Protein AF-0000000068494931 (afdb_homodimer)

InterPro domains:
  IPR000489 Pterin-binding domain [PF00809] (481-753)
  IPR000489 Pterin-binding domain [PS00792] (480-495)
  IPR000489 Pterin-binding domain [PS00793] (514-527)
  IPR000489 Pterin-binding domain [PS50972] (478-769)
  IPR000550 7,8-Dihydro-6-hydroxymethylpterin-pyrophosphokinase, HPPK [PF01288] (290-417)
  IPR000550 7,8-Dihydro-6-hydroxymethylpterin-pyrophosphokinase, HPPK [PS00794] (373-384)
  IPR000550 7,8-Dihydro-6-hydroxymethylpterin-pyrophosphokinase, HPPK [TIGR01498] (289-418)
  IPR000550 7,8-Dihydro-6-hydroxymethylpterin-pyrophosphokinase, HPPK [cd00483] (289-416)
  IPR006157 Dihydroneopterin aldolase/epimerase domain [PF02152] (29-123)
  IPR006157 Dihydroneopterin aldolase/epimerase domain [PF02152] (146-244)
  IPR006157 Dihydroneopterin aldolase/epimerase domain [SM00905] (12-128)
  IPR006157 Dihydroneopterin aldolase/epimerase domain [SM00905] (144-247)
  IPR006157 Dihydroneopterin aldolase/epimerase domain [TIGR00526] (10-129)
  IPR006157 Dihydroneopterin aldolase/epimerase domain [TIGR00526] (143-247)
  IPR006390 Dihydropteroate synthase domain [TIGR01496] (480-767)
  IPR006390 Dihydropteroate synthase domain [cd00739] (479-766)
  IPR011005 Dihydropteroate synthase-like superfamily [G3DSA:3.20.20.20] (481-773)
  IPR011005 Dihydropteroate synthase-like superfamily [SSF51717] (474-770)
  IPR035907 7,8-Dihydro-6-hydroxymethylpterin-pyrophosphokinase HPPK superfamily [G3DSA:3.30.70.560] (286-480)
  IPR035907 7,8-Dihydro-6-hydroxymethylpterin-pyrophosphokinase HPPK superfamily [SSF55083] (287-441)

Structure (mmCIF, N/CA/C/O backbone):
data_AF-0000000068494931-model_v1
#
loop_
_entity.id
_entity.type
_entity.pdbx_description
1 polymer BA75_02195T0
#
loop_
_atom_site.group_PDB
_atom_site.id
_atom_site.type_symbol
_atom_site.label_atom_id
_atom_site.label_alt_id
_atom_site.label_comp_id
_atom_site.label_asym_id
_atom_site.label_entity_id
_atom_site.label_seq_id
_atom_site.pdbx_PDB_ins_code
_atom_site.Cartn_x
_atom_site.Cartn_y
_atom_site.Cartn_z
_atom_site.occupancy
_atom_site.B_iso_or_equiv
_atom_site.auth_seq_id
_atom_site.auth_comp_id
_atom_site.auth_asym_id
_atom_site.auth_atom_id
_atom_site.pdbx_PDB_model_num
ATOM 1 N N . MET A 1 1 ? 71.875 15.961 -1.527 1 21.59 1 MET A N 1
ATOM 2 C CA . MET A 1 1 ? 71.5 16.109 -2.924 1 21.59 1 MET A CA 1
ATOM 3 C C . MET A 1 1 ? 70.062 16.5 -3.031 1 21.59 1 MET A C 1
ATOM 5 O O . MET A 1 1 ? 69.25 16.25 -2.115 1 21.59 1 MET A O 1
ATOM 9 N N . MET A 1 2 ? 69.625 17.438 -4.098 1 24.91 2 MET A N 1
ATOM 10 C CA . MET A 1 2 ? 68.562 18.391 -4.176 1 24.91 2 MET A CA 1
ATOM 11 C C . MET A 1 2 ? 67.188 17.672 -4.215 1 24.91 2 MET A C 1
ATOM 13 O O . MET A 1 2 ? 66.812 17.156 -5.258 1 24.91 2 MET A O 1
ATOM 17 N N . SER A 1 3 ? 66.938 16.797 -3.295 1 29.97 3 SER A N 1
ATOM 18 C CA . SER A 1 3 ? 65.75 16.016 -3.18 1 29.97 3 SER A CA 1
ATOM 19 C C . SER A 1 3 ? 64.5 16.891 -3.414 1 29.97 3 SER A C 1
ATOM 21 O O . SER A 1 3 ? 64.188 17.766 -2.596 1 29.97 3 SER A O 1
ATOM 23 N N . GLY A 1 4 ? 64.562 17.578 -4.609 1 33.81 4 GLY A N 1
ATOM 24 C CA . GLY A 1 4 ? 63.594 18.531 -5.145 1 33.81 4 GLY A CA 1
ATOM 25 C C . GLY A 1 4 ? 62.156 18.203 -4.797 1 33.81 4 GLY A C 1
ATOM 26 O O . GLY A 1 4 ? 61.656 17.125 -5.141 1 33.81 4 GLY A O 1
ATOM 27 N N . THR A 1 5 ? 61.781 18.516 -3.65 1 42.16 5 THR A N 1
ATOM 28 C CA . THR A 1 5 ? 60.469 18.438 -3.01 1 42.16 5 THR A CA 1
ATOM 29 C C . THR A 1 5 ? 59.375 18.828 -3.984 1 42.16 5 THR A C 1
ATOM 31 O O . THR A 1 5 ? 59.156 20.016 -4.254 1 42.16 5 THR A O 1
ATOM 34 N N . THR A 1 6 ? 59.312 18.281 -5.223 1 46.66 6 THR A N 1
ATOM 35 C CA . THR A 1 6 ? 58.375 18.562 -6.312 1 46.66 6 THR A CA 1
ATOM 36 C C . THR A 1 6 ? 56.969 18.734 -5.785 1 46.66 6 THR A C 1
ATOM 38 O O . THR A 1 6 ? 56.469 17.891 -5.047 1 46.66 6 THR A O 1
ATOM 41 N N . LYS A 1 7 ? 56.438 19.906 -5.691 1 55.19 7 LYS A N 1
ATOM 42 C CA . LYS A 1 7 ? 55.062 20.297 -5.336 1 55.19 7 LYS A CA 1
ATOM 43 C C . LYS A 1 7 ? 54.031 19.484 -6.129 1 55.19 7 LYS A C 1
ATOM 45 O O . LYS A 1 7 ? 54.156 19.328 -7.344 1 55.19 7 LYS A O 1
ATOM 50 N N . SER A 1 8 ? 53.469 18.609 -5.453 1 64.06 8 SER A N 1
ATOM 51 C CA . SER A 1 8 ? 52.312 17.984 -6.105 1 64.06 8 SER A CA 1
ATOM 52 C C . SER A 1 8 ? 51.438 19.016 -6.789 1 64.06 8 SER A C 1
ATOM 54 O O . SER A 1 8 ? 51.219 20.094 -6.246 1 64.06 8 SER A O 1
ATOM 56 N N . PRO A 1 9 ? 51.219 18.922 -8.094 1 70.31 9 PRO A N 1
ATOM 57 C CA . PRO A 1 9 ? 50.438 19.906 -8.844 1 70.31 9 PRO A CA 1
ATOM 58 C C . PRO A 1 9 ? 49.031 20.094 -8.273 1 70.31 9 PRO A C 1
ATOM 60 O O . PRO A 1 9 ? 48.5 19.188 -7.613 1 70.31 9 PRO A O 1
ATOM 63 N N . ASP A 1 10 ? 48.656 21.391 -8.359 1 80.06 10 ASP A N 1
ATOM 64 C CA . ASP A 1 10 ? 47.25 21.688 -8.086 1 80.06 10 ASP A CA 1
ATOM 65 C C . ASP A 1 10 ? 46.344 21.078 -9.156 1 80.06 10 ASP A C 1
ATOM 67 O O . ASP A 1 10 ? 46.75 20.969 -10.328 1 80.06 10 ASP A O 1
ATOM 71 N N . LEU A 1 11 ? 45.281 20.547 -8.648 1 83.81 11 LEU A N 1
ATOM 72 C CA . LEU A 1 11 ? 44.406 19.844 -9.57 1 83.81 11 LEU A CA 1
ATOM 73 C C . LEU A 1 11 ? 43.031 20.531 -9.648 1 83.81 11 LEU A C 1
ATOM 75 O O . LEU A 1 11 ? 42.531 21.016 -8.633 1 83.81 11 LEU A O 1
ATOM 79 N N . VAL A 1 12 ? 42.562 20.75 -10.852 1 82.56 12 VAL A N 1
ATOM 80 C CA . VAL A 1 12 ? 41.156 21.062 -11.094 1 82.56 12 VAL A CA 1
ATOM 81 C C . VAL A 1 12 ? 40.406 19.812 -11.516 1 82.56 12 VAL A C 1
ATOM 83 O O . VAL A 1 12 ? 40.844 19.078 -12.406 1 82.56 12 VAL A O 1
ATOM 86 N N . LYS A 1 13 ? 39.344 19.578 -10.836 1 86.38 13 LYS A N 1
ATOM 87 C CA . LYS A 1 13 ? 38.656 18.312 -11.055 1 86.38 13 LYS A CA 1
ATOM 88 C C . LYS A 1 13 ? 37.188 18.516 -11.453 1 86.38 13 LYS A C 1
ATOM 90 O O . LYS A 1 13 ? 36.5 19.359 -10.891 1 86.38 13 LYS A O 1
ATOM 95 N N . ILE A 1 14 ? 36.844 17.922 -12.508 1 85.12 14 ILE A N 1
ATOM 96 C CA . ILE A 1 14 ? 35.438 17.734 -12.914 1 85.12 14 ILE A CA 1
ATOM 97 C C . ILE A 1 14 ? 35.062 16.25 -12.758 1 85.12 14 ILE A C 1
ATOM 99 O O . ILE A 1 14 ? 35.688 15.383 -13.375 1 85.12 14 ILE A O 1
ATOM 103 N N . SER A 1 15 ? 34.156 16.078 -11.875 1 87.56 15 SER A N 1
ATOM 104 C CA . SER A 1 15 ? 33.781 14.695 -11.609 1 87.56 15 SER A CA 1
ATOM 105 C C . SER A 1 15 ? 32.5 14.305 -12.32 1 87.56 15 SER A C 1
ATOM 107 O O . SER A 1 15 ? 31.453 14.914 -12.094 1 87.56 15 SER A O 1
ATOM 109 N N . ARG A 1 16 ? 32.594 13.336 -13.156 1 86.19 16 ARG A N 1
ATOM 110 C CA . ARG A 1 16 ? 31.484 12.641 -13.805 1 86.19 16 ARG A CA 1
ATOM 111 C C . ARG A 1 16 ? 30.531 13.633 -14.461 1 86.19 16 ARG A C 1
ATOM 113 O O . ARG A 1 16 ? 29.344 13.672 -14.133 1 86.19 16 ARG A O 1
ATOM 120 N N . LEU A 1 17 ? 31 14.367 -15.391 1 86.94 17 LEU A N 1
ATOM 121 C CA . LEU A 1 17 ? 30.188 15.211 -16.25 1 86.94 17 LEU A CA 1
ATOM 122 C C . LEU A 1 17 ? 29.328 14.367 -17.188 1 86.94 17 LEU A C 1
ATOM 124 O O . LEU A 1 17 ? 29.859 13.602 -17.984 1 86.94 17 LEU A O 1
ATOM 128 N N . HIS A 1 18 ? 28.047 14.523 -17.062 1 86.38 18 HIS A N 1
ATOM 129 C CA . HIS A 1 18 ? 27.125 13.672 -17.797 1 86.38 18 HIS A CA 1
ATOM 130 C C . HIS A 1 18 ? 26.812 14.266 -19.172 1 86.38 18 HIS A C 1
ATOM 132 O O . HIS A 1 18 ? 26.578 15.469 -19.297 1 86.38 18 HIS A O 1
ATOM 138 N N . PHE A 1 19 ? 26.891 13.469 -20.203 1 84.12 19 PHE A N 1
ATOM 139 C CA . PHE A 1 19 ? 26.484 13.859 -21.547 1 84.12 19 PHE A CA 1
ATOM 140 C C . PHE A 1 19 ? 26.078 12.641 -22.359 1 84.12 19 PHE A C 1
ATOM 142 O O . PHE A 1 19 ? 26.359 11.508 -21.984 1 84.12 19 PHE A O 1
ATOM 149 N N . ASP A 1 20 ? 25.359 12.898 -23.406 1 83.12 20 ASP A N 1
ATOM 150 C CA . ASP A 1 20 ? 24.953 11.836 -24.312 1 83.12 20 ASP A CA 1
ATOM 151 C C . ASP A 1 20 ? 25.719 11.906 -25.625 1 83.12 20 ASP A C 1
ATOM 153 O O . ASP A 1 20 ? 26 13 -26.125 1 83.12 20 ASP A O 1
ATOM 157 N N . ALA A 1 21 ? 26.078 10.805 -26.094 1 84.56 21 ALA A N 1
ATOM 158 C CA . ALA A 1 21 ? 26.734 10.734 -27.391 1 84.56 21 ALA A CA 1
ATOM 159 C C . ALA A 1 21 ? 26.297 9.492 -28.172 1 84.56 21 ALA A C 1
ATOM 161 O O . ALA A 1 21 ? 26.016 8.453 -27.578 1 84.56 21 ALA A O 1
ATOM 162 N N . GLN A 1 22 ? 26.219 9.656 -29.406 1 79.62 22 GLN A N 1
ATOM 163 C CA . GLN A 1 22 ? 25.922 8.516 -30.266 1 79.62 22 GLN A CA 1
ATOM 164 C C . GLN A 1 22 ? 27.156 7.656 -30.5 1 79.62 22 GLN A C 1
ATOM 166 O O . GLN A 1 22 ? 28.203 8.156 -30.938 1 79.62 22 GLN A O 1
ATOM 171 N N . LEU A 1 23 ? 27.094 6.434 -30.156 1 80.69 23 LEU A N 1
ATOM 172 C CA . LEU A 1 23 ? 28.203 5.512 -30.266 1 80.69 23 LEU A CA 1
ATOM 173 C C . LEU A 1 23 ? 27.859 4.332 -31.172 1 80.69 23 LEU A C 1
ATOM 175 O O . LEU A 1 23 ? 26.781 3.744 -31.047 1 80.69 23 LEU A O 1
ATOM 179 N N . THR A 1 24 ? 28.812 4.156 -32.125 1 76.12 24 THR A N 1
ATOM 180 C CA . THR A 1 24 ? 28.656 2.955 -32.938 1 76.12 24 THR A CA 1
ATOM 181 C C . THR A 1 24 ? 28.938 1.702 -32.125 1 76.12 24 THR A C 1
ATOM 183 O O . THR A 1 24 ? 29.906 1.656 -31.375 1 76.12 24 THR A O 1
ATOM 186 N N . ASN A 1 25 ? 28.125 0.759 -32.156 1 63.38 25 ASN A N 1
ATOM 187 C CA . ASN A 1 25 ? 28.25 -0.452 -31.359 1 63.38 25 ASN A CA 1
ATOM 188 C C . ASN A 1 25 ? 28.234 -0.137 -29.859 1 63.38 25 ASN A C 1
ATOM 190 O O . ASN A 1 25 ? 29 -0.715 -29.094 1 63.38 25 ASN A O 1
ATOM 194 N N . GLY A 1 26 ? 27.547 0.915 -29.641 1 65.31 26 GLY A N 1
ATOM 195 C CA . GLY A 1 26 ? 27.641 1.49 -28.297 1 65.31 26 GLY A CA 1
ATOM 196 C C . GLY A 1 26 ? 26.891 0.679 -27.25 1 65.31 26 GLY A C 1
ATOM 197 O O . GLY A 1 26 ? 27.094 0.877 -26.047 1 65.31 26 GLY A O 1
ATOM 198 N N . ASN A 1 27 ? 26.172 -0.06 -27.703 1 62.72 27 ASN A N 1
ATOM 199 C CA . ASN A 1 27 ? 25.438 -0.879 -26.734 1 62.72 27 ASN A CA 1
ATOM 200 C C . ASN A 1 27 ? 25.75 -2.363 -26.922 1 62.72 27 ASN A C 1
ATOM 202 O O . ASN A 1 27 ? 26.531 -2.738 -27.797 1 62.72 27 ASN A O 1
ATOM 206 N N . PHE A 1 28 ? 25.359 -3.152 -26.047 1 60.22 28 PHE A N 1
ATOM 207 C CA . PHE A 1 28 ? 25.672 -4.574 -26 1 60.22 28 PHE A CA 1
ATOM 208 C C . PHE A 1 28 ? 25.25 -5.27 -27.281 1 60.22 28 PHE A C 1
ATOM 210 O O . PHE A 1 28 ? 25.859 -6.27 -27.688 1 60.22 28 PHE A O 1
ATOM 217 N N . TRP A 1 29 ? 24.375 -4.59 -28.156 1 57.59 29 TRP A N 1
ATOM 218 C CA . TRP A 1 29 ? 23.859 -5.172 -29.391 1 57.59 29 TRP A CA 1
ATOM 219 C C . TRP A 1 29 ? 24.609 -4.629 -30.594 1 57.59 29 TRP A C 1
ATOM 221 O O . TRP A 1 29 ? 24.203 -4.867 -31.734 1 57.59 29 TRP A O 1
ATOM 231 N N . HIS A 1 30 ? 25.547 -3.943 -30.297 1 63.62 30 HIS A N 1
ATOM 232 C CA . HIS A 1 30 ? 26.438 -3.408 -31.312 1 63.62 30 HIS A CA 1
ATOM 233 C C . HIS A 1 30 ? 25.703 -2.459 -32.25 1 63.62 30 HIS A C 1
ATOM 235 O O . HIS A 1 30 ? 25.984 -2.438 -33.469 1 63.62 30 HIS A O 1
ATOM 241 N N . GLN A 1 31 ? 24.641 -1.784 -31.797 1 67.12 31 GLN A N 1
ATOM 242 C CA . GLN A 1 31 ? 23.938 -0.756 -32.562 1 67.12 31 GLN A CA 1
ATOM 243 C C . GLN A 1 31 ? 24.484 0.633 -32.25 1 67.12 31 GLN A C 1
ATOM 245 O O . GLN A 1 31 ? 25.047 0.853 -31.156 1 67.12 31 GLN A O 1
ATOM 250 N N . THR A 1 32 ? 24.328 1.354 -33.281 1 74.56 32 THR A N 1
ATOM 251 C CA . THR A 1 32 ? 24.594 2.764 -33.031 1 74.56 32 THR A CA 1
ATOM 252 C C . THR A 1 32 ? 23.5 3.367 -32.156 1 74.56 32 THR A C 1
ATOM 254 O O . THR A 1 32 ? 22.312 3.242 -32.469 1 74.56 32 THR A O 1
ATOM 257 N N . SER A 1 33 ? 23.766 3.82 -31.047 1 74.44 33 SER A N 1
ATOM 258 C CA . SER A 1 33 ? 22.781 4.34 -30.125 1 74.44 33 SER A CA 1
ATOM 259 C C . SER A 1 33 ? 23.328 5.512 -29.312 1 74.44 33 SER A C 1
ATOM 261 O O . SER A 1 33 ? 24.547 5.656 -29.172 1 74.44 33 SER A O 1
ATOM 263 N N . LEU A 1 34 ? 22.344 6.238 -29 1 78.31 34 LEU A N 1
ATOM 264 C CA . LEU A 1 34 ? 22.672 7.301 -28.062 1 78.31 34 LEU A CA 1
ATOM 265 C C . LEU A 1 34 ? 22.969 6.734 -26.688 1 78.31 34 LEU A C 1
ATOM 267 O O . LEU A 1 34 ? 22.156 5.992 -26.125 1 78.31 34 LEU A O 1
ATOM 271 N N . GLN A 1 35 ? 24.188 6.961 -26.188 1 80.06 35 GLN A N 1
ATOM 272 C CA . GLN A 1 35 ? 24.609 6.406 -24.906 1 80.06 35 GLN A CA 1
ATOM 273 C C . GLN A 1 35 ? 24.812 7.504 -23.859 1 80.06 35 GLN A C 1
ATOM 275 O O . GLN A 1 35 ? 25.391 8.555 -24.156 1 80.06 35 GLN A O 1
ATOM 280 N N . PRO A 1 36 ? 24.312 7.293 -22.719 1 84.88 36 PRO A N 1
ATOM 281 C CA . PRO A 1 36 ? 24.672 8.195 -21.625 1 84.88 36 PRO A CA 1
ATOM 282 C C . PRO A 1 36 ? 26.094 7.98 -21.125 1 84.88 36 PRO A C 1
ATOM 284 O O . PRO A 1 36 ? 26.453 6.875 -20.703 1 84.88 36 PRO A O 1
ATOM 287 N N . LEU A 1 37 ? 26.891 8.93 -21.188 1 88.31 37 LEU A N 1
ATOM 288 C CA . LEU A 1 37 ? 28.281 8.844 -20.766 1 88.31 37 LEU A CA 1
ATOM 289 C C . LEU A 1 37 ? 28.594 9.875 -19.688 1 88.31 37 LEU A C 1
ATOM 291 O O . LEU A 1 37 ? 27.844 10.836 -19.5 1 88.31 37 LEU A O 1
ATOM 295 N N . THR A 1 38 ? 29.609 9.531 -18.953 1 91.12 38 THR A N 1
ATOM 296 C CA . THR A 1 38 ? 30.172 10.5 -18.016 1 91.12 38 THR A CA 1
ATOM 297 C C . THR A 1 38 ? 31.656 10.727 -18.281 1 91.12 38 THR A C 1
ATOM 299 O O . THR A 1 38 ? 32.344 9.828 -18.766 1 91.12 38 THR A O 1
ATOM 302 N N . CYS A 1 39 ? 32.094 11.867 -18.031 1 92 39 CYS A N 1
ATOM 303 C CA . CYS A 1 39 ? 33.531 12.156 -18.141 1 92 39 CYS A CA 1
ATOM 304 C C . CYS A 1 39 ? 34.031 12.883 -16.906 1 92 39 CYS A C 1
ATOM 306 O O . CYS A 1 39 ? 33.375 13.797 -16.391 1 92 39 CYS A O 1
ATOM 308 N N . SER A 1 40 ? 35.094 12.352 -16.406 1 92.19 40 SER A N 1
ATOM 309 C CA . SER A 1 40 ? 35.812 13.016 -15.336 1 92.19 40 SER A CA 1
ATOM 310 C C . SER A 1 40 ? 37.125 13.586 -15.836 1 92.19 40 SER A C 1
ATOM 312 O O . SER A 1 40 ? 37.844 12.93 -16.609 1 92.19 40 SER A O 1
ATOM 314 N N . VAL A 1 41 ? 37.406 14.789 -15.422 1 89.81 41 VAL A N 1
ATOM 315 C CA . VAL A 1 41 ? 38.625 15.453 -15.875 1 89.81 41 VAL A CA 1
ATOM 316 C C . VAL A 1 41 ? 39.406 15.945 -14.672 1 89.81 41 VAL A C 1
ATOM 318 O O . VAL A 1 41 ? 38.844 16.562 -13.758 1 89.81 41 VAL A O 1
ATOM 321 N N . THR A 1 42 ? 40.594 15.57 -14.625 1 88 42 THR A N 1
ATOM 322 C CA . THR A 1 42 ? 41.562 16.125 -13.672 1 88 42 THR A CA 1
ATOM 323 C C . THR A 1 42 ? 42.656 16.922 -14.383 1 88 42 THR A C 1
ATOM 325 O O . THR A 1 42 ? 43.5 16.344 -15.07 1 88 42 THR A O 1
ATOM 328 N N . LEU A 1 43 ? 42.562 18.125 -14.258 1 86 43 LEU A N 1
ATOM 329 C CA . LEU A 1 43 ? 43.5 19.016 -14.93 1 86 43 LEU A CA 1
ATOM 330 C C . LEU A 1 43 ? 44.594 19.469 -13.961 1 86 43 LEU A C 1
ATOM 332 O O . LEU A 1 43 ? 44.281 20 -12.891 1 86 43 LEU A O 1
ATOM 336 N N . LYS A 1 44 ? 45.719 19.094 -14.289 1 82.69 44 LYS A N 1
ATOM 337 C CA . LYS A 1 44 ? 46.875 19.594 -13.508 1 82.69 44 LYS A CA 1
ATOM 338 C C . LYS A 1 44 ? 47.188 21.047 -13.859 1 82.69 44 LYS A C 1
ATOM 340 O O . LYS A 1 44 ? 47.344 21.375 -15.031 1 82.69 44 LYS A O 1
ATOM 345 N N . THR A 1 45 ? 47 21.828 -12.867 1 78.5 45 THR A N 1
ATOM 346 C CA . THR A 1 45 ? 47.25 23.25 -13.039 1 78.5 45 THR A CA 1
ATOM 347 C C . THR A 1 45 ? 48 23.828 -11.836 1 78.5 45 THR A C 1
ATOM 349 O O . THR A 1 45 ? 48.5 23.078 -10.992 1 78.5 45 THR A O 1
ATOM 352 N N . ASP A 1 46 ? 48.312 25.031 -11.906 1 74.81 46 ASP A N 1
ATOM 353 C CA . ASP A 1 46 ? 48.875 25.781 -10.781 1 74.81 46 ASP A CA 1
ATOM 354 C C . ASP A 1 46 ? 47.938 26.938 -10.398 1 74.81 46 ASP A C 1
ATOM 356 O O . ASP A 1 46 ? 47.781 27.891 -11.148 1 74.81 46 ASP A O 1
ATOM 360 N N . PHE A 1 47 ? 47.188 26.656 -9.297 1 71.06 47 PHE A N 1
ATOM 361 C CA . PHE A 1 47 ? 46.281 27.75 -8.922 1 71.06 47 PHE A CA 1
ATOM 362 C C . PHE A 1 47 ? 46.781 28.438 -7.66 1 71.06 47 PHE A C 1
ATOM 364 O O . PHE A 1 47 ? 46 28.938 -6.863 1 71.06 47 PHE A O 1
ATOM 371 N N . PHE A 1 48 ? 48.031 28.422 -7.461 1 73.44 48 PHE A N 1
ATOM 372 C CA . PHE A 1 48 ? 48.625 29.031 -6.293 1 73.44 48 PHE A CA 1
ATOM 373 C C . PHE A 1 48 ? 48.219 30.5 -6.164 1 73.44 48 PHE A C 1
ATOM 375 O O . PHE A 1 48 ? 47.875 30.953 -5.07 1 73.44 48 PHE A O 1
ATOM 382 N N . LYS A 1 49 ? 48.219 31.234 -7.207 1 70.19 49 LYS A N 1
ATOM 383 C CA . LYS A 1 49 ? 47.875 32.656 -7.168 1 70.19 49 LYS A CA 1
ATOM 384 C C . LYS A 1 49 ? 46.438 32.875 -6.742 1 70.19 49 LYS A C 1
ATOM 386 O O . LYS A 1 49 ? 46.156 33.781 -5.965 1 70.19 49 LYS A O 1
ATOM 391 N N . ALA A 1 50 ? 45.562 32.031 -7.234 1 72.69 50 ALA A N 1
ATOM 392 C CA . ALA A 1 50 ? 44.156 32.125 -6.848 1 72.69 50 ALA A CA 1
ATOM 393 C C . ALA A 1 50 ? 43.969 31.828 -5.367 1 72.69 50 ALA A C 1
ATOM 395 O O . ALA A 1 50 ? 43.188 32.469 -4.684 1 72.69 50 ALA A O 1
ATOM 396 N N . SER A 1 51 ? 44.656 30.875 -4.871 1 74.12 51 SER A N 1
ATOM 397 C CA . SER A 1 51 ? 44.594 30.453 -3.477 1 74.12 51 SER A CA 1
ATOM 398 C C . SER A 1 51 ? 45.062 31.562 -2.543 1 74.12 51 SER A C 1
ATOM 400 O O . SER A 1 51 ? 44.5 31.781 -1.479 1 74.12 51 SER A O 1
ATOM 402 N N . GLU A 1 52 ? 46.031 32.312 -3.035 1 70.69 52 GLU A N 1
ATOM 403 C CA . GLU A 1 52 ? 46.625 33.344 -2.191 1 70.69 52 GLU A CA 1
ATOM 404 C C . GLU A 1 52 ? 45.844 34.625 -2.24 1 70.69 52 GLU A C 1
ATOM 406 O O . GLU A 1 52 ? 45.688 35.312 -1.22 1 70.69 52 GLU A O 1
ATOM 411 N N . THR A 1 53 ? 45.312 34.938 -3.436 1 67.75 53 THR A N 1
ATOM 412 C CA . THR A 1 53 ? 44.719 36.25 -3.604 1 67.75 53 THR A CA 1
ATOM 413 C C . THR A 1 53 ? 43.188 36.188 -3.576 1 67.75 53 THR A C 1
ATOM 415 O O . THR A 1 53 ? 42.531 37.219 -3.459 1 67.75 53 THR A O 1
ATOM 418 N N . ASP A 1 54 ? 42.656 34.906 -3.582 1 69.19 54 ASP A N 1
ATOM 419 C CA . ASP A 1 54 ? 41.219 34.688 -3.689 1 69.19 54 ASP A CA 1
ATOM 420 C C . ASP A 1 54 ? 40.625 35.562 -4.812 1 69.19 54 ASP A C 1
ATOM 422 O O . ASP A 1 54 ? 39.625 36.219 -4.617 1 69.19 54 ASP A O 1
ATOM 426 N N . ASP A 1 55 ? 41.375 35.719 -5.902 1 66.5 55 ASP A N 1
ATOM 427 C CA . ASP A 1 55 ? 41.031 36.5 -7.082 1 66.5 55 ASP A CA 1
ATOM 428 C C . ASP A 1 55 ? 40.594 35.594 -8.227 1 66.5 55 ASP A C 1
ATOM 430 O O . ASP A 1 55 ? 41.344 34.719 -8.656 1 66.5 55 ASP A O 1
ATOM 434 N N . LEU A 1 56 ? 39.469 35.844 -8.75 1 62.56 56 LEU A N 1
ATOM 435 C CA . LEU A 1 56 ? 38.812 35.031 -9.766 1 62.56 56 LEU A CA 1
ATOM 436 C C . LEU A 1 56 ? 39.625 35.031 -11.055 1 62.56 56 LEU A C 1
ATOM 438 O O . LEU A 1 56 ? 39.562 34.062 -11.836 1 62.56 56 LEU A O 1
ATOM 442 N N . ARG A 1 57 ? 40.406 36.125 -11.289 1 62.16 57 ARG A N 1
ATOM 443 C CA . ARG A 1 57 ? 41.156 36.281 -12.531 1 62.16 57 ARG A CA 1
ATOM 444 C C . ARG A 1 57 ? 42.156 35.156 -12.695 1 62.16 57 ARG A C 1
ATOM 446 O O . ARG A 1 57 ? 42.531 34.812 -13.812 1 62.16 57 ARG A O 1
ATOM 453 N N . TYR A 1 58 ? 42.469 34.562 -11.562 1 56.19 58 TYR A N 1
ATOM 454 C CA . TYR A 1 58 ? 43.469 33.531 -11.578 1 56.19 58 TYR A CA 1
ATOM 455 C C . TYR A 1 58 ? 42.844 32.156 -11.383 1 56.19 58 TYR A C 1
ATOM 457 O O . TYR A 1 58 ? 43.531 31.141 -11.273 1 56.19 58 TYR A O 1
ATOM 465 N N . SER A 1 59 ? 41.531 32.188 -11.227 1 59.78 59 SER A N 1
ATOM 466 C CA . SER A 1 59 ? 40.844 30.906 -10.984 1 59.78 59 SER A CA 1
ATOM 467 C C . SER A 1 59 ? 40.562 30.172 -12.289 1 59.78 59 SER A C 1
ATOM 469 O O . SER A 1 59 ? 40.438 30.797 -13.352 1 59.78 59 SER A O 1
ATOM 471 N N . LEU A 1 60 ? 40.75 28.922 -12.297 1 59.66 60 LEU A N 1
ATOM 472 C CA . LEU A 1 60 ? 40.438 28.141 -13.492 1 59.66 60 LEU A CA 1
ATOM 473 C C . LEU A 1 60 ? 38.969 27.844 -13.578 1 59.66 60 LEU A C 1
ATOM 475 O O . LEU A 1 60 ? 38.312 27.625 -12.562 1 59.66 60 LEU A O 1
ATOM 479 N N . ASN A 1 61 ? 38.5 28.156 -14.648 1 66.5 61 ASN A N 1
ATOM 480 C CA . ASN A 1 61 ? 37.062 28.188 -14.961 1 66.5 61 ASN A CA 1
ATOM 481 C C . ASN A 1 61 ? 36.531 26.797 -15.281 1 66.5 61 ASN A C 1
ATOM 483 O O . ASN A 1 61 ? 36.406 26.422 -16.453 1 66.5 61 ASN A O 1
ATOM 487 N N . TYR A 1 62 ? 36.438 25.875 -14.188 1 72.62 62 TYR A N 1
ATOM 488 C CA . TYR A 1 62 ? 35.812 24.578 -14.398 1 72.62 62 TYR A CA 1
ATOM 489 C C . TYR A 1 62 ? 34.469 24.703 -15.102 1 72.62 62 TYR A C 1
ATOM 491 O O . TYR A 1 62 ? 34.031 23.797 -15.789 1 72.62 62 TYR A O 1
ATOM 499 N N . ALA A 1 63 ? 33.875 25.797 -14.969 1 73.31 63 ALA A N 1
ATOM 500 C CA . ALA A 1 63 ? 32.594 25.984 -15.656 1 73.31 63 ALA A CA 1
ATOM 501 C C . ALA A 1 63 ? 32.781 26.078 -17.172 1 73.31 63 ALA A C 1
ATOM 503 O O . ALA A 1 63 ? 32.031 25.484 -17.938 1 73.31 63 ALA A O 1
ATOM 504 N N . THR A 1 64 ? 33.812 26.797 -17.469 1 75.88 64 THR A N 1
ATOM 505 C CA . THR A 1 64 ? 34.094 26.938 -18.891 1 75.88 64 THR A CA 1
ATOM 506 C C . THR A 1 64 ? 34.5 25.609 -19.5 1 75.88 64 THR A C 1
ATOM 508 O O . THR A 1 64 ? 34.031 25.25 -20.594 1 75.88 64 THR A O 1
ATOM 511 N N . ILE A 1 65 ? 35.312 24.922 -18.797 1 79.75 65 ILE A N 1
ATOM 512 C CA . ILE A 1 65 ? 35.781 23.625 -19.297 1 79.75 65 ILE A CA 1
ATOM 513 C C . ILE A 1 65 ? 34.562 22.703 -19.453 1 79.75 65 ILE A C 1
ATOM 515 O O . ILE A 1 65 ? 34.438 22.031 -20.484 1 79.75 65 ILE A O 1
ATOM 519 N N . SER A 1 66 ? 33.781 22.656 -18.453 1 82.69 66 SER A N 1
ATOM 520 C CA . SER A 1 66 ? 32.594 21.812 -18.5 1 82.69 66 SER A CA 1
ATOM 521 C C . SER A 1 66 ? 31.672 22.188 -19.656 1 82.69 66 SER A C 1
ATOM 523 O O . SER A 1 66 ? 31.156 21.312 -20.359 1 82.69 66 SER A O 1
ATOM 525 N N . ASN A 1 67 ? 31.5 23.469 -19.812 1 80.06 67 ASN A N 1
ATOM 526 C CA . ASN A 1 67 ? 30.641 23.938 -20.891 1 80.06 67 ASN A CA 1
ATOM 527 C C . ASN A 1 67 ? 31.234 23.609 -22.266 1 80.06 67 ASN A C 1
ATOM 529 O O . ASN A 1 67 ? 30.5 23.266 -23.188 1 80.06 67 ASN A O 1
ATOM 533 N N . ASN A 1 68 ? 32.469 23.797 -22.375 1 81.19 68 ASN A N 1
ATOM 534 C CA . ASN A 1 68 ? 33.156 23.453 -23.625 1 81.19 68 ASN A CA 1
ATOM 535 C C . ASN A 1 68 ? 32.938 21.984 -23.984 1 81.19 68 ASN A C 1
ATOM 537 O O . ASN A 1 68 ? 32.656 21.656 -25.141 1 81.19 68 ASN A O 1
ATOM 541 N N . ILE A 1 69 ? 33.062 21.141 -23.016 1 84.75 69 ILE A N 1
ATOM 542 C CA . ILE A 1 69 ? 32.875 19.719 -23.25 1 84.75 69 ILE A CA 1
ATOM 543 C C . ILE A 1 69 ? 31.422 19.453 -23.641 1 84.75 69 ILE A C 1
ATOM 545 O O . ILE A 1 69 ? 31.156 18.75 -24.625 1 84.75 69 ILE A O 1
ATOM 549 N N . LEU A 1 70 ? 30.531 20.031 -22.922 1 83.94 70 LEU A N 1
ATOM 550 C CA . LEU A 1 70 ? 29.109 19.781 -23.172 1 83.94 70 LEU A CA 1
ATOM 551 C C . LEU A 1 70 ? 28.703 20.312 -24.547 1 83.94 70 LEU A C 1
ATOM 553 O O . LEU A 1 70 ? 27.875 19.703 -25.219 1 83.94 70 LEU A O 1
ATOM 557 N N . SER A 1 71 ? 29.219 21.422 -24.891 1 80.56 71 SER A N 1
ATOM 558 C CA . SER A 1 71 ? 28.859 22.047 -26.172 1 80.56 71 SER A CA 1
ATOM 559 C C . SER A 1 71 ? 29.234 21.156 -27.344 1 80.56 71 SER A C 1
ATOM 561 O O . SER A 1 71 ? 28.578 21.203 -28.391 1 80.56 71 SER A O 1
ATOM 563 N N . VAL A 1 72 ? 30.219 20.375 -27.156 1 81.94 72 VAL A N 1
ATOM 564 C CA . VAL A 1 72 ? 30.656 19.484 -28.234 1 81.94 72 VAL A CA 1
ATOM 565 C C . VAL A 1 72 ? 29.609 18.406 -28.453 1 81.94 72 VAL A C 1
ATOM 567 O O . VAL A 1 72 ? 29.359 17.984 -29.594 1 81.94 72 VAL A O 1
ATOM 570 N N . PHE A 1 73 ? 28.969 17.984 -27.422 1 81.81 73 PHE A N 1
ATOM 571 C CA . PHE A 1 73 ? 28.094 16.812 -27.547 1 81.81 73 PHE A CA 1
ATOM 572 C C . PHE A 1 73 ? 26.625 17.234 -27.562 1 81.81 73 PHE A C 1
ATOM 574 O O . PHE A 1 73 ? 25.766 16.5 -28.047 1 81.81 73 PHE A O 1
ATOM 581 N N . ARG A 1 74 ? 26.375 18.453 -27.062 1 72.75 74 ARG A N 1
ATOM 582 C CA . ARG A 1 74 ? 25 18.922 -27.047 1 72.75 74 ARG A CA 1
ATOM 583 C C . ARG A 1 74 ? 24.5 19.203 -28.469 1 72.75 74 ARG A C 1
ATOM 585 O O . ARG A 1 74 ? 25.172 19.891 -29.234 1 72.75 74 ARG A O 1
ATOM 592 N N . ASN A 1 75 ? 23.344 18.75 -28.906 1 60.41 75 ASN A N 1
ATOM 593 C CA . ASN A 1 75 ? 22.672 18.938 -30.188 1 60.41 75 ASN A CA 1
ATOM 594 C C . ASN A 1 75 ? 23.562 18.516 -31.359 1 60.41 75 ASN A C 1
ATOM 596 O O . ASN A 1 75 ? 23.5 19.125 -32.438 1 60.41 75 ASN A O 1
ATOM 600 N N . SER A 1 76 ? 24.625 17.625 -31.047 1 66.5 76 SER A N 1
ATOM 601 C CA . SER A 1 76 ? 25.5 17.156 -32.125 1 66.5 76 SER A CA 1
ATOM 602 C C . SER A 1 76 ? 24.969 15.867 -32.75 1 66.5 76 SER A C 1
ATOM 604 O O . SER A 1 76 ? 24.5 14.977 -32.031 1 66.5 76 SER A O 1
ATOM 606 N N . ASP A 1 77 ? 24.859 15.859 -34.062 1 69.44 77 ASP A N 1
ATOM 607 C CA . ASP A 1 77 ? 24.469 14.672 -34.812 1 69.44 77 ASP A CA 1
ATOM 608 C C . ASP A 1 77 ? 25.688 13.805 -35.125 1 69.44 77 ASP A C 1
ATOM 610 O O . ASP A 1 77 ? 25.594 12.867 -35.906 1 69.44 77 ASP A O 1
ATOM 614 N N . GLU A 1 78 ? 26.766 14.023 -34.469 1 77.69 78 GLU A N 1
ATOM 615 C CA . GLU A 1 78 ? 27.984 13.258 -34.75 1 77.69 78 GLU A CA 1
ATOM 616 C C . GLU A 1 78 ? 27.922 11.867 -34.125 1 77.69 78 GLU A C 1
ATOM 618 O O . GLU A 1 78 ? 27.5 11.727 -32.969 1 77.69 78 GLU A O 1
ATOM 623 N N . VAL A 1 79 ? 28.203 10.914 -34.906 1 80.5 79 VAL A N 1
ATOM 624 C CA . VAL A 1 79 ? 28.281 9.539 -34.406 1 80.5 79 VAL A CA 1
ATOM 625 C C . VAL A 1 79 ? 29.734 9.148 -34.188 1 80.5 79 VAL A C 1
ATOM 627 O O . VAL A 1 79 ? 30.578 9.312 -35.094 1 80.5 79 VAL A O 1
ATOM 630 N N . TYR A 1 80 ? 30.016 8.727 -33.031 1 85.5 80 TYR A N 1
ATOM 631 C CA . TYR A 1 80 ? 31.391 8.328 -32.719 1 85.5 80 TYR A CA 1
ATOM 632 C C . TYR A 1 80 ? 31.562 6.824 -32.844 1 85.5 80 TYR A C 1
ATOM 634 O O . TYR A 1 80 ? 30.688 6.051 -32.438 1 85.5 80 TYR A O 1
ATOM 642 N N . GLY A 1 81 ? 32.625 6.379 -33.375 1 80.31 81 GLY A N 1
ATOM 643 C CA . GLY A 1 81 ? 32.906 4.973 -33.625 1 80.31 81 GLY A CA 1
ATOM 644 C C . GLY A 1 81 ? 33.375 4.215 -32.406 1 80.31 81 GLY A C 1
ATOM 645 O O . GLY A 1 81 ? 33.312 2.982 -32.375 1 80.31 81 GLY A O 1
ATOM 646 N N . SER A 1 82 ? 33.938 4.961 -31.469 1 85.62 82 SER A N 1
ATOM 647 C CA . SER A 1 82 ? 34.5 4.309 -30.281 1 85.62 82 SER A CA 1
ATOM 648 C C . SER A 1 82 ? 34.5 5.254 -29.078 1 85.62 82 SER A C 1
ATOM 650 O O . SER A 1 82 ? 34.406 6.469 -29.25 1 85.62 82 SER A O 1
ATOM 652 N N . ILE A 1 83 ? 34.688 4.668 -27.906 1 88.44 83 ILE A N 1
ATOM 653 C CA . ILE A 1 83 ? 34.844 5.453 -26.688 1 88.44 83 ILE A CA 1
ATOM 654 C C . ILE A 1 83 ? 36.156 6.242 -26.75 1 88.44 83 ILE A C 1
ATOM 656 O O . ILE A 1 83 ? 36.219 7.367 -26.234 1 88.44 83 ILE A O 1
ATOM 660 N N . GLU A 1 84 ? 37.062 5.668 -27.391 1 89.56 84 GLU A N 1
ATOM 661 C CA . GLU A 1 84 ? 38.344 6.352 -27.547 1 89.56 84 GLU A CA 1
ATOM 662 C C . GLU A 1 84 ? 38.188 7.648 -28.344 1 89.56 84 GLU A C 1
ATOM 664 O O . GLU A 1 84 ? 38.781 8.672 -27.984 1 89.56 84 GLU A O 1
ATOM 669 N N . SER A 1 85 ? 37.375 7.57 -29.344 1 88 85 SER A N 1
ATOM 670 C CA . SER A 1 85 ? 37.125 8.773 -30.141 1 88 85 SER A CA 1
ATOM 671 C C . SER A 1 85 ? 36.438 9.852 -29.297 1 88 85 SER A C 1
ATOM 673 O O . SER A 1 85 ? 36.75 11.039 -29.453 1 88 85 SER A O 1
ATOM 675 N N . ILE A 1 86 ? 35.625 9.43 -28.531 1 89 86 ILE A N 1
ATOM 676 C CA . ILE A 1 86 ? 34.938 10.359 -27.641 1 89 86 ILE A CA 1
ATOM 677 C C . ILE A 1 86 ? 35.938 10.969 -26.656 1 89 86 ILE A C 1
ATOM 679 O O . ILE A 1 86 ? 35.938 12.188 -26.453 1 89 86 ILE A O 1
ATOM 683 N N . ALA A 1 87 ? 36.719 10.117 -26.047 1 90.5 87 ALA A N 1
ATOM 684 C CA . ALA A 1 87 ? 37.719 10.586 -25.094 1 90.5 87 ALA A CA 1
ATOM 685 C C . ALA A 1 87 ? 38.688 11.578 -25.75 1 90.5 87 ALA A C 1
ATOM 687 O O . ALA A 1 87 ? 39.062 12.578 -25.141 1 90.5 87 ALA A O 1
ATOM 688 N N . HIS A 1 88 ? 39.031 11.32 -26.938 1 86.94 88 HIS A N 1
ATOM 689 C CA . HIS A 1 88 ? 39.906 12.227 -27.656 1 86.94 88 HIS A CA 1
ATOM 690 C C . HIS A 1 88 ? 39.25 13.57 -27.906 1 86.94 88 HIS A C 1
ATOM 692 O O . HIS A 1 88 ? 39.875 14.625 -27.797 1 86.94 88 HIS A O 1
ATOM 698 N N . ARG A 1 89 ? 37.969 13.516 -28.266 1 86.62 89 ARG A N 1
ATOM 699 C CA . ARG A 1 89 ? 37.219 14.75 -28.469 1 86.62 89 ARG A CA 1
ATOM 700 C C . ARG A 1 89 ? 37.125 15.562 -27.188 1 86.62 89 ARG A C 1
ATOM 702 O O . ARG A 1 89 ? 37.219 16.797 -27.219 1 86.62 89 ARG A O 1
ATOM 709 N N . VAL A 1 90 ? 36.906 14.898 -26.156 1 88.56 90 VAL A N 1
ATOM 710 C CA . VAL A 1 90 ? 36.875 15.562 -24.844 1 88.56 90 VAL A CA 1
ATOM 711 C C . VAL A 1 90 ? 38.219 16.219 -24.562 1 88.56 90 VAL A C 1
ATOM 713 O O . VAL A 1 90 ? 38.281 17.359 -24.141 1 88.56 90 VAL A O 1
ATOM 716 N N . ALA A 1 91 ? 39.219 15.438 -24.781 1 86.88 91 ALA A N 1
ATOM 717 C CA . ALA A 1 91 ? 40.562 15.953 -24.531 1 86.88 91 ALA A CA 1
ATOM 718 C C . ALA A 1 91 ? 40.812 17.234 -25.344 1 86.88 91 ALA A C 1
ATOM 720 O O . ALA A 1 91 ? 41.406 18.188 -24.828 1 86.88 91 ALA A O 1
ATOM 721 N N . GLU A 1 92 ? 40.344 17.234 -26.5 1 83.38 92 GLU A N 1
ATOM 722 C CA . GLU A 1 92 ? 40.5 18.422 -27.344 1 83.38 92 GLU A CA 1
ATOM 723 C C . GLU A 1 92 ? 39.75 19.625 -26.766 1 83.38 92 GLU A C 1
ATOM 725 O O . GLU A 1 92 ? 40.219 20.75 -26.828 1 83.38 92 GLU A O 1
ATOM 730 N N . SER A 1 93 ? 38.625 19.328 -26.234 1 83.94 93 SER A N 1
ATOM 731 C CA . SER A 1 93 ? 37.812 20.391 -25.688 1 83.94 93 SER A CA 1
ATOM 732 C C . SER A 1 93 ? 38.406 20.938 -24.391 1 83.94 93 SER A C 1
ATOM 734 O O . SER A 1 93 ? 38.188 22.109 -24.062 1 83.94 93 SER A O 1
ATOM 736 N N . VAL A 1 94 ? 39 20.094 -23.625 1 83.06 94 VAL A N 1
ATOM 737 C CA . VAL A 1 94 ? 39.594 20.484 -22.344 1 83.06 94 VAL A CA 1
ATOM 738 C C . VAL A 1 94 ? 40.75 21.438 -22.594 1 83.06 94 VAL A C 1
ATOM 740 O O . VAL A 1 94 ? 40.938 22.406 -21.844 1 83.06 94 VAL A O 1
ATOM 743 N N . PHE A 1 95 ? 41.531 21.188 -23.594 1 77 95 PHE A N 1
ATOM 744 C CA . PHE A 1 95 ? 42.719 22 -23.844 1 77 95 PHE A CA 1
ATOM 745 C C . PHE A 1 95 ? 42.406 23.125 -24.812 1 77 95 PHE A C 1
ATOM 747 O O . PHE A 1 95 ? 43.312 23.719 -25.406 1 77 95 PHE A O 1
ATOM 754 N N . SER A 1 96 ? 41.125 23.422 -24.969 1 67.81 96 SER A N 1
ATOM 755 C CA . SER A 1 96 ? 40.812 24.562 -25.812 1 67.81 96 SER A CA 1
ATOM 756 C C . SER A 1 96 ? 41.344 25.859 -25.219 1 67.81 96 SER A C 1
ATOM 758 O O . SER A 1 96 ? 41.781 25.875 -24.062 1 67.81 96 SER A O 1
ATOM 760 N N . ASP A 1 97 ? 41.562 27.031 -25.859 1 56.88 97 ASP A N 1
ATOM 761 C CA . ASP A 1 97 ? 42.312 28.281 -25.688 1 56.88 97 ASP A CA 1
ATOM 762 C C . ASP A 1 97 ? 42.094 28.844 -24.297 1 56.88 97 ASP A C 1
ATOM 764 O O . ASP A 1 97 ? 43 29.484 -23.75 1 56.88 97 ASP A O 1
ATOM 768 N N . GLU A 1 98 ? 41 28.594 -23.625 1 55.88 98 GLU A N 1
ATOM 769 C CA . GLU A 1 98 ? 40.75 29.359 -22.406 1 55.88 98 GLU A CA 1
ATOM 770 C C . GLU A 1 98 ? 41.219 28.594 -21.172 1 55.88 98 GLU A C 1
ATOM 772 O O . GLU A 1 98 ? 41.188 29.125 -20.062 1 55.88 98 GLU A O 1
ATOM 777 N N . SER A 1 99 ? 41.875 27.375 -21.375 1 59.5 99 SER A N 1
ATOM 778 C CA . SER A 1 99 ? 42.219 26.609 -20.172 1 59.5 99 SER A CA 1
ATOM 779 C C . SER A 1 99 ? 43.719 26.562 -19.969 1 59.5 99 SER A C 1
ATOM 781 O O . SER A 1 99 ? 44.469 26.375 -20.922 1 59.5 99 SER A O 1
ATOM 783 N N . ASN A 1 100 ? 44.312 27 -18.969 1 63.72 100 ASN A N 1
ATOM 784 C CA . ASN A 1 100 ? 45.75 27.047 -18.656 1 63.72 100 ASN A CA 1
ATOM 785 C C . ASN A 1 100 ? 46.219 25.719 -18.062 1 63.72 100 ASN A C 1
ATOM 787 O O . ASN A 1 100 ? 47.25 25.688 -17.359 1 63.72 100 ASN A O 1
ATOM 791 N N . GLY A 1 101 ? 45.656 24.656 -18.391 1 73.62 101 GLY A N 1
ATOM 792 C CA . GLY A 1 101 ? 46.094 23.391 -17.812 1 73.62 101 GLY A CA 1
ATOM 793 C C . GLY A 1 101 ? 47.25 22.766 -18.562 1 73.62 101 GLY A C 1
ATOM 794 O O . GLY A 1 101 ? 47.375 22.922 -19.781 1 73.62 101 GLY A O 1
ATOM 795 N N . GLN A 1 102 ? 48.219 22.141 -17.797 1 76.56 102 GLN A N 1
ATOM 796 C CA . GLN A 1 102 ? 49.375 21.516 -18.391 1 76.56 102 GLN A CA 1
ATOM 797 C C . GLN A 1 102 ? 49.094 20.094 -18.859 1 76.56 102 GLN A C 1
ATOM 799 O O . GLN A 1 102 ? 49.5 19.688 -19.938 1 76.56 102 GLN A O 1
ATOM 804 N N . SER A 1 103 ? 48.531 19.406 -18.062 1 82.81 103 SER A N 1
ATOM 805 C CA . SER A 1 103 ? 48.156 18.031 -18.359 1 82.81 103 SER A CA 1
ATOM 806 C C . SER A 1 103 ? 46.781 17.688 -17.797 1 82.81 103 SER A C 1
ATOM 808 O O . SER A 1 103 ? 46.312 18.344 -16.859 1 82.81 103 SER A O 1
ATOM 810 N N . ALA A 1 104 ? 46.188 16.797 -18.516 1 87.06 104 ALA A N 1
ATOM 811 C CA . ALA A 1 104 ? 44.844 16.406 -18.078 1 87.06 104 ALA A CA 1
ATOM 812 C C . ALA A 1 104 ? 44.688 14.891 -18.094 1 87.06 104 ALA A C 1
ATOM 814 O O . ALA A 1 104 ? 45.188 14.219 -19 1 87.06 104 ALA A O 1
ATOM 815 N N . GLU A 1 105 ? 44.188 14.422 -17.016 1 89.38 105 GLU A N 1
ATOM 816 C CA . GLU A 1 105 ? 43.688 13.047 -17 1 89.38 105 GLU A CA 1
ATOM 817 C C . GLU A 1 105 ? 42.188 13.008 -17.25 1 89.38 105 GLU A C 1
ATOM 819 O O . GLU A 1 105 ? 41.438 13.664 -16.562 1 89.38 105 GLU A O 1
ATOM 824 N N . ILE A 1 106 ? 41.844 12.352 -18.266 1 91.56 106 ILE A N 1
ATOM 825 C CA . ILE A 1 106 ? 40.438 12.273 -18.672 1 91.56 106 ILE A CA 1
ATOM 826 C C . ILE A 1 106 ? 39.969 10.828 -18.547 1 91.56 106 ILE A C 1
ATOM 828 O O . ILE A 1 106 ? 40.625 9.898 -19.016 1 91.56 106 ILE A O 1
ATOM 832 N N . ASN A 1 107 ? 38.906 10.656 -17.828 1 92.94 107 ASN A N 1
ATOM 833 C CA . ASN A 1 107 ? 38.25 9.352 -17.688 1 92.94 107 ASN A CA 1
ATOM 834 C C . ASN A 1 107 ? 36.844 9.367 -18.25 1 92.94 107 ASN A C 1
ATOM 836 O O . ASN A 1 107 ? 35.969 10.117 -17.781 1 92.94 107 ASN A O 1
ATOM 840 N N . VAL A 1 108 ? 36.594 8.68 -19.312 1 92.81 108 VAL A N 1
ATOM 841 C CA . VAL A 1 108 ? 35.25 8.531 -19.891 1 92.81 108 VAL A CA 1
ATOM 842 C C . VAL A 1 108 ? 34.656 7.184 -19.484 1 92.81 108 VAL A C 1
ATOM 844 O O . VAL A 1 108 ? 35.312 6.145 -19.656 1 92.81 108 VAL A O 1
ATOM 847 N N . SER A 1 109 ? 33.531 7.293 -18.938 1 91.69 109 SER A N 1
ATOM 848 C CA . SER A 1 109 ? 32.906 6.09 -18.406 1 91.69 109 SER A CA 1
ATOM 849 C C . SER A 1 109 ? 31.547 5.848 -19.047 1 91.69 109 SER A C 1
ATOM 851 O O . SER A 1 109 ? 30.797 6.793 -19.281 1 91.69 109 SER A O 1
ATOM 853 N N . SER A 1 110 ? 31.297 4.676 -19.406 1 87.81 110 SER A N 1
ATOM 854 C CA . SER A 1 110 ? 29.984 4.23 -19.875 1 87.81 110 SER A CA 1
ATOM 855 C C . SER A 1 110 ? 29.406 3.143 -18.969 1 87.81 110 SER A C 1
ATOM 857 O O . SER A 1 110 ? 30.047 2.105 -18.766 1 87.81 110 SER A O 1
ATOM 859 N N . GLU A 1 111 ? 28.328 3.396 -18.547 1 81.44 111 GLU A N 1
ATOM 860 C CA . GLU A 1 111 ? 27.719 2.428 -17.641 1 81.44 111 GLU A CA 1
ATOM 861 C C . GLU A 1 111 ? 26.734 1.523 -18.391 1 81.44 111 GLU A C 1
ATOM 863 O O . GLU A 1 111 ? 26.359 0.467 -17.891 1 81.44 111 GLU A O 1
ATOM 868 N N . LYS A 1 112 ? 26.516 1.874 -19.656 1 74.81 112 LYS A N 1
ATOM 869 C CA . LYS A 1 112 ? 25.438 1.151 -20.312 1 74.81 112 LYS A CA 1
ATOM 870 C C . LYS A 1 112 ? 25.938 0.411 -21.547 1 74.81 112 LYS A C 1
ATOM 872 O O . LYS A 1 112 ? 25.188 -0.319 -22.203 1 74.81 112 LYS A O 1
ATOM 877 N N . SER A 1 113 ? 27.141 0.522 -21.781 1 76.62 113 SER A N 1
ATOM 878 C CA . SER A 1 113 ? 27.672 -0.043 -23.016 1 76.62 113 SER A CA 1
ATOM 879 C C . SER A 1 113 ? 27.891 -1.548 -22.891 1 76.62 113 SER A C 1
ATOM 881 O O . SER A 1 113 ? 27.828 -2.273 -23.891 1 76.62 113 SER A O 1
ATOM 883 N N . GLU A 1 114 ? 28.266 -1.951 -21.719 1 77.38 114 GLU A N 1
ATOM 884 C CA . GLU A 1 114 ? 28.516 -3.367 -21.469 1 77.38 114 GLU A CA 1
ATOM 885 C C . GLU A 1 114 ? 27.656 -3.883 -20.312 1 77.38 114 GLU A C 1
ATOM 887 O O . GLU A 1 114 ? 27.844 -3.459 -19.172 1 77.38 114 GLU A O 1
ATOM 892 N N . ILE A 1 115 ? 26.922 -4.773 -20.594 1 65.69 115 ILE A N 1
ATOM 893 C CA . ILE A 1 115 ? 25.891 -5.199 -19.641 1 65.69 115 ILE A CA 1
ATOM 894 C C . ILE A 1 115 ? 26.531 -5.992 -18.516 1 65.69 115 ILE A C 1
ATOM 896 O O . ILE A 1 115 ? 26.031 -6.012 -17.391 1 65.69 115 ILE A O 1
ATOM 900 N N . ARG A 1 116 ? 27.672 -6.699 -18.75 1 75.31 116 ARG A N 1
ATOM 901 C CA . ARG A 1 116 ? 28.312 -7.539 -17.734 1 75.31 116 ARG A CA 1
ATOM 902 C C . ARG A 1 116 ? 29.156 -6.703 -16.781 1 75.31 116 ARG A C 1
ATOM 904 O O . ARG A 1 116 ? 29.672 -7.219 -15.789 1 75.31 116 ARG A O 1
ATOM 911 N N . CYS A 1 117 ? 29.359 -5.555 -17.141 1 84.88 117 CYS A N 1
ATOM 912 C CA . CYS A 1 117 ? 30.188 -4.676 -16.328 1 84.88 117 CYS A CA 1
ATOM 913 C C . CYS A 1 117 ? 29.344 -3.611 -15.641 1 84.88 117 CYS A C 1
ATOM 915 O O . CYS A 1 117 ? 28.281 -3.236 -16.141 1 84.88 117 CYS A O 1
ATOM 917 N N . ASP A 1 118 ? 29.812 -3.301 -14.484 1 83.62 118 ASP A N 1
ATOM 918 C CA . ASP A 1 118 ? 29.234 -2.107 -13.875 1 83.62 118 ASP A CA 1
ATOM 919 C C . ASP A 1 118 ? 29.5 -0.872 -14.734 1 83.62 118 ASP A C 1
ATOM 921 O O . ASP A 1 118 ? 28.609 -0.034 -14.922 1 83.62 118 ASP A O 1
ATOM 925 N N . SER A 1 119 ? 30.656 -0.784 -15.211 1 89.62 119 SER A N 1
ATOM 926 C CA . SER A 1 119 ? 31.047 0.309 -16.094 1 89.62 119 SER A CA 1
ATOM 927 C C . SER A 1 119 ? 32.281 -0.046 -16.906 1 89.62 119 SER A C 1
ATOM 929 O O . SER A 1 119 ? 33.062 -0.934 -16.516 1 89.62 119 SER A O 1
ATOM 931 N N . ILE A 1 120 ? 32.406 0.516 -18 1 90.75 120 ILE A N 1
ATOM 932 C CA . ILE A 1 120 ? 33.656 0.507 -18.75 1 90.75 120 ILE A CA 1
ATOM 933 C C . ILE A 1 120 ? 34.25 1.921 -18.812 1 90.75 120 ILE A C 1
ATOM 935 O O . ILE A 1 120 ? 33.531 2.881 -19.078 1 90.75 120 ILE A O 1
ATOM 939 N N . ASP A 1 121 ? 35.5 1.953 -18.453 1 93.06 121 ASP A N 1
ATOM 940 C CA . ASP A 1 121 ? 36.125 3.266 -18.312 1 93.06 121 ASP A CA 1
ATOM 941 C C . ASP A 1 121 ? 37.375 3.367 -19.156 1 93.06 121 ASP A C 1
ATOM 943 O O . ASP A 1 121 ? 38.188 2.438 -19.188 1 93.06 121 ASP A O 1
ATOM 947 N N . LEU A 1 122 ? 37.531 4.406 -19.828 1 92.62 122 LEU A N 1
ATOM 948 C CA . LEU A 1 122 ? 38.781 4.723 -20.5 1 92.62 122 LEU A CA 1
ATOM 949 C C . LEU A 1 122 ? 39.469 5.926 -19.875 1 92.62 122 LEU A C 1
ATOM 951 O O . LEU A 1 122 ? 38.875 7.004 -19.781 1 92.62 122 LEU A O 1
ATOM 955 N N . SER A 1 123 ? 40.594 5.672 -19.375 1 93.06 123 SER A N 1
ATOM 956 C CA . SER A 1 123 ? 41.406 6.746 -18.828 1 93.06 123 SER A CA 1
ATOM 957 C C . SER A 1 123 ? 42.562 7.113 -19.75 1 93.06 123 SER A C 1
ATOM 959 O O . SER A 1 123 ? 43.375 6.258 -20.125 1 93.06 123 SER A O 1
ATOM 961 N N . ILE A 1 124 ? 42.656 8.336 -20.125 1 90.81 124 ILE A N 1
ATOM 962 C CA . ILE A 1 124 ? 43.719 8.797 -20.984 1 90.81 124 ILE A CA 1
ATOM 963 C C . ILE A 1 124 ? 44.438 9.969 -20.328 1 90.81 124 ILE A C 1
ATOM 965 O O . ILE A 1 124 ? 43.844 10.742 -19.578 1 90.81 124 ILE A O 1
ATOM 969 N N . SER A 1 125 ? 45.688 9.984 -20.453 1 88.19 125 SER A N 1
ATOM 970 C CA . SER A 1 125 ? 46.5 11.125 -20.016 1 88.19 125 SER A CA 1
ATOM 971 C C . SER A 1 125 ? 47.062 11.883 -21.203 1 88.19 125 SER A C 1
ATOM 973 O O . SER A 1 125 ? 47.688 11.297 -22.078 1 88.19 125 SER A O 1
ATOM 975 N N . ARG A 1 126 ? 46.781 13.141 -21.25 1 87.19 126 ARG A N 1
ATOM 976 C CA . ARG A 1 126 ? 47.219 13.969 -22.359 1 87.19 126 ARG A CA 1
ATOM 977 C C . ARG A 1 126 ? 47.969 15.203 -21.859 1 87.19 126 ARG A C 1
ATOM 979 O O . ARG A 1 126 ? 47.656 15.719 -20.781 1 87.19 126 ARG A O 1
ATOM 986 N N . TYR A 1 127 ? 48.906 15.633 -22.578 1 82.12 127 TYR A N 1
ATOM 987 C CA . TYR A 1 127 ? 49.719 16.797 -22.25 1 82.12 127 TYR A CA 1
ATOM 988 C C . TYR A 1 127 ? 49.656 17.844 -23.344 1 82.12 127 TYR A C 1
ATOM 990 O O . TYR A 1 127 ? 49.531 17.516 -24.516 1 82.12 127 TYR A O 1
ATOM 998 N N . ARG A 1 128 ? 49.469 19.172 -22.891 1 72.38 128 ARG A N 1
ATOM 999 C CA . ARG A 1 128 ? 49.562 20.281 -23.828 1 72.38 128 ARG A CA 1
ATOM 1000 C C . ARG A 1 128 ? 50.938 20.406 -24.406 1 72.38 128 ARG A C 1
ATOM 1002 O O . ARG A 1 128 ? 51.938 20.344 -23.672 1 72.38 128 ARG A O 1
ATOM 1009 N N . LYS A 1 129 ? 51.094 20.016 -25.641 1 59.56 129 LYS A N 1
ATOM 1010 C CA . LYS A 1 129 ? 52.438 20.281 -26.188 1 59.56 129 LYS A CA 1
ATOM 1011 C C . LYS A 1 129 ? 52.75 21.766 -26.172 1 59.56 129 LYS A C 1
ATOM 1013 O O . LYS A 1 129 ? 51.844 22.594 -26.297 1 59.56 129 LYS A O 1
ATOM 1018 N N . ASP A 1 130 ? 53.688 22.188 -25.984 1 49.81 130 ASP A N 1
ATOM 1019 C CA . ASP A 1 130 ? 54.188 23.547 -26.203 1 49.81 130 ASP A CA 1
ATOM 1020 C C . ASP A 1 130 ? 53.656 24.125 -27.531 1 49.81 130 ASP A C 1
ATOM 1022 O O . ASP A 1 130 ? 53.219 23.375 -28.391 1 49.81 130 ASP A O 1
ATOM 1026 N N . ASP A 1 131 ? 53.875 25.359 -28.125 1 44.59 131 ASP A N 1
ATOM 1027 C CA . ASP A 1 131 ? 53.531 26.297 -29.172 1 44.59 131 ASP A CA 1
ATOM 1028 C C . ASP A 1 131 ? 53.375 25.594 -30.516 1 44.59 131 ASP A C 1
ATOM 1030 O O . ASP A 1 131 ? 52.594 26.016 -31.375 1 44.59 131 ASP A O 1
ATOM 1034 N N . SER A 1 132 ? 54.438 25.062 -31.359 1 39.91 132 SER A N 1
ATOM 1035 C CA . SER A 1 132 ? 54.312 25.109 -32.812 1 39.91 132 SER A CA 1
ATOM 1036 C C . SER A 1 132 ? 53.281 24.125 -33.344 1 39.91 132 SER A C 1
ATOM 1038 O O . SER A 1 132 ? 52.781 24.281 -34.438 1 39.91 132 SER A O 1
ATOM 1040 N N . THR A 1 133 ? 53.219 22.797 -33.094 1 43.38 133 THR A N 1
ATOM 1041 C CA . THR A 1 133 ? 52.5 21.891 -34 1 43.38 133 THR A CA 1
ATOM 1042 C C . THR A 1 133 ? 51.188 21.453 -33.344 1 43.38 133 THR A C 1
ATOM 1044 O O . THR A 1 133 ? 50.375 20.797 -34 1 43.38 133 THR A O 1
ATOM 1047 N N . ASN A 1 134 ? 50.344 22.203 -32.5 1 44.5 134 ASN A N 1
ATOM 1048 C CA . ASN A 1 134 ? 49 22.047 -31.953 1 44.5 134 ASN A CA 1
ATOM 1049 C C . ASN A 1 134 ? 48.688 20.594 -31.641 1 44.5 134 ASN A C 1
ATOM 1051 O O . ASN A 1 134 ? 47.531 20.188 -31.672 1 44.5 134 ASN A O 1
ATOM 1055 N N . GLU A 1 135 ? 49.625 19.609 -31.641 1 49.62 135 GLU A N 1
ATOM 1056 C CA . GLU A 1 135 ? 49.219 18.203 -31.531 1 49.62 135 GLU A CA 1
ATOM 1057 C C . GLU A 1 135 ? 49.219 17.75 -30.078 1 49.62 135 GLU A C 1
ATOM 1059 O O . GLU A 1 135 ? 50.125 18.125 -29.312 1 49.62 135 GLU A O 1
ATOM 1064 N N . LEU A 1 136 ? 48.219 17.234 -29.359 1 56.69 136 LEU A N 1
ATOM 1065 C CA . LEU A 1 136 ? 48.062 16.594 -28.047 1 56.69 136 LEU A CA 1
ATOM 1066 C C . LEU A 1 136 ? 48.969 15.359 -27.953 1 56.69 136 LEU A C 1
ATOM 1068 O O . LEU A 1 136 ? 48.969 14.516 -28.844 1 56.69 136 LEU A O 1
ATOM 1072 N N . ILE A 1 137 ? 50.219 15.375 -27.188 1 57.25 137 ILE A N 1
ATOM 1073 C CA . ILE A 1 137 ? 51.125 14.242 -27.062 1 57.25 137 ILE A CA 1
ATOM 1074 C C . ILE A 1 137 ? 50.625 13.305 -25.953 1 57.25 137 ILE A C 1
ATOM 1076 O O . ILE A 1 137 ? 50.25 13.758 -24.875 1 57.25 137 ILE A O 1
ATOM 1080 N N . ALA A 1 138 ? 50.5 11.992 -26.219 1 61.22 138 ALA A N 1
ATOM 1081 C CA . ALA A 1 138 ? 50.094 10.938 -25.297 1 61.22 138 ALA A CA 1
ATOM 1082 C C . ALA A 1 138 ? 51.281 10.477 -24.453 1 61.22 138 ALA A C 1
ATOM 1084 O O . ALA A 1 138 ? 52.219 9.875 -24.969 1 61.22 138 ALA A O 1
ATOM 1085 N N . PRO A 1 139 ? 51.625 10.93 -23.219 1 59 139 PRO A N 1
ATOM 1086 C CA . PRO A 1 139 ? 52.812 10.469 -22.469 1 59 139 PRO A CA 1
ATOM 1087 C C . PRO A 1 139 ? 52.688 9.016 -22.031 1 59 139 PRO A C 1
ATOM 1089 O O . PRO A 1 139 ? 53.719 8.359 -21.781 1 59 139 PRO A O 1
ATOM 1092 N N . SER A 1 140 ? 51.625 8.484 -21.703 1 72.94 140 SER A N 1
ATOM 1093 C CA . SER A 1 140 ? 51.469 7.176 -21.078 1 72.94 140 SER A CA 1
ATOM 1094 C C . SER A 1 140 ? 50.406 6.344 -21.797 1 72.94 140 SER A C 1
ATOM 1096 O O . SER A 1 140 ? 49.688 6.852 -22.672 1 72.94 140 SER A O 1
ATOM 1098 N N . LEU A 1 141 ? 50.594 5.012 -21.672 1 82.5 141 LEU A N 1
ATOM 1099 C CA . LEU A 1 141 ? 49.594 4.09 -22.188 1 82.5 141 LEU A CA 1
ATOM 1100 C C . LEU A 1 141 ? 48.219 4.426 -21.625 1 82.5 141 LEU A C 1
ATOM 1102 O O . LEU A 1 141 ? 48.094 4.906 -20.5 1 82.5 141 LEU A O 1
ATOM 1106 N N . ASP A 1 142 ? 47.312 4.473 -22.578 1 89.75 142 ASP A N 1
ATOM 1107 C CA . ASP A 1 142 ? 45.938 4.633 -22.125 1 89.75 142 ASP A CA 1
ATOM 1108 C C . ASP A 1 142 ? 45.438 3.377 -21.422 1 89.75 142 ASP A C 1
ATOM 1110 O O . ASP A 1 142 ? 45.938 2.281 -21.641 1 89.75 142 ASP A O 1
ATOM 1114 N N . LYS A 1 143 ? 44.594 3.611 -20.516 1 93.19 143 LYS A N 1
ATOM 1115 C CA . LYS A 1 143 ? 44.094 2.504 -19.703 1 93.19 143 LYS A CA 1
ATOM 1116 C C . LYS A 1 143 ? 42.594 2.305 -19.906 1 93.19 143 LYS A C 1
ATOM 1118 O O . LYS A 1 143 ? 41.812 3.213 -19.656 1 93.19 143 LYS A O 1
ATOM 1123 N N . PHE A 1 144 ? 42.188 1.208 -20.453 1 93.06 144 PHE A N 1
ATOM 1124 C CA . PHE A 1 144 ? 40.781 0.813 -20.547 1 93.06 144 PHE A CA 1
ATOM 1125 C C . PHE A 1 144 ? 40.406 -0.162 -19.438 1 93.06 144 PHE A C 1
ATOM 1127 O O . PHE A 1 144 ? 41.031 -1.233 -19.328 1 93.06 144 PHE A O 1
ATOM 1134 N N . THR A 1 145 ? 39.5 0.217 -18.594 1 94.19 145 THR A N 1
ATOM 1135 C CA . THR A 1 145 ? 39.125 -0.587 -17.422 1 94.19 145 THR A CA 1
ATOM 1136 C C . THR A 1 145 ? 37.719 -1.146 -17.562 1 94.19 145 THR A C 1
ATOM 1138 O O . THR A 1 145 ? 36.812 -0.427 -17.953 1 94.19 145 THR A O 1
ATOM 1141 N N . PHE A 1 146 ? 37.625 -2.367 -17.328 1 92.69 146 PHE A N 1
ATOM 1142 C CA . PHE A 1 146 ? 36.344 -3.059 -17.188 1 92.69 146 PHE A CA 1
ATOM 1143 C C . PHE A 1 146 ? 36.031 -3.32 -15.711 1 92.69 146 PHE A C 1
ATOM 1145 O O . PHE A 1 146 ? 36.625 -4.207 -15.094 1 92.69 146 PHE A O 1
ATOM 1152 N N . LYS A 1 147 ? 35.156 -2.553 -15.219 1 91.88 147 LYS A N 1
ATOM 1153 C CA . LYS A 1 147 ? 34.875 -2.639 -13.789 1 91.88 147 LYS A CA 1
ATOM 1154 C C . LYS A 1 147 ? 33.719 -3.562 -13.516 1 91.88 147 LYS A C 1
ATOM 1156 O O . LYS A 1 147 ? 32.656 -3.424 -14.141 1 91.88 147 LYS A O 1
ATOM 1161 N N . GLY A 1 148 ? 34 -4.441 -12.57 1 87.5 148 GLY A N 1
ATOM 1162 C CA . GLY A 1 148 ? 32.906 -5.273 -12.062 1 87.5 148 GLY A CA 1
ATOM 1163 C C . GLY A 1 148 ? 32.406 -6.277 -13.078 1 87.5 148 GLY A C 1
ATOM 1164 O O . GLY A 1 148 ? 31.188 -6.457 -13.242 1 87.5 148 GLY A O 1
ATOM 1165 N N . LEU A 1 149 ? 33.312 -6.828 -13.852 1 87.12 149 LEU A N 1
ATOM 1166 C CA . LEU A 1 149 ? 32.938 -7.902 -14.758 1 87.12 149 LEU A CA 1
ATOM 1167 C C . LEU A 1 149 ? 32.5 -9.141 -13.984 1 87.12 149 LEU A C 1
ATOM 1169 O O . LEU A 1 149 ? 33.312 -9.828 -13.383 1 87.12 149 LEU A O 1
ATOM 1173 N N . ASN A 1 150 ? 31.312 -9.258 -13.945 1 80.31 150 ASN A N 1
ATOM 1174 C CA . ASN A 1 150 ? 30.75 -10.344 -13.156 1 80.31 150 ASN A CA 1
ATOM 1175 C C . ASN A 1 150 ? 30.656 -11.633 -13.977 1 80.31 150 ASN A C 1
ATOM 1177 O O . ASN A 1 150 ? 29.969 -11.68 -14.992 1 80.31 150 ASN A O 1
ATOM 1181 N N . LEU A 1 151 ? 31.422 -12.664 -13.508 1 79.06 151 LEU A N 1
ATOM 1182 C CA . LEU A 1 151 ? 31.516 -13.93 -14.219 1 79.06 151 LEU A CA 1
ATOM 1183 C C . LEU A 1 151 ? 31.234 -15.102 -13.281 1 79.06 151 LEU A C 1
ATOM 1185 O O . LEU A 1 151 ? 31.297 -14.953 -12.062 1 79.06 151 LEU A O 1
ATOM 1189 N N . PHE A 1 152 ? 30.906 -16.172 -13.828 1 70.06 152 PHE A N 1
ATOM 1190 C CA . PHE A 1 152 ? 30.641 -17.391 -13.047 1 70.06 152 PHE A CA 1
ATOM 1191 C C . PHE A 1 152 ? 31.609 -18.5 -13.438 1 70.06 152 PHE A C 1
ATOM 1193 O O . PHE A 1 152 ? 31.75 -18.812 -14.625 1 70.06 152 PHE A O 1
ATOM 1200 N N . THR A 1 153 ? 32.375 -18.953 -12.445 1 73.81 153 THR A N 1
ATOM 1201 C CA . THR A 1 153 ? 33.312 -20.031 -12.719 1 73.81 153 THR A CA 1
ATOM 1202 C C . THR A 1 153 ? 33.406 -20.953 -11.516 1 73.81 153 THR A C 1
ATOM 1204 O O . THR A 1 153 ? 32.844 -20.672 -10.453 1 73.81 153 THR A O 1
ATOM 1207 N N . ILE A 1 154 ? 33.906 -22.172 -11.773 1 67.88 154 ILE A N 1
ATOM 1208 C CA . ILE A 1 154 ? 34.219 -23.078 -10.688 1 67.88 154 ILE A CA 1
ATOM 1209 C C . ILE A 1 154 ? 35.625 -22.766 -10.148 1 67.88 154 ILE A C 1
ATOM 1211 O O . ILE A 1 154 ? 36.594 -22.812 -10.891 1 67.88 154 ILE A O 1
ATOM 1215 N N . ILE A 1 155 ? 35.531 -22.297 -8.883 1 73.38 155 ILE A N 1
ATOM 1216 C CA . ILE A 1 155 ? 36.812 -21.969 -8.266 1 73.38 155 ILE A CA 1
ATOM 1217 C C . ILE A 1 155 ? 36.781 -22.375 -6.797 1 73.38 155 ILE A C 1
ATOM 1219 O O . ILE A 1 155 ? 35.812 -22.141 -6.09 1 73.38 155 ILE A O 1
ATOM 1223 N N . GLY A 1 156 ? 37.812 -23.172 -6.418 1 66.06 156 GLY A N 1
ATOM 1224 C CA . GLY A 1 156 ? 37.906 -23.531 -5.016 1 66.06 156 GLY A CA 1
ATOM 1225 C C . GLY A 1 156 ? 38.719 -24.797 -4.793 1 66.06 156 GLY A C 1
ATOM 1226 O O . GLY A 1 156 ? 38.875 -25.625 -5.703 1 66.06 156 GLY A O 1
ATOM 1227 N N . VAL A 1 157 ? 39.281 -24.891 -3.549 1 57.94 157 VAL A N 1
ATOM 1228 C CA . VAL A 1 157 ? 40.125 -26.031 -3.189 1 57.94 157 VAL A CA 1
ATOM 1229 C C . VAL A 1 157 ? 39.281 -27.156 -2.605 1 57.94 157 VAL A C 1
ATOM 1231 O O . VAL A 1 157 ? 39.594 -28.328 -2.76 1 57.94 157 VAL A O 1
ATOM 1234 N N . TYR A 1 158 ? 38.25 -26.703 -1.963 1 54.34 158 TYR A N 1
ATOM 1235 C CA . TYR A 1 158 ? 37.438 -27.719 -1.302 1 54.34 158 TYR A CA 1
ATOM 1236 C C . TYR A 1 158 ? 36.469 -28.375 -2.289 1 54.34 158 TYR A C 1
ATOM 1238 O O . TYR A 1 158 ? 36.031 -27.75 -3.238 1 54.34 158 TYR A O 1
ATOM 1246 N N . THR A 1 159 ? 36.281 -29.578 -2.125 1 50 159 THR A N 1
ATOM 1247 C CA . THR A 1 159 ? 35.438 -30.375 -3.029 1 50 159 THR A CA 1
ATOM 1248 C C . THR A 1 159 ? 34.062 -29.766 -3.201 1 50 159 THR A C 1
ATOM 1250 O O . THR A 1 159 ? 33.5 -29.766 -4.301 1 50 159 THR A O 1
ATOM 1253 N N . PHE A 1 160 ? 33.625 -29.141 -2.131 1 49.06 160 PHE A N 1
ATOM 1254 C CA . PHE A 1 160 ? 32.25 -28.594 -2.209 1 49.06 160 PHE A CA 1
ATOM 1255 C C . PHE A 1 160 ? 32.219 -27.344 -3.088 1 49.06 160 PHE A C 1
ATOM 1257 O O . PHE A 1 160 ? 31.203 -27.031 -3.701 1 49.06 160 PHE A O 1
ATOM 1264 N N . GLU A 1 161 ? 33.312 -26.672 -3.201 1 53.47 161 GLU A N 1
ATOM 1265 C CA . GLU A 1 161 ? 33.438 -25.469 -4.012 1 53.47 161 GLU A CA 1
ATOM 1266 C C . GLU A 1 161 ? 33.469 -25.797 -5.5 1 53.47 161 GLU A C 1
ATOM 1268 O O . GLU A 1 161 ? 33.188 -24.953 -6.344 1 53.47 161 GLU A O 1
ATOM 1273 N N . ARG A 1 162 ? 33.844 -27 -5.766 1 52.91 162 ARG A N 1
ATOM 1274 C CA . ARG A 1 162 ? 34.125 -27.375 -7.148 1 52.91 162 ARG A CA 1
ATOM 1275 C C . ARG A 1 162 ? 32.875 -27.906 -7.832 1 52.91 162 ARG A C 1
ATOM 1277 O O . ARG A 1 162 ? 32.875 -28.188 -9.031 1 52.91 162 ARG A O 1
ATOM 1284 N N . TYR A 1 163 ? 31.875 -28.062 -7.039 1 51.34 163 TYR A N 1
ATOM 1285 C CA . TYR A 1 163 ? 30.625 -28.578 -7.605 1 51.34 163 TYR A CA 1
ATOM 1286 C C . TYR A 1 163 ? 29.766 -27.422 -8.117 1 51.34 163 TYR A C 1
ATOM 1288 O O . TYR A 1 163 ? 28.953 -27.609 -9.031 1 51.34 163 TYR A O 1
ATOM 1296 N N . ASN A 1 164 ? 30.016 -26.188 -7.578 1 53.16 164 ASN A N 1
ATOM 1297 C CA . ASN A 1 164 ? 29.172 -25.047 -7.941 1 53.16 164 ASN A CA 1
ATOM 1298 C C . ASN A 1 164 ? 30 -23.891 -8.508 1 53.16 164 ASN A C 1
ATOM 1300 O O . ASN A 1 164 ? 31.094 -23.609 -8.016 1 53.16 164 ASN A O 1
ATOM 1304 N N . ARG A 1 165 ? 29.469 -23.453 -9.609 1 63.47 165 ARG A N 1
ATOM 1305 C CA . ARG A 1 165 ? 30.094 -22.219 -10.086 1 63.47 165 ARG A CA 1
ATOM 1306 C C . ARG A 1 165 ? 29.859 -21.078 -9.109 1 63.47 165 ARG A C 1
ATOM 1308 O O . ARG A 1 165 ? 28.781 -20.984 -8.5 1 63.47 165 ARG A O 1
ATOM 1315 N N . GLN A 1 166 ? 30.797 -20.391 -8.898 1 64.75 166 GLN A N 1
ATOM 1316 C CA . GLN A 1 166 ? 30.75 -19.203 -8.031 1 64.75 166 GLN A CA 1
ATOM 1317 C C . GLN A 1 166 ? 30.938 -17.922 -8.828 1 64.75 166 GLN A C 1
ATOM 1319 O O . GLN A 1 166 ? 31.578 -17.938 -9.883 1 64.75 166 GLN A O 1
ATOM 1324 N N . SER A 1 167 ? 30.188 -16.953 -8.352 1 73.69 167 SER A N 1
ATOM 1325 C CA . SER A 1 167 ? 30.406 -15.641 -8.945 1 73.69 167 SER A CA 1
ATOM 1326 C C . SER A 1 167 ? 31.766 -15.078 -8.578 1 73.69 167 SER A C 1
ATOM 1328 O O . SER A 1 167 ? 32.188 -15.172 -7.43 1 73.69 167 SER A O 1
ATOM 1330 N N . VAL A 1 168 ? 32.406 -14.695 -9.57 1 81.56 168 VAL A N 1
ATOM 1331 C CA . VAL A 1 168 ? 33.656 -13.953 -9.383 1 81.56 168 VAL A CA 1
ATOM 1332 C C . VAL A 1 168 ? 33.562 -12.617 -10.125 1 81.56 168 VAL A C 1
ATOM 1334 O O . VAL A 1 168 ? 33 -12.539 -11.219 1 81.56 168 VAL A O 1
ATOM 1337 N N . VAL A 1 169 ? 33.969 -11.656 -9.414 1 87.94 169 VAL A N 1
ATOM 1338 C CA . VAL A 1 169 ? 34 -10.336 -10.031 1 87.94 169 VAL A CA 1
ATOM 1339 C C . VAL A 1 169 ? 35.438 -10.039 -10.484 1 87.94 169 VAL A C 1
ATOM 1341 O O . VAL A 1 169 ? 36.375 -10.188 -9.711 1 87.94 169 VAL A O 1
ATOM 1344 N N . LEU A 1 170 ? 35.5 -9.719 -11.711 1 90.56 170 LEU A N 1
ATOM 1345 C CA . LEU A 1 170 ? 36.812 -9.352 -12.25 1 90.56 170 LEU A CA 1
ATOM 1346 C C . LEU A 1 170 ? 36.906 -7.859 -12.539 1 90.56 170 LEU A C 1
ATOM 1348 O O . LEU A 1 170 ? 35.969 -7.289 -13.109 1 90.56 170 LEU A O 1
ATOM 1352 N N . ASN A 1 171 ? 37.875 -7.27 -12.07 1 92.44 171 ASN A N 1
ATOM 1353 C CA . ASN A 1 171 ? 38.281 -5.953 -12.547 1 92.44 171 ASN A CA 1
ATOM 1354 C C . ASN A 1 171 ? 39.5 -6.047 -13.453 1 92.44 171 ASN A C 1
ATOM 1356 O O . ASN A 1 171 ? 40.594 -6.465 -13.023 1 92.44 171 ASN A O 1
ATOM 1360 N N . LEU A 1 172 ? 39.219 -5.703 -14.68 1 93.06 172 LEU A N 1
ATOM 1361 C CA . LEU A 1 172 ? 40.25 -5.867 -15.703 1 93.06 172 LEU A CA 1
ATOM 1362 C C . LEU A 1 172 ? 40.656 -4.52 -16.281 1 93.06 172 LEU A C 1
ATOM 1364 O O . LEU A 1 172 ? 39.812 -3.701 -16.625 1 93.06 172 LEU A O 1
ATOM 1368 N N . SER A 1 173 ? 41.906 -4.273 -16.25 1 94.12 173 SER A N 1
ATOM 1369 C CA . SER A 1 173 ? 42.438 -3.084 -16.922 1 94.12 173 SER A CA 1
ATOM 1370 C C . SER A 1 173 ? 43.469 -3.449 -17.969 1 94.12 173 SER A C 1
ATOM 1372 O O . SER A 1 173 ? 44.312 -4.34 -17.75 1 94.12 173 SER A O 1
ATOM 1374 N N . VAL A 1 174 ? 43.406 -2.832 -19.109 1 93.44 174 VAL A N 1
ATOM 1375 C CA . VAL A 1 174 ? 44.375 -3.061 -20.188 1 93.44 174 VAL A CA 1
ATOM 1376 C C . VAL A 1 174 ? 45.031 -1.742 -20.562 1 93.44 174 VAL A C 1
ATOM 1378 O O . VAL A 1 174 ? 44.406 -0.696 -20.594 1 93.44 174 VAL A O 1
ATOM 1381 N N . HIS A 1 175 ? 46.344 -1.781 -20.766 1 92.12 175 HIS A N 1
ATOM 1382 C CA . HIS A 1 175 ? 47.125 -0.608 -21.141 1 92.12 175 HIS A CA 1
ATOM 1383 C C . HIS A 1 175 ? 47.594 -0.7 -22.594 1 92.12 175 HIS A C 1
ATOM 1385 O O . HIS A 1 175 ? 48.219 -1.688 -22.984 1 92.12 175 HIS A O 1
ATOM 1391 N N . TYR A 1 176 ? 47.219 0.222 -23.391 1 90.44 176 TYR A N 1
ATOM 1392 C CA . TYR A 1 176 ? 47.594 0.246 -24.812 1 90.44 176 TYR A CA 1
ATOM 1393 C C . TYR A 1 176 ? 47.594 1.672 -25.344 1 90.44 176 TYR A C 1
ATOM 1395 O O . TYR A 1 176 ? 47.25 2.615 -24.625 1 90.44 176 TYR A O 1
ATOM 1403 N N . ASP A 1 177 ? 48.031 1.848 -26.531 1 86 177 ASP A N 1
ATOM 1404 C CA . ASP A 1 177 ? 48.031 3.148 -27.203 1 86 177 ASP A CA 1
ATOM 1405 C C . ASP A 1 177 ? 46.781 3.342 -28.031 1 86 177 ASP A C 1
ATOM 1407 O O . ASP A 1 177 ? 46.688 2.838 -29.156 1 86 177 ASP A O 1
ATOM 1411 N N . SER A 1 178 ? 45.844 4.098 -27.469 1 86.75 178 SER A N 1
ATOM 1412 C CA . SER A 1 178 ? 44.531 4.258 -28.094 1 86.75 178 SER A CA 1
ATOM 1413 C C . SER A 1 178 ? 44.625 5.121 -29.344 1 86.75 178 SER A C 1
ATOM 1415 O O . SER A 1 178 ? 43.656 5.203 -30.109 1 86.75 178 SER A O 1
ATOM 1417 N N . ASN A 1 179 ? 45.688 5.816 -29.625 1 81 179 ASN A N 1
ATOM 1418 C CA . ASN A 1 179 ? 45.875 6.586 -30.844 1 81 179 ASN A CA 1
ATOM 1419 C C . ASN A 1 179 ? 46.125 5.68 -32.031 1 81 179 ASN A C 1
ATOM 1421 O O . ASN A 1 179 ? 45.812 6.043 -33.188 1 81 179 ASN A O 1
ATOM 1425 N N . LYS A 1 180 ? 46.688 4.484 -31.781 1 80.25 180 LYS A N 1
ATOM 1426 C CA . LYS A 1 180 ? 47.062 3.574 -32.844 1 80.25 180 LYS A CA 1
ATOM 1427 C C . LYS A 1 180 ? 45.969 2.531 -33.125 1 80.25 180 LYS A C 1
ATOM 1429 O O . LYS A 1 180 ? 45.719 2.166 -34.25 1 80.25 180 LYS A O 1
ATOM 1434 N N . VAL A 1 181 ? 45.5 2.023 -32.031 1 83 181 VAL A N 1
ATOM 1435 C CA . VAL A 1 181 ? 44.5 0.951 -32.156 1 83 181 VAL A CA 1
ATOM 1436 C C . VAL A 1 181 ? 43.312 1.261 -31.25 1 83 181 VAL A C 1
ATOM 1438 O O . VAL A 1 181 ? 43.469 1.842 -30.172 1 83 181 VAL A O 1
ATOM 1441 N N . LYS A 1 182 ? 42.156 0.989 -31.766 1 86.62 182 LYS A N 1
ATOM 1442 C CA . LYS A 1 182 ? 40.938 1.089 -30.969 1 86.62 182 LYS A CA 1
ATOM 1443 C C . LYS A 1 182 ? 40.5 -0.279 -30.438 1 86.62 182 LYS A C 1
ATOM 1445 O O . LYS A 1 182 ? 40.469 -1.259 -31.188 1 86.62 182 LYS A O 1
ATOM 1450 N N . LEU A 1 183 ? 40.281 -0.329 -29.172 1 86.56 183 LEU A N 1
ATOM 1451 C CA . LEU A 1 183 ? 39.906 -1.584 -28.531 1 86.56 183 LEU A CA 1
ATOM 1452 C C . LEU A 1 183 ? 38.438 -1.884 -28.766 1 86.56 183 LEU A C 1
ATOM 1454 O O . LEU A 1 183 ? 37.562 -1.031 -28.531 1 86.56 183 LEU A O 1
ATOM 1458 N N . LYS A 1 184 ? 38.125 -2.945 -29.344 1 83.69 184 LYS A N 1
ATOM 1459 C CA . LYS A 1 184 ? 36.75 -3.441 -29.375 1 83.69 184 LYS A CA 1
ATOM 1460 C C . LYS A 1 184 ? 36.375 -4.098 -28.047 1 83.69 184 LYS A C 1
ATOM 1462 O O . LYS A 1 184 ? 36.594 -5.297 -27.859 1 83.69 184 LYS A O 1
ATOM 1467 N N . PHE A 1 185 ? 35.844 -3.318 -27.172 1 87.25 185 PHE A N 1
ATOM 1468 C CA . PHE A 1 185 ? 35.656 -3.758 -25.797 1 87.25 185 PHE A CA 1
ATOM 1469 C C . PHE A 1 185 ? 34.719 -4.965 -25.75 1 87.25 185 PHE A C 1
ATOM 1471 O O . PHE A 1 185 ? 34.844 -5.82 -24.859 1 87.25 185 PHE A O 1
ATOM 1478 N N . SER A 1 186 ? 33.75 -5.051 -26.625 1 81.31 186 SER A N 1
ATOM 1479 C CA . SER A 1 186 ? 32.844 -6.195 -26.625 1 81.31 186 SER A CA 1
ATOM 1480 C C . SER A 1 186 ? 33.594 -7.492 -26.922 1 81.31 186 SER A C 1
ATOM 1482 O O . SER A 1 186 ? 33.312 -8.531 -26.328 1 81.31 186 SER A O 1
ATOM 1484 N N . GLN A 1 187 ? 34.562 -7.395 -27.797 1 81.88 187 GLN A N 1
ATOM 1485 C CA . GLN A 1 187 ? 35.375 -8.562 -28.141 1 81.88 187 GLN A CA 1
ATOM 1486 C C . GLN A 1 187 ? 36.188 -9.031 -26.938 1 81.88 187 GLN A C 1
ATOM 1488 O O . GLN A 1 187 ? 36.312 -10.234 -26.703 1 81.88 187 GLN A O 1
ATOM 1493 N N . LEU A 1 188 ? 36.781 -8.125 -26.281 1 87.62 188 LEU A N 1
ATOM 1494 C CA . LEU A 1 188 ? 37.594 -8.469 -25.109 1 87.62 188 LEU A CA 1
ATOM 1495 C C . LEU A 1 188 ? 36.75 -9.109 -24.016 1 87.62 188 LEU A C 1
ATOM 1497 O O . LEU A 1 188 ? 37.125 -10.148 -23.469 1 87.62 188 LEU A O 1
ATOM 1501 N N . THR A 1 189 ? 35.656 -8.445 -23.672 1 86.5 189 THR A N 1
ATOM 1502 C CA . THR A 1 189 ? 34.781 -8.977 -22.609 1 86.5 189 THR A CA 1
ATOM 1503 C C . THR A 1 189 ? 34.25 -10.359 -22.984 1 86.5 189 THR A C 1
ATOM 1505 O O . THR A 1 189 ? 34.156 -11.234 -22.125 1 86.5 189 THR A O 1
ATOM 1508 N N . GLU A 1 190 ? 34 -10.5 -24.266 1 79.5 190 GLU A N 1
ATOM 1509 C CA . GLU A 1 190 ? 33.531 -11.797 -24.719 1 79.5 190 GLU A CA 1
ATOM 1510 C C . GLU A 1 190 ? 34.625 -12.859 -24.609 1 79.5 190 GLU A C 1
ATOM 1512 O O . GLU A 1 190 ? 34.344 -13.992 -24.188 1 79.5 190 GLU A O 1
ATOM 1517 N N . THR A 1 191 ? 35.812 -12.508 -24.984 1 82.94 191 THR A N 1
ATOM 1518 C CA . THR A 1 191 ? 36.938 -13.43 -24.906 1 82.94 191 THR A CA 1
ATOM 1519 C C . THR A 1 191 ? 37.188 -13.852 -23.469 1 82.94 191 THR A C 1
ATOM 1521 O O . THR A 1 191 ? 37.344 -15.039 -23.188 1 82.94 191 THR A O 1
ATOM 1524 N N . VAL A 1 192 ? 37.219 -12.938 -22.578 1 88.12 192 VAL A N 1
ATOM 1525 C CA . VAL A 1 192 ? 37.5 -13.203 -21.172 1 88.12 192 VAL A CA 1
ATOM 1526 C C . VAL A 1 192 ? 36.375 -13.992 -20.547 1 88.12 192 VAL A C 1
ATOM 1528 O O . VAL A 1 192 ? 36.594 -14.969 -19.828 1 88.12 192 VAL A O 1
ATOM 1531 N N . SER A 1 193 ? 35.188 -13.547 -20.797 1 82.62 193 SER A N 1
ATOM 1532 C CA . SER A 1 193 ? 34.031 -14.227 -20.234 1 82.62 193 SER A CA 1
ATOM 1533 C C . SER A 1 193 ? 33.969 -15.68 -20.703 1 82.62 193 SER A C 1
ATOM 1535 O O . SER A 1 193 ? 33.719 -16.578 -19.891 1 82.62 193 SER A O 1
ATOM 1537 N N . SER A 1 194 ? 34.219 -15.852 -22.047 1 77.25 194 SER A N 1
ATOM 1538 C CA . SER A 1 194 ? 34.188 -17.203 -22.609 1 77.25 194 SER A CA 1
ATOM 1539 C C . SER A 1 194 ? 35.25 -18.094 -21.953 1 77.25 194 SER A C 1
ATOM 1541 O O . SER A 1 194 ? 34.969 -19.25 -21.625 1 77.25 194 SER A O 1
ATOM 1543 N N . TYR A 1 195 ? 36.375 -17.609 -21.672 1 81.19 195 TYR A N 1
ATOM 1544 C CA . TYR A 1 195 ? 37.469 -18.359 -21.078 1 81.19 195 TYR A CA 1
ATOM 1545 C C . TYR A 1 195 ? 37.156 -18.703 -19.625 1 81.19 195 TYR A C 1
ATOM 1547 O O . TYR A 1 195 ? 37.25 -19.859 -19.219 1 81.19 195 TYR A O 1
ATOM 1555 N N . VAL A 1 196 ? 36.781 -17.75 -18.859 1 82.81 196 VAL A N 1
ATOM 1556 C CA . VAL A 1 196 ? 36.594 -17.922 -17.422 1 82.81 196 VAL A CA 1
ATOM 1557 C C . VAL A 1 196 ? 35.438 -18.859 -17.156 1 82.81 196 VAL A C 1
ATOM 1559 O O . VAL A 1 196 ? 35.5 -19.703 -16.266 1 82.81 196 VAL A O 1
ATOM 1562 N N . GLU A 1 197 ? 34.469 -18.688 -17.953 1 74.06 197 GLU A N 1
ATOM 1563 C CA . GLU A 1 197 ? 33.281 -19.453 -17.688 1 74.06 197 GLU A CA 1
ATOM 1564 C C . GLU A 1 197 ? 33.406 -20.875 -18.219 1 74.06 197 GLU A C 1
ATOM 1566 O O . GLU A 1 197 ? 32.625 -21.766 -17.812 1 74.06 197 GLU A O 1
ATOM 1571 N N . SER A 1 198 ? 34.406 -21.094 -19.141 1 70.81 198 SER A N 1
ATOM 1572 C CA . SER A 1 198 ? 34.656 -22.422 -19.703 1 70.81 198 SER A CA 1
ATOM 1573 C C . SER A 1 198 ? 35.781 -23.141 -18.969 1 70.81 198 SER A C 1
ATOM 1575 O O . SER A 1 198 ? 36.062 -24.312 -19.25 1 70.81 198 SER A O 1
ATOM 1577 N N . THR A 1 199 ? 36.344 -22.516 -17.984 1 70.75 199 THR A N 1
ATOM 1578 C CA . THR A 1 199 ? 37.5 -23.094 -17.297 1 70.75 199 THR A CA 1
ATOM 1579 C C . THR A 1 199 ? 37.25 -23.172 -15.797 1 70.75 199 THR A C 1
ATOM 1581 O O . THR A 1 199 ? 36.281 -22.609 -15.297 1 70.75 199 THR A O 1
ATOM 1584 N N . GLN A 1 200 ? 37.938 -24.109 -15.148 1 73.56 200 GLN A N 1
ATOM 1585 C CA . GLN A 1 200 ? 37.906 -24.266 -13.703 1 73.56 200 GLN A CA 1
ATOM 1586 C C . GLN A 1 200 ? 39.281 -24.062 -13.086 1 73.56 200 GLN A C 1
ATOM 1588 O O . GLN A 1 200 ? 40.281 -24.406 -13.703 1 73.56 200 GLN A O 1
ATOM 1593 N N . PHE A 1 201 ? 39.219 -23.484 -11.945 1 77.12 201 PHE A N 1
ATOM 1594 C CA . PHE A 1 201 ? 40.469 -23.234 -11.242 1 77.12 201 PHE A CA 1
ATOM 1595 C C . PHE A 1 201 ? 40.344 -23.656 -9.781 1 77.12 201 PHE A C 1
ATOM 1597 O O . PHE A 1 201 ? 39.281 -23.656 -9.211 1 77.12 201 PHE A O 1
ATOM 1604 N N . LYS A 1 202 ? 41.344 -24.109 -9.25 1 74 202 LYS A N 1
ATOM 1605 C CA . LYS A 1 202 ? 41.406 -24.391 -7.816 1 74 202 LYS A CA 1
ATOM 1606 C C . LYS A 1 202 ? 41.656 -23.109 -7.02 1 74 202 LYS A C 1
ATOM 1608 O O . LYS A 1 202 ? 41.094 -22.938 -5.93 1 74 202 LYS A O 1
ATOM 1613 N N . THR A 1 203 ? 42.469 -22.266 -7.594 1 75.62 203 THR A N 1
ATOM 1614 C CA . THR A 1 203 ? 42.844 -21.047 -6.875 1 75.62 203 THR A CA 1
ATOM 1615 C C . THR A 1 203 ? 42.469 -19.812 -7.664 1 75.62 203 THR A C 1
ATOM 1617 O O . THR A 1 203 ? 42.406 -19.828 -8.898 1 75.62 203 THR A O 1
ATOM 1620 N N . VAL A 1 204 ? 42.156 -18.75 -6.852 1 82.5 204 VAL A N 1
ATOM 1621 C CA . VAL A 1 204 ? 41.812 -17.469 -7.457 1 82.5 204 VAL A CA 1
ATOM 1622 C C . VAL A 1 204 ? 43.062 -16.891 -8.133 1 82.5 204 VAL A C 1
ATOM 1624 O O . VAL A 1 204 ? 42.938 -16.172 -9.133 1 82.5 204 VAL A O 1
ATOM 1627 N N . GLU A 1 205 ? 44.219 -17.266 -7.68 1 81.38 205 GLU A N 1
ATOM 1628 C CA . GLU A 1 205 ? 45.469 -16.797 -8.234 1 81.38 205 GLU A CA 1
ATOM 1629 C C . GLU A 1 205 ? 45.688 -17.344 -9.648 1 81.38 205 GLU A C 1
ATOM 1631 O O . GLU A 1 205 ? 46.125 -16.609 -10.539 1 81.38 205 GLU A O 1
ATOM 1636 N N . ALA A 1 206 ? 45.344 -18.578 -9.758 1 80.12 206 ALA A N 1
ATOM 1637 C CA . ALA A 1 206 ? 45.5 -19.188 -11.086 1 80.12 206 ALA A CA 1
ATOM 1638 C C . ALA A 1 206 ? 44.531 -18.547 -12.078 1 80.12 206 ALA A C 1
ATOM 1640 O O . ALA A 1 206 ? 44.906 -18.297 -13.234 1 80.12 206 ALA A O 1
ATOM 1641 N N . LEU A 1 207 ? 43.406 -18.312 -11.594 1 83.75 207 LEU A N 1
ATOM 1642 C CA . LEU A 1 207 ? 42.406 -17.656 -12.453 1 83.75 207 LEU A CA 1
ATOM 1643 C C . LEU A 1 207 ? 42.906 -16.297 -12.906 1 83.75 207 LEU A C 1
ATOM 1645 O O . LEU A 1 207 ? 42.906 -15.984 -14.102 1 83.75 207 LEU A O 1
ATOM 1649 N N . ALA A 1 208 ? 43.344 -15.5 -11.984 1 86.94 208 ALA A N 1
ATOM 1650 C CA . ALA A 1 208 ? 43.812 -14.156 -12.297 1 86.94 208 ALA A CA 1
ATOM 1651 C C . ALA A 1 208 ? 45 -14.211 -13.266 1 86.94 208 ALA A C 1
ATOM 1653 O O . ALA A 1 208 ? 45.031 -13.469 -14.25 1 86.94 208 ALA A O 1
ATOM 1654 N N . GLY A 1 209 ? 45.906 -15.016 -13.016 1 84.38 209 GLY A N 1
ATOM 1655 C CA . GLY A 1 209 ? 47.094 -15.133 -13.859 1 84.38 209 GLY A CA 1
ATOM 1656 C C . GLY A 1 209 ? 46.781 -15.594 -15.266 1 84.38 209 GLY A C 1
ATOM 1657 O O . GLY A 1 209 ? 47.312 -15.07 -16.234 1 84.38 209 GLY A O 1
ATOM 1658 N N . ASN A 1 210 ? 45.875 -16.594 -15.367 1 83.88 210 ASN A N 1
ATOM 1659 C CA . ASN A 1 210 ? 45.531 -17.125 -16.672 1 83.88 210 ASN A CA 1
ATOM 1660 C C . ASN A 1 210 ? 44.719 -16.109 -17.5 1 83.88 210 ASN A C 1
ATOM 1662 O O . ASN A 1 210 ? 44.906 -16.031 -18.719 1 83.88 210 ASN A O 1
ATOM 1666 N N . VAL A 1 211 ? 43.906 -15.43 -16.828 1 88.5 211 VAL A N 1
ATOM 1667 C CA . VAL A 1 211 ? 43.156 -14.398 -17.531 1 88.5 211 VAL A CA 1
ATOM 1668 C C . VAL A 1 211 ? 44.094 -13.336 -18.078 1 88.5 211 VAL A C 1
ATOM 1670 O O . VAL A 1 211 ? 43.969 -12.891 -19.219 1 88.5 211 VAL A O 1
ATOM 1673 N N . ALA A 1 212 ? 45.031 -12.914 -17.234 1 88.75 212 ALA A N 1
ATOM 1674 C CA . ALA A 1 212 ? 46.031 -11.93 -17.672 1 88.75 212 ALA A CA 1
ATOM 1675 C C . ALA A 1 212 ? 46.781 -12.438 -18.891 1 88.75 212 ALA A C 1
ATOM 1677 O O . ALA A 1 212 ? 47 -11.695 -19.859 1 88.75 212 ALA A O 1
ATOM 1678 N N . SER A 1 213 ? 47.156 -13.648 -18.859 1 84.5 213 SER A N 1
ATOM 1679 C CA . SER A 1 213 ? 47.875 -14.234 -19.984 1 84.5 213 SER A CA 1
ATOM 1680 C C . SER A 1 213 ? 47.031 -14.32 -21.234 1 84.5 213 SER A C 1
ATOM 1682 O O . SER A 1 213 ? 47.5 -14.055 -22.344 1 84.5 213 SER A O 1
ATOM 1684 N N . LEU A 1 214 ? 45.781 -14.672 -21.031 1 86.06 214 LEU A N 1
ATOM 1685 C CA . LEU A 1 214 ? 44.844 -14.781 -22.141 1 86.06 214 LEU A CA 1
ATOM 1686 C C . LEU A 1 214 ? 44.719 -13.445 -22.859 1 86.06 214 LEU A C 1
ATOM 1688 O O . LEU A 1 214 ? 44.781 -13.398 -24.094 1 86.06 214 LEU A O 1
ATOM 1692 N N . VAL A 1 215 ? 44.531 -12.414 -22.141 1 89.88 215 VAL A N 1
ATOM 1693 C CA . VAL A 1 215 ? 44.312 -11.094 -22.719 1 89.88 215 VAL A CA 1
ATOM 1694 C C . VAL A 1 215 ? 45.531 -10.672 -23.531 1 89.88 215 VAL A C 1
ATOM 1696 O O . VAL A 1 215 ? 45.406 -10.188 -24.656 1 89.88 215 VAL A O 1
ATOM 1699 N N . LEU A 1 216 ? 46.688 -10.891 -23 1 88 216 LEU A N 1
ATOM 1700 C CA . LEU A 1 216 ? 47.906 -10.492 -23.688 1 88 216 LEU A CA 1
ATOM 1701 C C . LEU A 1 216 ? 48.156 -11.359 -24.906 1 88 216 LEU A C 1
ATOM 1703 O O . LEU A 1 216 ? 48.75 -10.898 -25.906 1 88 216 LEU A O 1
ATOM 1707 N N . GLN A 1 217 ? 47.719 -12.594 -24.859 1 83.06 217 GLN A N 1
ATOM 1708 C CA . GLN A 1 217 ? 47.906 -13.5 -25.984 1 83.06 217 GLN A CA 1
ATOM 1709 C C . GLN A 1 217 ? 46.938 -13.188 -27.125 1 83.06 217 GLN A C 1
ATOM 1711 O O . GLN A 1 217 ? 47.344 -13.18 -28.281 1 83.06 217 GLN A O 1
ATOM 1716 N N . GLU A 1 218 ? 45.719 -12.945 -26.797 1 85.25 218 GLU A N 1
ATOM 1717 C CA . GLU A 1 218 ? 44.656 -12.766 -27.797 1 85.25 218 GLU A CA 1
ATOM 1718 C C . GLU A 1 218 ? 44.719 -11.367 -28.406 1 85.25 218 GLU A C 1
ATOM 1720 O O . GLU A 1 218 ? 44.312 -11.172 -29.562 1 85.25 218 GLU A O 1
ATOM 1725 N N . PHE A 1 219 ? 45.219 -10.414 -27.672 1 89.19 219 PHE A N 1
ATOM 1726 C CA . PHE A 1 219 ? 45.25 -9.039 -28.141 1 89.19 219 PHE A CA 1
ATOM 1727 C C . PHE A 1 219 ? 46.688 -8.531 -28.203 1 89.19 219 PHE A C 1
ATOM 1729 O O . PHE A 1 219 ? 47.25 -8.102 -27.188 1 89.19 219 PHE A O 1
ATOM 1736 N N . ASP A 1 220 ? 47.188 -8.438 -29.328 1 86.12 220 ASP A N 1
ATOM 1737 C CA . ASP A 1 220 ? 48.625 -8.203 -29.531 1 86.12 220 ASP A CA 1
ATOM 1738 C C . ASP A 1 220 ? 49 -6.754 -29.234 1 86.12 220 ASP A C 1
ATOM 1740 O O . ASP A 1 220 ? 50.156 -6.453 -28.938 1 86.12 220 ASP A O 1
ATOM 1744 N N . PHE A 1 221 ? 48.062 -5.891 -29.25 1 87.06 221 PHE A N 1
ATOM 1745 C CA . PHE A 1 221 ? 48.375 -4.477 -29.109 1 87.06 221 PHE A CA 1
ATOM 1746 C C . PHE A 1 221 ? 48.406 -4.074 -27.641 1 87.06 221 PHE A C 1
ATOM 1748 O O . PHE A 1 221 ? 48.812 -2.961 -27.297 1 87.06 221 PHE A O 1
ATOM 1755 N N . ILE A 1 222 ? 48 -4.93 -26.734 1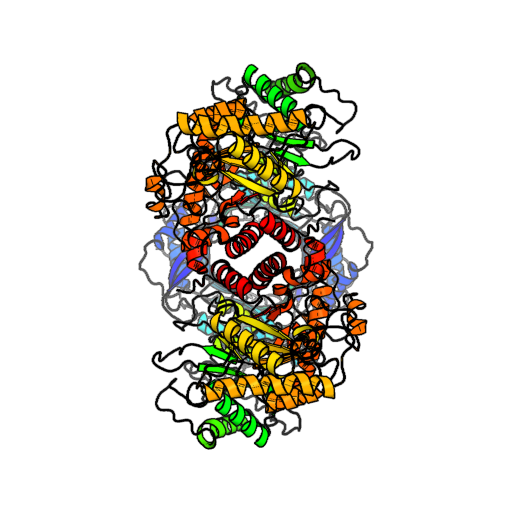 91.19 222 ILE A N 1
ATOM 1756 C CA . ILE A 1 222 ? 47.969 -4.625 -25.297 1 91.19 222 ILE A CA 1
ATOM 1757 C C . ILE A 1 222 ? 49.375 -4.836 -24.703 1 91.19 222 ILE A C 1
ATOM 1759 O O . ILE A 1 222 ? 49.969 -5.898 -24.859 1 91.19 222 ILE A O 1
ATOM 1763 N N . GLU A 1 223 ? 49.844 -3.859 -23.984 1 89.56 223 GLU A N 1
ATOM 1764 C CA . GLU A 1 223 ? 51.188 -3.891 -23.438 1 89.56 223 GLU A CA 1
ATOM 1765 C C . GLU A 1 223 ? 51.188 -4.422 -22.016 1 89.56 223 GLU A C 1
ATOM 1767 O O . GLU A 1 223 ? 52.219 -4.977 -21.562 1 89.56 223 GLU A O 1
ATOM 1772 N N . ALA A 1 224 ? 50.25 -4.16 -21.328 1 90.06 224 ALA A N 1
ATOM 1773 C CA . ALA A 1 224 ? 50.125 -4.613 -19.953 1 90.06 224 ALA A CA 1
ATOM 1774 C C . ALA A 1 224 ? 48.656 -4.828 -19.578 1 90.06 224 ALA A C 1
ATOM 1776 O O . ALA A 1 224 ? 47.75 -4.223 -20.172 1 90.06 224 ALA A O 1
ATOM 1777 N N . THR A 1 225 ? 48.406 -5.684 -18.672 1 92.19 225 THR A N 1
ATOM 1778 C CA . THR A 1 225 ? 47.062 -5.93 -18.172 1 92.19 225 THR A CA 1
ATOM 1779 C C . THR A 1 225 ? 47.062 -6.121 -16.656 1 92.19 225 THR A C 1
ATOM 1781 O O . THR A 1 225 ? 48 -6.719 -16.109 1 92.19 225 THR A O 1
ATOM 1784 N N . ASP A 1 226 ? 46.125 -5.5 -16.047 1 92.5 226 ASP A N 1
ATOM 1785 C CA . ASP A 1 226 ? 45.844 -5.707 -14.633 1 92.5 226 ASP A CA 1
ATOM 1786 C C . ASP A 1 226 ? 44.562 -6.508 -14.438 1 92.5 226 ASP A C 1
ATOM 1788 O O . ASP A 1 226 ? 43.531 -6.188 -15.023 1 92.5 226 ASP A O 1
ATOM 1792 N N . VAL A 1 227 ? 44.656 -7.562 -13.672 1 92.25 227 VAL A N 1
ATOM 1793 C CA . VAL A 1 227 ? 43.5 -8.391 -13.414 1 92.25 227 VAL A CA 1
ATOM 1794 C C . VAL A 1 227 ? 43.281 -8.547 -11.906 1 92.25 227 VAL A C 1
ATOM 1796 O O . VAL A 1 227 ? 44.219 -8.93 -11.188 1 92.25 227 VAL A O 1
ATOM 1799 N N . GLU A 1 228 ? 42.219 -8.164 -11.477 1 92.19 228 GLU A N 1
ATOM 1800 C CA . GLU A 1 228 ? 41.781 -8.398 -10.102 1 92.19 228 GLU A CA 1
ATOM 1801 C C . GLU A 1 228 ? 40.562 -9.328 -10.055 1 92.19 228 GLU A C 1
ATOM 1803 O O . GLU A 1 228 ? 39.594 -9.109 -10.766 1 92.19 228 GLU A O 1
ATOM 1808 N N . VAL A 1 229 ? 40.688 -10.312 -9.32 1 88.56 229 VAL A N 1
ATOM 1809 C CA . VAL A 1 229 ? 39.594 -11.234 -9.109 1 88.56 229 VAL A CA 1
ATOM 1810 C C . VAL A 1 229 ? 39.094 -11.141 -7.668 1 88.56 229 VAL A C 1
ATOM 1812 O O . VAL A 1 229 ? 39.875 -11.242 -6.73 1 88.56 229 VAL A O 1
ATOM 1815 N N . VAL A 1 230 ? 37.875 -10.945 -7.551 1 87.12 230 VAL A N 1
ATOM 1816 C CA . VAL A 1 230 ? 37.281 -10.781 -6.227 1 87.12 230 VAL A CA 1
ATOM 1817 C C . VAL A 1 230 ? 36.188 -11.805 -6.023 1 87.12 230 VAL A C 1
ATOM 1819 O O . VAL A 1 230 ? 35.312 -11.984 -6.891 1 87.12 230 VAL A O 1
ATOM 1822 N N . LYS A 1 231 ? 36.281 -12.461 -4.977 1 80 231 LYS A N 1
ATOM 1823 C CA . LYS A 1 231 ? 35.156 -13.289 -4.512 1 80 231 LYS A CA 1
ATOM 1824 C C . LYS A 1 231 ? 34.312 -12.539 -3.484 1 80 231 LYS A C 1
ATOM 1826 O O . LYS A 1 231 ? 34.812 -12.18 -2.414 1 80 231 LYS A O 1
ATOM 1831 N N . LEU A 1 232 ? 33.156 -12.359 -3.713 1 70.69 232 LEU A N 1
ATOM 1832 C CA . LEU A 1 232 ? 32.312 -11.523 -2.871 1 70.69 232 LEU A CA 1
ATOM 1833 C C . LEU A 1 232 ? 31.781 -12.305 -1.673 1 70.69 232 LEU A C 1
ATOM 1835 O O . LEU A 1 232 ? 31.578 -11.734 -0.596 1 70.69 232 LEU A O 1
ATOM 1839 N N . ASN A 1 233 ? 31.641 -13.609 -1.758 1 59.22 233 ASN A N 1
ATOM 1840 C CA . ASN A 1 233 ? 30.969 -14.359 -0.707 1 59.22 233 ASN A CA 1
ATOM 1841 C C . ASN A 1 233 ? 31.891 -15.359 -0.034 1 59.22 233 ASN A C 1
ATOM 1843 O O . ASN A 1 233 ? 31.438 -16.297 0.626 1 59.22 233 ASN A O 1
ATOM 1847 N N . ALA A 1 234 ? 33.156 -15.141 -0.161 1 63.72 234 ALA A N 1
ATOM 1848 C CA . ALA A 1 234 ? 34.094 -16.094 0.397 1 63.72 234 ALA A CA 1
ATOM 1849 C C . ALA A 1 234 ? 34.25 -15.914 1.905 1 63.72 234 ALA A C 1
ATOM 1851 O O . ALA A 1 234 ? 34.406 -16.891 2.643 1 63.72 234 ALA A O 1
ATOM 1852 N N . ILE A 1 235 ? 34.219 -14.727 2.293 1 65.31 235 ILE A N 1
ATOM 1853 C CA . ILE A 1 235 ? 34.312 -14.406 3.713 1 65.31 235 ILE A CA 1
ATOM 1854 C C . ILE A 1 235 ? 33.094 -13.609 4.145 1 65.31 235 ILE A C 1
ATOM 1856 O O . ILE A 1 235 ? 32.812 -12.539 3.604 1 65.31 235 ILE A O 1
ATOM 1860 N N . THR A 1 236 ? 32.375 -14.195 5.055 1 58.91 236 THR A N 1
ATOM 1861 C CA . THR A 1 236 ? 31.062 -13.703 5.449 1 58.91 236 THR A CA 1
ATOM 1862 C C . THR A 1 236 ? 31.141 -12.234 5.863 1 58.91 236 THR A C 1
ATOM 1864 O O . THR A 1 236 ? 30.25 -11.445 5.543 1 58.91 236 THR A O 1
ATOM 1867 N N . PHE A 1 237 ? 32.125 -11.898 6.543 1 67.75 237 PHE A N 1
ATOM 1868 C CA . PHE A 1 237 ? 32.156 -10.562 7.129 1 67.75 237 PHE A CA 1
ATOM 1869 C C . PHE A 1 237 ? 32.969 -9.609 6.258 1 67.75 237 PHE A C 1
ATOM 1871 O O . PHE A 1 237 ? 33.312 -8.5 6.68 1 67.75 237 PHE A O 1
ATOM 1878 N N . ALA A 1 238 ? 33.25 -10.062 5.109 1 75 238 ALA A N 1
ATOM 1879 C CA . ALA A 1 238 ? 33.938 -9.188 4.188 1 75 238 ALA A CA 1
ATOM 1880 C C . ALA A 1 238 ? 33.125 -8.891 2.947 1 75 238 ALA A C 1
ATOM 1882 O O . ALA A 1 238 ? 32.312 -9.727 2.518 1 75 238 ALA A O 1
ATOM 1883 N N . ASP A 1 239 ? 33.25 -7.641 2.441 1 73.38 239 ASP A N 1
ATOM 1884 C CA . ASP A 1 239 ? 32.562 -7.34 1.187 1 73.38 239 ASP A CA 1
ATOM 1885 C C . ASP A 1 239 ? 33.125 -8.188 0.043 1 73.38 239 ASP A C 1
ATOM 1887 O O . ASP A 1 239 ? 32.406 -8.484 -0.919 1 73.38 239 ASP A O 1
ATOM 1891 N N . GLY A 1 240 ? 34.406 -8.508 0.097 1 77.5 240 GLY A N 1
ATOM 1892 C CA . GLY A 1 240 ? 35.031 -9.32 -0.928 1 77.5 240 GLY A CA 1
ATOM 1893 C C . GLY A 1 240 ? 36.5 -9.617 -0.633 1 77.5 240 GLY A C 1
ATOM 1894 O O . GLY A 1 240 ? 37.156 -8.859 0.083 1 77.5 240 GLY A O 1
ATOM 1895 N N . VAL A 1 241 ? 36.906 -10.75 -1.125 1 79.69 241 VAL A N 1
ATOM 1896 C CA . VAL A 1 241 ? 38.312 -11.125 -1.034 1 79.69 241 VAL A CA 1
ATOM 1897 C C . VAL A 1 241 ? 38.812 -11.562 -2.404 1 79.69 241 VAL A C 1
ATOM 1899 O O . VAL A 1 241 ? 38.062 -12.109 -3.209 1 79.69 241 VAL A O 1
ATOM 1902 N N . GLY A 1 242 ? 40 -11.117 -2.598 1 83.56 242 GLY A N 1
ATOM 1903 C CA . GLY A 1 242 ? 40.5 -11.508 -3.906 1 83.56 242 GLY A CA 1
ATOM 1904 C C . GLY A 1 242 ? 42 -11.234 -4.094 1 83.56 242 GLY A C 1
ATOM 1905 O O . GLY A 1 242 ? 42.719 -11.07 -3.115 1 83.56 242 GLY A O 1
ATOM 1906 N N . VAL A 1 243 ? 42.438 -11.414 -5.332 1 85.81 243 VAL A N 1
ATOM 1907 C CA . VAL A 1 243 ? 43.844 -11.219 -5.695 1 85.81 243 VAL A CA 1
ATOM 1908 C C . VAL A 1 243 ? 43.938 -10.305 -6.914 1 85.81 243 VAL A C 1
ATOM 1910 O O . VAL A 1 243 ? 42.969 -10.156 -7.664 1 85.81 243 VAL A O 1
ATOM 1913 N N . ALA A 1 244 ? 44.938 -9.641 -6.941 1 89.62 244 ALA A N 1
ATOM 1914 C CA . ALA A 1 244 ? 45.219 -8.797 -8.102 1 89.62 244 ALA A CA 1
ATOM 1915 C C . ALA A 1 244 ? 46.625 -9.039 -8.641 1 89.62 244 ALA A C 1
ATOM 1917 O O . ALA A 1 244 ? 47.562 -9.219 -7.863 1 89.62 244 ALA A O 1
ATOM 1918 N N . THR A 1 245 ? 46.719 -9.094 -9.93 1 87 245 THR A N 1
ATOM 1919 C CA . THR A 1 245 ? 48.031 -9.266 -10.562 1 87 245 THR A CA 1
ATOM 1920 C C . THR A 1 245 ? 48.188 -8.344 -11.766 1 87 245 THR A C 1
ATOM 1922 O O . THR A 1 245 ? 47.188 -7.926 -12.359 1 87 245 THR A O 1
ATOM 1925 N N . SER A 1 246 ? 49.375 -7.949 -11.969 1 88.12 246 SER A N 1
ATOM 1926 C CA . SER A 1 246 ? 49.719 -7.18 -13.164 1 88.12 246 SER A CA 1
ATOM 1927 C C . SER A 1 246 ? 50.75 -7.922 -14.016 1 88.12 246 SER A C 1
ATOM 1929 O O . SER A 1 246 ? 51.719 -8.453 -13.492 1 88.12 246 SER A O 1
ATOM 1931 N N . LYS A 1 247 ? 50.438 -8.086 -15.289 1 87.06 247 LYS A N 1
ATOM 1932 C CA . LYS A 1 247 ? 51.344 -8.781 -16.203 1 87.06 247 LYS A CA 1
ATOM 1933 C C . LYS A 1 247 ? 51.75 -7.891 -17.375 1 87.06 247 LYS A C 1
ATOM 1935 O O . LYS A 1 247 ? 50.875 -7.191 -17.938 1 87.06 247 LYS A O 1
ATOM 1940 N N . LEU A 1 248 ? 52.969 -7.859 -17.609 1 84.69 248 LEU A N 1
ATOM 1941 C CA . LEU A 1 248 ? 53.5 -7.156 -18.781 1 84.69 248 LEU A CA 1
ATOM 1942 C C . LEU A 1 248 ? 53.656 -8.109 -19.953 1 84.69 248 LEU A C 1
ATOM 1944 O O . LEU A 1 248 ? 53.938 -9.305 -19.766 1 84.69 248 LEU A O 1
ATOM 1948 N N . ARG A 1 249 ? 53.469 -7.598 -21.156 1 82.12 249 ARG A N 1
ATOM 1949 C CA . ARG A 1 249 ? 53.562 -8.414 -22.359 1 82.12 249 ARG A CA 1
ATOM 1950 C C . ARG A 1 249 ? 54.938 -9.117 -22.422 1 82.12 249 ARG A C 1
ATOM 1952 O O . ARG A 1 249 ? 55 -10.273 -22.859 1 82.12 249 ARG A O 1
ATOM 1959 N N . ASN A 1 250 ? 55.969 -8.477 -21.891 1 76.19 250 ASN A N 1
ATOM 1960 C CA . ASN A 1 250 ? 57.312 -9.062 -21.969 1 76.19 250 ASN A CA 1
ATOM 1961 C C . ASN A 1 250 ? 57.438 -10.242 -21 1 76.19 250 ASN A C 1
ATOM 1963 O O . ASN A 1 250 ? 58.406 -11.008 -21.109 1 76.19 250 ASN A O 1
ATOM 1967 N N . GLN A 1 251 ? 56.469 -10.43 -20.031 1 68.62 251 GLN A N 1
ATOM 1968 C CA . GLN A 1 251 ? 56.5 -11.516 -19.062 1 68.62 251 GLN A CA 1
ATOM 1969 C C . GLN A 1 251 ? 55.75 -12.734 -19.578 1 68.62 251 GLN A C 1
ATOM 1971 O O . GLN A 1 251 ? 55.719 -13.773 -18.906 1 68.62 251 GLN A O 1
ATOM 1976 N N . LEU A 1 252 ? 55 -12.672 -20.609 1 62.16 252 LEU A N 1
ATOM 1977 C CA . LEU A 1 252 ? 54.25 -13.797 -21.172 1 62.16 252 LEU A CA 1
ATOM 1978 C C . LEU A 1 252 ? 55.188 -14.93 -21.547 1 62.16 252 LEU A C 1
ATOM 1980 O O . LEU A 1 252 ? 56.094 -14.75 -22.375 1 62.16 252 LEU A O 1
ATOM 1984 N N . GLN A 1 253 ? 55.625 -15.773 -20.688 1 52.5 253 GLN A N 1
ATOM 1985 C CA . GLN A 1 253 ? 56.375 -16.953 -21.125 1 52.5 253 GLN A CA 1
ATOM 1986 C C . GLN A 1 253 ? 55.562 -17.766 -22.141 1 52.5 253 GLN A C 1
ATOM 1988 O O . GLN A 1 253 ? 54.344 -17.734 -22.141 1 52.5 253 GLN A O 1
ATOM 1993 N N . ARG A 1 254 ? 56.188 -18.422 -23.234 1 42.69 254 ARG A N 1
ATOM 1994 C CA . ARG A 1 254 ? 55.688 -19.219 -24.359 1 42.69 254 ARG A CA 1
ATOM 1995 C C . ARG A 1 254 ? 54.688 -20.266 -23.906 1 42.69 254 ARG A C 1
ATOM 1997 O O . ARG A 1 254 ? 54.375 -21.203 -24.641 1 42.69 254 ARG A O 1
ATOM 2004 N N . SER A 1 255 ? 54.469 -20.594 -22.703 1 41.84 255 SER A N 1
ATOM 2005 C CA . SER A 1 255 ? 53.562 -21.719 -22.547 1 41.84 255 SER A CA 1
ATOM 2006 C C . SER A 1 255 ? 52.156 -21.359 -23.016 1 41.84 255 SER A C 1
ATOM 2008 O O . SER A 1 255 ? 51.562 -20.375 -22.562 1 41.84 255 SER A O 1
ATOM 2010 N N . LYS A 1 256 ? 51.875 -21.641 -24.25 1 40.72 256 LYS A N 1
ATOM 2011 C CA . LYS A 1 256 ? 50.625 -21.531 -24.984 1 40.72 256 LYS A CA 1
ATOM 2012 C C . LYS A 1 256 ? 49.438 -21.906 -24.109 1 40.72 256 LYS A C 1
ATOM 2014 O O . LYS A 1 256 ? 49.375 -23.031 -23.594 1 40.72 256 LYS A O 1
ATOM 2019 N N . ILE A 1 257 ? 49 -21.062 -23.312 1 43.41 257 ILE A N 1
ATOM 2020 C CA . ILE A 1 257 ? 47.656 -21.422 -22.891 1 43.41 257 ILE A CA 1
ATOM 2021 C C . ILE A 1 257 ? 46.812 -21.828 -24.109 1 43.41 257 ILE A C 1
ATOM 2023 O O . ILE A 1 257 ? 46.656 -21.062 -25.047 1 43.41 257 ILE A O 1
ATOM 2027 N N . VAL A 1 258 ? 46.938 -22.969 -24.719 1 33.41 258 VAL A N 1
ATOM 2028 C CA . VAL A 1 258 ? 46.125 -23.5 -25.797 1 33.41 258 VAL A CA 1
ATOM 2029 C C . VAL A 1 258 ? 44.656 -23.172 -25.531 1 33.41 258 VAL A C 1
ATOM 2031 O O . VAL A 1 258 ? 44.062 -23.703 -24.594 1 33.41 258 VAL A O 1
ATOM 2034 N N . VAL A 1 259 ? 44.406 -21.938 -25.656 1 36.03 259 VAL A N 1
ATOM 2035 C CA . VAL A 1 259 ? 42.969 -21.672 -25.703 1 36.03 259 VAL A CA 1
ATOM 2036 C C . VAL A 1 259 ? 42.375 -22.25 -26.984 1 36.03 259 VAL A C 1
ATOM 2038 O O . VAL A 1 259 ? 42.719 -21.828 -28.078 1 36.03 259 VAL A O 1
ATOM 2041 N N . ASN A 1 260 ? 42.312 -23.406 -27.328 1 29.53 260 ASN A N 1
ATOM 2042 C CA . ASN A 1 260 ? 41.5 -23.797 -28.469 1 29.53 260 ASN A CA 1
ATOM 2043 C C . ASN A 1 260 ? 40.188 -22.984 -28.531 1 29.53 260 ASN A C 1
ATOM 2045 O O . ASN A 1 260 ? 39.219 -23.328 -27.859 1 29.53 260 ASN A O 1
ATOM 2049 N N . LEU A 1 261 ? 40.469 -21.719 -28.797 1 31.14 261 LEU A N 1
ATOM 2050 C CA . LEU A 1 261 ? 39.281 -20.953 -29.094 1 31.14 261 LEU A CA 1
ATOM 2051 C C . LEU A 1 261 ? 38.594 -21.469 -30.359 1 31.14 261 LEU A C 1
ATOM 2053 O O . LEU A 1 261 ? 39.062 -21.203 -31.469 1 31.14 261 LEU A O 1
ATOM 2057 N N . LYS A 1 262 ? 38.281 -22.641 -30.734 1 29.89 262 LYS A N 1
ATOM 2058 C CA . LYS A 1 262 ? 37.469 -22.797 -31.938 1 29.89 262 LYS A CA 1
ATOM 2059 C C . LYS A 1 262 ? 36.562 -21.594 -32.125 1 29.89 262 LYS A C 1
ATOM 2061 O O . LYS A 1 262 ? 35.875 -21.156 -31.172 1 29.89 262 LYS A O 1
ATOM 2066 N N . LYS A 1 263 ? 36.844 -20.609 -33.094 1 29.34 263 LYS A N 1
ATOM 2067 C CA . LYS A 1 263 ? 35.906 -19.656 -33.656 1 29.34 263 LYS A CA 1
ATOM 2068 C C . LYS A 1 263 ? 34.469 -20.141 -33.531 1 29.34 263 LYS A C 1
ATOM 2070 O O . LYS A 1 263 ? 34 -20.906 -34.375 1 29.34 263 LYS A O 1
ATOM 2075 N N . SER A 1 264 ? 34.031 -20.609 -32.656 1 26.55 264 SER A N 1
ATOM 2076 C CA . SER A 1 264 ? 32.656 -21.016 -32.906 1 26.55 264 SER A CA 1
ATOM 2077 C C . SER A 1 264 ? 31.828 -19.891 -33.5 1 26.55 264 SER A C 1
ATOM 2079 O O . SER A 1 264 ? 32.031 -18.719 -33.188 1 26.55 264 SER A O 1
ATOM 2081 N N . GLU A 1 265 ? 31.516 -19.828 -34.875 1 25.55 265 GLU A N 1
ATOM 2082 C CA . GLU A 1 265 ? 30.594 -19 -35.656 1 25.55 265 GLU A CA 1
ATOM 2083 C C . GLU A 1 265 ? 29.641 -18.234 -34.719 1 25.55 265 GLU A C 1
ATOM 2085 O O . GLU A 1 265 ? 29.016 -18.812 -33.844 1 25.55 265 GLU A O 1
ATOM 2090 N N . PHE A 1 266 ? 29.812 -16.969 -34.438 1 26.23 266 PHE A N 1
ATOM 2091 C CA . PHE A 1 266 ? 29.203 -15.891 -33.688 1 26.23 266 PHE A CA 1
ATOM 2092 C C . PHE A 1 266 ? 27.688 -16.031 -33.656 1 26.23 266 PHE A C 1
ATOM 2094 O O . PHE A 1 266 ? 26.984 -15.266 -33 1 26.23 266 PHE A O 1
ATOM 2101 N N . SER A 1 267 ? 27.062 -16.203 -34.875 1 25.3 267 SER A N 1
ATOM 2102 C CA . SER A 1 267 ? 25.625 -16.141 -35.156 1 25.3 267 SER A CA 1
ATOM 2103 C C . SER A 1 267 ? 24.828 -16.844 -34.062 1 25.3 267 SER A C 1
ATOM 2105 O O . SER A 1 267 ? 23.656 -16.547 -33.844 1 25.3 267 SER A O 1
ATOM 2107 N N . THR A 1 268 ? 25.141 -18.156 -33.844 1 24.09 268 THR A N 1
ATOM 2108 C CA . THR A 1 268 ? 24.312 -19 -32.969 1 24.09 268 THR A CA 1
ATOM 2109 C C . THR A 1 268 ? 24.578 -18.656 -31.484 1 24.09 268 THR A C 1
ATOM 2111 O O . THR A 1 268 ? 25.719 -18.422 -31.094 1 24.09 268 THR A O 1
ATOM 2114 N N . LEU A 1 269 ? 23.688 -17.984 -30.797 1 24.7 269 LEU A N 1
ATOM 2115 C CA . LEU A 1 269 ? 23.672 -17.594 -29.391 1 24.7 269 LEU A CA 1
ATOM 2116 C C . LEU A 1 269 ? 24.578 -18.484 -28.562 1 24.7 269 LEU A C 1
ATOM 2118 O O . LEU A 1 269 ? 24.578 -19.719 -28.734 1 24.7 269 LEU A O 1
ATOM 2122 N N . PRO A 1 270 ? 25.734 -18.094 -28.172 1 25.64 270 PRO A N 1
ATOM 2123 C CA . PRO A 1 270 ? 26.734 -18.953 -27.562 1 25.64 270 PRO A CA 1
ATOM 2124 C C . PRO A 1 270 ? 26.125 -20.031 -26.672 1 25.64 270 PRO A C 1
ATOM 2126 O O . PRO A 1 270 ? 25.266 -19.75 -25.844 1 25.64 270 PRO A O 1
ATOM 2129 N N . ASN A 1 271 ? 25.906 -21.219 -27.188 1 24.59 271 ASN A N 1
ATOM 2130 C CA . ASN A 1 271 ? 25.531 -22.484 -26.562 1 24.59 271 ASN A CA 1
ATOM 2131 C C . ASN A 1 271 ? 26.406 -22.812 -25.359 1 24.59 271 ASN A C 1
ATOM 2133 O O . ASN A 1 271 ? 27.547 -23.25 -25.516 1 24.59 271 ASN A O 1
ATOM 2137 N N . LEU A 1 272 ? 26.703 -21.875 -24.578 1 25.86 272 LEU A N 1
ATOM 2138 C CA . LEU A 1 272 ? 27.484 -22.219 -23.391 1 25.86 272 LEU A CA 1
ATOM 2139 C C . LEU A 1 272 ? 27.219 -23.656 -22.969 1 25.86 272 LEU A C 1
ATOM 2141 O O . LEU A 1 272 ? 27.609 -24.062 -21.875 1 25.86 272 LEU A O 1
ATOM 2145 N N . ASN A 1 273 ? 26.312 -24.266 -23.688 1 24.55 273 ASN A N 1
ATOM 2146 C CA . ASN A 1 273 ? 26.031 -25.672 -23.453 1 24.55 273 ASN A CA 1
ATOM 2147 C C . ASN A 1 273 ? 27.234 -26.547 -23.797 1 24.55 273 ASN A C 1
ATOM 2149 O O . ASN A 1 273 ? 27.484 -26.844 -24.969 1 24.55 273 ASN A O 1
ATOM 2153 N N . LYS A 1 274 ? 28.484 -26.078 -23.562 1 26.78 274 LYS A N 1
ATOM 2154 C CA . LYS A 1 274 ? 29.297 -27.266 -23.859 1 26.78 274 LYS A CA 1
ATOM 2155 C C . LYS A 1 274 ? 28.562 -28.547 -23.469 1 26.78 274 LYS A C 1
ATOM 2157 O O . LYS A 1 274 ? 27.797 -28.547 -22.5 1 26.78 274 LYS A O 1
ATOM 2162 N N . GLU A 1 275 ? 28.594 -29.406 -24.328 1 25.61 275 GLU A N 1
ATOM 2163 C CA . GLU A 1 275 ? 28.188 -30.812 -24.297 1 25.61 275 GLU A CA 1
ATOM 2164 C C . GLU A 1 275 ? 28.734 -31.516 -23.062 1 25.61 275 GLU A C 1
ATOM 2166 O O . GLU A 1 275 ? 29.922 -31.859 -23 1 25.61 275 GLU A O 1
ATOM 2171 N N . THR A 1 276 ? 29.078 -30.922 -21.984 1 25.75 276 THR A N 1
ATOM 2172 C CA . THR A 1 276 ? 29.438 -31.953 -21.031 1 25.75 276 THR A CA 1
ATOM 2173 C C . THR A 1 276 ? 28.578 -33.188 -21.234 1 25.75 276 THR A C 1
ATOM 2175 O O . THR A 1 276 ? 27.344 -33.125 -21.25 1 25.75 276 THR A O 1
ATOM 2178 N N . SER A 1 277 ? 28.984 -34 -22.188 1 27.89 277 SER A N 1
ATOM 2179 C CA . SER A 1 277 ? 28.469 -35.375 -22.234 1 27.89 277 SER A CA 1
ATOM 2180 C C . SER A 1 277 ? 28.078 -35.875 -20.844 1 27.89 277 SER A C 1
ATOM 2182 O O . SER A 1 277 ? 28.953 -36.156 -20.031 1 27.89 277 SER A O 1
ATOM 2184 N N . PHE A 1 278 ? 27.391 -35.125 -20.156 1 28.56 278 PHE A N 1
ATOM 2185 C CA . PHE A 1 278 ? 26.797 -35.812 -19.016 1 28.56 278 PHE A CA 1
ATOM 2186 C C . PHE A 1 278 ? 26.484 -37.25 -19.375 1 28.56 278 PHE A C 1
ATOM 2188 O O . PHE A 1 278 ? 25.719 -37.531 -20.312 1 28.56 278 PHE A O 1
ATOM 2195 N N . GLU A 1 279 ? 27.562 -38 -19.562 1 30.05 279 GLU A N 1
ATOM 2196 C CA . GLU A 1 279 ? 27.188 -39.406 -19.438 1 30.05 279 GLU A CA 1
ATOM 2197 C C . GLU A 1 279 ? 25.969 -39.562 -18.531 1 30.05 279 GLU A C 1
ATOM 2199 O O . GLU A 1 279 ? 25.984 -39.156 -17.375 1 30.05 279 GLU A O 1
ATOM 2204 N N . VAL A 1 280 ? 24.859 -39.281 -19.078 1 33.22 280 VAL A N 1
ATOM 2205 C CA . VAL A 1 280 ? 23.703 -39.875 -18.391 1 33.22 280 VAL A CA 1
ATOM 2206 C C . VAL A 1 280 ? 24.141 -41.156 -17.688 1 33.22 280 VAL A C 1
ATOM 2208 O O . VAL A 1 280 ? 24.547 -42.125 -18.359 1 33.22 280 VAL A O 1
ATOM 2211 N N . HIS A 1 281 ? 25.047 -41.062 -16.812 1 29.84 281 HIS A N 1
ATOM 2212 C CA . HIS A 1 281 ? 25.062 -42.375 -16.141 1 29.84 281 HIS A CA 1
ATOM 2213 C C . HIS A 1 281 ? 23.703 -43.031 -16.188 1 29.84 281 HIS A C 1
ATOM 2215 O O . HIS A 1 281 ? 22.688 -42.406 -15.883 1 29.84 281 HIS A O 1
ATOM 2221 N N . PRO A 1 282 ? 23.531 -43.875 -17.062 1 35.25 282 PRO A N 1
ATOM 2222 C CA . PRO A 1 282 ? 22.312 -44.688 -16.969 1 35.25 282 PRO A CA 1
ATOM 2223 C C . PRO A 1 282 ? 21.797 -44.812 -15.539 1 35.25 282 PRO A C 1
ATOM 2225 O O . PRO A 1 282 ? 21.031 -45.719 -15.227 1 35.25 282 PRO A O 1
ATOM 2228 N N . ASN A 1 283 ? 22.516 -44.188 -14.594 1 35.72 283 ASN A N 1
ATOM 2229 C CA . ASN A 1 283 ? 21.953 -44.562 -13.289 1 35.72 283 ASN A CA 1
ATOM 2230 C C . ASN A 1 283 ? 20.484 -44.156 -13.18 1 35.72 283 ASN A C 1
ATOM 2232 O O . ASN A 1 283 ? 20.031 -43.25 -13.883 1 35.72 283 ASN A O 1
ATOM 2236 N N . ILE A 1 284 ? 19.625 -44.906 -12.414 1 49.97 284 ILE A N 1
ATOM 2237 C CA . ILE A 1 284 ? 18.344 -45.375 -11.891 1 49.97 284 ILE A CA 1
ATOM 2238 C C . ILE A 1 284 ? 17.578 -44.219 -11.273 1 49.97 284 ILE A C 1
ATOM 2240 O O . ILE A 1 284 ? 16.453 -44.375 -10.781 1 49.97 284 ILE A O 1
ATOM 2244 N N . GLU A 1 285 ? 18.094 -42.844 -11.203 1 64.94 285 GLU A N 1
ATOM 2245 C CA . GLU A 1 285 ? 17.281 -42 -10.336 1 64.94 285 GLU A CA 1
ATOM 2246 C C . GLU A 1 285 ? 16.344 -41.094 -11.164 1 64.94 285 GLU A C 1
ATOM 2248 O O . GLU A 1 285 ? 16.641 -40.781 -12.305 1 64.94 285 GLU A O 1
ATOM 2253 N N . ASN A 1 286 ? 15.117 -40.812 -10.805 1 86.81 286 ASN A N 1
ATOM 2254 C CA . ASN A 1 286 ? 14.07 -39.969 -11.367 1 86.81 286 ASN A CA 1
ATOM 2255 C C . ASN A 1 286 ? 14.492 -38.5 -11.438 1 86.81 286 ASN A C 1
ATOM 2257 O O . ASN A 1 286 ? 15.125 -38 -10.516 1 86.81 286 ASN A O 1
ATOM 2261 N N . HIS A 1 287 ? 14.398 -37.844 -12.688 1 90.81 287 HIS A N 1
ATOM 2262 C CA . HIS A 1 287 ? 14.633 -36.438 -12.898 1 90.81 287 HIS A CA 1
ATOM 2263 C C . HIS A 1 287 ? 13.352 -35.625 -12.711 1 90.81 287 HIS A C 1
ATOM 2265 O O . HIS A 1 287 ? 12.258 -36.125 -13.023 1 90.81 287 HIS A O 1
ATOM 2271 N N . ARG A 1 288 ? 13.617 -34.438 -12.203 1 93.12 288 ARG A N 1
ATOM 2272 C CA . ARG A 1 288 ? 12.508 -33.5 -12.094 1 93.12 288 ARG A CA 1
ATOM 2273 C C . ARG A 1 288 ? 12.484 -32.531 -13.281 1 93.12 288 ARG A C 1
ATOM 2275 O O . ARG A 1 288 ? 13.445 -31.797 -13.516 1 93.12 288 ARG A O 1
ATOM 2282 N N . VAL A 1 289 ? 11.445 -32.562 -14.031 1 96.75 289 VAL A N 1
ATOM 2283 C CA . VAL A 1 289 ? 11.328 -31.766 -15.258 1 96.75 289 VAL A CA 1
ATOM 2284 C C . VAL A 1 289 ? 10.055 -30.922 -15.219 1 96.75 289 VAL A C 1
ATOM 2286 O O . VAL A 1 289 ? 9.055 -31.344 -14.633 1 96.75 289 VAL A O 1
ATOM 2289 N N . PHE A 1 290 ? 10.188 -29.719 -15.742 1 97.81 290 PHE A N 1
ATOM 2290 C CA . PHE A 1 290 ? 9.023 -28.859 -15.891 1 97.81 290 PHE A CA 1
ATOM 2291 C C . PHE A 1 290 ? 8.633 -28.719 -17.359 1 97.81 290 PHE A C 1
ATOM 2293 O O . PHE A 1 290 ? 9.461 -28.328 -18.188 1 97.81 290 PHE A O 1
ATOM 2300 N N . ILE A 1 291 ? 7.418 -29.016 -17.672 1 98.44 291 ILE A N 1
ATOM 2301 C CA . ILE A 1 291 ? 6.93 -29 -19.047 1 98.44 291 ILE A CA 1
ATOM 2302 C C . ILE A 1 291 ? 5.758 -28.031 -19.172 1 98.44 291 ILE A C 1
ATOM 2304 O O . ILE A 1 291 ? 4.742 -28.188 -18.484 1 98.44 291 ILE A O 1
ATOM 2308 N N . ALA A 1 292 ? 5.918 -27.031 -20.047 1 98.19 292 ALA A N 1
ATOM 2309 C CA . ALA A 1 292 ? 4.82 -26.109 -20.328 1 98.19 292 ALA A CA 1
ATOM 2310 C C . ALA A 1 292 ? 3.869 -26.688 -21.375 1 98.19 292 ALA A C 1
ATOM 2312 O O . ALA A 1 292 ? 4.293 -27.406 -22.281 1 98.19 292 ALA A O 1
ATOM 2313 N N . PHE A 1 293 ? 2.629 -26.391 -21.203 1 97.81 293 PHE A N 1
ATOM 2314 C CA . PHE A 1 293 ? 1.669 -26.781 -22.219 1 97.81 293 PHE A CA 1
ATOM 2315 C C . PHE A 1 293 ? 0.753 -25.625 -22.594 1 97.81 293 PHE A C 1
ATOM 2317 O O . PHE A 1 293 ? 0.513 -24.734 -21.766 1 97.81 293 PHE A O 1
ATOM 2324 N N . GLY A 1 294 ? 0.291 -25.547 -23.781 1 96.69 294 GLY A N 1
ATOM 2325 C CA . GLY A 1 294 ? -0.692 -24.625 -24.312 1 96.69 294 GLY A CA 1
ATOM 2326 C C . GLY A 1 294 ? -1.648 -25.266 -25.297 1 96.69 294 GLY A C 1
ATOM 2327 O O . GLY A 1 294 ? -1.242 -26.094 -26.125 1 96.69 294 GLY A O 1
ATOM 2328 N N . THR A 1 295 ? -2.918 -24.984 -25.172 1 96.19 295 THR A N 1
ATOM 2329 C CA . THR A 1 295 ? -3.934 -25.578 -26.047 1 96.19 295 THR A CA 1
ATOM 2330 C C . THR A 1 295 ? -5.031 -24.562 -26.359 1 96.19 295 THR A C 1
ATOM 2332 O O . THR A 1 295 ? -5.363 -23.719 -25.516 1 96.19 295 THR A O 1
ATOM 2335 N N . ASN A 1 296 ? -5.574 -24.484 -27.578 1 95.12 296 ASN A N 1
ATOM 2336 C CA . ASN A 1 296 ? -6.68 -23.594 -27.906 1 95.12 296 ASN A CA 1
ATOM 2337 C C . ASN A 1 296 ? -7.59 -24.188 -28.969 1 95.12 296 ASN A C 1
ATOM 2339 O O . ASN A 1 296 ? -8.398 -23.469 -29.562 1 95.12 296 ASN A O 1
ATOM 2343 N N . GLU A 1 297 ? -7.32 -25.5 -29.297 1 94.38 297 GLU A N 1
ATOM 2344 C CA . GLU A 1 297 ? -8.18 -26.219 -30.234 1 94.38 297 GLU A CA 1
ATOM 2345 C C . GLU A 1 297 ? -8.844 -27.422 -29.562 1 94.38 297 GLU A C 1
ATOM 2347 O O . GLU A 1 297 ? -8.195 -28.156 -28.797 1 94.38 297 GLU A O 1
ATOM 2352 N N . GLY A 1 298 ? -10.102 -27.562 -29.859 1 91.56 298 GLY A N 1
ATOM 2353 C CA . GLY A 1 298 ? -10.82 -28.656 -29.234 1 91.56 298 GLY A CA 1
ATOM 2354 C C . GLY A 1 298 ? -11.109 -28.422 -27.766 1 91.56 298 GLY A C 1
ATOM 2355 O O . GLY A 1 298 ? -11.148 -27.281 -27.297 1 91.56 298 GLY A O 1
ATOM 2356 N N . ASP A 1 299 ? -11.492 -29.5 -27.078 1 94.44 299 ASP A N 1
ATOM 2357 C CA . ASP A 1 299 ? -11.695 -29.422 -25.641 1 94.44 299 ASP A CA 1
ATOM 2358 C C . ASP A 1 299 ? -10.367 -29.406 -24.891 1 94.44 299 ASP A C 1
ATOM 2360 O O . ASP A 1 299 ? -9.672 -30.422 -24.828 1 94.44 299 ASP A O 1
ATOM 2364 N N . TYR A 1 300 ? -10.109 -28.234 -24.359 1 94.88 300 TYR A N 1
ATOM 2365 C CA . TYR A 1 300 ? -8.781 -28.062 -23.781 1 94.88 300 TYR A CA 1
ATOM 2366 C C . TYR A 1 300 ? -8.562 -29.016 -22.625 1 94.88 300 TYR A C 1
ATOM 2368 O O . TYR A 1 300 ? -7.445 -29.5 -22.406 1 94.88 300 TYR A O 1
ATOM 2376 N N . LEU A 1 301 ? -9.555 -29.312 -21.828 1 95.31 301 LEU A N 1
ATOM 2377 C CA . LEU A 1 301 ? -9.398 -30.188 -20.672 1 95.31 301 LEU A CA 1
ATOM 2378 C C . LEU A 1 301 ? -9.133 -31.625 -21.109 1 95.31 301 LEU A C 1
ATOM 2380 O O . LEU A 1 301 ? -8.289 -32.312 -20.531 1 95.31 301 LEU A O 1
ATOM 2384 N N . GLU A 1 302 ? -9.828 -32.094 -22.094 1 95.06 302 GLU A N 1
ATOM 2385 C CA . GLU A 1 302 ? -9.578 -33.406 -22.656 1 95.06 302 GLU A CA 1
ATOM 2386 C C . GLU A 1 302 ? -8.156 -33.531 -23.188 1 95.06 302 GLU A C 1
ATOM 2388 O O . GLU A 1 302 ? -7.496 -34.562 -23 1 95.06 302 GLU A O 1
ATOM 2393 N N . ASN A 1 303 ? -7.773 -32.469 -23.875 1 96.94 303 ASN A N 1
ATOM 2394 C CA . ASN A 1 303 ? -6.41 -32.469 -24.391 1 96.94 303 ASN A CA 1
ATOM 2395 C C . ASN A 1 303 ? -5.387 -32.625 -23.281 1 96.94 303 ASN A C 1
ATOM 2397 O O . ASN A 1 303 ? -4.449 -33.406 -23.391 1 96.94 303 ASN A O 1
ATOM 2401 N N . ILE A 1 304 ? -5.574 -31.906 -22.234 1 97.38 304 ILE A N 1
ATOM 2402 C CA . ILE A 1 304 ? -4.633 -31.891 -21.125 1 97.38 304 ILE A CA 1
ATOM 2403 C C . ILE A 1 304 ? -4.641 -33.25 -20.422 1 97.38 304 ILE A C 1
ATOM 2405 O O . ILE A 1 304 ? -3.58 -33.812 -20.125 1 97.38 304 ILE A O 1
ATOM 2409 N N . GLU A 1 305 ? -5.816 -33.781 -20.172 1 95.69 305 GLU A N 1
ATOM 2410 C CA . GLU A 1 305 ? -5.938 -35.094 -19.484 1 95.69 305 GLU A CA 1
ATOM 2411 C C . GLU A 1 305 ? -5.324 -36.219 -20.312 1 95.69 305 GLU A C 1
ATOM 2413 O O . GLU A 1 305 ? -4.656 -37.094 -19.766 1 95.69 305 GLU A O 1
ATOM 2418 N N . LYS A 1 306 ? -5.625 -36.156 -21.594 1 97.19 306 LYS A N 1
ATOM 2419 C CA . LYS A 1 306 ? -5.008 -37.156 -22.469 1 97.19 306 LYS A CA 1
ATOM 2420 C C . LYS A 1 306 ? -3.486 -37.031 -22.453 1 97.19 306 LYS A C 1
ATOM 2422 O O . LYS A 1 306 ? -2.779 -38.031 -22.453 1 97.19 306 LYS A O 1
ATOM 2427 N N . THR A 1 307 ? -3.016 -35.844 -22.484 1 98.12 307 THR A N 1
ATOM 2428 C CA . THR A 1 307 ? -1.577 -35.594 -22.406 1 98.12 307 THR A CA 1
ATOM 2429 C C . THR A 1 307 ? -0.999 -36.219 -21.125 1 98.12 307 THR A C 1
ATOM 2431 O O . THR A 1 307 ? 0.025 -36.906 -21.188 1 98.12 307 THR A O 1
ATOM 2434 N N . ILE A 1 308 ? -1.616 -36 -20 1 97.56 308 ILE A N 1
ATOM 2435 C CA . ILE A 1 308 ? -1.146 -36.5 -18.719 1 97.56 308 ILE A CA 1
ATOM 2436 C C . ILE A 1 308 ? -1.123 -38.031 -18.766 1 97.56 308 ILE A C 1
ATOM 2438 O O . ILE A 1 308 ? -0.147 -38.656 -18.328 1 97.56 308 ILE A O 1
ATOM 2442 N N . SER A 1 309 ? -2.193 -38.656 -19.297 1 97.25 309 SER A N 1
ATOM 2443 C CA . SER A 1 309 ? -2.283 -40.094 -19.406 1 97.25 309 SER A CA 1
ATOM 2444 C C . SER A 1 309 ? -1.176 -40.656 -20.297 1 97.25 309 SER A C 1
ATOM 2446 O O . SER A 1 309 ? -0.551 -41.688 -19.953 1 97.25 309 SER A O 1
ATOM 2448 N N . GLU A 1 310 ? -0.953 -40.031 -21.406 1 97.75 310 GLU A N 1
ATOM 2449 C CA . GLU A 1 310 ? 0.074 -40.469 -22.344 1 97.75 310 GLU A CA 1
ATOM 2450 C C . GLU A 1 310 ? 1.47 -40.344 -21.734 1 97.75 310 GLU A C 1
ATOM 2452 O O . GLU A 1 310 ? 2.348 -41.156 -21.984 1 97.75 310 GLU A O 1
ATOM 2457 N N . LEU A 1 311 ? 1.729 -39.25 -21.031 1 97.5 311 LEU A N 1
ATOM 2458 C CA . LEU A 1 311 ? 2.998 -39.094 -20.328 1 97.5 311 LEU A CA 1
ATOM 2459 C C . LEU A 1 311 ? 3.238 -40.219 -19.344 1 97.5 311 LEU A C 1
ATOM 2461 O O . LEU A 1 311 ? 4.328 -40.812 -19.312 1 97.5 311 LEU A O 1
ATOM 2465 N N . ASP A 1 312 ? 2.236 -40.531 -18.578 1 95.81 312 ASP A N 1
ATOM 2466 C CA . ASP A 1 312 ? 2.342 -41.594 -17.562 1 95.81 312 ASP A CA 1
ATOM 2467 C C . ASP A 1 312 ? 2.68 -42.938 -18.203 1 95.81 312 ASP A C 1
ATOM 2469 O O . ASP A 1 312 ? 3.521 -43.688 -17.688 1 95.81 312 ASP A O 1
ATOM 2473 N N . LYS A 1 313 ? 2.086 -43.25 -19.328 1 96.56 313 LYS A N 1
ATOM 2474 C CA . LYS A 1 313 ? 2.32 -44.5 -20.047 1 96.56 313 LYS A CA 1
ATOM 2475 C C . LYS A 1 313 ? 3.771 -44.594 -20.516 1 96.56 313 LYS A C 1
ATOM 2477 O O . LYS A 1 313 ? 4.293 -45.719 -20.688 1 96.56 313 LYS A O 1
ATOM 2482 N N . ARG A 1 314 ? 4.398 -43.531 -20.625 1 96.62 314 ARG A N 1
ATOM 2483 C CA . ARG A 1 314 ? 5.738 -43.5 -21.219 1 96.62 314 ARG A CA 1
ATOM 2484 C C . ARG A 1 314 ? 6.789 -43.219 -20.141 1 96.62 314 ARG A C 1
ATOM 2486 O O . ARG A 1 314 ? 7.895 -42.781 -20.453 1 96.62 314 ARG A O 1
ATOM 2493 N N . GLY A 1 315 ? 6.379 -43.344 -18.906 1 94 315 GLY A N 1
ATOM 2494 C CA . GLY A 1 315 ? 7.316 -43.25 -17.797 1 94 315 GLY A CA 1
ATOM 2495 C C . GLY A 1 315 ? 7.543 -41.812 -17.328 1 94 315 GLY A C 1
ATOM 2496 O O . GLY A 1 315 ? 8.531 -41.531 -16.656 1 94 315 GLY A O 1
ATOM 2497 N N . CYS A 1 316 ? 6.758 -40.938 -17.719 1 96.94 316 CYS A N 1
ATOM 2498 C CA . CYS A 1 316 ? 6.773 -39.531 -17.266 1 96.94 316 CYS A CA 1
ATOM 2499 C C . CYS A 1 316 ? 5.621 -39.281 -16.297 1 96.94 316 CYS A C 1
ATOM 2501 O O . CYS A 1 316 ? 4.512 -38.969 -16.734 1 96.94 316 CYS A O 1
ATOM 2503 N N . LYS A 1 317 ? 5.906 -39.25 -15.047 1 96.38 317 LYS A N 1
ATOM 2504 C CA . LYS A 1 317 ? 4.859 -39.094 -14.047 1 96.38 317 LYS A CA 1
ATOM 2505 C C . LYS A 1 317 ? 4.641 -37.625 -13.711 1 96.38 317 LYS A C 1
ATOM 2507 O O . LYS A 1 317 ? 5.559 -36.938 -13.25 1 96.38 317 LYS A O 1
ATOM 2512 N N . VAL A 1 318 ? 3.471 -37.188 -13.906 1 97.19 318 VAL A N 1
ATOM 2513 C CA . VAL A 1 318 ? 3.119 -35.812 -13.5 1 97.19 318 VAL A CA 1
ATOM 2514 C C . VAL A 1 318 ? 2.877 -35.781 -11.992 1 97.19 318 VAL A C 1
ATOM 2516 O O . VAL A 1 318 ? 1.868 -36.281 -11.508 1 97.19 318 VAL A O 1
ATOM 2519 N N . GLU A 1 319 ? 3.734 -35.094 -11.305 1 95.38 319 GLU A N 1
ATOM 2520 C CA . GLU A 1 319 ? 3.66 -35.031 -9.844 1 95.38 319 GLU A CA 1
ATOM 2521 C C . GLU A 1 319 ? 2.789 -33.844 -9.391 1 95.38 319 GLU A C 1
ATOM 2523 O O . GLU A 1 319 ? 2.039 -33.969 -8.422 1 95.38 319 GLU A O 1
ATOM 2528 N N . LYS A 1 320 ? 2.98 -32.719 -10.008 1 96.44 320 LYS A N 1
ATOM 2529 C CA . LYS A 1 320 ? 2.258 -31.5 -9.695 1 96.44 320 LYS A CA 1
ATOM 2530 C C . LYS A 1 320 ? 1.88 -30.734 -10.961 1 96.44 320 LYS A C 1
ATOM 2532 O O . LYS A 1 320 ? 2.479 -30.938 -12.016 1 96.44 320 LYS A O 1
ATOM 2537 N N . THR A 1 321 ? 0.891 -30 -10.812 1 97.69 321 THR A N 1
ATOM 2538 C CA . THR A 1 321 ? 0.489 -29.094 -11.883 1 97.69 321 THR A CA 1
ATOM 2539 C C . THR A 1 321 ? 0.41 -27.656 -11.367 1 97.69 321 THR A C 1
ATOM 2541 O O . THR A 1 321 ? 0.213 -27.438 -10.172 1 97.69 321 THR A O 1
ATOM 2544 N N . SER A 1 322 ? 0.581 -26.719 -12.242 1 98 322 SER A N 1
ATOM 2545 C CA . SER A 1 322 ? 0.267 -25.328 -11.938 1 98 322 SER A CA 1
ATOM 2546 C C . SER A 1 322 ? -1.234 -25.078 -12 1 98 322 SER A C 1
ATOM 2548 O O . SER A 1 322 ? -2.01 -25.969 -12.328 1 98 322 SER A O 1
ATOM 2550 N N . SER A 1 323 ? -1.567 -23.828 -11.617 1 97.69 323 SER A N 1
ATOM 2551 C CA . SER A 1 323 ? -2.895 -23.359 -12.008 1 97.69 323 SER A CA 1
ATOM 2552 C C . SER A 1 323 ? -3.023 -23.281 -13.523 1 97.69 323 SER A C 1
ATOM 2554 O O . SER A 1 323 ? -2.027 -23.375 -14.242 1 97.69 323 SER A O 1
ATOM 2556 N N . LEU A 1 324 ? -4.203 -23.219 -13.961 1 97.5 324 LE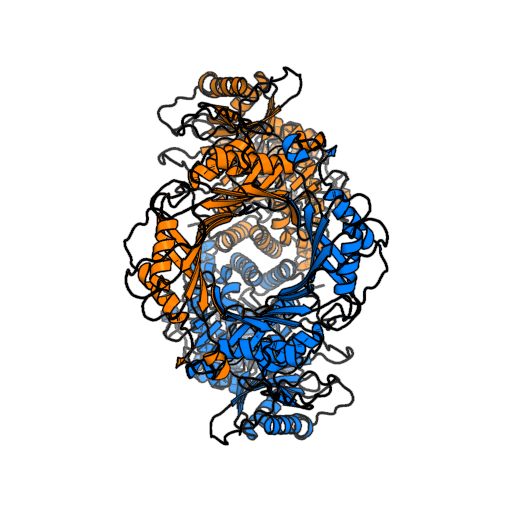U A N 1
ATOM 2557 C CA . LEU A 1 324 ? -4.492 -23.094 -15.391 1 97.5 324 LEU A CA 1
ATOM 2558 C C . LEU A 1 324 ? -4.809 -21.641 -15.75 1 97.5 324 LEU A C 1
ATOM 2560 O O . LEU A 1 324 ? -5.617 -20.984 -15.086 1 97.5 324 LEU A O 1
ATOM 2564 N N . TYR A 1 325 ? -4.129 -21.094 -16.797 1 96.88 325 TYR A N 1
ATOM 2565 C CA . TYR A 1 325 ? -4.27 -19.688 -17.156 1 96.88 325 TYR A CA 1
ATOM 2566 C C . TYR A 1 325 ? -4.766 -19.547 -18.578 1 96.88 325 TYR A C 1
ATOM 2568 O O . TYR A 1 325 ? -4.332 -20.266 -19.469 1 96.88 325 TYR A O 1
ATOM 2576 N N . GLU A 1 326 ? -5.648 -18.672 -18.75 1 95.5 326 GLU A N 1
ATOM 2577 C CA . GLU A 1 326 ? -6.113 -18.281 -20.094 1 95.5 326 GLU A CA 1
ATOM 2578 C C . GLU A 1 326 ? -5.438 -17 -20.562 1 95.5 326 GLU A C 1
ATOM 2580 O O . GLU A 1 326 ? -5.312 -16.031 -19.797 1 95.5 326 GLU A O 1
ATOM 2585 N N . SER A 1 327 ? -4.941 -17 -21.75 1 93.06 327 SER A N 1
ATOM 2586 C CA . SER A 1 327 ? -4.258 -15.836 -22.312 1 93.06 327 SER A CA 1
ATOM 2587 C C . SER A 1 327 ? -4.723 -15.562 -23.734 1 93.06 327 SER A C 1
ATOM 2589 O O . SER A 1 327 ? -5.164 -16.469 -24.438 1 93.06 327 SER A O 1
ATOM 2591 N N . ALA A 1 328 ? -4.613 -14.297 -24.125 1 90.12 328 ALA A N 1
ATOM 2592 C CA . ALA A 1 328 ? -4.801 -13.938 -25.531 1 90.12 328 ALA A CA 1
ATOM 2593 C C . ALA A 1 328 ? -3.627 -14.414 -26.391 1 90.12 328 ALA A C 1
ATOM 2595 O O . ALA A 1 328 ? -2.516 -14.586 -25.875 1 90.12 328 ALA A O 1
ATOM 2596 N N . PRO A 1 329 ? -3.92 -14.672 -27.641 1 88.12 329 PRO A N 1
ATOM 2597 C CA . PRO A 1 329 ? -2.809 -15.039 -28.531 1 88.12 329 PRO A CA 1
ATOM 2598 C C . PRO A 1 329 ? -1.775 -13.922 -28.672 1 88.12 329 PRO A C 1
ATOM 2600 O O . PRO A 1 329 ? -2.137 -12.742 -28.703 1 88.12 329 PRO A O 1
ATOM 2603 N N . MET A 1 330 ? -0.585 -14.242 -28.734 1 78.12 330 MET A N 1
ATOM 2604 C CA . MET A 1 330 ? 0.504 -13.273 -28.75 1 78.12 330 MET A CA 1
ATOM 2605 C C . MET A 1 330 ? 0.824 -12.82 -30.172 1 78.12 330 MET A C 1
ATOM 2607 O O . MET A 1 330 ? 1.089 -11.641 -30.406 1 78.12 330 MET A O 1
ATOM 2611 N N . TYR A 1 331 ? 0.869 -13.711 -31.141 1 75.06 331 TYR A N 1
ATOM 2612 C CA . TYR A 1 331 ? 1.381 -13.414 -32.469 1 75.06 331 TYR A CA 1
ATOM 2613 C C . TYR A 1 331 ? 0.241 -13.25 -33.469 1 75.06 331 TYR A C 1
ATOM 2615 O O . TYR A 1 331 ? 0.047 -12.172 -34.031 1 75.06 331 TYR A O 1
ATOM 2623 N N . HIS A 1 332 ? -0.504 -14.32 -33.625 1 76.44 332 HIS A N 1
ATOM 2624 C CA . HIS A 1 332 ? -1.694 -14.242 -34.469 1 76.44 332 HIS A CA 1
ATOM 2625 C C . HIS A 1 332 ? -2.951 -14.039 -33.625 1 76.44 332 HIS A C 1
ATOM 2627 O O . HIS A 1 332 ? -3.438 -14.977 -33 1 76.44 332 HIS A O 1
ATOM 2633 N N . LEU A 1 333 ? -3.568 -12.953 -33.75 1 80.31 333 LEU A N 1
ATOM 2634 C CA . LEU A 1 333 ? -4.602 -12.531 -32.812 1 80.31 333 LEU A CA 1
ATOM 2635 C C . LEU A 1 333 ? -5.949 -13.148 -33.156 1 80.31 333 LEU A C 1
ATOM 2637 O O . LEU A 1 333 ? -6.82 -13.281 -32.281 1 80.31 333 LEU A O 1
ATOM 2641 N N . ASP A 1 334 ? -6.059 -13.516 -34.375 1 83.75 334 ASP A N 1
ATOM 2642 C CA . ASP A 1 334 ? -7.344 -14.055 -34.812 1 83.75 334 ASP A CA 1
ATOM 2643 C C . ASP A 1 334 ? -7.434 -15.555 -34.531 1 83.75 334 ASP A C 1
ATOM 2645 O O . ASP A 1 334 ? -7.512 -16.344 -35.469 1 83.75 334 ASP A O 1
ATOM 2649 N N . GLN A 1 335 ? -7.352 -15.984 -33.406 1 88.81 335 GLN A N 1
ATOM 2650 C CA . GLN A 1 335 ? -7.523 -17.359 -32.969 1 88.81 335 GLN A CA 1
ATOM 2651 C C . GLN A 1 335 ? -8.062 -17.406 -31.547 1 88.81 335 GLN A C 1
ATOM 2653 O O . GLN A 1 335 ? -8.109 -16.391 -30.859 1 88.81 335 GLN A O 1
ATOM 2658 N N . ALA A 1 336 ? -8.5 -18.562 -31.172 1 92.06 336 ALA A N 1
ATOM 2659 C CA . ALA A 1 336 ? -9.07 -18.734 -29.828 1 92.06 336 ALA A CA 1
ATOM 2660 C C . ALA A 1 336 ? -8.031 -18.484 -28.75 1 92.06 336 ALA A C 1
ATOM 2662 O O . ALA A 1 336 ? -6.828 -18.594 -29 1 92.06 336 ALA A O 1
ATOM 2663 N N . ARG A 1 337 ? -8.508 -18.156 -27.625 1 92.94 337 ARG A N 1
ATOM 2664 C CA . ARG A 1 337 ? -7.625 -17.938 -26.484 1 92.94 337 ARG A CA 1
ATOM 2665 C C . ARG A 1 337 ? -6.949 -19.25 -26.078 1 92.94 337 ARG A C 1
ATOM 2667 O O . ARG A 1 337 ? -7.516 -20.328 -26.25 1 92.94 337 ARG A O 1
ATOM 2674 N N . PHE A 1 338 ? -5.773 -19.125 -25.484 1 95.25 338 PHE A N 1
ATOM 2675 C CA . PHE A 1 338 ? -4.984 -20.281 -25.109 1 95.25 338 PHE A CA 1
ATOM 2676 C C . PHE A 1 338 ? -5.195 -20.609 -23.625 1 95.25 338 PHE A C 1
ATOM 2678 O O . PHE A 1 338 ? -5.285 -19.719 -22.797 1 95.25 338 PHE A O 1
ATOM 2685 N N . GLN A 1 339 ? -5.301 -21.859 -23.328 1 97.12 339 GLN A N 1
ATOM 2686 C CA . GLN A 1 339 ? -5.168 -22.359 -21.969 1 97.12 339 GLN A CA 1
ATOM 2687 C C . GLN A 1 339 ? -3.77 -22.922 -21.719 1 97.12 339 GLN A C 1
ATOM 2689 O O . GLN A 1 339 ? -3.332 -23.844 -22.406 1 97.12 339 GLN A O 1
ATOM 2694 N N . ASN A 1 340 ? -3.109 -22.281 -20.734 1 97.38 340 ASN A N 1
ATOM 2695 C CA . ASN A 1 340 ? -1.703 -22.578 -20.5 1 97.38 340 ASN A CA 1
ATOM 2696 C C . ASN A 1 340 ? -1.473 -23.062 -19.078 1 97.38 340 ASN A C 1
ATOM 2698 O O . ASN A 1 340 ? -2.215 -22.703 -18.156 1 97.38 340 ASN A O 1
ATOM 2702 N N . GLY A 1 341 ? -0.477 -23.953 -18.891 1 98 341 GLY A N 1
ATOM 2703 C CA . GLY A 1 341 ? -0.013 -24.406 -17.594 1 98 341 GLY A CA 1
ATOM 2704 C C . GLY A 1 341 ? 1.341 -25.094 -17.656 1 98 341 GLY A C 1
ATOM 2705 O O . GLY A 1 341 ? 1.971 -25.141 -18.719 1 98 341 GLY A O 1
ATOM 2706 N N . VAL A 1 342 ? 1.811 -25.531 -16.5 1 98.44 342 VAL A N 1
ATOM 2707 C CA . VAL A 1 342 ? 3.09 -26.219 -16.391 1 98.44 342 VAL A CA 1
ATOM 2708 C C . VAL A 1 342 ? 2.922 -27.484 -15.555 1 98.44 342 VAL A C 1
ATOM 2710 O O . VAL A 1 342 ? 2.242 -27.469 -14.523 1 98.44 342 VAL A O 1
ATOM 2713 N N . PHE A 1 343 ? 3.572 -28.594 -16.031 1 98.31 343 PHE A N 1
ATOM 2714 C CA . PHE A 1 343 ? 3.664 -29.828 -15.281 1 98.31 343 PHE A CA 1
ATOM 2715 C C . PHE A 1 343 ? 5.027 -29.953 -14.609 1 98.31 343 PHE A C 1
ATOM 2717 O O . PHE A 1 343 ? 6.051 -29.625 -15.203 1 98.31 343 PHE A O 1
ATOM 2724 N N . GLN A 1 344 ? 4.969 -30.312 -13.398 1 97.44 344 GLN A N 1
ATOM 2725 C CA . GLN A 1 344 ? 6.168 -30.891 -12.789 1 97.44 344 GLN A CA 1
ATOM 2726 C C . GLN A 1 344 ? 6.207 -32.406 -12.961 1 97.44 344 GLN A C 1
ATOM 2728 O O . GLN A 1 344 ? 5.336 -33.094 -12.453 1 97.44 344 GLN A O 1
ATOM 2733 N N . VAL A 1 345 ? 7.23 -32.875 -13.656 1 97.5 345 VAL A N 1
ATOM 2734 C CA . VAL A 1 345 ? 7.25 -34.281 -14.086 1 97.5 345 VAL A CA 1
ATOM 2735 C C . VAL A 1 345 ? 8.508 -34.969 -13.555 1 97.5 345 VAL A C 1
ATOM 2737 O O . VAL A 1 345 ? 9.594 -34.375 -13.562 1 97.5 345 VAL A O 1
ATOM 2740 N N . SER A 1 346 ? 8.32 -36.188 -13.086 1 95.44 346 SER A N 1
ATOM 2741 C CA . SER A 1 346 ? 9.438 -37.062 -12.766 1 95.44 346 SER A CA 1
ATOM 2742 C C . SER A 1 346 ? 9.648 -38.094 -13.859 1 95.44 346 SER A C 1
ATOM 2744 O O . SER A 1 346 ? 8.703 -38.75 -14.289 1 95.44 346 SER A O 1
ATOM 2746 N N . THR A 1 347 ? 10.859 -38.219 -14.398 1 96.75 347 THR A N 1
ATOM 2747 C CA . THR A 1 347 ? 11.109 -39.156 -15.508 1 96.75 347 THR A CA 1
ATOM 2748 C C . THR A 1 347 ? 12.555 -39.656 -15.484 1 96.75 347 THR A C 1
ATOM 2750 O O . THR A 1 347 ? 13.414 -39.031 -14.836 1 96.75 347 THR A O 1
ATOM 2753 N N . LYS A 1 348 ? 12.75 -40.719 -16.109 1 93.69 348 LYS A N 1
ATOM 2754 C CA . LYS A 1 348 ? 14.094 -41.281 -16.281 1 93.69 348 LYS A CA 1
ATOM 2755 C C . LYS A 1 348 ? 14.617 -41.031 -17.688 1 93.69 348 LYS A C 1
ATOM 2757 O O . LYS A 1 348 ? 15.758 -41.375 -18 1 93.69 348 LYS A O 1
ATOM 2762 N N . LEU A 1 349 ? 13.836 -40.438 -18.5 1 94.62 349 LEU A N 1
ATOM 2763 C CA . LEU A 1 349 ? 14.211 -40.188 -19.875 1 94.62 349 LEU A CA 1
ATOM 2764 C C . LEU A 1 349 ? 15.25 -39.062 -19.953 1 94.62 349 LEU A C 1
ATOM 2766 O O . LEU A 1 349 ? 15.211 -38.125 -19.172 1 94.62 349 LEU A O 1
ATOM 2770 N N . SER A 1 350 ? 16.109 -39.156 -20.922 1 91.5 350 SER A N 1
ATOM 2771 C CA . SER A 1 350 ? 17.031 -38.062 -21.234 1 91.5 350 SER A CA 1
ATOM 2772 C C . SER A 1 350 ? 16.297 -36.906 -21.875 1 91.5 350 SER A C 1
ATOM 2774 O O . SER A 1 350 ? 15.164 -37.062 -22.344 1 91.5 350 SER A O 1
ATOM 2776 N N . PRO A 1 351 ? 16.891 -35.75 -21.875 1 92.06 351 PRO A N 1
ATOM 2777 C CA . PRO A 1 351 ? 16.234 -34.594 -22.5 1 92.06 351 PRO A CA 1
ATOM 2778 C C . PRO A 1 351 ? 15.797 -34.875 -23.938 1 92.06 351 PRO A C 1
ATOM 2780 O O . PRO A 1 351 ? 14.68 -34.531 -24.328 1 92.06 351 PRO A O 1
ATOM 2783 N N . ARG A 1 352 ? 16.641 -35.531 -24.75 1 92.56 352 ARG A N 1
ATOM 2784 C CA . ARG A 1 352 ? 16.328 -35.844 -26.141 1 92.56 352 ARG A CA 1
ATOM 2785 C C . ARG A 1 352 ? 15.18 -36.844 -26.234 1 92.56 352 ARG A C 1
ATOM 2787 O O . ARG A 1 352 ? 14.289 -36.688 -27.078 1 92.56 352 ARG A O 1
ATOM 2794 N N . ASP A 1 353 ? 15.344 -37.875 -25.422 1 94.75 353 ASP A N 1
ATOM 2795 C CA . ASP A 1 353 ? 14.297 -38.875 -25.422 1 94.75 353 ASP A CA 1
ATOM 2796 C C . ASP A 1 353 ? 12.969 -38.281 -24.953 1 94.75 353 ASP A C 1
ATOM 2798 O O . ASP A 1 353 ? 11.906 -38.688 -25.438 1 94.75 353 ASP A O 1
ATOM 2802 N N . LEU A 1 354 ? 13.086 -37.406 -24 1 96.56 354 LEU A N 1
ATOM 2803 C CA . LEU A 1 354 ? 11.883 -36.75 -23.531 1 96.56 354 LEU A CA 1
ATOM 2804 C C . LEU A 1 354 ? 11.266 -35.875 -24.625 1 96.56 354 LEU A C 1
ATOM 2806 O O . LEU A 1 354 ? 10.047 -35.906 -24.828 1 96.56 354 LEU A O 1
ATOM 2810 N N . LEU A 1 355 ? 12.086 -35.094 -25.328 1 96.75 355 LEU A N 1
ATOM 2811 C CA . LEU A 1 355 ? 11.586 -34.281 -26.438 1 96.75 355 LEU A CA 1
ATOM 2812 C C . LEU A 1 355 ? 10.867 -35.156 -27.469 1 96.75 355 LEU A C 1
ATOM 2814 O O . LEU A 1 355 ? 9.797 -34.781 -27.953 1 96.75 355 LEU A O 1
ATOM 2818 N N . LYS A 1 356 ? 11.531 -36.25 -27.812 1 96.25 356 LYS A N 1
ATOM 2819 C CA . LYS A 1 356 ? 10.922 -37.188 -28.766 1 96.25 356 LYS A CA 1
ATOM 2820 C C . LYS A 1 356 ? 9.562 -37.688 -28.266 1 96.25 356 LYS A C 1
ATOM 2822 O O . LYS A 1 356 ? 8.602 -37.75 -29.031 1 96.25 356 LYS A O 1
ATOM 2827 N N . THR A 1 357 ? 9.547 -38.031 -27.031 1 96.94 357 THR A N 1
ATOM 2828 C CA . THR A 1 357 ? 8.305 -38.5 -26.406 1 96.94 357 THR A CA 1
ATOM 2829 C C . THR A 1 357 ? 7.227 -37.406 -26.5 1 96.94 357 THR A C 1
ATOM 2831 O O . THR A 1 357 ? 6.078 -37.719 -26.828 1 96.94 357 THR A O 1
ATOM 2834 N N . LEU A 1 358 ? 7.555 -36.156 -26.172 1 97.75 358 LEU A N 1
ATOM 2835 C CA . LEU A 1 358 ? 6.602 -35.062 -26.219 1 97.75 358 LEU A CA 1
ATOM 2836 C C . LEU A 1 358 ? 6.074 -34.844 -27.625 1 97.75 358 LEU A C 1
ATOM 2838 O O . LEU A 1 358 ? 4.879 -34.625 -27.828 1 97.75 358 LEU A O 1
ATOM 2842 N N . LYS A 1 359 ? 6.953 -34.938 -28.609 1 95.88 359 LYS A N 1
ATOM 2843 C CA . LYS A 1 359 ? 6.539 -34.75 -30 1 95.88 359 LYS A CA 1
ATOM 2844 C C . LYS A 1 359 ? 5.617 -35.906 -30.453 1 95.88 359 LYS A C 1
ATOM 2846 O O . LYS A 1 359 ? 4.684 -35.688 -31.219 1 95.88 359 LYS A O 1
ATOM 2851 N N . GLU A 1 360 ? 5.871 -37.031 -29.984 1 96.81 360 GLU A N 1
ATOM 2852 C CA . GLU A 1 360 ? 4.996 -38.156 -30.281 1 96.81 360 GLU A CA 1
ATOM 2853 C C . GLU A 1 360 ? 3.598 -37.938 -29.703 1 96.81 360 GLU A C 1
ATOM 2855 O O . GLU A 1 360 ? 2.6 -38.281 -30.328 1 96.81 360 GLU A O 1
ATOM 2860 N N . ILE A 1 361 ? 3.596 -37.406 -28.547 1 97.38 361 ILE A N 1
ATOM 2861 C CA . ILE A 1 361 ? 2.311 -37.125 -27.906 1 97.38 361 ILE A CA 1
ATOM 2862 C C . ILE A 1 361 ? 1.583 -36.031 -28.688 1 97.38 361 ILE A C 1
ATOM 2864 O O . ILE A 1 361 ? 0.396 -36.156 -28.984 1 97.38 361 ILE A O 1
ATOM 2868 N N . GLU A 1 362 ? 2.25 -34.906 -29.094 1 96.44 362 GLU A N 1
ATOM 2869 C CA . GLU A 1 362 ? 1.664 -33.781 -29.797 1 96.44 362 GLU A CA 1
ATOM 2870 C C . GLU A 1 362 ? 1.106 -34.219 -31.156 1 96.44 362 GLU A C 1
ATOM 2872 O O . GLU A 1 362 ? -0.058 -33.969 -31.469 1 96.44 362 GLU A O 1
ATOM 2877 N N . TYR A 1 363 ? 1.948 -34.906 -31.906 1 94.44 363 TYR A N 1
ATOM 2878 C CA . TYR A 1 363 ? 1.631 -35.156 -33.312 1 94.44 363 TYR A CA 1
ATOM 2879 C C . TYR A 1 363 ? 1.033 -36.531 -33.5 1 94.44 363 TYR A C 1
ATOM 2881 O O . TYR A 1 363 ? 0.223 -36.75 -34.406 1 94.44 363 TYR A O 1
ATOM 2889 N N . GLY A 1 364 ? 1.388 -37.406 -32.75 1 94.75 364 GLY A N 1
ATOM 2890 C CA . GLY A 1 364 ? 0.899 -38.781 -32.875 1 94.75 364 GLY A CA 1
ATOM 2891 C C . GLY A 1 364 ? -0.408 -39.031 -32.156 1 94.75 364 GLY A C 1
ATOM 2892 O O . GLY A 1 364 ? -1.396 -39.438 -32.75 1 94.75 364 GLY A O 1
ATOM 2893 N N . GLU A 1 365 ? -0.416 -38.75 -30.859 1 94.06 365 GLU A N 1
ATOM 2894 C CA . GLU A 1 365 ? -1.565 -39.094 -30.031 1 94.06 365 GLU A CA 1
ATOM 2895 C C . GLU A 1 365 ? -2.641 -38 -30.109 1 94.06 365 GLU A C 1
ATOM 2897 O O . GLU A 1 365 ? -3.826 -38.312 -30.25 1 94.06 365 GLU A O 1
ATOM 2902 N N . LEU A 1 366 ? -2.25 -36.719 -30.016 1 95.75 366 LEU A N 1
ATOM 2903 C CA . LEU A 1 366 ? -3.219 -35.625 -30 1 95.75 366 LEU A CA 1
ATOM 2904 C C . LEU A 1 366 ? -3.408 -35.031 -31.391 1 95.75 366 LEU A C 1
ATOM 2906 O O . LEU A 1 366 ? -4.223 -34.125 -31.594 1 95.75 366 LEU A O 1
ATOM 2910 N N . LYS A 1 367 ? -2.625 -35.531 -32.406 1 92.88 367 LYS A N 1
ATOM 2911 C CA . LYS A 1 367 ? -2.795 -35.25 -33.844 1 92.88 367 LYS A CA 1
ATOM 2912 C C . LYS A 1 367 ? -2.736 -33.75 -34.094 1 92.88 367 LYS A C 1
ATOM 2914 O O . LYS A 1 367 ? -3.604 -33.188 -34.781 1 92.88 367 LYS A O 1
ATOM 2919 N N . ARG A 1 368 ? -1.842 -33.094 -33.438 1 92.25 368 ARG A N 1
ATOM 2920 C CA . ARG A 1 368 ? -1.613 -31.688 -33.719 1 92.25 368 ARG A CA 1
ATOM 2921 C C . ARG A 1 368 ? -1.258 -31.453 -35.188 1 92.25 368 ARG A C 1
ATOM 2923 O O . ARG A 1 368 ? -0.483 -32.219 -35.75 1 92.25 368 ARG A O 1
ATOM 2930 N N . ILE A 1 369 ? -1.861 -30.469 -35.844 1 87 369 ILE A N 1
ATOM 2931 C CA . ILE A 1 369 ? -1.545 -30.062 -37.219 1 87 369 ILE A CA 1
ATOM 2932 C C . ILE A 1 369 ? -0.964 -28.641 -37.219 1 87 369 ILE A C 1
ATOM 2934 O O . ILE A 1 369 ? -1.625 -27.703 -36.781 1 87 369 ILE A O 1
ATOM 2938 N N . LYS A 1 370 ? 0.217 -28.609 -37.594 1 86.56 370 LYS A N 1
ATOM 2939 C CA . LYS A 1 370 ? 0.855 -27.297 -37.656 1 86.56 370 LYS A CA 1
ATOM 2940 C C . LYS A 1 370 ? 0.721 -26.672 -39.031 1 86.56 370 LYS A C 1
ATOM 2942 O O . LYS A 1 370 ? 1.384 -27.109 -39.969 1 86.56 370 LYS A O 1
ATOM 2947 N N . HIS A 1 371 ? -0.065 -25.719 -39.156 1 81.94 371 HIS A N 1
ATOM 2948 C CA . HIS A 1 371 ? -0.241 -25.031 -40.438 1 81.94 371 HIS A CA 1
ATOM 2949 C C . HIS A 1 371 ? 0.777 -23.906 -40.594 1 81.94 371 HIS A C 1
ATOM 2951 O O . HIS A 1 371 ? 1.312 -23.688 -41.688 1 81.94 371 HIS A O 1
ATOM 2957 N N . PHE A 1 372 ? 1.002 -23.156 -39.5 1 81.31 372 PHE A N 1
ATOM 2958 C CA . PHE A 1 372 ? 1.987 -22.078 -39.469 1 81.31 372 PHE A CA 1
ATOM 2959 C C . PHE A 1 372 ? 2.496 -21.875 -38.031 1 81.31 372 PHE A C 1
ATOM 2961 O O . PHE A 1 372 ? 1.912 -22.391 -37.094 1 81.31 372 PHE A O 1
ATOM 2968 N N . ASP A 1 373 ? 3.477 -21.156 -37.969 1 80.62 373 ASP A N 1
ATOM 2969 C CA . ASP A 1 373 ? 4.094 -20.906 -36.656 1 80.62 373 ASP A CA 1
ATOM 2970 C C . ASP A 1 373 ? 3.154 -20.125 -35.75 1 80.62 373 ASP A C 1
ATOM 2972 O O . ASP A 1 373 ? 2.508 -19.172 -36.156 1 80.62 373 ASP A O 1
ATOM 2976 N N . ASN A 1 374 ? 3.02 -20.641 -34.531 1 81.19 374 ASN A N 1
ATOM 2977 C CA . ASN A 1 374 ? 2.24 -20 -33.5 1 81.19 374 ASN A CA 1
ATOM 2978 C C . ASN A 1 374 ? 0.748 -20.016 -33.812 1 81.19 374 ASN A C 1
ATOM 2980 O O . ASN A 1 374 ? 0.017 -19.094 -33.438 1 81.19 374 ASN A O 1
ATOM 2984 N N . GLY A 1 375 ? 0.366 -20.953 -34.594 1 86.88 375 GLY A N 1
ATOM 2985 C CA . GLY A 1 375 ? -1.038 -21.109 -34.938 1 86.88 375 GLY A CA 1
ATOM 2986 C C . GLY A 1 375 ? -1.806 -21.938 -33.938 1 86.88 375 GLY A C 1
ATOM 2987 O O . GLY A 1 375 ? -1.269 -22.297 -32.875 1 86.88 375 GLY A O 1
ATOM 2988 N N . PRO A 1 376 ? -3.131 -22.203 -34.25 1 91.69 376 PRO A N 1
ATOM 2989 C CA . PRO A 1 376 ? -3.949 -23.031 -33.375 1 91.69 376 PRO A CA 1
ATOM 2990 C C . PRO A 1 376 ? -3.379 -24.438 -33.188 1 91.69 376 PRO A C 1
ATOM 2992 O O . PRO A 1 376 ? -2.758 -24.984 -34.094 1 91.69 376 PRO A O 1
ATOM 2995 N N . ARG A 1 377 ? -3.557 -24.953 -32.062 1 93.56 377 ARG A N 1
ATOM 2996 C CA . ARG A 1 377 ? -2.957 -26.25 -31.781 1 93.56 377 ARG A CA 1
ATOM 2997 C C . ARG A 1 377 ? -3.742 -27 -30.703 1 93.56 377 ARG A C 1
ATOM 2999 O O . ARG A 1 377 ? -4.266 -26.375 -29.766 1 93.56 377 ARG A O 1
ATOM 3006 N N . THR A 1 378 ? -3.805 -28.266 -30.844 1 95.5 378 THR A N 1
ATOM 3007 C CA . THR A 1 378 ? -4.43 -29.125 -29.828 1 95.5 378 THR A CA 1
ATOM 3008 C C . THR A 1 378 ? -3.623 -29.109 -28.547 1 95.5 378 THR A C 1
ATOM 3010 O O . THR A 1 378 ? -4.188 -29.016 -27.453 1 95.5 378 THR A O 1
ATOM 3013 N N . ILE A 1 379 ? -2.375 -29.25 -28.656 1 96.56 379 ILE A N 1
ATOM 3014 C CA . ILE A 1 379 ? -1.501 -29.141 -27.484 1 96.56 379 ILE A CA 1
ATOM 3015 C C . ILE A 1 379 ? -0.084 -28.797 -27.938 1 96.56 379 ILE A C 1
ATOM 3017 O O . ILE A 1 379 ? 0.339 -29.172 -29.031 1 96.56 379 ILE A O 1
ATOM 3021 N N . ASP A 1 380 ? 0.572 -27.984 -27.312 1 95.38 380 ASP A N 1
ATOM 3022 C CA . ASP A 1 380 ? 1.991 -27.656 -27.438 1 95.38 380 ASP A CA 1
ATOM 3023 C C . ASP A 1 380 ? 2.734 -27.938 -26.125 1 95.38 380 ASP A C 1
ATOM 3025 O O . ASP A 1 380 ? 2.297 -27.5 -25.062 1 95.38 380 ASP A O 1
ATOM 3029 N N . LEU A 1 381 ? 3.711 -28.766 -26.234 1 97.69 381 LEU A N 1
ATOM 3030 C CA . LEU A 1 381 ? 4.488 -29.141 -25.047 1 97.69 381 LEU A CA 1
ATOM 3031 C C . LEU A 1 381 ? 5.934 -28.688 -25.188 1 97.69 381 LEU A C 1
ATOM 3033 O O . LEU A 1 381 ? 6.598 -29 -26.188 1 97.69 381 LEU A O 1
ATOM 3037 N N . ASP A 1 382 ? 6.414 -27.922 -24.219 1 96.38 382 ASP A N 1
ATOM 3038 C CA . ASP A 1 382 ? 7.793 -27.438 -24.234 1 96.38 382 ASP A CA 1
ATOM 3039 C C . ASP A 1 382 ? 8.508 -27.781 -22.938 1 96.38 382 ASP A C 1
ATOM 3041 O O . ASP A 1 382 ? 7.949 -27.609 -21.844 1 96.38 382 ASP A O 1
ATOM 3045 N N . ILE A 1 383 ? 9.672 -28.328 -23.047 1 97.25 383 ILE A N 1
ATOM 3046 C CA . ILE A 1 383 ? 10.5 -28.547 -21.859 1 97.25 383 ILE A CA 1
ATOM 3047 C C . ILE A 1 383 ? 11.055 -27.219 -21.359 1 97.25 383 ILE A C 1
ATOM 3049 O O . ILE A 1 383 ? 11.812 -26.547 -22.078 1 97.25 383 ILE A O 1
ATOM 3053 N N . LEU A 1 384 ? 10.68 -26.828 -20.203 1 97.12 384 LEU A N 1
ATOM 3054 C CA . LEU A 1 384 ? 11.141 -25.562 -19.656 1 97.12 384 LEU A CA 1
ATOM 3055 C C . LEU A 1 384 ? 12.445 -25.734 -18.891 1 97.12 384 LEU A C 1
ATOM 3057 O O . LEU A 1 384 ? 13.406 -24.984 -19.109 1 97.12 384 LEU A O 1
ATOM 3061 N N . LEU A 1 385 ? 12.375 -26.641 -17.984 1 94.62 385 LEU A N 1
ATOM 3062 C CA . LEU A 1 385 ? 13.5 -26.938 -17.094 1 94.62 385 LEU A CA 1
ATOM 3063 C C . LEU A 1 385 ? 13.703 -28.453 -16.969 1 94.62 385 LEU A C 1
ATOM 3065 O O . LEU A 1 385 ? 12.75 -29.219 -17.078 1 94.62 385 LEU A O 1
ATOM 3069 N N . TYR A 1 386 ? 14.867 -28.875 -16.797 1 93.69 386 TYR A N 1
ATOM 3070 C CA . TYR A 1 386 ? 15.305 -30.234 -16.531 1 93.69 386 TYR A CA 1
ATOM 3071 C C . TYR A 1 386 ? 16.359 -30.266 -15.438 1 93.69 386 TYR A C 1
ATOM 3073 O O . TYR A 1 386 ? 17.547 -30.078 -15.711 1 93.69 386 TYR A O 1
ATOM 3081 N N . ASP A 1 387 ? 15.773 -30.547 -14.219 1 87.44 387 ASP A N 1
ATOM 3082 C CA . ASP A 1 387 ? 16.625 -30.359 -13.055 1 87.44 387 ASP A CA 1
ATOM 3083 C C . ASP A 1 387 ? 17.328 -29 -13.094 1 87.44 387 ASP A C 1
ATOM 3085 O O . ASP A 1 387 ? 16.672 -27.969 -13.234 1 87.44 387 ASP A O 1
ATOM 3089 N N . ASP A 1 388 ? 18.531 -28.953 -12.898 1 75.5 388 ASP A N 1
ATOM 3090 C CA . ASP A 1 388 ? 19.297 -27.719 -13.016 1 75.5 388 ASP A CA 1
ATOM 3091 C C . ASP A 1 388 ? 20.156 -27.719 -14.273 1 75.5 388 ASP A C 1
ATOM 3093 O O . ASP A 1 388 ? 21.188 -27.031 -14.336 1 75.5 388 ASP A O 1
ATOM 3097 N N . LEU A 1 389 ? 19.688 -28.422 -15.258 1 81.25 389 LEU A N 1
ATOM 3098 C CA . LEU A 1 389 ? 20.438 -28.672 -16.484 1 81.25 389 LEU A CA 1
ATOM 3099 C C . LEU A 1 389 ? 20.359 -27.469 -17.422 1 81.25 389 LEU A C 1
ATOM 3101 O O . LEU A 1 389 ? 19.297 -26.859 -17.562 1 81.25 389 LEU A O 1
ATOM 3105 N N . ILE A 1 390 ? 21.453 -27.094 -17.984 1 79.88 390 ILE A N 1
ATOM 3106 C CA . ILE A 1 390 ? 21.516 -26.172 -19.109 1 79.88 390 ILE A CA 1
ATOM 3107 C C . ILE A 1 390 ? 21.828 -26.922 -20.391 1 79.88 390 ILE A C 1
ATOM 3109 O O . ILE A 1 390 ? 22.891 -27.547 -20.516 1 79.88 390 ILE A O 1
ATOM 3113 N N . TYR A 1 391 ? 20.938 -27.109 -21.234 1 80.25 391 TYR A N 1
ATOM 3114 C CA . TYR A 1 391 ? 21 -27.875 -22.469 1 80.25 391 TYR A CA 1
ATOM 3115 C C . TYR A 1 391 ? 20.812 -26.953 -23.688 1 80.25 391 TYR A C 1
ATOM 3117 O O . TYR A 1 391 ? 19.891 -26.156 -23.734 1 80.25 391 TYR A O 1
ATOM 3125 N N . ASP A 1 392 ? 21.734 -26.859 -24.625 1 78.69 392 ASP A N 1
ATOM 3126 C CA . ASP A 1 392 ? 21.688 -25.938 -25.766 1 78.69 392 ASP A CA 1
ATOM 3127 C C . ASP A 1 392 ? 21.953 -26.656 -27.078 1 78.69 392 ASP A C 1
ATOM 3129 O O . ASP A 1 392 ? 23.094 -26.703 -27.547 1 78.69 392 ASP A O 1
ATOM 3133 N N . GLU A 1 393 ? 20.984 -27.25 -27.641 1 77.94 393 GLU A N 1
ATOM 3134 C CA . GLU A 1 393 ? 20.984 -27.828 -28.984 1 77.94 393 GLU A CA 1
ATOM 3135 C C . GLU A 1 393 ? 20.062 -27.062 -29.922 1 77.94 393 GLU A C 1
ATOM 3137 O O . GLU A 1 393 ? 19.172 -26.328 -29.469 1 77.94 393 GLU A O 1
ATOM 3142 N N . PRO A 1 394 ? 20.359 -27.109 -31.203 1 75.62 394 PRO A N 1
ATOM 3143 C CA . PRO A 1 394 ? 19.578 -26.312 -32.156 1 75.62 394 PRO A CA 1
ATOM 3144 C C . PRO A 1 394 ? 18.078 -26.547 -32 1 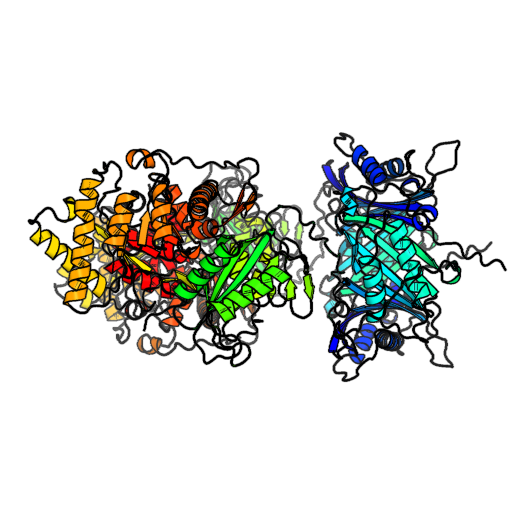75.62 394 PRO A C 1
ATOM 3146 O O . PRO A 1 394 ? 17.281 -25.609 -32.125 1 75.62 394 PRO A O 1
ATOM 3149 N N . ASP A 1 395 ? 17.734 -27.766 -31.703 1 82.31 395 ASP A N 1
ATOM 3150 C CA . ASP A 1 395 ? 16.312 -28.078 -31.688 1 82.31 395 ASP A CA 1
ATOM 3151 C C . ASP A 1 395 ? 15.797 -28.188 -30.25 1 82.31 395 ASP A C 1
ATOM 3153 O O . ASP A 1 395 ? 14.602 -28.391 -30.031 1 82.31 395 ASP A O 1
ATOM 3157 N N . LEU A 1 396 ? 16.703 -28.094 -29.297 1 89.88 396 LEU A N 1
ATOM 3158 C CA . LEU A 1 396 ? 16.281 -28.219 -27.906 1 89.88 396 LEU A CA 1
ATOM 3159 C C . LEU A 1 396 ? 17.156 -27.359 -27 1 89.88 396 LEU A C 1
ATOM 3161 O O . LEU A 1 396 ? 18.359 -27.594 -26.875 1 89.88 396 LEU A O 1
ATOM 3165 N N . LYS A 1 397 ? 16.531 -26.359 -26.406 1 87.12 397 LYS A N 1
ATOM 3166 C CA . LYS A 1 397 ? 17.203 -25.484 -25.438 1 87.12 397 LYS A CA 1
ATOM 3167 C C . LYS A 1 397 ? 16.531 -25.562 -24.078 1 87.12 397 LYS A C 1
ATOM 3169 O O . LYS A 1 397 ? 15.305 -25.469 -23.969 1 87.12 397 LYS A O 1
ATOM 3174 N N . ILE A 1 398 ? 17.297 -25.812 -23.031 1 90.12 398 ILE A N 1
ATOM 3175 C CA . ILE A 1 398 ? 16.844 -25.844 -21.656 1 90.12 398 ILE A CA 1
ATOM 3176 C C . ILE A 1 398 ? 17.719 -24.938 -20.797 1 90.12 398 ILE A C 1
ATOM 3178 O O . ILE A 1 398 ? 18.938 -25.078 -20.781 1 90.12 398 ILE A O 1
ATOM 3182 N N . PRO A 1 399 ? 17.281 -24.078 -20.094 1 90.56 399 PRO A N 1
ATOM 3183 C CA . PRO A 1 399 ? 15.891 -23.641 -20.016 1 90.56 399 PRO A CA 1
ATOM 3184 C C . PRO A 1 399 ? 15.367 -23.109 -21.344 1 90.56 399 PRO A C 1
ATOM 3186 O O . PRO A 1 399 ? 16.156 -22.625 -22.172 1 90.56 399 PRO A O 1
ATOM 3189 N N . HIS A 1 400 ? 14.07 -23.266 -21.484 1 91.69 400 HIS A N 1
ATOM 3190 C CA . HIS A 1 400 ? 13.453 -22.766 -22.703 1 91.69 400 HIS A CA 1
ATOM 3191 C C . HIS A 1 400 ? 13.781 -21.297 -22.906 1 91.69 400 HIS A C 1
ATOM 3193 O O . HIS A 1 400 ? 13.734 -20.5 -21.969 1 91.69 400 HIS A O 1
ATOM 3199 N N . VAL A 1 401 ? 14.039 -20.875 -24.094 1 80.38 401 VAL A N 1
ATOM 3200 C CA . VAL A 1 401 ? 14.602 -19.562 -24.438 1 80.38 401 VAL A CA 1
ATOM 3201 C C . VAL A 1 401 ? 13.594 -18.469 -24.125 1 80.38 401 VAL A C 1
ATOM 3203 O O . VAL A 1 401 ? 13.977 -17.375 -23.719 1 80.38 401 VAL A O 1
ATOM 3206 N N . SER A 1 402 ? 12.398 -18.672 -24.312 1 82.94 402 SER A N 1
ATOM 3207 C CA . SER A 1 402 ? 11.398 -17.625 -24.172 1 82.94 402 SER A CA 1
ATOM 3208 C C . SER A 1 402 ? 10.664 -17.75 -22.844 1 82.94 402 SER A C 1
ATOM 3210 O O . SER A 1 402 ? 9.602 -17.141 -22.656 1 82.94 402 SER A O 1
ATOM 3212 N N . LEU A 1 403 ? 11.25 -18.5 -21.984 1 87.81 403 LEU A N 1
ATOM 3213 C CA . LEU A 1 403 ? 10.625 -18.812 -20.703 1 87.81 403 LEU A CA 1
ATOM 3214 C C . LEU A 1 403 ? 10.398 -17.547 -19.891 1 87.81 403 LEU A C 1
ATOM 3216 O O . LEU A 1 403 ? 9.32 -17.359 -19.312 1 87.81 403 LEU A O 1
ATOM 3220 N N . ILE A 1 404 ? 11.297 -16.609 -19.812 1 81.88 404 ILE A N 1
ATOM 3221 C CA . ILE A 1 404 ? 11.242 -15.477 -18.906 1 81.88 404 ILE A CA 1
ATOM 3222 C C . ILE A 1 404 ? 10.609 -14.281 -19.594 1 81.88 404 ILE A C 1
ATOM 3224 O O . ILE A 1 404 ? 10.477 -13.203 -19.016 1 81.88 404 ILE A O 1
ATOM 3228 N N . GLU A 1 405 ? 10.164 -14.477 -20.844 1 81.75 405 GLU A N 1
ATOM 3229 C CA . GLU A 1 405 ? 9.594 -13.367 -21.609 1 81.75 405 GLU A CA 1
ATOM 3230 C C . GLU A 1 405 ? 8.078 -13.492 -21.734 1 81.75 405 GLU A C 1
ATOM 3232 O O . GLU A 1 405 ? 7.414 -12.594 -22.234 1 81.75 405 GLU A O 1
ATOM 3237 N N . ARG A 1 406 ? 7.637 -14.602 -21.281 1 87.94 406 ARG A N 1
ATOM 3238 C CA . ARG A 1 406 ? 6.223 -14.891 -21.5 1 87.94 406 ARG A CA 1
ATOM 3239 C C . ARG A 1 406 ? 5.492 -15.078 -20.188 1 87.94 406 ARG A C 1
ATOM 3241 O O . ARG A 1 406 ? 5.762 -16.016 -19.438 1 87.94 406 ARG A O 1
ATOM 3248 N N . ASN A 1 407 ? 4.48 -14.234 -20 1 90.81 407 ASN A N 1
ATOM 3249 C CA . ASN A 1 407 ? 3.693 -14.305 -18.781 1 90.81 407 ASN A CA 1
ATOM 3250 C C . ASN A 1 407 ? 2.98 -15.648 -18.641 1 90.81 407 ASN A C 1
ATOM 3252 O O . ASN A 1 407 ? 2.926 -16.219 -17.547 1 90.81 407 ASN A O 1
ATOM 3256 N N . PHE A 1 408 ? 2.451 -16.188 -19.797 1 93.31 408 PHE A N 1
ATOM 3257 C CA . PHE A 1 408 ? 1.631 -17.406 -19.766 1 93.31 408 PHE A CA 1
ATOM 3258 C C . PHE A 1 408 ? 2.49 -18.625 -19.516 1 93.31 408 PHE A C 1
ATOM 3260 O O . PHE A 1 408 ? 1.969 -19.734 -19.375 1 93.31 408 PHE A O 1
ATOM 3267 N N . VAL A 1 409 ? 3.848 -18.438 -19.406 1 94.94 409 VAL A N 1
ATOM 3268 C CA . VAL A 1 409 ? 4.773 -19.516 -19.047 1 94.94 409 VAL A CA 1
ATOM 3269 C C . VAL A 1 409 ? 5.328 -19.266 -17.641 1 94.94 409 VAL A C 1
ATOM 3271 O O . VAL A 1 409 ? 5.355 -20.188 -16.812 1 94.94 409 VAL A O 1
ATOM 3274 N N . LEU A 1 410 ? 5.672 -18.094 -17.422 1 93.62 410 LEU A N 1
ATOM 3275 C CA . LEU A 1 410 ? 6.383 -17.766 -16.188 1 93.62 410 LEU A CA 1
ATOM 3276 C C . LEU A 1 410 ? 5.441 -17.797 -14.984 1 93.62 410 LEU A C 1
ATOM 3278 O O . LEU A 1 410 ? 5.824 -18.266 -13.906 1 93.62 410 LEU A O 1
ATOM 3282 N N . TYR A 1 411 ? 4.207 -17.312 -15.086 1 95.19 411 TYR A N 1
ATOM 3283 C CA . TYR A 1 411 ? 3.254 -17.359 -13.984 1 95.19 411 TYR A CA 1
ATOM 3284 C C . TYR A 1 411 ? 3.012 -18.781 -13.531 1 95.19 411 TYR A C 1
ATOM 3286 O O . TYR A 1 411 ? 3.215 -19.125 -12.359 1 95.19 411 TYR A O 1
ATOM 3294 N N . PRO A 1 412 ? 2.658 -19.656 -14.469 1 97.5 412 PRO A N 1
ATOM 3295 C CA . PRO A 1 412 ? 2.434 -21.031 -14.031 1 97.5 412 PRO A CA 1
ATOM 3296 C C . PRO A 1 412 ? 3.695 -21.688 -13.484 1 97.5 412 PRO A C 1
ATOM 3298 O O . PRO A 1 412 ? 3.623 -22.484 -12.539 1 97.5 412 PRO A O 1
ATOM 3301 N N . LEU A 1 413 ? 4.824 -21.391 -14.047 1 97.06 413 LEU A N 1
ATOM 3302 C CA . LEU A 1 413 ? 6.062 -21.969 -13.531 1 97.06 413 LEU A CA 1
ATOM 3303 C C . LEU A 1 413 ? 6.309 -21.531 -12.094 1 97.06 413 LEU A C 1
ATOM 3305 O O . LEU A 1 413 ? 6.691 -22.344 -11.25 1 97.06 413 LEU A O 1
ATOM 3309 N N . CYS A 1 414 ? 6.023 -20.312 -11.828 1 94.94 414 CYS A N 1
ATOM 3310 C CA . CYS A 1 414 ? 6.262 -19.75 -10.508 1 94.94 414 CYS A CA 1
ATOM 3311 C C . CYS A 1 414 ? 5.254 -20.281 -9.5 1 94.94 414 CYS A C 1
ATOM 3313 O O . CYS A 1 414 ? 5.457 -20.156 -8.289 1 94.94 414 CYS A O 1
ATOM 3315 N N . ASP A 1 415 ? 4.191 -20.859 -9.945 1 96.06 415 ASP A N 1
ATOM 3316 C CA . ASP A 1 415 ? 3.295 -21.562 -9.039 1 96.06 415 ASP A CA 1
ATOM 3317 C C . ASP A 1 415 ? 3.996 -22.766 -8.391 1 96.06 415 ASP A C 1
ATOM 3319 O O . ASP A 1 415 ? 3.621 -23.188 -7.297 1 96.06 415 ASP A O 1
ATOM 3323 N N . LEU A 1 416 ? 5.012 -23.25 -9.078 1 96.25 416 LEU A N 1
ATOM 3324 C CA . LEU A 1 416 ? 5.59 -24.531 -8.695 1 96.25 416 LEU A CA 1
ATOM 3325 C C . LEU A 1 416 ? 6.984 -24.344 -8.102 1 96.25 416 LEU A C 1
ATOM 3327 O O . LEU A 1 416 ? 7.543 -25.281 -7.52 1 96.25 416 LEU A O 1
ATOM 3331 N N . LEU A 1 417 ? 7.473 -23.141 -8.227 1 93.75 417 LEU A N 1
ATOM 3332 C CA . LEU A 1 417 ? 8.844 -22.891 -7.781 1 93.75 417 LEU A CA 1
ATOM 3333 C C . LEU A 1 417 ? 8.859 -21.953 -6.586 1 93.75 417 LEU A C 1
ATOM 3335 O O . LEU A 1 417 ? 8.102 -20.984 -6.543 1 93.75 417 LEU A O 1
ATOM 3339 N N . PRO A 1 418 ? 9.727 -22.266 -5.621 1 89.62 418 PRO A N 1
ATOM 3340 C CA . PRO A 1 418 ? 9.883 -21.312 -4.512 1 89.62 418 PRO A CA 1
ATOM 3341 C C . PRO A 1 418 ? 10.562 -20.016 -4.938 1 89.62 418 PRO A C 1
ATOM 3343 O O . PRO A 1 418 ? 11.195 -19.953 -5.996 1 89.62 418 PRO A O 1
ATOM 3346 N N . PRO A 1 419 ? 10.352 -19.031 -4.184 1 86.19 419 PRO A N 1
ATOM 3347 C CA . PRO A 1 419 ? 10.953 -17.734 -4.527 1 86.19 419 PRO A CA 1
ATOM 3348 C C . PRO A 1 419 ? 12.477 -17.781 -4.602 1 86.19 419 PRO A C 1
ATOM 3350 O O . PRO A 1 419 ? 13.094 -16.922 -5.215 1 86.19 419 PRO A O 1
ATOM 3353 N N . THR A 1 420 ? 13.07 -18.812 -4.086 1 80 420 THR A N 1
ATOM 3354 C CA . THR A 1 420 ? 14.523 -18.938 -4.047 1 80 420 THR A CA 1
ATOM 3355 C C . THR A 1 420 ? 15.039 -19.656 -5.289 1 80 420 THR A C 1
ATOM 3357 O O . THR A 1 420 ? 16.25 -19.719 -5.52 1 80 420 THR A O 1
ATOM 3360 N N . ALA A 1 421 ? 14.109 -20.234 -6.074 1 85.06 421 ALA A N 1
ATOM 3361 C CA . ALA A 1 421 ? 14.516 -20.922 -7.289 1 85.06 421 ALA A CA 1
ATOM 3362 C C . ALA A 1 421 ? 15.148 -19.969 -8.289 1 85.06 421 ALA A C 1
ATOM 3364 O O . ALA A 1 421 ? 14.578 -18.906 -8.594 1 85.06 421 ALA A O 1
ATOM 3365 N N . ILE A 1 422 ? 16.234 -20.344 -8.836 1 80.19 422 ILE A N 1
ATOM 3366 C CA . ILE A 1 422 ? 17.031 -19.438 -9.664 1 80.19 422 ILE A CA 1
ATOM 3367 C C . ILE A 1 422 ? 17.047 -19.953 -11.102 1 80.19 422 ILE A C 1
ATOM 3369 O O . ILE A 1 422 ? 17.188 -21.156 -11.336 1 80.19 422 ILE A O 1
ATOM 3373 N N . HIS A 1 423 ? 16.891 -19.125 -11.984 1 83.38 423 HIS A N 1
ATOM 3374 C CA . HIS A 1 423 ? 17.078 -19.438 -13.391 1 83.38 423 HIS A CA 1
ATOM 3375 C C . HIS A 1 423 ? 18.531 -19.781 -13.695 1 83.38 423 HIS A C 1
ATOM 3377 O O . HIS A 1 423 ? 19.422 -18.969 -13.422 1 83.38 423 HIS A O 1
ATOM 3383 N N . PRO A 1 424 ? 18.734 -20.938 -14.219 1 72.81 424 PRO A N 1
ATOM 3384 C CA . PRO A 1 424 ? 20.125 -21.422 -14.328 1 72.81 424 PRO A CA 1
ATOM 3385 C C . PRO A 1 424 ? 20.984 -20.547 -15.234 1 72.81 424 PRO A C 1
ATOM 3387 O O . PRO A 1 424 ? 22.203 -20.469 -15.039 1 72.81 424 PRO A O 1
ATOM 3390 N N . VAL A 1 425 ? 20.406 -19.859 -16.172 1 69.19 425 VAL A N 1
ATOM 3391 C CA . VAL A 1 425 ? 21.156 -19.047 -17.141 1 69.19 425 VAL A CA 1
ATOM 3392 C C . VAL A 1 425 ? 21.344 -17.641 -16.594 1 69.19 425 VAL A C 1
ATOM 3394 O O . VAL A 1 425 ? 22.453 -17.125 -16.531 1 69.19 425 VAL A O 1
ATOM 3397 N N . THR A 1 426 ? 20.219 -16.969 -16.094 1 69.38 426 THR A N 1
ATOM 3398 C CA . THR A 1 426 ? 20.281 -15.578 -15.656 1 69.38 426 THR A CA 1
ATOM 3399 C C . THR A 1 426 ? 20.75 -15.484 -14.211 1 69.38 426 THR A C 1
ATOM 3401 O O . THR A 1 426 ? 21.141 -14.406 -13.742 1 69.38 426 THR A O 1
ATOM 3404 N N . ALA A 1 427 ? 20.656 -16.531 -13.492 1 64.31 427 ALA A N 1
ATOM 3405 C CA . ALA A 1 427 ? 21.047 -16.625 -12.086 1 64.31 427 ALA A CA 1
ATOM 3406 C C . ALA A 1 427 ? 20.172 -15.703 -11.227 1 64.31 427 ALA A C 1
ATOM 3408 O O . ALA A 1 427 ? 20.625 -15.203 -10.195 1 64.31 427 ALA A O 1
ATOM 3409 N N . GLU A 1 428 ? 19.109 -15.344 -11.703 1 75.19 428 GLU A N 1
ATOM 3410 C CA . GLU A 1 428 ? 18.125 -14.578 -10.961 1 75.19 428 GLU A CA 1
ATOM 3411 C C . GLU A 1 428 ? 16.906 -15.438 -10.617 1 75.19 428 GLU A C 1
ATOM 3413 O O . GLU A 1 428 ? 16.547 -16.344 -11.375 1 75.19 428 GLU A O 1
ATOM 3418 N N . PRO A 1 429 ? 16.359 -15.07 -9.461 1 82.56 429 PRO A N 1
ATOM 3419 C CA . PRO A 1 429 ? 15.156 -15.836 -9.117 1 82.56 429 PRO A CA 1
ATOM 3420 C C . PRO A 1 429 ? 14.047 -15.695 -10.156 1 82.56 429 PRO A C 1
ATOM 3422 O O . PRO A 1 429 ? 13.836 -14.609 -10.703 1 82.56 429 PRO A O 1
ATOM 3425 N N . PHE A 1 430 ? 13.422 -16.828 -10.461 1 89.19 430 PHE A N 1
ATOM 3426 C CA . PHE A 1 430 ? 12.312 -16.812 -11.398 1 89.19 430 PHE A CA 1
ATOM 3427 C C . PHE A 1 430 ? 11.258 -15.797 -10.977 1 89.19 430 PHE A C 1
ATOM 3429 O O . PHE A 1 430 ? 10.688 -15.102 -11.82 1 89.19 430 PHE A O 1
ATOM 3436 N N . HIS A 1 431 ? 11.031 -15.633 -9.68 1 90.12 431 HIS A N 1
ATOM 3437 C CA . HIS A 1 431 ? 10.016 -14.727 -9.164 1 90.12 431 HIS A CA 1
ATOM 3438 C C . HIS A 1 431 ? 10.398 -13.266 -9.406 1 90.12 431 HIS A C 1
ATOM 3440 O O . HIS A 1 431 ? 9.531 -12.414 -9.57 1 90.12 431 HIS A O 1
ATOM 3446 N N . GLN A 1 432 ? 11.586 -12.992 -9.445 1 80.31 432 GLN A N 1
ATOM 3447 C CA . GLN A 1 432 ? 12.031 -11.641 -9.773 1 80.31 432 GLN A CA 1
ATOM 3448 C C . GLN A 1 432 ? 11.789 -11.328 -11.25 1 80.31 432 GLN A C 1
ATOM 3450 O O . GLN A 1 432 ? 11.391 -10.211 -11.594 1 80.31 432 GLN A O 1
ATOM 3455 N N . HIS A 1 433 ? 12.07 -12.352 -12.062 1 81.94 433 HIS A N 1
ATOM 3456 C CA . HIS A 1 433 ? 11.75 -12.188 -13.477 1 81.94 433 HIS A CA 1
ATOM 3457 C C . HIS A 1 433 ? 10.266 -11.906 -13.672 1 81.94 433 HIS A C 1
ATOM 3459 O O . HIS A 1 433 ? 9.891 -11.078 -14.5 1 81.94 433 HIS A O 1
ATOM 3465 N N . LEU A 1 434 ? 9.516 -12.586 -12.938 1 89.19 434 LEU A N 1
ATOM 3466 C CA . LEU A 1 434 ? 8.07 -12.406 -13.039 1 89.19 434 LEU A CA 1
ATOM 3467 C C . LEU A 1 434 ? 7.668 -10.992 -12.641 1 89.19 434 LEU A C 1
ATOM 3469 O O . LEU A 1 434 ? 6.855 -10.359 -13.312 1 89.19 434 LEU A O 1
ATOM 3473 N N . LYS A 1 435 ? 8.227 -10.516 -11.508 1 81.88 435 LYS A N 1
ATOM 3474 C CA . LYS A 1 435 ? 7.93 -9.164 -11.031 1 81.88 435 LYS A CA 1
ATOM 3475 C C . LYS A 1 435 ? 8.289 -8.117 -12.086 1 81.88 435 LYS A C 1
ATOM 3477 O O . LYS A 1 435 ? 7.523 -7.18 -12.32 1 81.88 435 LYS A O 1
ATOM 3482 N N . ARG A 1 436 ? 9.305 -8.289 -12.742 1 72.81 436 ARG A N 1
ATOM 3483 C CA . ARG A 1 436 ? 9.773 -7.359 -13.766 1 72.81 436 ARG A CA 1
ATOM 3484 C C . ARG A 1 436 ? 8.859 -7.391 -14.992 1 72.81 436 ARG A C 1
ATOM 3486 O O . ARG A 1 436 ? 8.547 -6.348 -15.562 1 72.81 436 ARG A O 1
ATOM 3493 N N . LEU A 1 437 ? 8.578 -8.617 -15.32 1 78.56 437 LEU A N 1
ATOM 3494 C CA . LEU A 1 437 ? 7.723 -8.789 -16.484 1 78.56 437 LEU A CA 1
ATOM 3495 C C . LEU A 1 437 ? 6.355 -8.156 -16.25 1 78.56 437 LEU A C 1
ATOM 3497 O O . LEU A 1 437 ? 5.762 -7.598 -17.188 1 78.56 437 LEU A O 1
ATOM 3501 N N . SER A 1 438 ? 5.859 -8.172 -15.039 1 75.5 438 SER A N 1
ATOM 3502 C CA . SER A 1 438 ? 4.535 -7.652 -14.703 1 75.5 438 SER A CA 1
ATOM 3503 C C . SER A 1 438 ? 4.547 -6.133 -14.609 1 75.5 438 SER A C 1
ATOM 3505 O O . SER A 1 438 ? 3.527 -5.48 -14.844 1 75.5 438 SER A O 1
ATOM 3507 N N . ALA A 1 439 ? 5.602 -5.527 -14.117 1 62.16 439 ALA A N 1
ATOM 3508 C CA . ALA A 1 439 ? 5.715 -4.082 -13.938 1 62.16 439 ALA A CA 1
ATOM 3509 C C . ALA A 1 439 ? 5.855 -3.369 -15.273 1 62.16 439 ALA A C 1
ATOM 3511 O O . ALA A 1 439 ? 5.383 -2.242 -15.438 1 62.16 439 ALA A O 1
ATOM 3512 N N . HIS A 1 440 ? 6.566 -3.979 -16.203 1 54 440 HIS A N 1
ATOM 3513 C CA . HIS A 1 440 ? 6.945 -3.246 -17.391 1 54 440 HIS A CA 1
ATOM 3514 C C . HIS A 1 440 ? 6.004 -3.564 -18.562 1 54 440 HIS A C 1
ATOM 3516 O O . HIS A 1 440 ? 5.523 -4.695 -18.672 1 54 440 HIS A O 1
ATOM 3522 N N . ASP A 1 441 ? 5.273 -2.615 -19.016 1 51.81 441 ASP A N 1
ATOM 3523 C CA . ASP A 1 441 ? 4.5 -2.697 -20.234 1 51.81 441 ASP A CA 1
ATOM 3524 C C . ASP A 1 441 ? 5.344 -3.254 -21.391 1 51.81 441 ASP A C 1
ATOM 3526 O O . ASP A 1 441 ? 5.223 -2.805 -22.531 1 51.81 441 ASP A O 1
ATOM 3530 N N . THR A 1 442 ? 6.344 -3.973 -21.141 1 46.81 442 THR A N 1
ATOM 3531 C CA . THR A 1 442 ? 7.246 -4.398 -22.203 1 46.81 442 THR A CA 1
ATOM 3532 C C . THR A 1 442 ? 6.746 -5.688 -22.844 1 46.81 442 THR A C 1
ATOM 3534 O O . THR A 1 442 ? 7.477 -6.332 -23.609 1 46.81 442 THR A O 1
ATOM 3537 N N . SER A 1 443 ? 5.535 -6.004 -22.453 1 54.22 443 SER A N 1
ATOM 3538 C CA . SER A 1 443 ? 5.109 -7.273 -23.031 1 54.22 443 SER A CA 1
ATOM 3539 C C . SER A 1 443 ? 4.953 -7.164 -24.547 1 54.22 443 SER A C 1
ATOM 3541 O O . SER A 1 443 ? 4.488 -6.145 -25.062 1 54.22 443 SER A O 1
ATOM 3543 N N . LEU A 1 444 ? 5.668 -8 -25.219 1 57.12 444 LEU A N 1
ATOM 3544 C CA . LEU A 1 444 ? 5.512 -8.164 -26.656 1 57.12 444 LEU A CA 1
ATOM 3545 C C . LEU A 1 444 ? 4.066 -8.492 -27.016 1 57.12 444 LEU A C 1
ATOM 3547 O O . LEU A 1 444 ? 3.678 -8.414 -28.172 1 57.12 444 LEU A O 1
ATOM 3551 N N . GLN A 1 445 ? 3.371 -8.766 -25.953 1 65.94 445 GLN A N 1
ATOM 3552 C CA . GLN A 1 445 ? 1.977 -9.133 -26.188 1 65.94 445 GLN A CA 1
ATOM 3553 C C . GLN A 1 445 ? 1.057 -7.922 -26.031 1 65.94 445 GLN A C 1
ATOM 3555 O O . GLN A 1 445 ? 1.25 -7.094 -25.141 1 65.94 445 GLN A O 1
ATOM 3560 N N . ALA A 1 446 ? 0.188 -7.73 -27.047 1 67.88 446 ALA A N 1
ATOM 3561 C CA . ALA A 1 446 ? -0.791 -6.648 -26.984 1 67.88 446 ALA A CA 1
ATOM 3562 C C . ALA A 1 446 ? -1.582 -6.695 -25.688 1 67.88 446 ALA A C 1
ATOM 3564 O O . ALA A 1 446 ? -1.77 -5.668 -25.031 1 67.88 446 ALA A O 1
ATOM 3565 N N . ASP A 1 447 ? -1.986 -7.969 -25.328 1 79.06 447 ASP A N 1
ATOM 3566 C CA . ASP A 1 447 ? -2.654 -8.234 -24.062 1 79.06 447 ASP A CA 1
ATOM 3567 C C . ASP A 1 447 ? -1.96 -9.367 -23.312 1 79.06 447 ASP A C 1
ATOM 3569 O O . ASP A 1 447 ? -2.084 -10.539 -23.672 1 79.06 447 ASP A O 1
ATOM 3573 N N . ASP A 1 448 ? -1.176 -8.977 -22.406 1 81.69 448 ASP A N 1
ATOM 3574 C CA . ASP A 1 448 ? -0.404 -9.984 -21.703 1 81.69 448 ASP A CA 1
ATOM 3575 C C . ASP A 1 448 ? -1.073 -10.352 -20.375 1 81.69 448 ASP A C 1
ATOM 3577 O O . ASP A 1 448 ? -0.484 -11.055 -19.547 1 81.69 448 ASP A O 1
ATOM 3581 N N . ARG A 1 449 ? -2.307 -10.008 -20.312 1 88.75 449 ARG A N 1
ATOM 3582 C CA . ARG A 1 449 ? -3.051 -10.289 -19.094 1 88.75 449 ARG A CA 1
ATOM 3583 C C . ARG A 1 449 ? -3.576 -11.727 -19.094 1 88.75 449 ARG A C 1
ATOM 3585 O O . ARG A 1 449 ? -4.035 -12.219 -20.125 1 88.75 449 ARG A O 1
ATOM 3592 N N . LEU A 1 450 ? -3.502 -12.312 -17.844 1 92.69 450 LEU A N 1
ATOM 3593 C CA . LEU A 1 450 ? -3.918 -13.703 -17.688 1 92.69 450 LEU A CA 1
ATOM 3594 C C . LEU A 1 450 ? -5.098 -13.812 -16.734 1 92.69 450 LEU A C 1
ATOM 3596 O O . LEU A 1 450 ? -5.273 -12.961 -15.852 1 92.69 450 LEU A O 1
ATOM 3600 N N . VAL A 1 451 ? -5.93 -14.891 -16.922 1 94.94 451 VAL A N 1
ATOM 3601 C CA . VAL A 1 451 ? -7.027 -15.227 -16.031 1 94.94 451 VAL A CA 1
ATOM 3602 C C . VAL A 1 451 ? -6.949 -16.703 -15.648 1 94.94 451 VAL A C 1
ATOM 3604 O O . VAL A 1 451 ? -6.633 -17.547 -16.484 1 94.94 451 VAL A O 1
ATOM 3607 N N . ASN A 1 452 ? -7.137 -16.984 -14.383 1 95.88 452 ASN A N 1
ATOM 3608 C CA . ASN A 1 452 ? -7.199 -18.375 -13.938 1 95.88 452 ASN A CA 1
ATOM 3609 C C . ASN A 1 452 ? -8.484 -19.062 -14.406 1 95.88 452 ASN A C 1
ATOM 3611 O O . ASN A 1 452 ? -9.555 -18.453 -14.398 1 95.88 452 ASN A O 1
ATOM 3615 N N . ILE A 1 453 ? -8.328 -20.344 -14.75 1 96.44 453 ILE A N 1
ATOM 3616 C CA . ILE A 1 453 ? -9.5 -21.125 -15.125 1 96.44 453 ILE A CA 1
ATOM 3617 C C . ILE A 1 453 ? -9.609 -22.344 -14.203 1 96.44 453 ILE A C 1
ATOM 3619 O O . ILE A 1 453 ? -8.625 -23.047 -13.961 1 96.44 453 ILE A O 1
ATOM 3623 N N . ILE A 1 454 ? -10.734 -22.547 -13.68 1 97.62 454 ILE A N 1
ATOM 3624 C CA . ILE A 1 454 ? -11.094 -23.766 -12.969 1 97.62 454 ILE A CA 1
ATOM 3625 C C . ILE A 1 454 ? -12.125 -24.547 -13.781 1 97.62 454 ILE A C 1
ATOM 3627 O O . ILE A 1 454 ? -13.297 -24.172 -13.852 1 97.62 454 ILE A O 1
ATOM 3631 N N . PRO A 1 455 ? -11.695 -25.641 -14.359 1 96.69 455 PRO A N 1
ATOM 3632 C CA . PRO A 1 455 ? -12.617 -26.391 -15.219 1 96.69 455 PRO A CA 1
ATOM 3633 C C . PRO A 1 455 ? -13.703 -27.109 -14.422 1 96.69 455 PRO A C 1
ATOM 3635 O O . PRO A 1 455 ? -13.453 -27.594 -13.312 1 96.69 455 PRO A O 1
ATOM 3638 N N . ILE A 1 456 ? -14.82 -27.125 -15 1 96.19 456 ILE A N 1
ATOM 3639 C CA . ILE A 1 456 ? -15.93 -27.938 -14.516 1 96.19 456 ILE A CA 1
ATOM 3640 C C . ILE A 1 456 ? -16.203 -29.078 -15.5 1 96.19 456 ILE A C 1
ATOM 3642 O O . ILE A 1 456 ? -17.031 -28.953 -16.406 1 96.19 456 ILE A O 1
ATOM 3646 N N . PRO A 1 457 ? -15.641 -30.203 -15.25 1 93 457 PRO A N 1
ATOM 3647 C CA . PRO A 1 457 ? -15.672 -31.281 -16.234 1 93 457 PRO A CA 1
ATOM 3648 C C . PRO A 1 457 ? -17.078 -31.812 -16.484 1 93 457 PRO A C 1
ATOM 3650 O O . PRO A 1 457 ? -17.391 -32.281 -17.594 1 93 457 PRO A O 1
ATOM 3653 N N . SER A 1 458 ? -17.953 -31.688 -15.57 1 86.69 458 SER A N 1
ATOM 3654 C CA . SER A 1 458 ? -19.266 -32.344 -15.617 1 86.69 458 SER A CA 1
ATOM 3655 C C . SER A 1 458 ? -20.234 -31.562 -16.484 1 86.69 458 SER A C 1
ATOM 3657 O O . SER A 1 458 ? -21.312 -32.062 -16.812 1 86.69 458 SER A O 1
ATOM 3659 N N . ILE A 1 459 ? -19.953 -30.344 -16.75 1 86.75 459 ILE A N 1
ATOM 3660 C CA . ILE A 1 459 ? -20.797 -29.547 -17.641 1 86.75 459 ILE A CA 1
ATOM 3661 C C . ILE A 1 459 ? -20.125 -29.375 -19 1 86.75 459 ILE A C 1
ATOM 3663 O O . ILE A 1 459 ? -19.016 -28.844 -19.078 1 86.75 459 ILE A O 1
ATOM 3667 N N . PRO A 1 460 ? -20.812 -29.812 -20 1 76.94 460 PRO A N 1
ATOM 3668 C CA . PRO A 1 460 ? -20.188 -29.797 -21.328 1 76.94 460 PRO A CA 1
ATOM 3669 C C . PRO A 1 460 ? -20.016 -28.375 -21.875 1 76.94 460 PRO A C 1
ATOM 3671 O O . PRO A 1 460 ? -20.562 -27.422 -21.328 1 76.94 460 PRO A O 1
ATOM 3674 N N . ASN A 1 461 ? -19.203 -28.078 -22.922 1 79.94 461 ASN A N 1
ATOM 3675 C CA . ASN A 1 461 ? -19 -26.891 -23.734 1 79.94 461 ASN A CA 1
ATOM 3676 C C . ASN A 1 461 ? -18.156 -25.844 -23 1 79.94 461 ASN A C 1
ATOM 3678 O O . ASN A 1 461 ? -17.938 -24.75 -23.516 1 79.94 461 ASN A O 1
ATOM 3682 N N . ARG A 1 462 ? -17.766 -26.031 -21.797 1 82 462 ARG A N 1
ATOM 3683 C CA . ARG A 1 462 ? -16.75 -25.266 -21.062 1 82 462 ARG A CA 1
ATOM 3684 C C . ARG A 1 462 ? -17.281 -23.891 -20.703 1 82 462 ARG A C 1
ATOM 3686 O O . ARG A 1 462 ? -16.516 -23.016 -20.281 1 82 462 ARG A O 1
ATOM 3693 N N . LYS A 1 463 ? -18.578 -23.641 -20.828 1 84.19 463 LYS A N 1
ATOM 3694 C CA . LYS A 1 463 ? -19.141 -22.328 -20.531 1 84.19 463 LYS A CA 1
ATOM 3695 C C . LYS A 1 463 ? -19.266 -22.109 -19.031 1 84.19 463 LYS A C 1
ATOM 3697 O O . LYS A 1 463 ? -19.25 -20.969 -18.562 1 84.19 463 LYS A O 1
ATOM 3702 N N . ALA A 1 464 ? -19.312 -23.219 -18.344 1 89.56 464 ALA A N 1
ATOM 3703 C CA . ALA A 1 464 ? -19.516 -23.141 -16.891 1 89.56 464 ALA A CA 1
ATOM 3704 C C . ALA A 1 464 ? -18.172 -23.047 -16.156 1 89.56 464 ALA A C 1
ATOM 3706 O O . ALA A 1 464 ? -18.141 -22.875 -14.938 1 89.56 464 ALA A O 1
ATOM 3707 N N . ASP A 1 465 ? -17.078 -23.156 -16.938 1 94.56 465 ASP A N 1
ATOM 3708 C CA . ASP A 1 465 ? -15.781 -23.062 -16.281 1 94.56 465 ASP A CA 1
ATOM 3709 C C . ASP A 1 465 ? -15.617 -21.734 -15.562 1 94.56 465 ASP A C 1
ATOM 3711 O O . ASP A 1 465 ? -16.047 -20.688 -16.062 1 94.56 465 ASP A O 1
ATOM 3715 N N . ILE A 1 466 ? -15.086 -21.812 -14.414 1 95.94 466 ILE A N 1
ATOM 3716 C CA . ILE A 1 466 ? -14.961 -20.625 -13.578 1 95.94 466 ILE A CA 1
ATOM 3717 C C . ILE A 1 466 ? -13.703 -19.844 -13.961 1 95.94 466 ILE A C 1
ATOM 3719 O O . ILE A 1 466 ? -12.625 -20.422 -14.078 1 95.94 466 ILE A O 1
ATOM 3723 N N . ARG A 1 467 ? -13.812 -18.641 -14.25 1 95.25 467 ARG A N 1
ATOM 3724 C CA . ARG A 1 467 ? -12.703 -17.75 -14.555 1 95.25 467 ARG A CA 1
ATOM 3725 C C . ARG A 1 467 ? -12.508 -16.703 -13.453 1 95.25 467 ARG A C 1
ATOM 3727 O O . ARG A 1 467 ? -13.461 -16.031 -13.062 1 95.25 467 ARG A O 1
ATOM 3734 N N . ILE A 1 468 ? -11.289 -16.625 -12.922 1 96.19 468 ILE A N 1
ATOM 3735 C CA . ILE A 1 468 ? -10.992 -15.734 -11.805 1 96.19 468 ILE A CA 1
ATOM 3736 C C . ILE A 1 468 ? -9.648 -15.047 -12.031 1 96.19 468 ILE A C 1
ATOM 3738 O O . ILE A 1 468 ? -8.664 -15.703 -12.398 1 96.19 468 ILE A O 1
ATOM 3742 N N . ASP A 1 469 ? -9.617 -13.773 -11.852 1 94.31 469 ASP A N 1
ATOM 3743 C CA . ASP A 1 469 ? -8.359 -13.047 -11.914 1 94.31 469 ASP A CA 1
ATOM 3744 C C . ASP A 1 469 ? -7.668 -13.023 -10.547 1 94.31 469 ASP A C 1
ATOM 3746 O O . ASP A 1 469 ? -8.008 -12.203 -9.688 1 94.31 469 ASP A O 1
ATOM 3750 N N . THR A 1 470 ? -6.691 -13.844 -10.367 1 93.25 470 THR A N 1
ATOM 3751 C CA . THR A 1 470 ? -5.957 -13.891 -9.109 1 93.25 470 THR A CA 1
ATOM 3752 C C . THR A 1 470 ? -4.699 -13.039 -9.18 1 93.25 470 THR A C 1
ATOM 3754 O O . THR A 1 470 ? -3.986 -12.883 -8.188 1 93.25 470 THR A O 1
ATOM 3757 N N . ILE A 1 471 ? -4.371 -12.539 -10.305 1 89.5 471 ILE A N 1
ATOM 3758 C CA . ILE A 1 471 ? -3.121 -11.82 -10.523 1 89.5 471 ILE A CA 1
ATOM 3759 C C . ILE A 1 471 ? -3.316 -10.344 -10.195 1 89.5 471 ILE A C 1
ATOM 3761 O O . ILE A 1 471 ? -2.383 -9.672 -9.75 1 89.5 471 ILE A O 1
ATOM 3765 N N . GLY A 1 472 ? -4.527 -9.82 -10.375 1 83.94 472 GLY A N 1
ATOM 3766 C CA . GLY A 1 472 ? -4.789 -8.414 -10.078 1 83.94 472 GLY A CA 1
ATOM 3767 C C . GLY A 1 472 ? -5.043 -7.582 -11.32 1 83.94 472 GLY A C 1
ATOM 3768 O O . GLY A 1 472 ? -4.914 -6.355 -11.289 1 83.94 472 GLY A O 1
ATOM 3769 N N . ASN A 1 473 ? -5.41 -8.211 -12.414 1 76.88 473 ASN A N 1
ATOM 3770 C CA . ASN A 1 473 ? -5.695 -7.508 -13.656 1 76.88 473 ASN A CA 1
ATOM 3771 C C . ASN A 1 473 ? -7.105 -6.922 -13.656 1 76.88 473 ASN A C 1
ATOM 3773 O O . ASN A 1 473 ? -7.461 -6.152 -14.555 1 76.88 473 ASN A O 1
ATOM 3777 N N . LYS A 1 474 ? -7.859 -7.223 -12.641 1 79 474 LYS A N 1
ATOM 3778 C CA . LYS A 1 474 ? -9.203 -6.691 -12.453 1 79 474 LYS A CA 1
ATOM 3779 C C . LYS A 1 474 ? -10.094 -6.992 -13.664 1 79 474 LYS A C 1
ATOM 3781 O O . LYS A 1 474 ? -10.789 -6.109 -14.164 1 79 474 LYS A O 1
ATOM 3786 N N . LEU A 1 475 ? -10.102 -8.289 -14.094 1 84.81 475 LEU A N 1
ATOM 3787 C CA . LEU A 1 475 ? -10.758 -8.695 -15.336 1 84.81 475 LEU A CA 1
ATOM 3788 C C . LEU A 1 475 ? -12.062 -9.422 -15.055 1 84.81 475 LEU A C 1
ATOM 3790 O O . LEU A 1 475 ? -12.906 -9.555 -15.938 1 84.81 475 LEU A O 1
ATOM 3794 N N . THR A 1 476 ? -12.164 -9.883 -13.812 1 92.19 476 THR A N 1
ATOM 3795 C CA . THR A 1 476 ? -13.32 -10.727 -13.539 1 92.19 476 THR A CA 1
ATOM 3796 C C . THR A 1 476 ? -14.086 -10.219 -12.32 1 92.19 476 THR A C 1
ATOM 3798 O O . THR A 1 476 ? -13.5 -9.656 -11.398 1 92.19 476 THR A O 1
ATOM 3801 N N . LYS A 1 477 ? -15.344 -10.484 -12.367 1 94.69 477 LYS A N 1
ATOM 3802 C CA . LYS A 1 477 ? -16.203 -10.094 -11.258 1 94.69 477 LYS A CA 1
ATOM 3803 C C . LYS A 1 477 ? -16.062 -11.055 -10.078 1 94.69 477 LYS A C 1
ATOM 3805 O O . LYS A 1 477 ? -15.555 -12.164 -10.234 1 94.69 477 LYS A O 1
ATOM 3810 N N . SER A 1 478 ? -16.5 -10.555 -8.922 1 96.38 478 SER A N 1
ATOM 3811 C CA . SER A 1 478 ? -16.625 -11.43 -7.762 1 96.38 478 SER A CA 1
ATOM 3812 C C . SER A 1 478 ? -17.766 -12.414 -7.93 1 96.38 478 SER A C 1
ATOM 3814 O O . SER A 1 478 ? -18.828 -12.055 -8.438 1 96.38 478 SER A O 1
ATOM 3816 N N . LEU A 1 479 ? -17.547 -13.625 -7.516 1 97.56 479 LEU A N 1
ATOM 3817 C CA . LEU A 1 479 ? -18.562 -14.664 -7.695 1 97.56 479 LEU A CA 1
ATOM 3818 C C . LEU A 1 479 ? -19.344 -14.891 -6.41 1 97.56 479 LEU A C 1
ATOM 3820 O O . LEU A 1 479 ? -18.781 -14.883 -5.316 1 97.56 479 LEU A O 1
ATOM 3824 N N . VAL A 1 480 ? -20.625 -15.078 -6.539 1 98.12 480 VAL A N 1
ATOM 3825 C CA . VAL A 1 480 ? -21.5 -15.297 -5.387 1 98.12 480 VAL A CA 1
ATOM 3826 C C . VAL A 1 480 ? -21.906 -16.766 -5.32 1 98.12 480 VAL A C 1
ATOM 3828 O O . VAL A 1 480 ? -22.438 -17.328 -6.285 1 98.12 480 VAL A O 1
ATOM 3831 N N . MET A 1 481 ? -21.531 -17.391 -4.27 1 98.5 481 MET A N 1
ATOM 3832 C CA . MET A 1 481 ? -21.953 -18.75 -3.922 1 98.5 481 MET A CA 1
ATOM 3833 C C . MET A 1 481 ? -23.078 -18.719 -2.895 1 98.5 481 MET A C 1
ATOM 3835 O O . MET A 1 481 ? -22.859 -18.359 -1.737 1 98.5 481 MET A O 1
ATOM 3839 N N . ALA A 1 482 ? -24.266 -19.109 -3.344 1 98.06 482 ALA A N 1
ATOM 3840 C CA . ALA A 1 482 ? -25.438 -19.016 -2.488 1 98.06 482 ALA A CA 1
ATOM 3841 C C . ALA A 1 482 ? -25.719 -20.344 -1.794 1 98.06 482 ALA A C 1
ATOM 3843 O O . ALA A 1 482 ? -25.703 -21.406 -2.43 1 98.06 482 ALA A O 1
ATOM 3844 N N . VAL A 1 483 ? -26.031 -20.25 -0.54 1 96.19 483 VAL A N 1
ATOM 3845 C CA . VAL A 1 483 ? -26.234 -21.438 0.281 1 96.19 483 VAL A CA 1
ATOM 3846 C C . VAL A 1 483 ? -27.688 -21.906 0.154 1 96.19 483 VAL A C 1
ATOM 3848 O O . VAL A 1 483 ? -28.609 -21.109 0.292 1 96.19 483 VAL A O 1
ATOM 3851 N N . LEU A 1 484 ? -27.906 -23.125 -0.185 1 94.62 484 LEU A N 1
ATOM 3852 C CA . LEU A 1 484 ? -29.188 -23.812 -0.139 1 94.62 484 LEU A CA 1
ATOM 3853 C C . LEU A 1 484 ? -29.156 -24.938 0.888 1 94.62 484 LEU A C 1
ATOM 3855 O O . LEU A 1 484 ? -28.688 -26.031 0.599 1 94.62 484 LEU A O 1
ATOM 3859 N N . ASN A 1 485 ? -29.641 -24.609 2.076 1 89.44 485 ASN A N 1
ATOM 3860 C CA . ASN A 1 485 ? -29.688 -25.609 3.135 1 89.44 485 ASN A CA 1
ATOM 3861 C C . ASN A 1 485 ? -30.891 -26.531 2.982 1 89.44 485 ASN A C 1
ATOM 3863 O O . ASN A 1 485 ? -32.031 -26.078 2.863 1 89.44 485 ASN A O 1
ATOM 3867 N N . VAL A 1 486 ? -30.594 -27.781 2.982 1 89.44 486 VAL A N 1
ATOM 3868 C CA . VAL A 1 486 ? -31.672 -28.766 2.877 1 89.44 486 VAL A CA 1
ATOM 3869 C C . VAL A 1 486 ? -31.797 -29.547 4.18 1 89.44 486 VAL A C 1
ATOM 3871 O O . VAL A 1 486 ? -31.672 -30.781 4.184 1 89.44 486 VAL A O 1
ATOM 3874 N N . THR A 1 487 ? -31.922 -28.812 5.277 1 79.5 487 THR A N 1
ATOM 3875 C CA . THR A 1 487 ? -32.125 -29.375 6.609 1 79.5 487 THR A CA 1
ATOM 3876 C C . THR A 1 487 ? -33.594 -29.188 7.047 1 79.5 487 THR A C 1
ATOM 3878 O O . THR A 1 487 ? -34.312 -28.375 6.477 1 79.5 487 THR A O 1
ATOM 3881 N N . PRO A 1 488 ? -34 -30.094 7.934 1 69.75 488 PRO A N 1
ATOM 3882 C CA . PRO A 1 488 ? -35.406 -29.984 8.383 1 69.75 488 PRO A CA 1
ATOM 3883 C C . PRO A 1 488 ? -35.719 -28.609 8.93 1 69.75 488 PRO A C 1
ATOM 3885 O O . PRO A 1 488 ? -36.875 -28.141 8.789 1 69.75 488 PRO A O 1
ATOM 3888 N N . ASP A 1 489 ? -34.812 -28 9.562 1 60 489 ASP A N 1
ATOM 3889 C CA . ASP A 1 489 ? -35.062 -26.688 10.148 1 60 489 ASP A CA 1
ATOM 3890 C C . ASP A 1 489 ? -35.312 -25.641 9.062 1 60 489 ASP A C 1
ATOM 3892 O O . ASP A 1 489 ? -36 -24.641 9.305 1 60 489 ASP A O 1
ATOM 3896 N N . SER A 1 490 ? -34.906 -25.938 7.871 1 58.28 490 SER A N 1
ATOM 3897 C CA . SER A 1 490 ? -35 -24.953 6.797 1 58.28 490 SER A CA 1
ATOM 3898 C C . SER A 1 490 ? -36.344 -25.031 6.094 1 58.28 490 SER A C 1
ATOM 3900 O O . SER A 1 490 ? -36.812 -24.047 5.531 1 58.28 490 SER A O 1
ATOM 3902 N N . PHE A 1 491 ? -36.906 -26.312 6.117 1 57.91 491 PHE A N 1
ATOM 3903 C CA . PHE A 1 491 ? -38.125 -26.516 5.316 1 57.91 491 PHE A CA 1
ATOM 3904 C C . PHE A 1 491 ? -39.219 -27.141 6.148 1 57.91 491 PHE A C 1
ATOM 3906 O O . PHE A 1 491 ? -40.188 -27.719 5.602 1 57.91 491 PHE A O 1
ATOM 3913 N N . SER A 1 492 ? -39.156 -27.203 7.445 1 42.56 492 SER A N 1
ATOM 3914 C CA . SER A 1 492 ? -40 -27.984 8.336 1 42.56 492 SER A CA 1
ATOM 3915 C C . SER A 1 492 ? -41.469 -27.844 7.98 1 42.56 492 SER A C 1
ATOM 3917 O O . SER A 1 492 ? -42.281 -28.672 8.383 1 42.56 492 SER A O 1
ATOM 3919 N N . ASP A 1 493 ? -41.812 -26.75 7.645 1 44.53 493 ASP A N 1
ATOM 3920 C CA . ASP A 1 493 ? -43.25 -26.734 7.871 1 44.53 493 ASP A CA 1
ATOM 3921 C C . ASP A 1 493 ? -44 -27.578 6.828 1 44.53 493 ASP A C 1
ATOM 3923 O O . ASP A 1 493 ? -45.188 -27.812 6.949 1 44.53 493 ASP A O 1
ATOM 3927 N N . GLY A 1 494 ? -43.656 -27.906 5.691 1 44.09 494 GLY A N 1
ATOM 3928 C CA . GLY A 1 494 ? -44.594 -28.469 4.75 1 44.09 494 GLY A CA 1
ATOM 3929 C C . GLY A 1 494 ? -44.062 -29.656 3.98 1 44.09 494 GLY A C 1
ATOM 3930 O O . GLY A 1 494 ? -42.844 -29.781 3.824 1 44.09 494 GLY A O 1
ATOM 3931 N N . GLY A 1 495 ? -44.562 -31.062 4.273 1 50.88 495 GLY A N 1
ATOM 3932 C CA . GLY A 1 495 ? -44.406 -32.344 3.58 1 50.88 495 GLY A CA 1
ATOM 3933 C C . GLY A 1 495 ? -43.375 -32.281 2.475 1 50.88 495 GLY A C 1
ATOM 3934 O O . GLY A 1 495 ? -42.781 -31.25 2.203 1 50.88 495 GLY A O 1
ATOM 3935 N N . LEU A 1 496 ? -42.781 -33.438 1.931 1 52.91 496 LEU A N 1
ATOM 3936 C CA . LEU A 1 496 ? -41.781 -33.562 0.883 1 52.91 496 LEU A CA 1
ATOM 3937 C C . LEU A 1 496 ? -42.062 -32.625 -0.279 1 52.91 496 LEU A C 1
ATOM 3939 O O . LEU A 1 496 ? -41.156 -32 -0.816 1 52.91 496 LEU A O 1
ATOM 3943 N N . HIS A 1 497 ? -43.281 -32.594 -0.703 1 51.91 497 HIS A N 1
ATOM 3944 C CA . HIS A 1 497 ? -43.688 -31.734 -1.815 1 51.91 497 HIS A CA 1
ATOM 3945 C C . HIS A 1 497 ? -43.406 -30.266 -1.502 1 51.91 497 HIS A C 1
ATOM 3947 O O . HIS A 1 497 ? -42.969 -29.5 -2.369 1 51.91 497 HIS A O 1
ATOM 3953 N N . SER A 1 498 ? -43.688 -29.984 -0.309 1 64.5 498 SER A N 1
ATOM 3954 C CA . SER A 1 498 ? -43.5 -28.609 0.104 1 64.5 498 SER A CA 1
ATOM 3955 C C . SER A 1 498 ? -42 -28.234 0.137 1 64.5 498 SER A C 1
ATOM 3957 O O . SER A 1 498 ? -41.625 -27.141 -0.25 1 64.5 498 SER A O 1
ATOM 3959 N N . THR A 1 499 ? -41.312 -29.297 0.397 1 76.75 499 THR A N 1
ATOM 3960 C CA . THR A 1 499 ? -39.875 -29.078 0.431 1 76.75 499 THR A CA 1
ATOM 3961 C C . THR A 1 499 ? -39.312 -28.922 -0.981 1 76.75 499 THR A C 1
ATOM 3963 O O . THR A 1 499 ? -38.5 -28.016 -1.241 1 76.75 499 THR A O 1
ATOM 3966 N N . ASN A 1 500 ? -39.906 -29.734 -1.886 1 87.19 500 ASN A N 1
ATOM 3967 C CA . ASN A 1 500 ? -39.438 -29.672 -3.268 1 87.19 500 ASN A CA 1
ATOM 3968 C C . ASN A 1 500 ? -39.781 -28.344 -3.926 1 87.19 500 ASN A C 1
ATOM 3970 O O . ASN A 1 500 ? -38.969 -27.75 -4.617 1 87.19 500 ASN A O 1
ATOM 3974 N N . GLU A 1 501 ? -41 -27.922 -3.631 1 88.38 501 GLU A N 1
ATOM 3975 C CA . GLU A 1 501 ? -41.438 -26.656 -4.195 1 88.38 501 GLU A CA 1
ATOM 3976 C C . GLU A 1 501 ? -40.594 -25.484 -3.648 1 88.38 501 GLU A C 1
ATOM 3978 O O . GLU A 1 501 ? -40.281 -24.547 -4.375 1 88.38 501 GLU A O 1
ATOM 3983 N N . SER A 1 502 ? -40.312 -25.656 -2.438 1 89.81 502 SER A N 1
ATOM 3984 C CA . SER A 1 502 ? -39.531 -24.609 -1.806 1 89.81 502 SER A CA 1
ATOM 3985 C C . SER A 1 502 ? -38.125 -24.562 -2.391 1 89.81 502 SER A C 1
ATOM 3987 O O . SER A 1 502 ? -37.562 -23.484 -2.637 1 89.81 502 SER A O 1
ATOM 3989 N N . ILE A 1 503 ? -37.562 -25.703 -2.6 1 92.88 503 ILE A N 1
ATOM 3990 C CA . ILE A 1 503 ? -36.219 -25.781 -3.16 1 92.88 503 ILE A CA 1
ATOM 3991 C C . ILE A 1 503 ? -36.188 -25.156 -4.555 1 92.88 503 ILE A C 1
ATOM 3993 O O . ILE A 1 503 ? -35.312 -24.344 -4.871 1 92.88 503 ILE A O 1
ATOM 3997 N N . ILE A 1 504 ? -37.188 -25.469 -5.359 1 94.06 504 ILE A N 1
ATOM 3998 C CA . ILE A 1 504 ? -37.219 -24.969 -6.73 1 94.06 504 ILE A CA 1
ATOM 3999 C C . ILE A 1 504 ? -37.469 -23.469 -6.719 1 94.06 504 ILE A C 1
ATOM 4001 O O . ILE A 1 504 ? -36.938 -22.734 -7.543 1 94.06 504 ILE A O 1
ATOM 4005 N N . SER A 1 505 ? -38.375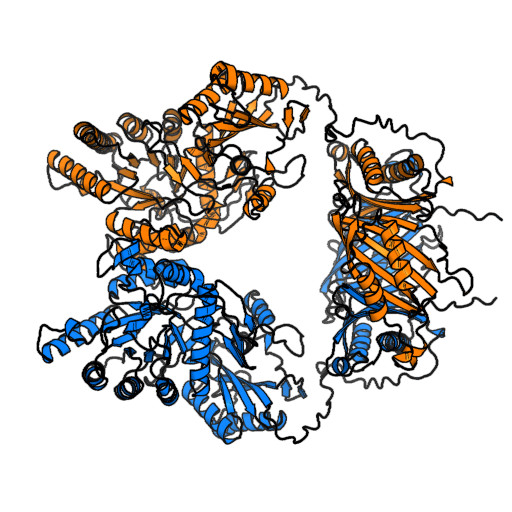 -23.062 -5.762 1 94.25 505 SER A N 1
ATOM 4006 C CA . SER A 1 505 ? -38.625 -21.625 -5.645 1 94.25 505 SER A CA 1
ATOM 4007 C C . SER A 1 505 ? -37.344 -20.859 -5.328 1 94.25 505 SER A C 1
ATOM 4009 O O . SER A 1 505 ? -37.062 -19.828 -5.953 1 94.25 505 SER A O 1
ATOM 4011 N N . VAL A 1 506 ? -36.594 -21.328 -4.414 1 93.81 506 VAL A N 1
ATOM 4012 C CA . VAL A 1 506 ? -35.344 -20.672 -4.039 1 93.81 506 VAL A CA 1
ATOM 4013 C C . VAL A 1 506 ? -34.375 -20.75 -5.199 1 93.81 506 VAL A C 1
ATOM 4015 O O . VAL A 1 506 ? -33.688 -19.766 -5.492 1 93.81 506 VAL A O 1
ATOM 4018 N N . TYR A 1 507 ? -34.375 -21.938 -5.879 1 94.81 507 TYR A N 1
ATOM 4019 C CA . TYR A 1 507 ? -33.531 -22.109 -7.062 1 94.81 507 TYR A CA 1
ATOM 4020 C C . TYR A 1 507 ? -33.844 -21.062 -8.117 1 94.81 507 TYR A C 1
ATOM 4022 O O . TYR A 1 507 ? -32.938 -20.422 -8.656 1 94.81 507 TYR A O 1
ATOM 4030 N N . LYS A 1 508 ? -35.031 -20.828 -8.344 1 95.75 508 LYS A N 1
ATOM 4031 C CA . LYS A 1 508 ? -35.438 -19.844 -9.336 1 95.75 508 LYS A CA 1
ATOM 4032 C C . LYS A 1 508 ? -35 -18.438 -8.945 1 95.75 508 LYS A C 1
ATOM 4034 O O . LYS A 1 508 ? -34.531 -17.656 -9.797 1 95.75 508 LYS A O 1
ATOM 4039 N N . GLU A 1 509 ? -35.156 -18.141 -7.68 1 95.25 509 GLU A N 1
ATOM 4040 C CA . GLU A 1 509 ? -34.719 -16.844 -7.184 1 95.25 509 GLU A CA 1
ATOM 4041 C C . GLU A 1 509 ? -33.219 -16.656 -7.355 1 95.25 509 GLU A C 1
ATOM 4043 O O . GLU A 1 509 ? -32.75 -15.578 -7.711 1 95.25 509 GLU A O 1
ATOM 4048 N N . MET A 1 510 ? -32.469 -17.703 -7.062 1 96.25 510 MET A N 1
ATOM 4049 C CA . MET A 1 510 ? -31.031 -17.656 -7.203 1 96.25 510 MET A CA 1
ATOM 4050 C C . MET A 1 510 ? -30.625 -17.391 -8.656 1 96.25 510 MET A C 1
ATOM 4052 O O . MET A 1 510 ? -29.781 -16.547 -8.922 1 96.25 510 MET A O 1
ATOM 4056 N N . VAL A 1 511 ? -31.25 -18.094 -9.539 1 94.88 511 VAL A N 1
ATOM 4057 C CA . VAL A 1 511 ? -30.953 -17.953 -10.961 1 94.88 511 VAL A CA 1
ATOM 4058 C C . VAL A 1 511 ? -31.312 -16.547 -11.422 1 94.88 511 VAL A C 1
ATOM 4060 O O . VAL A 1 511 ? -30.531 -15.891 -12.125 1 94.88 511 VAL A O 1
ATOM 4063 N N . HIS A 1 512 ? -32.469 -16.062 -10.961 1 94.06 512 HIS A N 1
ATOM 4064 C CA . HIS A 1 512 ? -32.938 -14.727 -11.336 1 94.06 512 HIS A CA 1
ATOM 4065 C C . HIS A 1 512 ? -32 -13.648 -10.812 1 94.06 512 HIS A C 1
ATOM 4067 O O . HIS A 1 512 ? -31.766 -12.633 -11.477 1 94.06 512 HIS A O 1
ATOM 4073 N N . SER A 1 513 ? -31.484 -13.883 -9.656 1 93.38 513 SER A N 1
ATOM 4074 C CA . SER A 1 513 ? -30.609 -12.906 -9.016 1 93.38 513 SER A CA 1
ATOM 4075 C C . SER A 1 513 ? -29.203 -12.977 -9.57 1 93.38 513 SER A C 1
ATOM 4077 O O . SER A 1 513 ? -28.344 -12.156 -9.227 1 93.38 513 SER A O 1
ATOM 4079 N N . GLY A 1 514 ? -28.922 -13.93 -10.406 1 93.44 514 GLY A N 1
ATOM 4080 C CA . GLY A 1 514 ? -27.625 -14.031 -11.039 1 93.44 514 GLY A CA 1
ATOM 4081 C C . GLY A 1 514 ? -26.578 -14.703 -10.172 1 93.44 514 GLY A C 1
ATOM 4082 O O . GLY A 1 514 ? -25.391 -14.367 -10.234 1 93.44 514 GLY A O 1
ATOM 4083 N N . VAL A 1 515 ? -26.953 -15.594 -9.289 1 96.12 515 VAL A N 1
ATOM 4084 C CA . VAL A 1 515 ? -26.047 -16.375 -8.469 1 96.12 515 VAL A CA 1
ATOM 4085 C C . VAL A 1 515 ? -25.141 -17.234 -9.367 1 96.12 515 VAL A C 1
ATOM 4087 O O . VAL A 1 515 ? -25.609 -17.781 -10.367 1 96.12 515 VAL A O 1
ATOM 4090 N N . ASP A 1 516 ? -23.875 -17.359 -8.945 1 96.62 516 ASP A N 1
ATOM 4091 C CA . ASP A 1 516 ? -22.922 -18.047 -9.805 1 96.62 516 ASP A CA 1
ATOM 4092 C C . ASP A 1 516 ? -22.812 -19.531 -9.453 1 96.62 516 ASP A C 1
ATOM 4094 O O . ASP A 1 516 ? -22.641 -20.375 -10.336 1 96.62 516 ASP A O 1
ATOM 4098 N N . ILE A 1 517 ? -22.875 -19.828 -8.172 1 98.19 517 ILE A N 1
ATOM 4099 C CA . ILE A 1 517 ? -22.75 -21.203 -7.684 1 98.19 517 ILE A CA 1
ATOM 4100 C C . ILE A 1 517 ? -23.812 -21.469 -6.621 1 98.19 517 ILE A C 1
ATOM 4102 O O . ILE A 1 517 ? -24.031 -20.641 -5.727 1 98.19 517 ILE A O 1
ATOM 4106 N N . ILE A 1 518 ? -24.469 -22.547 -6.742 1 98.06 518 ILE A N 1
ATOM 4107 C CA . ILE A 1 518 ? -25.438 -22.969 -5.73 1 98.06 518 ILE A CA 1
ATOM 4108 C C . ILE A 1 518 ? -24.781 -24.016 -4.82 1 98.06 518 ILE A C 1
ATOM 4110 O O . ILE A 1 518 ? -24.375 -25.094 -5.281 1 98.06 518 ILE A O 1
ATOM 4114 N N . ASP A 1 519 ? -24.688 -23.734 -3.547 1 97.88 519 ASP A N 1
ATOM 4115 C CA . ASP A 1 519 ? -24.047 -24.609 -2.574 1 97.88 519 ASP A CA 1
ATOM 4116 C C . ASP A 1 519 ? -25.078 -25.359 -1.735 1 97.88 519 ASP A C 1
ATOM 4118 O O . ASP A 1 519 ? -25.719 -24.781 -0.856 1 97.88 519 ASP A O 1
ATOM 4122 N N . ILE A 1 520 ? -25.172 -26.625 -1.916 1 97 520 ILE A N 1
ATOM 4123 C CA . ILE A 1 520 ? -26.188 -27.422 -1.245 1 97 520 ILE A CA 1
ATOM 4124 C C . ILE A 1 520 ? -25.562 -28.156 -0.055 1 97 520 ILE A C 1
ATOM 4126 O O . ILE A 1 520 ? -24.531 -28.812 -0.195 1 97 520 ILE A O 1
ATOM 4130 N N . GLY A 1 521 ? -26.125 -27.953 1.094 1 94.31 521 GLY A N 1
ATOM 4131 C CA . GLY A 1 521 ? -25.625 -28.594 2.303 1 94.31 521 GLY A CA 1
ATOM 4132 C C . GLY A 1 521 ? -26.703 -29.328 3.072 1 94.31 521 GLY A C 1
ATOM 4133 O O . GLY A 1 521 ? -27.828 -28.859 3.17 1 94.31 521 GLY A O 1
ATOM 4134 N N . GLY A 1 522 ? -26.328 -30.469 3.609 1 91.88 522 GLY A N 1
ATOM 4135 C CA . GLY A 1 522 ? -27.266 -31.266 4.391 1 91.88 522 GLY A CA 1
ATOM 4136 C C . GLY A 1 522 ? -26.922 -31.328 5.863 1 91.88 522 GLY A C 1
ATOM 4137 O O . GLY A 1 522 ? -27.594 -32 6.641 1 91.88 522 GLY A O 1
ATOM 4138 N N . VAL A 1 523 ? -25.828 -30.656 6.25 1 88.75 523 VAL A N 1
ATOM 4139 C CA . VAL A 1 523 ? -25.344 -30.656 7.629 1 88.75 523 VAL A CA 1
ATOM 4140 C C . VAL A 1 523 ? -25.219 -29.219 8.125 1 88.75 523 VAL A C 1
ATOM 4142 O O . VAL A 1 523 ? -24.656 -28.359 7.43 1 88.75 523 VAL A O 1
ATOM 4145 N N . SER A 1 524 ? -25.828 -28.984 9.312 1 80.56 524 SER A N 1
ATOM 4146 C CA . SER A 1 524 ? -25.609 -27.672 9.938 1 80.56 524 SER A CA 1
ATOM 4147 C C . SER A 1 524 ? -24.281 -27.625 10.672 1 80.56 524 SER A C 1
ATOM 4149 O O . SER A 1 524 ? -23.984 -28.5 11.484 1 80.56 524 SER A O 1
ATOM 4151 N N . THR A 1 525 ? -23.484 -26.625 10.367 1 73.62 525 THR A N 1
ATOM 4152 C CA . THR A 1 525 ? -22.172 -26.516 10.984 1 73.62 525 THR A CA 1
ATOM 4153 C C . THR A 1 525 ? -22.156 -25.406 12.039 1 73.62 525 THR A C 1
ATOM 4155 O O . THR A 1 525 ? -21.094 -24.938 12.438 1 73.62 525 THR A O 1
ATOM 4158 N N . ARG A 1 526 ? -23.328 -25.016 12.5 1 70.94 526 ARG A N 1
ATOM 4159 C CA . ARG A 1 526 ? -23.422 -24.047 13.586 1 70.94 526 ARG A CA 1
ATOM 4160 C C . ARG A 1 526 ? -22.781 -24.578 14.859 1 70.94 526 ARG A C 1
ATOM 4162 O O . ARG A 1 526 ? -22.797 -25.797 15.102 1 70.94 526 ARG A O 1
ATOM 4169 N N . PRO A 1 527 ? -22.219 -23.656 15.617 1 66.06 527 PRO A N 1
ATOM 4170 C CA . PRO A 1 527 ? -21.625 -24.125 16.875 1 66.06 527 PRO A CA 1
ATOM 4171 C C . PRO A 1 527 ? -22.609 -24.891 17.734 1 66.06 527 PRO A C 1
ATOM 4173 O O . PRO A 1 527 ? -23.75 -24.469 17.922 1 66.06 527 PRO A O 1
ATOM 4176 N N . GLY A 1 528 ? -22.25 -25.969 18.172 1 66.75 528 GLY A N 1
ATOM 4177 C CA . GLY A 1 528 ? -23.062 -26.781 19.047 1 66.75 528 GLY A CA 1
ATOM 4178 C C . GLY A 1 528 ? -23.891 -27.812 18.312 1 66.75 528 GLY A C 1
ATOM 4179 O O . GLY A 1 528 ? -24.484 -28.703 18.938 1 66.75 528 GLY A O 1
ATOM 4180 N N . ALA A 1 529 ? -23.953 -27.641 16.984 1 70.75 529 ALA A N 1
ATOM 4181 C CA . ALA A 1 529 ? -24.75 -28.578 16.203 1 70.75 529 ALA A CA 1
ATOM 4182 C C . ALA A 1 529 ? -24.062 -29.938 16.094 1 70.75 529 ALA A C 1
ATOM 4184 O O . ALA A 1 529 ? -22.828 -30.016 16.047 1 70.75 529 ALA A O 1
ATOM 4185 N N . THR A 1 530 ? -24.891 -31.016 16.219 1 77.62 530 THR A N 1
ATOM 4186 C CA . THR A 1 530 ? -24.391 -32.375 16 1 77.62 530 THR A CA 1
ATOM 4187 C C . THR A 1 530 ? -24.672 -32.844 14.578 1 77.62 530 THR A C 1
ATOM 4189 O O . THR A 1 530 ? -25.797 -32.688 14.078 1 77.62 530 THR A O 1
ATOM 4192 N N . ALA A 1 531 ? -23.625 -33.375 13.969 1 81.19 531 ALA A N 1
ATOM 4193 C CA . ALA A 1 531 ? -23.75 -33.844 12.586 1 81.19 531 ALA A CA 1
ATOM 4194 C C . ALA A 1 531 ? -24.625 -35.094 12.492 1 81.19 531 ALA A C 1
ATOM 4196 O O . ALA A 1 531 ? -24.484 -36 13.312 1 81.19 531 ALA A O 1
ATOM 4197 N N . PRO A 1 532 ? -25.547 -35.062 11.562 1 87.5 532 PRO A N 1
ATOM 4198 C CA . PRO A 1 532 ? -26.312 -36.281 11.344 1 87.5 532 PRO A CA 1
ATOM 4199 C C . PRO A 1 532 ? -25.469 -37.406 10.75 1 87.5 532 PRO A C 1
ATOM 4201 O O . PRO A 1 532 ? -24.297 -37.219 10.43 1 87.5 532 PRO A O 1
ATOM 4204 N N . SER A 1 533 ? -26.078 -38.562 10.648 1 91.25 533 SER A N 1
ATOM 4205 C CA . SER A 1 533 ? -25.375 -39.688 10.031 1 91.25 533 SER A CA 1
ATOM 4206 C C . SER A 1 533 ? -25.172 -39.469 8.539 1 91.25 533 SER A C 1
ATOM 4208 O O . SER A 1 533 ? -25.828 -38.625 7.941 1 91.25 533 SER A O 1
ATOM 4210 N N . GLU A 1 534 ? -24.25 -40.188 8 1 94.69 534 GLU A N 1
ATOM 4211 C CA . GLU A 1 534 ? -23.953 -40.125 6.574 1 94.69 534 GLU A CA 1
ATOM 4212 C C . GLU A 1 534 ? -25.188 -40.406 5.734 1 94.69 534 GLU A C 1
ATOM 4214 O O . GLU A 1 534 ? -25.438 -39.75 4.73 1 94.69 534 GLU A O 1
ATOM 4219 N N . GLU A 1 535 ? -25.938 -41.375 6.188 1 95.44 535 GLU A N 1
ATOM 4220 C CA . GLU A 1 535 ? -27.141 -41.781 5.473 1 95.44 535 GLU A CA 1
ATOM 4221 C C . GLU A 1 535 ? -28.188 -40.656 5.453 1 95.44 535 GLU A C 1
ATOM 4223 O O . GLU A 1 535 ? -28.828 -40.406 4.434 1 95.44 535 GLU A O 1
ATOM 4228 N N . VAL A 1 536 ? -28.281 -40 6.555 1 93.81 536 VAL A N 1
ATOM 4229 C CA . VAL A 1 536 ? -29.234 -38.875 6.66 1 93.81 536 VAL A CA 1
ATOM 4230 C C . VAL A 1 536 ? -28.797 -37.75 5.75 1 93.81 536 VAL A C 1
ATOM 4232 O O . VAL A 1 536 ? -29.609 -37.156 5.043 1 93.81 536 VAL A O 1
ATOM 4235 N N . GLU A 1 537 ? -27.531 -37.469 5.758 1 94.31 537 GLU A N 1
ATOM 4236 C CA . GLU A 1 537 ? -27.031 -36.406 4.887 1 94.31 537 GLU A CA 1
ATOM 4237 C C . GLU A 1 537 ? -27.281 -36.719 3.416 1 94.31 537 GLU A C 1
ATOM 4239 O O . GLU A 1 537 ? -27.703 -35.875 2.643 1 94.31 537 GLU A O 1
ATOM 4244 N N . LEU A 1 538 ? -27.078 -37.969 3.066 1 96.56 538 LEU A N 1
ATOM 4245 C CA . LEU A 1 538 ? -27.297 -38.438 1.697 1 96.56 538 LEU A CA 1
ATOM 4246 C C . LEU A 1 538 ? -28.766 -38.281 1.305 1 96.56 538 LEU A C 1
ATOM 4248 O O . LEU A 1 538 ? -29.078 -37.812 0.199 1 96.56 538 LEU A O 1
ATOM 4252 N N . SER A 1 539 ? -29.641 -38.594 2.232 1 94.69 539 SER A N 1
ATOM 4253 C CA . SER A 1 539 ? -31.078 -38.531 1.96 1 94.69 539 SER A CA 1
ATOM 4254 C C . SER A 1 539 ? -31.562 -37.094 1.803 1 94.69 539 SER A C 1
ATOM 4256 O O . SER A 1 539 ? -32.625 -36.875 1.238 1 94.69 539 SER A O 1
ATOM 4258 N N . ARG A 1 540 ? -30.781 -36.188 2.26 1 92.75 540 ARG A N 1
ATOM 4259 C CA . ARG A 1 540 ? -31.125 -34.781 2.16 1 92.75 540 ARG A CA 1
ATOM 4260 C C . ARG A 1 540 ? -30.562 -34.156 0.887 1 92.75 540 ARG A C 1
ATOM 4262 O O . ARG A 1 540 ? -31.281 -33.531 0.118 1 92.75 540 ARG A O 1
ATOM 4269 N N . VAL A 1 541 ? -29.312 -34.438 0.589 1 95.94 541 VAL A N 1
ATOM 4270 C CA . VAL A 1 541 ? -28.562 -33.719 -0.429 1 95.94 541 VAL A CA 1
ATOM 4271 C C . VAL A 1 541 ? -28.844 -34.312 -1.807 1 95.94 541 VAL A C 1
ATOM 4273 O O . VAL A 1 541 ? -29.078 -33.562 -2.768 1 95.94 541 VAL A O 1
ATOM 4276 N N . ILE A 1 542 ? -28.891 -35.594 -1.961 1 97.19 542 ILE A N 1
ATOM 4277 C CA . ILE A 1 542 ? -28.969 -36.25 -3.258 1 97.19 542 ILE A CA 1
ATOM 4278 C C . ILE A 1 542 ? -30.297 -35.938 -3.934 1 97.19 542 ILE A C 1
ATOM 4280 O O . ILE A 1 542 ? -30.312 -35.5 -5.09 1 97.19 542 ILE A O 1
ATOM 4284 N N . PRO A 1 543 ? -31.469 -36 -3.184 1 95.62 543 PRO A N 1
ATOM 4285 C CA . PRO A 1 543 ? -32.719 -35.656 -3.832 1 95.62 543 PRO A CA 1
ATOM 4286 C C . PRO A 1 543 ? -32.781 -34.188 -4.273 1 95.62 543 PRO A C 1
ATOM 4288 O O . PRO A 1 543 ? -33.375 -33.875 -5.309 1 95.62 543 PRO A O 1
ATOM 4291 N N . ALA A 1 544 ? -32.188 -33.375 -3.482 1 95.56 544 ALA A N 1
ATOM 4292 C CA . ALA A 1 544 ? -32.188 -31.953 -3.828 1 95.56 544 ALA A CA 1
ATOM 4293 C C . ALA A 1 544 ? -31.422 -31.703 -5.125 1 95.56 544 ALA A C 1
ATOM 4295 O O . ALA A 1 544 ? -31.891 -30.969 -6 1 95.56 544 ALA A O 1
ATOM 4296 N N . ILE A 1 545 ? -30.25 -32.312 -5.316 1 97.25 545 ILE A N 1
ATOM 4297 C CA . ILE A 1 545 ? -29.438 -32.188 -6.52 1 97.25 545 ILE A CA 1
ATOM 4298 C C . ILE A 1 545 ? -30.203 -32.719 -7.723 1 97.25 545 ILE A C 1
ATOM 4300 O O . ILE A 1 545 ? -30.312 -32.062 -8.758 1 97.25 545 ILE A O 1
ATOM 4304 N N . GLN A 1 546 ? -30.797 -33.844 -7.555 1 96.94 546 GLN A N 1
ATOM 4305 C CA . GLN A 1 546 ? -31.531 -34.5 -8.641 1 96.94 546 GLN A CA 1
ATOM 4306 C C . GLN A 1 546 ? -32.75 -33.656 -9.039 1 96.94 546 GLN A C 1
ATOM 4308 O O . GLN A 1 546 ? -33.094 -33.562 -10.227 1 96.94 546 GLN A O 1
ATOM 4313 N N . LEU A 1 547 ? -33.406 -33.125 -8 1 96.44 547 LEU A N 1
ATOM 4314 C CA . LEU A 1 547 ? -34.594 -32.312 -8.25 1 96.44 547 LEU A CA 1
ATOM 4315 C C . LEU A 1 547 ? -34.219 -31.109 -9.133 1 96.44 547 LEU A C 1
ATOM 4317 O O . LEU A 1 547 ? -34.938 -30.812 -10.102 1 96.44 547 LEU A O 1
ATOM 4321 N N . ILE A 1 548 ? -33.156 -30.438 -8.852 1 96.88 548 ILE A N 1
ATOM 4322 C CA . ILE A 1 548 ? -32.719 -29.266 -9.602 1 96.88 548 ILE A CA 1
ATOM 4323 C C . ILE A 1 548 ? -32.344 -29.672 -11.016 1 96.88 548 ILE A C 1
ATOM 4325 O O . ILE A 1 548 ? -32.75 -29.031 -11.992 1 96.88 548 ILE A O 1
ATOM 4329 N N . ARG A 1 549 ? -31.609 -30.781 -11.18 1 96.75 549 ARG A N 1
ATOM 4330 C CA . ARG A 1 549 ? -31.156 -31.234 -12.492 1 96.75 549 ARG A CA 1
ATOM 4331 C C . ARG A 1 549 ? -32.344 -31.641 -13.359 1 96.75 549 ARG A C 1
ATOM 4333 O O . ARG A 1 549 ? -32.406 -31.328 -14.547 1 96.75 549 ARG A O 1
ATOM 4340 N N . ASN A 1 550 ? -33.281 -32.312 -12.766 1 96.19 550 ASN A N 1
ATOM 4341 C CA . ASN A 1 550 ? -34.469 -32.688 -13.5 1 96.19 550 ASN A CA 1
ATOM 4342 C C . ASN A 1 550 ? -35.281 -31.453 -13.953 1 96.19 550 ASN A C 1
ATOM 4344 O O . ASN A 1 550 ? -35.781 -31.406 -15.078 1 96.19 550 ASN A O 1
ATOM 4348 N N . TYR A 1 551 ? -35.406 -30.547 -13.039 1 96.19 551 TYR A N 1
ATOM 4349 C CA . TYR A 1 551 ? -36.094 -29.312 -13.375 1 96.19 551 TYR A CA 1
ATOM 4350 C C . TYR A 1 551 ? -35.406 -28.609 -14.547 1 96.19 551 TYR A C 1
ATOM 4352 O O . TYR A 1 551 ? -36.062 -28.141 -15.469 1 96.19 551 TYR A O 1
ATOM 4360 N N . GLU A 1 552 ? -34.094 -28.516 -14.516 1 95.44 552 GLU A N 1
ATOM 4361 C CA . GLU A 1 552 ? -33.312 -27.875 -15.578 1 95.44 552 GLU A CA 1
ATOM 4362 C C . GLU A 1 552 ? -33.531 -28.578 -16.922 1 95.44 552 GLU A C 1
ATOM 4364 O O . GLU A 1 552 ? -33.719 -27.922 -17.953 1 95.44 552 GLU A O 1
ATOM 4369 N N . LYS A 1 553 ? -33.531 -29.859 -16.906 1 95 553 LYS A N 1
ATOM 4370 C CA . LYS A 1 553 ? -33.75 -30.656 -18.109 1 95 553 LYS A CA 1
ATOM 4371 C C . LYS A 1 553 ? -35.156 -30.469 -18.688 1 95 553 LYS A C 1
ATOM 4373 O O . LYS A 1 553 ? -35.312 -30.219 -19.875 1 95 553 LYS A O 1
ATOM 4378 N N . GLU A 1 554 ? -36.062 -30.547 -17.781 1 95.88 554 GLU A N 1
ATOM 4379 C CA . GLU A 1 554 ? -37.469 -30.438 -18.188 1 95.88 554 GLU A CA 1
ATOM 4380 C C . GLU A 1 554 ? -37.781 -29.062 -18.797 1 95.88 554 GLU A C 1
ATOM 4382 O O . GLU A 1 554 ? -38.625 -28.938 -19.688 1 95.88 554 GLU A O 1
ATOM 4387 N N . ASN A 1 555 ? -37.125 -28.094 -18.359 1 95.62 555 ASN A N 1
ATOM 4388 C CA . ASN A 1 555 ? -37.375 -26.734 -18.812 1 95.62 555 ASN A CA 1
ATOM 4389 C C . ASN A 1 555 ? -36.312 -26.25 -19.781 1 95.62 555 ASN A C 1
ATOM 4391 O O . ASN A 1 555 ? -36.25 -25.062 -20.109 1 95.62 555 ASN A O 1
ATOM 4395 N N . SER A 1 556 ? -35.375 -27.109 -20.234 1 94.12 556 SER A N 1
ATOM 4396 C CA . SER A 1 556 ? -34.312 -26.828 -21.203 1 94.12 556 SER A CA 1
ATOM 4397 C C . SER A 1 556 ? -33.469 -25.641 -20.766 1 94.12 556 SER A C 1
ATOM 4399 O O . SER A 1 556 ? -33.219 -24.734 -21.562 1 94.12 556 SER A O 1
ATOM 4401 N N . LEU A 1 557 ? -33.281 -25.656 -19.453 1 92.25 557 LEU A N 1
ATOM 4402 C CA . LEU A 1 557 ? -32.406 -24.609 -18.891 1 92.25 557 LEU A CA 1
ATOM 4403 C C . LEU A 1 557 ? -30.953 -25.031 -18.906 1 92.25 557 LEU A C 1
ATOM 4405 O O . LEU A 1 557 ? -30.641 -26.219 -18.859 1 92.25 557 LEU A O 1
ATOM 4409 N N . GLN A 1 558 ? -30.078 -24.047 -19.047 1 89.81 558 GLN A N 1
ATOM 4410 C CA . GLN A 1 558 ? -28.656 -24.312 -18.891 1 89.81 558 GLN A CA 1
ATOM 4411 C C . GLN A 1 558 ? -28.328 -24.766 -17.469 1 89.81 558 GLN A C 1
ATOM 4413 O O . GLN A 1 558 ? -28.828 -24.188 -16.5 1 89.81 558 GLN A O 1
ATOM 4418 N N . PRO A 1 559 ? -27.578 -25.766 -17.344 1 92.31 559 PRO A N 1
ATOM 4419 C CA . PRO A 1 559 ? -27.25 -26.266 -16 1 92.31 559 PRO A CA 1
ATOM 4420 C C . PRO A 1 559 ? -26.469 -25.25 -15.172 1 92.31 559 PRO A C 1
ATOM 4422 O O . PRO A 1 559 ? -25.5 -24.672 -15.664 1 92.31 559 PRO A O 1
ATOM 4425 N N . GLN A 1 560 ? -26.938 -25.062 -13.969 1 94.19 560 GLN A N 1
ATOM 4426 C CA . GLN A 1 560 ? -26.219 -24.234 -13.008 1 94.19 560 GLN A CA 1
ATOM 4427 C C . GLN A 1 560 ? -25.078 -25 -12.344 1 94.19 560 GLN A C 1
ATOM 4429 O O . GLN A 1 560 ? -25.125 -26.234 -12.258 1 94.19 560 GLN A O 1
ATOM 4434 N N . VAL A 1 561 ? -24.062 -24.297 -11.953 1 97.56 561 VAL A N 1
ATOM 4435 C CA . VAL A 1 561 ? -22.969 -24.922 -11.203 1 97.56 561 VAL A CA 1
ATOM 4436 C C . VAL A 1 561 ? -23.438 -25.219 -9.781 1 97.56 561 VAL A C 1
ATOM 4438 O O . VAL A 1 561 ? -23.875 -24.312 -9.062 1 97.56 561 VAL A O 1
ATOM 4441 N N . ILE A 1 562 ? -23.375 -26.484 -9.359 1 98.19 562 ILE A N 1
ATOM 4442 C CA . ILE A 1 562 ? -23.828 -26.906 -8.039 1 98.19 562 ILE A CA 1
ATOM 4443 C C . ILE A 1 562 ? -22.641 -27.406 -7.23 1 98.19 562 ILE A C 1
ATOM 4445 O O . ILE A 1 562 ? -21.875 -28.25 -7.691 1 98.19 562 ILE A O 1
ATOM 4449 N N . SER A 1 563 ? -22.406 -26.797 -6.09 1 98.56 563 SER A N 1
ATOM 4450 C CA . SER A 1 563 ? -21.453 -27.25 -5.09 1 98.56 563 SER A CA 1
ATOM 4451 C C . SER A 1 563 ? -22.141 -28.031 -3.977 1 98.56 563 SER A C 1
ATOM 4453 O O . SER A 1 563 ? -23.25 -27.703 -3.576 1 98.56 563 SER A O 1
ATOM 4455 N N . VAL A 1 564 ? -21.5 -29.109 -3.531 1 98.31 564 VAL A N 1
ATOM 4456 C CA . VAL A 1 564 ? -22 -29.828 -2.377 1 98.31 564 VAL A CA 1
ATOM 4457 C C . VAL A 1 564 ? -21.156 -29.531 -1.15 1 98.31 564 VAL A C 1
ATOM 4459 O O . VAL A 1 564 ? -19.922 -29.672 -1.188 1 98.31 564 VAL A O 1
ATOM 4462 N N . ASP A 1 565 ? -21.766 -29.047 -0.141 1 96.69 565 ASP A N 1
ATOM 4463 C CA . ASP A 1 565 ? -21.109 -28.766 1.133 1 96.69 565 ASP A CA 1
ATOM 4464 C C . ASP A 1 565 ? -21.047 -30.031 1.994 1 96.69 565 ASP A C 1
ATOM 4466 O O . ASP A 1 565 ? -22.031 -30.406 2.631 1 96.69 565 ASP A O 1
ATOM 4470 N N . THR A 1 566 ? -19.891 -30.703 2.031 1 97.06 566 THR A N 1
ATOM 4471 C CA . THR A 1 566 ? -19.734 -31.922 2.811 1 97.06 566 THR A CA 1
ATOM 4472 C C . THR A 1 566 ? -18.25 -32.188 3.102 1 97.06 566 THR A C 1
ATOM 4474 O O . THR A 1 566 ? -17.375 -31.75 2.354 1 97.06 566 THR A O 1
ATOM 4477 N N . PHE A 1 567 ? -18.016 -32.875 4.207 1 95.19 567 PHE A N 1
ATOM 4478 C CA . PHE A 1 567 ? -16.656 -33.281 4.539 1 95.19 567 PHE A CA 1
ATOM 4479 C C . PHE A 1 567 ? -16.531 -34.812 4.434 1 95.19 567 PHE A C 1
ATOM 4481 O O . PHE A 1 567 ? -15.5 -35.375 4.824 1 95.19 567 PHE A O 1
ATOM 4488 N N . ARG A 1 568 ? -17.547 -35.469 3.93 1 96.38 568 ARG A N 1
ATOM 4489 C CA . ARG A 1 568 ? -17.578 -36.906 3.832 1 96.38 568 ARG A CA 1
ATOM 4490 C C . ARG A 1 568 ? -17.344 -37.375 2.393 1 96.38 568 ARG A C 1
ATOM 4492 O O . ARG A 1 568 ? -18.062 -36.938 1.484 1 96.38 568 ARG A O 1
ATOM 4499 N N . SER A 1 569 ? -16.438 -38.312 2.211 1 98.12 569 SER A N 1
ATOM 4500 C CA . SER A 1 569 ? -16.047 -38.75 0.881 1 98.12 569 SER A CA 1
ATOM 4501 C C . SER A 1 569 ? -17.219 -39.469 0.176 1 98.12 569 SER A C 1
ATOM 4503 O O . SER A 1 569 ? -17.422 -39.25 -1.021 1 98.12 569 SER A O 1
ATOM 4505 N N . GLN A 1 570 ? -18 -40.156 0.892 1 97.94 570 GLN A N 1
ATOM 4506 C CA . GLN A 1 570 ? -19.094 -40.906 0.286 1 97.94 570 GLN A CA 1
ATOM 4507 C C . GLN A 1 570 ? -20.203 -39.969 -0.182 1 97.94 570 GLN A C 1
ATOM 4509 O O . GLN A 1 570 ? -20.812 -40.188 -1.231 1 97.94 570 GLN A O 1
ATOM 4514 N N . VAL A 1 571 ? -20.516 -38.969 0.613 1 98.12 571 VAL A N 1
ATOM 4515 C CA . VAL A 1 571 ? -21.5 -37.969 0.225 1 98.12 571 VAL A CA 1
ATOM 4516 C C . VAL A 1 571 ? -21.016 -37.219 -0.999 1 98.12 571 VAL A C 1
ATOM 4518 O O . VAL A 1 571 ? -21.781 -36.969 -1.929 1 98.12 571 VAL A O 1
ATOM 4521 N N . ALA A 1 572 ? -19.766 -36.875 -1.015 1 98.5 572 ALA A N 1
ATOM 4522 C CA . ALA A 1 572 ? -19.188 -36.188 -2.17 1 98.5 572 ALA A CA 1
ATOM 4523 C C . ALA A 1 572 ? -19.297 -37.031 -3.426 1 98.5 572 ALA A C 1
ATOM 4525 O O . ALA A 1 572 ? -19.734 -36.562 -4.477 1 98.5 572 ALA A O 1
ATOM 4526 N N . LEU A 1 573 ? -18.953 -38.312 -3.309 1 98.56 573 LEU A N 1
ATOM 4527 C CA . LEU A 1 573 ? -18.984 -39.219 -4.426 1 98.56 573 LEU A CA 1
ATOM 4528 C C . LEU A 1 573 ? -20.391 -39.312 -5.023 1 98.56 573 LEU A C 1
ATOM 4530 O O . LEU A 1 573 ? -20.562 -39.125 -6.227 1 98.56 573 LEU A O 1
ATOM 4534 N N . LYS A 1 574 ? -21.344 -39.562 -4.168 1 98.56 574 LYS A N 1
ATOM 4535 C CA . LYS A 1 574 ? -22.719 -39.75 -4.633 1 98.56 574 LYS A CA 1
ATOM 4536 C C . LYS A 1 574 ? -23.297 -38.438 -5.18 1 98.56 574 LYS A C 1
ATOM 4538 O O . LYS A 1 574 ? -24.094 -38.469 -6.113 1 98.56 574 LYS A O 1
ATOM 4543 N N . SER A 1 575 ? -22.906 -37.344 -4.559 1 98.56 575 SER A N 1
ATOM 4544 C CA . SER A 1 575 ? -23.375 -36.031 -5.035 1 98.56 575 SER A CA 1
ATOM 4545 C C . SER A 1 575 ? -22.859 -35.75 -6.441 1 98.56 575 SER A C 1
ATOM 4547 O O . SER A 1 575 ? -23.609 -35.312 -7.305 1 98.56 575 SER A O 1
ATOM 4549 N N . LEU A 1 576 ? -21.578 -36 -6.684 1 98.25 576 LEU A N 1
ATOM 4550 C CA . LEU A 1 576 ? -21 -35.781 -8.008 1 98.25 576 LEU A CA 1
ATOM 4551 C C . LEU A 1 576 ? -21.641 -36.688 -9.047 1 98.25 576 LEU A C 1
ATOM 4553 O O . LEU A 1 576 ? -21.906 -36.25 -10.172 1 98.25 576 LEU A O 1
ATOM 4557 N N . GLU A 1 577 ? -21.922 -37.875 -8.641 1 97.75 577 GLU A N 1
ATOM 4558 C CA . GLU A 1 577 ? -22.594 -38.812 -9.531 1 97.75 577 GLU A CA 1
ATOM 4559 C C . GLU A 1 577 ? -24 -38.344 -9.859 1 97.75 577 GLU A C 1
ATOM 4561 O O . GLU A 1 577 ? -24.531 -38.625 -10.938 1 97.75 577 GLU A O 1
ATOM 4566 N N . SER A 1 578 ? -24.578 -37.594 -8.914 1 97.56 578 SER A N 1
ATOM 4567 C CA . SER A 1 578 ? -25.969 -37.156 -9.039 1 97.56 578 SER A CA 1
ATOM 4568 C C . SER A 1 578 ? -26.078 -35.844 -9.773 1 97.56 578 SER A C 1
ATOM 4570 O O . SER A 1 578 ? -27.188 -35.344 -10.016 1 97.56 578 SER A O 1
ATOM 4572 N N . GLY A 1 579 ? -24.953 -35.219 -10.023 1 96.81 579 GLY A N 1
ATOM 4573 C CA . GLY A 1 579 ? -25.047 -34.031 -10.852 1 96.81 579 GLY A CA 1
ATOM 4574 C C . GLY A 1 579 ? -24.359 -32.812 -10.227 1 96.81 579 GLY A C 1
ATOM 4575 O O . GLY A 1 579 ? -24.312 -31.75 -10.828 1 96.81 579 GLY A O 1
ATOM 4576 N N . ALA A 1 580 ? -23.891 -32.906 -9 1 98.19 580 ALA A N 1
ATOM 4577 C CA . ALA A 1 580 ? -23.078 -31.828 -8.43 1 98.19 580 ALA A CA 1
ATOM 4578 C C . ALA A 1 580 ? -21.781 -31.656 -9.203 1 98.19 580 ALA A C 1
ATOM 4580 O O . ALA A 1 580 ? -21.359 -32.562 -9.93 1 98.19 580 ALA A O 1
ATOM 4581 N N . ASN A 1 581 ? -21.141 -30.5 -9.055 1 98.19 581 ASN A N 1
ATOM 4582 C CA . ASN A 1 581 ? -19.984 -30.188 -9.867 1 98.19 581 ASN A CA 1
ATOM 4583 C C . ASN A 1 581 ? -18.75 -29.891 -9.008 1 98.19 581 ASN A C 1
ATOM 4585 O O . ASN A 1 581 ? -17.625 -30.078 -9.453 1 98.19 581 ASN A O 1
ATOM 4589 N N . ILE A 1 582 ? -18.969 -29.297 -7.816 1 98.5 582 ILE A N 1
ATOM 4590 C CA . ILE A 1 582 ? -17.906 -28.828 -6.93 1 98.5 582 ILE A CA 1
ATOM 4591 C C . ILE A 1 582 ? -18.062 -29.469 -5.551 1 98.5 582 ILE A C 1
ATOM 4593 O O . ILE A 1 582 ? -19.188 -29.719 -5.105 1 98.5 582 ILE A O 1
ATOM 4597 N N . VAL A 1 583 ? -16.984 -29.797 -4.871 1 98.69 583 VAL A N 1
ATOM 4598 C CA . VAL A 1 583 ? -17.016 -30.25 -3.486 1 98.69 583 VAL A CA 1
ATOM 4599 C C . VAL A 1 583 ? -16.5 -29.141 -2.566 1 98.69 583 VAL A C 1
ATOM 4601 O O . VAL A 1 583 ? -15.375 -28.656 -2.74 1 98.69 583 VAL A O 1
ATOM 4604 N N . ASN A 1 584 ? -17.312 -28.672 -1.682 1 98.19 584 ASN A N 1
ATOM 4605 C CA . ASN A 1 584 ? -16.953 -27.703 -0.649 1 98.19 584 ASN A CA 1
ATOM 4606 C C . ASN A 1 584 ? -16.766 -28.375 0.707 1 98.19 584 ASN A C 1
ATOM 4608 O O . ASN A 1 584 ? -17.734 -28.797 1.349 1 98.19 584 ASN A O 1
ATOM 4612 N N . ASP A 1 585 ? -15.516 -28.531 1.115 1 97.5 585 ASP A N 1
ATOM 4613 C CA . ASP A 1 585 ? -15.156 -29.25 2.33 1 97.5 585 ASP A CA 1
ATOM 4614 C C . ASP A 1 585 ? -14.578 -28.297 3.381 1 97.5 585 ASP A C 1
ATOM 4616 O O . ASP A 1 585 ? -13.422 -27.891 3.281 1 97.5 585 ASP A O 1
ATOM 4620 N N . ILE A 1 586 ? -15.289 -28.078 4.438 1 93.69 586 ILE A N 1
ATOM 4621 C CA . ILE A 1 586 ? -14.906 -27.094 5.449 1 93.69 586 ILE A CA 1
ATOM 4622 C C . ILE A 1 586 ? -13.656 -27.578 6.188 1 93.69 586 ILE A C 1
ATOM 4624 O O . ILE A 1 586 ? -12.992 -26.797 6.875 1 93.69 586 ILE A O 1
ATOM 4628 N N . SER A 1 587 ? -13.281 -28.891 6.031 1 94.62 587 SER A N 1
ATOM 4629 C CA . SER A 1 587 ? -12.188 -29.438 6.832 1 94.62 587 SER A CA 1
ATOM 4630 C C . SER A 1 587 ? -10.914 -29.594 6.004 1 94.62 587 SER A C 1
ATOM 4632 O O . SER A 1 587 ? -9.844 -29.859 6.551 1 94.62 587 SER A O 1
ATOM 4634 N N . GLY A 1 588 ? -11.055 -29.453 4.688 1 96.19 588 GLY A N 1
ATOM 4635 C CA . GLY A 1 588 ? -9.898 -29.641 3.83 1 96.19 588 GLY A CA 1
ATOM 4636 C C . GLY A 1 588 ? -9.305 -31.031 3.922 1 96.19 588 GLY A C 1
ATOM 4637 O O . GLY A 1 588 ? -8.086 -31.188 3.977 1 96.19 588 GLY A O 1
ATOM 4638 N N . GLY A 1 589 ? -10.141 -31.969 3.992 1 95.94 589 GLY A N 1
ATOM 4639 C CA . GLY A 1 589 ? -9.703 -33.344 4.031 1 95.94 589 GLY A CA 1
ATOM 4640 C C . GLY A 1 589 ? -9.344 -33.812 5.426 1 95.94 589 GLY A C 1
ATOM 4641 O O . GLY A 1 589 ? -9.031 -35 5.629 1 95.94 589 GLY A O 1
ATOM 4642 N N . ARG A 1 590 ? -9.398 -33 6.418 1 93.12 590 ARG A N 1
ATOM 4643 C CA . ARG A 1 590 ? -8.992 -33.344 7.781 1 93.12 590 ARG A CA 1
ATOM 4644 C C . ARG A 1 590 ? -9.93 -34.375 8.391 1 93.12 590 ARG A C 1
ATOM 4646 O O . ARG A 1 590 ? -9.477 -35.281 9.094 1 93.12 590 ARG A O 1
ATOM 4653 N N . PHE A 1 591 ? -11.211 -34.281 8.125 1 92.75 591 PHE A N 1
ATOM 4654 C CA . PHE A 1 591 ? -12.195 -35.188 8.742 1 92.75 591 PHE A CA 1
ATOM 4655 C C . PHE A 1 591 ? -12.297 -36.5 7.977 1 92.75 591 PHE A C 1
ATOM 4657 O O . PHE A 1 591 ? -12.625 -37.531 8.555 1 92.75 591 PHE A O 1
ATOM 4664 N N . ASP A 1 592 ? -12.102 -36.469 6.652 1 95.5 592 ASP A N 1
ATOM 4665 C CA . ASP A 1 592 ? -12.172 -37.625 5.785 1 95.5 592 ASP A CA 1
ATOM 4666 C C . ASP A 1 592 ? -11.195 -37.5 4.613 1 95.5 592 ASP A C 1
ATOM 4668 O O . ASP A 1 592 ? -11.539 -36.938 3.576 1 95.5 592 ASP A O 1
ATOM 4672 N N . GLU A 1 593 ? -10.086 -38.125 4.746 1 95.88 593 GLU A N 1
ATOM 4673 C CA . GLU A 1 593 ? -9.008 -37.938 3.777 1 95.88 593 GLU A CA 1
ATOM 4674 C C . GLU A 1 593 ? -9.359 -38.625 2.445 1 95.88 593 GLU A C 1
ATOM 4676 O O . GLU A 1 593 ? -8.797 -38.25 1.405 1 95.88 593 GLU A O 1
ATOM 4681 N N . GLN A 1 594 ? -10.234 -39.5 2.402 1 97.56 594 GLN A N 1
ATOM 4682 C CA . GLN A 1 594 ? -10.617 -40.219 1.189 1 97.56 594 GLN A CA 1
ATOM 4683 C C . GLN A 1 594 ? -11.328 -39.281 0.205 1 97.56 594 GLN A C 1
ATOM 4685 O O . GLN A 1 594 ? -11.508 -39.656 -0.961 1 97.56 594 GLN A O 1
ATOM 4690 N N . ILE A 1 595 ? -11.719 -38.188 0.682 1 98.44 595 ILE A N 1
ATOM 4691 C CA . ILE A 1 595 ? -12.414 -37.219 -0.167 1 98.44 595 ILE A CA 1
ATOM 4692 C C . ILE A 1 595 ? -11.492 -36.781 -1.3 1 98.44 595 ILE A C 1
ATOM 4694 O O . ILE A 1 595 ? -11.953 -36.438 -2.391 1 98.44 595 ILE A O 1
ATOM 4698 N N . PHE A 1 596 ? -10.18 -36.812 -1.049 1 98.25 596 PHE A N 1
ATOM 4699 C CA . PHE A 1 596 ? -9.219 -36.438 -2.074 1 98.25 596 PHE A CA 1
ATOM 4700 C C . PHE A 1 596 ? -9.258 -37.406 -3.246 1 98.25 596 PHE A C 1
ATOM 4702 O O . PHE A 1 596 ? -9.133 -37 -4.402 1 98.25 596 PHE A O 1
ATOM 4709 N N . ASP A 1 597 ? -9.453 -38.625 -2.973 1 98.12 597 ASP A N 1
ATOM 4710 C CA . ASP A 1 597 ? -9.555 -39.656 -4.023 1 98.12 597 ASP A CA 1
ATOM 4711 C C . ASP A 1 597 ? -10.766 -39.375 -4.918 1 98.12 597 ASP A C 1
ATOM 4713 O O . ASP A 1 597 ? -10.688 -39.531 -6.137 1 98.12 597 ASP A O 1
ATOM 4717 N N . VAL A 1 598 ? -11.836 -39.031 -4.273 1 98.5 598 VAL A N 1
ATOM 4718 C CA . VAL A 1 598 ? -13.07 -38.75 -5 1 98.5 598 VAL A CA 1
ATOM 4719 C C . VAL A 1 598 ? -12.883 -37.531 -5.898 1 98.5 598 VAL A C 1
ATOM 4721 O O . VAL A 1 598 ? -13.211 -37.562 -7.086 1 98.5 598 VAL A O 1
ATOM 4724 N N . VAL A 1 599 ? -12.352 -36.469 -5.371 1 98.31 599 VAL A N 1
ATOM 4725 C CA . VAL A 1 599 ? -12.125 -35.219 -6.094 1 98.31 599 VAL A CA 1
ATOM 4726 C C . VAL A 1 599 ? -11.188 -35.469 -7.27 1 98.31 599 VAL A C 1
ATOM 4728 O O . VAL A 1 599 ? -11.43 -34.969 -8.375 1 98.31 599 VAL A O 1
ATOM 4731 N N . ALA A 1 600 ? -10.125 -36.219 -7.008 1 97.56 600 ALA A N 1
ATOM 4732 C CA . ALA A 1 600 ? -9.164 -36.531 -8.055 1 97.56 600 ALA A CA 1
ATOM 4733 C C . ALA A 1 600 ? -9.812 -37.344 -9.172 1 97.56 600 ALA A C 1
ATOM 4735 O O . ALA A 1 600 ? -9.602 -37.062 -10.359 1 97.56 600 ALA A O 1
ATOM 4736 N N . LYS A 1 601 ? -10.602 -38.281 -8.797 1 96.62 601 LYS A N 1
ATOM 4737 C CA . LYS A 1 601 ? -11.258 -39.156 -9.75 1 96.62 601 LYS A CA 1
ATOM 4738 C C . LYS A 1 601 ? -12.156 -38.375 -10.703 1 96.62 601 LYS A C 1
ATOM 4740 O O . LYS A 1 601 ? -12.125 -38.625 -11.914 1 96.62 601 LYS A O 1
ATOM 4745 N N . PHE A 1 602 ? -12.891 -37.469 -10.203 1 97.44 602 PHE A N 1
ATOM 4746 C CA . PHE A 1 602 ? -13.875 -36.75 -11 1 97.44 602 PHE A CA 1
ATOM 4747 C C . PHE A 1 602 ? -13.258 -35.5 -11.625 1 97.44 602 PHE A C 1
ATOM 4749 O O . PHE A 1 602 ? -13.844 -34.906 -12.523 1 97.44 602 PHE A O 1
ATOM 4756 N N . GLY A 1 603 ? -12.062 -35.094 -11.164 1 97.06 603 GLY A N 1
ATOM 4757 C CA . GLY A 1 603 ? -11.492 -33.844 -11.602 1 97.06 603 GLY A CA 1
ATOM 4758 C C . GLY A 1 603 ? -12.305 -32.625 -11.164 1 97.06 603 GLY A C 1
ATOM 4759 O O . GLY A 1 603 ? -12.273 -31.578 -11.812 1 97.06 603 GLY A O 1
ATOM 4760 N N . ALA A 1 604 ? -13.102 -32.781 -10.078 1 98 604 ALA A N 1
ATOM 4761 C CA . ALA A 1 604 ? -14.008 -31.734 -9.609 1 98 604 ALA A CA 1
ATOM 4762 C C . ALA A 1 604 ? -13.234 -30.641 -8.867 1 98 604 ALA A C 1
ATOM 4764 O O . ALA A 1 604 ? -12.297 -30.922 -8.125 1 98 604 ALA A O 1
ATOM 4765 N N . PRO A 1 605 ? -13.656 -29.328 -9.125 1 98.38 605 PRO A N 1
ATOM 4766 C CA . PRO A 1 605 ? -13.102 -28.297 -8.25 1 98.38 605 PRO A CA 1
ATOM 4767 C C . PRO A 1 605 ? -13.312 -28.609 -6.773 1 98.38 605 PRO A C 1
ATOM 4769 O O . PRO A 1 605 ? -14.32 -29.203 -6.398 1 98.38 605 PRO A O 1
ATOM 4772 N N . TYR A 1 606 ? -12.359 -28.266 -5.973 1 98.56 606 TYR A N 1
ATOM 4773 C CA . TYR A 1 606 ? -12.328 -28.594 -4.555 1 98.56 606 TYR A CA 1
ATOM 4774 C C . TYR A 1 606 ? -12.031 -27.375 -3.707 1 98.56 606 TYR A C 1
ATOM 4776 O O . TYR A 1 606 ? -10.992 -26.734 -3.873 1 98.56 606 TYR A O 1
ATOM 4784 N N . MET A 1 607 ? -12.969 -27 -2.863 1 98.5 607 MET A N 1
ATOM 4785 C CA . MET A 1 607 ? -12.758 -25.906 -1.914 1 98.5 607 MET A CA 1
ATOM 4786 C C . MET A 1 607 ? -12.164 -26.438 -0.609 1 98.5 607 MET A C 1
ATOM 4788 O O . MET A 1 607 ? -12.852 -27.094 0.167 1 98.5 607 MET A O 1
ATOM 4792 N N . VAL A 1 608 ? -10.922 -26.078 -0.377 1 98 608 VAL A N 1
ATOM 4793 C CA . VAL A 1 608 ? -10.156 -26.531 0.781 1 98 608 VAL A CA 1
ATOM 4794 C C . VAL A 1 608 ? -10.391 -25.594 1.958 1 98 608 VAL A C 1
ATOM 4796 O O . VAL A 1 608 ? -9.719 -24.562 2.076 1 98 608 VAL A O 1
ATOM 4799 N N . GLY A 1 609 ? -11.211 -26.047 2.875 1 96.94 609 GLY A N 1
ATOM 4800 C CA . GLY A 1 609 ? -11.508 -25.234 4.043 1 96.94 609 GLY A CA 1
ATOM 4801 C C . GLY A 1 609 ? -10.516 -25.422 5.172 1 96.94 609 GLY A C 1
ATOM 4802 O O . GLY A 1 609 ? -9.883 -26.484 5.277 1 96.94 609 GLY A O 1
ATOM 4803 N N . HIS A 1 610 ? -10.383 -24.391 5.977 1 96.81 610 HIS A N 1
ATOM 4804 C CA . HIS A 1 610 ? -9.531 -24.484 7.152 1 96.81 610 HIS A CA 1
ATOM 4805 C C . HIS A 1 610 ? -10.352 -24.531 8.438 1 96.81 610 HIS A C 1
ATOM 4807 O O . HIS A 1 610 ? -11.117 -23.609 8.719 1 96.81 610 HIS A O 1
ATOM 4813 N N . THR A 1 611 ? -10.25 -25.516 9.086 1 93.69 611 THR A N 1
ATOM 4814 C CA . THR A 1 611 ? -10.758 -25.672 10.445 1 93.69 611 THR A CA 1
ATOM 4815 C C . THR A 1 611 ? -9.789 -26.5 11.289 1 93.69 611 THR A C 1
ATOM 4817 O O . THR A 1 611 ? -8.742 -26.922 10.797 1 93.69 611 THR A O 1
ATOM 4820 N N . ARG A 1 612 ? -10.039 -26.531 12.539 1 91.12 612 ARG A N 1
ATOM 4821 C CA . ARG A 1 612 ? -9.203 -27.312 13.438 1 91.12 612 ARG A CA 1
ATOM 4822 C C . ARG A 1 612 ? -10.047 -28.266 14.289 1 91.12 612 ARG A C 1
ATOM 4824 O O . ARG A 1 612 ? -11.273 -28.188 14.273 1 91.12 612 ARG A O 1
ATOM 4831 N N . GLY A 1 613 ? -9.352 -29.172 14.844 1 85.75 613 GLY A N 1
ATOM 4832 C CA . GLY A 1 613 ? -10.047 -30.172 15.633 1 85.75 613 GLY A CA 1
ATOM 4833 C C . GLY A 1 613 ? -10.289 -31.469 14.867 1 85.75 613 GLY A C 1
ATOM 4834 O O . GLY A 1 613 ? -9.906 -31.578 13.703 1 85.75 613 GLY A O 1
ATOM 4835 N N . GLU A 1 614 ? -10.891 -32.375 15.547 1 79.12 614 GLU A N 1
ATOM 4836 C CA . GLU A 1 614 ? -11.094 -33.688 14.953 1 79.12 614 GLU A CA 1
ATOM 4837 C C . GLU A 1 614 ? -12.5 -33.844 14.383 1 79.12 614 GLU A C 1
ATOM 4839 O O . GLU A 1 614 ? -12.758 -34.719 13.57 1 79.12 614 GLU A O 1
ATOM 4844 N N . ASN A 1 615 ? -13.336 -33 15 1 76.81 615 ASN A N 1
ATOM 4845 C CA . ASN A 1 615 ? -14.727 -33 14.539 1 76.81 615 ASN A CA 1
ATOM 4846 C C . ASN A 1 615 ? -15.352 -31.625 14.641 1 76.81 615 ASN A C 1
ATOM 4848 O O . ASN A 1 615 ? -14.711 -30.672 15.109 1 76.81 615 ASN A O 1
ATOM 4852 N N . MET A 1 616 ? -16.547 -31.484 14.172 1 74.69 616 MET A N 1
ATOM 4853 C CA . MET A 1 616 ? -17.25 -30.203 14.078 1 74.69 616 MET A CA 1
ATOM 4854 C C . MET A 1 616 ? -17.531 -29.641 15.461 1 74.69 616 MET A C 1
ATOM 4856 O O . MET A 1 616 ? -17.625 -28.422 15.633 1 74.69 616 MET A O 1
ATOM 4860 N N . THR A 1 617 ? -17.594 -30.453 16.469 1 71.56 617 THR A N 1
ATOM 4861 C CA . THR A 1 617 ? -18.047 -30.016 17.781 1 71.56 617 THR A CA 1
ATOM 4862 C C . THR A 1 617 ? -16.906 -29.344 18.547 1 71.56 617 THR A C 1
ATOM 4864 O O . THR A 1 617 ? -17.156 -28.531 19.453 1 71.56 617 THR A O 1
ATOM 4867 N N . ASP A 1 618 ? -15.672 -29.688 18.203 1 74.5 618 ASP A N 1
ATOM 4868 C CA . ASP A 1 618 ? -14.586 -29.188 19.031 1 74.5 618 ASP A CA 1
ATOM 4869 C C . ASP A 1 618 ? -13.828 -28.062 18.328 1 74.5 618 ASP A C 1
ATOM 4871 O O . ASP A 1 618 ? -12.906 -27.469 18.891 1 74.5 618 ASP A O 1
ATOM 4875 N N . MET A 1 619 ? -14.297 -27.688 17.297 1 74.19 619 MET A N 1
ATOM 4876 C CA . MET A 1 619 ? -13.516 -26.766 16.469 1 74.19 619 MET A CA 1
ATOM 4877 C C . MET A 1 619 ? -13.414 -25.406 17.141 1 74.19 619 MET A C 1
ATOM 4879 O O . MET A 1 619 ? -12.391 -24.734 17.047 1 74.19 619 MET A O 1
ATOM 4883 N N . HIS A 1 620 ? -14.297 -24.906 17.875 1 75.44 620 HIS A N 1
ATOM 4884 C CA . HIS A 1 620 ? -14.367 -23.562 18.422 1 75.44 620 HIS A CA 1
ATOM 4885 C C . HIS A 1 620 ? -13.383 -23.391 19.578 1 75.44 620 HIS A C 1
ATOM 4887 O O . HIS A 1 620 ? -13.078 -22.25 19.969 1 75.44 620 HIS A O 1
ATOM 4893 N N . THR A 1 621 ? -12.812 -24.531 20.031 1 74.94 621 THR A N 1
ATOM 4894 C CA . THR A 1 621 ? -11.93 -24.453 21.188 1 74.94 621 THR A CA 1
ATOM 4895 C C . THR A 1 621 ? -10.469 -24.375 20.75 1 74.94 621 THR A C 1
ATOM 4897 O O . THR A 1 621 ? -9.586 -24.109 21.562 1 74.94 621 THR A O 1
ATOM 4900 N N . HIS A 1 622 ? -10.273 -24.516 19.5 1 84.5 622 HIS A N 1
ATOM 4901 C CA . HIS A 1 622 ? -8.906 -24.578 19 1 84.5 622 HIS A CA 1
ATOM 4902 C C . HIS A 1 622 ? -8.492 -23.266 18.344 1 84.5 622 HIS A C 1
ATOM 4904 O O . HIS A 1 622 ? -8.148 -23.234 17.172 1 84.5 622 HIS A O 1
ATOM 4910 N N . THR A 1 623 ? -8.398 -22.188 19.172 1 89.25 623 THR A N 1
ATOM 4911 C CA . THR A 1 623 ? -8.18 -20.844 18.609 1 89.25 623 THR A CA 1
ATOM 4912 C C . THR A 1 623 ? -6.777 -20.344 18.969 1 89.25 623 THR A C 1
ATOM 4914 O O . THR A 1 623 ? -6.516 -19.141 18.906 1 89.25 623 THR A O 1
ATOM 4917 N N . ARG A 1 624 ? -5.891 -21.25 19.406 1 89.19 624 ARG A N 1
ATOM 4918 C CA . ARG A 1 624 ? -4.531 -20.828 19.734 1 89.19 624 ARG A CA 1
ATOM 4919 C C . ARG A 1 624 ? -3.619 -20.969 18.516 1 89.19 624 ARG A C 1
ATOM 4921 O O . ARG A 1 624 ? -3.377 -22.078 18.031 1 89.19 624 ARG A O 1
ATOM 4928 N N . TYR A 1 625 ? -3.207 -19.906 18.016 1 90.75 625 TYR A N 1
ATOM 4929 C CA . TYR A 1 625 ? -2.328 -19.875 16.844 1 90.75 625 TYR A CA 1
ATOM 4930 C C . TYR A 1 625 ? -0.948 -19.344 17.219 1 90.75 625 TYR A C 1
ATOM 4932 O O . TYR A 1 625 ? -0.804 -18.172 17.594 1 90.75 625 TYR A O 1
ATOM 4940 N N . LYS A 1 626 ? 0.087 -20.156 17.281 1 81.25 626 LYS A N 1
ATOM 4941 C CA . LYS A 1 626 ? 1.46 -19.797 17.625 1 81.25 626 LYS A CA 1
ATOM 4942 C C . LYS A 1 626 ? 2.408 -20.094 16.469 1 81.25 626 LYS A C 1
ATOM 4944 O O . LYS A 1 626 ? 2.082 -20.875 15.57 1 81.25 626 LYS A O 1
ATOM 4949 N N . HIS A 1 627 ? 3.461 -19.328 16.484 1 70.31 627 HIS A N 1
ATOM 4950 C CA . HIS A 1 627 ? 4.469 -19.594 15.461 1 70.31 627 HIS A CA 1
ATOM 4951 C C . HIS A 1 627 ? 5.152 -20.938 15.719 1 70.31 627 HIS A C 1
ATOM 4953 O O . HIS A 1 627 ? 5.648 -21.188 16.812 1 70.31 627 HIS A O 1
ATOM 4959 N N . THR A 1 628 ? 4.844 -21.922 14.969 1 64.5 628 THR A N 1
ATOM 4960 C CA . THR A 1 628 ? 5.52 -23.219 15.109 1 64.5 628 THR A CA 1
ATOM 4961 C C . THR A 1 628 ? 6.355 -23.516 13.867 1 64.5 628 THR A C 1
ATOM 4963 O O . THR A 1 628 ? 5.848 -23.5 12.75 1 64.5 628 THR A O 1
ATOM 4966 N N . GLN A 1 629 ? 7.527 -23.062 13.789 1 57.47 629 GLN A N 1
ATOM 4967 C CA . GLN A 1 629 ? 8.336 -23.469 12.641 1 57.47 629 GLN A CA 1
ATOM 4968 C C . GLN A 1 629 ? 8.891 -24.875 12.828 1 57.47 629 GLN A C 1
ATOM 4970 O O . GLN A 1 629 ? 9.484 -25.172 13.867 1 57.47 629 GLN A O 1
ATOM 4975 N N . LYS A 1 630 ? 8.312 -25.734 11.992 1 61.59 630 LYS A N 1
ATOM 4976 C CA . LYS A 1 630 ? 8.852 -27.094 12.016 1 61.59 630 LYS A CA 1
ATOM 4977 C C . LYS A 1 630 ? 10.281 -27.125 11.5 1 61.59 630 LYS A C 1
ATOM 4979 O O . LYS A 1 630 ? 10.641 -26.359 10.602 1 61.59 630 LYS A O 1
ATOM 4984 N N . ILE A 1 631 ? 11.016 -28 12.07 1 57.53 631 ILE A N 1
ATOM 4985 C CA . ILE A 1 631 ? 12.406 -28.172 11.656 1 57.53 631 ILE A CA 1
ATOM 4986 C C . ILE A 1 631 ? 12.453 -28.609 10.195 1 57.53 631 ILE A C 1
ATOM 4988 O O . ILE A 1 631 ? 11.68 -29.469 9.773 1 57.53 631 ILE A O 1
ATOM 4992 N N . GLY A 1 632 ? 13.164 -27.938 9.375 1 61.25 632 GLY A N 1
ATOM 4993 C CA . GLY A 1 632 ? 13.352 -28.297 7.98 1 61.25 632 GLY A CA 1
ATOM 4994 C C . GLY A 1 632 ? 12.406 -27.578 7.039 1 61.25 632 GLY A C 1
ATOM 4995 O O . GLY A 1 632 ? 12.469 -27.766 5.82 1 61.25 632 GLY A O 1
ATOM 4996 N N . GLU A 1 633 ? 11.516 -26.844 7.703 1 75.56 633 GLU A N 1
ATOM 4997 C CA . GLU A 1 633 ? 10.586 -26.078 6.871 1 75.56 633 GLU A CA 1
ATOM 4998 C C . GLU A 1 633 ? 11.031 -24.641 6.719 1 75.56 633 GLU A C 1
ATOM 5000 O O . GLU A 1 633 ? 11.562 -24.031 7.66 1 75.56 633 GLU A O 1
ATOM 5005 N N . VAL A 1 634 ? 10.977 -24.219 5.477 1 71.69 634 VAL A N 1
ATOM 5006 C CA . VAL A 1 634 ? 11.242 -22.812 5.184 1 71.69 634 VAL A CA 1
ATOM 5007 C C . VAL A 1 634 ? 9.953 -22.125 4.746 1 71.69 634 VAL A C 1
ATOM 5009 O O . VAL A 1 634 ? 9.352 -22.5 3.74 1 71.69 634 VAL A O 1
ATOM 5012 N N . GLU A 1 635 ? 9.539 -21.188 5.547 1 74.81 635 GLU A N 1
ATOM 5013 C CA . GLU A 1 635 ? 8.359 -20.406 5.188 1 74.81 635 GLU A CA 1
ATOM 5014 C C . GLU A 1 635 ? 8.75 -19.094 4.516 1 74.81 635 GLU A C 1
ATOM 5016 O O . GLU A 1 635 ? 9.711 -18.438 4.93 1 74.81 635 GLU A O 1
ATOM 5021 N N . PHE A 1 636 ? 8.031 -18.875 3.494 1 74.44 636 PHE A N 1
ATOM 5022 C CA . PHE A 1 636 ? 8.312 -17.656 2.748 1 74.44 636 PHE A CA 1
ATOM 5023 C C . PHE A 1 636 ? 7.266 -16.594 3.039 1 74.44 636 PHE A C 1
ATOM 5025 O O . PHE A 1 636 ? 6.098 -16.906 3.273 1 74.44 636 PHE A O 1
ATOM 5032 N N . TRP A 1 637 ? 7.68 -15.195 3.15 1 73 637 TRP A N 1
ATOM 5033 C CA . TRP A 1 637 ? 6.859 -14.016 3.385 1 73 637 TRP A CA 1
ATOM 5034 C C . TRP A 1 637 ? 6.129 -14.117 4.719 1 73 637 TRP A C 1
ATOM 5036 O O . TRP A 1 637 ? 4.898 -14.062 4.77 1 73 637 TRP A O 1
ATOM 5046 N N . PRO A 1 638 ? 6.875 -14.312 5.734 1 71.81 638 PRO A N 1
ATOM 5047 C CA . PRO A 1 638 ? 6.254 -14.469 7.055 1 71.81 638 PRO A CA 1
ATOM 5048 C C . PRO A 1 638 ? 5.379 -13.273 7.434 1 71.81 638 PRO A C 1
ATOM 5050 O O . PRO A 1 638 ? 5.668 -12.141 7.051 1 71.81 638 PRO A O 1
ATOM 5053 N N . SER A 1 639 ? 4.316 -13.594 8.039 1 83.56 639 SER A N 1
ATOM 5054 C CA . SER A 1 639 ? 3.348 -12.617 8.531 1 83.56 639 SER A CA 1
ATOM 5055 C C . SER A 1 639 ? 3.072 -12.812 10.016 1 83.56 639 SER A C 1
ATOM 5057 O O . SER A 1 639 ? 3.994 -13.055 10.797 1 83.56 639 SER A O 1
ATOM 5059 N N . SER A 1 640 ? 1.881 -12.781 10.5 1 88 640 SER A N 1
ATOM 5060 C CA . SER A 1 640 ? 1.522 -13 11.898 1 88 640 SER A CA 1
ATOM 5061 C C . SER A 1 640 ? 1.394 -14.484 12.211 1 88 640 SER A C 1
ATOM 5063 O O . SER A 1 640 ? 1.199 -15.297 11.305 1 88 640 SER A O 1
ATOM 5065 N N . PRO A 1 641 ? 1.498 -14.836 13.453 1 89.19 641 PRO A N 1
ATOM 5066 C CA . PRO A 1 641 ? 1.34 -16.25 13.82 1 89.19 641 PRO A CA 1
ATOM 5067 C C . PRO A 1 641 ? 0.014 -16.828 13.336 1 89.19 641 PRO A C 1
ATOM 5069 O O . PRO A 1 641 ? -0.036 -17.984 12.914 1 89.19 641 PRO A O 1
ATOM 5072 N N . LEU A 1 642 ? -0.995 -16.047 13.375 1 94.69 642 LEU A N 1
ATOM 5073 C CA . LEU A 1 642 ? -2.301 -16.5 12.922 1 94.69 642 LEU A CA 1
ATOM 5074 C C . LEU A 1 642 ? -2.264 -16.844 11.438 1 94.69 642 LEU A C 1
ATOM 5076 O O . LEU A 1 642 ? -2.635 -17.953 11.047 1 94.69 642 LEU A O 1
ATOM 5080 N N . ILE A 1 643 ? -1.765 -15.984 10.641 1 95.19 643 ILE A N 1
ATOM 5081 C CA . ILE A 1 643 ? -1.771 -16.109 9.188 1 95.19 643 ILE A CA 1
ATOM 5082 C C . ILE A 1 643 ? -0.809 -17.219 8.766 1 95.19 643 ILE A C 1
ATOM 5084 O O . ILE A 1 643 ? -1.142 -18.047 7.914 1 95.19 643 ILE A O 1
ATOM 5088 N N . ASP A 1 644 ? 0.354 -17.281 9.406 1 90.94 644 ASP A N 1
ATOM 5089 C CA . ASP A 1 644 ? 1.361 -18.281 9.062 1 90.94 644 ASP A CA 1
ATOM 5090 C C . ASP A 1 644 ? 0.874 -19.688 9.398 1 90.94 644 ASP A C 1
ATOM 5092 O O . ASP A 1 644 ? 1.074 -20.625 8.617 1 90.94 644 ASP A O 1
ATOM 5096 N N . THR A 1 645 ? 0.245 -19.781 10.492 1 93.5 645 THR A N 1
ATOM 5097 C CA . THR A 1 645 ? -0.239 -21.078 10.906 1 93.5 645 THR A CA 1
ATOM 5098 C C . THR A 1 645 ? -1.371 -21.562 10 1 93.5 645 THR A C 1
ATOM 5100 O O . THR A 1 645 ? -1.391 -22.719 9.57 1 93.5 645 THR A O 1
ATOM 5103 N N . ILE A 1 646 ? -2.303 -20.703 9.695 1 96 646 ILE A N 1
ATOM 5104 C CA . ILE A 1 646 ? -3.389 -21.047 8.781 1 96 646 ILE A CA 1
ATOM 5105 C C . ILE A 1 646 ? -2.816 -21.438 7.422 1 96 646 ILE A C 1
ATOM 5107 O O . ILE A 1 646 ? -3.205 -22.453 6.844 1 96 646 ILE A O 1
ATOM 5111 N N . GLY A 1 647 ? -1.877 -20.609 6.949 1 94.56 647 GLY A N 1
ATOM 5112 C CA . GLY A 1 647 ? -1.224 -20.906 5.684 1 94.56 647 GLY A CA 1
ATOM 5113 C C . GLY A 1 647 ? -0.56 -22.266 5.672 1 94.56 647 GLY A C 1
ATOM 5114 O O . GLY A 1 647 ? -0.722 -23.047 4.719 1 94.56 647 GLY A O 1
ATOM 5115 N N . ARG A 1 648 ? 0.119 -22.609 6.676 1 92.25 648 ARG A N 1
ATOM 5116 C CA . ARG A 1 648 ? 0.828 -23.875 6.793 1 92.25 648 ARG A CA 1
ATOM 5117 C C . ARG A 1 648 ? -0.146 -25.047 6.793 1 92.25 648 ARG A C 1
ATOM 5119 O O . ARG A 1 648 ? 0.061 -26.047 6.082 1 92.25 648 ARG A O 1
ATOM 5126 N N . GLU A 1 649 ? -1.165 -24.906 7.57 1 93.88 649 GLU A N 1
ATOM 5127 C CA . GLU A 1 649 ? -2.133 -26 7.699 1 93.88 649 GLU A CA 1
ATOM 5128 C C . GLU A 1 649 ? -2.891 -26.219 6.395 1 93.88 649 GLU A C 1
ATOM 5130 O O . GLU A 1 649 ? -3.166 -27.359 6.012 1 93.88 649 GLU A O 1
ATOM 5135 N N . ILE A 1 650 ? -3.24 -25.203 5.688 1 96.81 650 ILE A N 1
ATOM 5136 C CA . ILE A 1 650 ? -3.881 -25.328 4.383 1 96.81 650 ILE A CA 1
ATOM 5137 C C . ILE A 1 650 ? -2.902 -25.938 3.385 1 96.81 650 ILE A C 1
ATOM 5139 O O . ILE A 1 650 ? -3.273 -26.812 2.602 1 96.81 650 ILE A O 1
ATOM 5143 N N . ALA A 1 651 ? -1.68 -25.453 3.426 1 94.12 651 ALA A N 1
ATOM 5144 C CA . ALA A 1 651 ? -0.653 -25.984 2.531 1 94.12 651 ALA A CA 1
ATOM 5145 C C . ALA A 1 651 ? -0.47 -27.484 2.738 1 94.12 651 ALA A C 1
ATOM 5147 O O . ALA A 1 651 ? -0.27 -28.234 1.776 1 94.12 651 ALA A O 1
ATOM 5148 N N . GLU A 1 652 ? -0.511 -27.922 3.924 1 93 652 GLU A N 1
ATOM 5149 C CA . GLU A 1 652 ? -0.404 -29.344 4.234 1 93 652 GLU A CA 1
ATOM 5150 C C . GLU A 1 652 ? -1.556 -30.125 3.619 1 93 652 GLU A C 1
ATOM 5152 O O . GLU A 1 652 ? -1.347 -31.203 3.061 1 93 652 GLU A O 1
ATOM 5157 N N . SER A 1 653 ? -2.713 -29.562 3.789 1 96.25 653 SER A N 1
ATOM 5158 C CA . SER A 1 653 ? -3.879 -30.203 3.18 1 96.25 653 SER A CA 1
ATOM 5159 C C . SER A 1 653 ? -3.729 -30.297 1.665 1 96.25 653 SER A C 1
ATOM 5161 O O . SER A 1 653 ? -4.016 -31.328 1.071 1 96.25 653 SER A O 1
ATOM 5163 N N . ILE A 1 654 ? -3.291 -29.281 1.059 1 96.44 654 ILE A N 1
ATOM 5164 C CA . ILE A 1 654 ? -3.115 -29.234 -0.389 1 96.44 654 ILE A CA 1
ATOM 5165 C C . ILE A 1 654 ? -2.053 -30.234 -0.813 1 96.44 654 ILE A C 1
ATOM 5167 O O . ILE A 1 654 ? -2.189 -30.891 -1.851 1 96.44 654 ILE A O 1
ATOM 5171 N N . GLN A 1 655 ? -1.026 -30.359 -0.041 1 94.19 655 GLN A N 1
ATOM 5172 C CA . GLN A 1 655 ? 0.018 -31.328 -0.333 1 94.19 655 GLN A CA 1
ATOM 5173 C C . GLN A 1 655 ? -0.544 -32.75 -0.356 1 94.19 655 GLN A C 1
ATOM 5175 O O . GLN A 1 655 ? -0.247 -33.531 -1.266 1 94.19 655 GLN A O 1
ATOM 5180 N N . LEU A 1 656 ? -1.354 -33.031 0.602 1 95.12 656 LEU A N 1
ATOM 5181 C CA . LEU A 1 656 ? -1.981 -34.344 0.665 1 95.12 656 LEU A CA 1
ATOM 5182 C C . LEU A 1 656 ? -2.91 -34.562 -0.526 1 95.12 656 LEU A C 1
ATOM 5184 O O . LEU A 1 656 ? -2.908 -35.656 -1.133 1 95.12 656 LEU A O 1
ATOM 5188 N N . ALA A 1 657 ? -3.676 -33.594 -0.847 1 97.5 657 ALA A N 1
ATOM 5189 C CA . ALA A 1 657 ? -4.574 -33.656 -1.998 1 97.5 657 ALA A CA 1
ATOM 5190 C C . ALA A 1 657 ? -3.795 -33.906 -3.287 1 97.5 657 ALA A C 1
ATOM 5192 O O . ALA A 1 657 ? -4.18 -34.75 -4.105 1 97.5 657 ALA A O 1
ATOM 5193 N N . THR A 1 658 ? -2.723 -33.188 -3.436 1 95 658 THR A N 1
ATOM 5194 C CA . THR A 1 658 ? -1.897 -33.281 -4.633 1 95 658 THR A CA 1
ATOM 5195 C C . THR A 1 658 ? -1.313 -34.688 -4.773 1 95 658 THR A C 1
ATOM 5197 O O . THR A 1 658 ? -1.291 -35.25 -5.871 1 95 658 THR A O 1
ATOM 5200 N N . ARG A 1 659 ? -0.892 -35.25 -3.705 1 93.94 659 ARG A N 1
ATOM 5201 C CA . ARG A 1 659 ? -0.324 -36.594 -3.703 1 93.94 659 ARG A CA 1
ATOM 5202 C C . ARG A 1 659 ? -1.363 -37.625 -4.125 1 93.94 659 ARG A C 1
ATOM 5204 O O . ARG A 1 659 ? -1.017 -38.688 -4.676 1 93.94 659 ARG A O 1
ATOM 5211 N N . LYS A 1 660 ? -2.604 -37.25 -3.889 1 95.81 660 LYS A N 1
ATOM 5212 C CA . LYS A 1 660 ? -3.688 -38.156 -4.25 1 95.81 660 LYS A CA 1
ATOM 5213 C C . LYS A 1 660 ? -4.176 -37.875 -5.672 1 95.81 660 LYS A C 1
ATOM 5215 O O . LYS A 1 660 ? -5.117 -38.531 -6.141 1 95.81 660 LYS A O 1
ATOM 5220 N N . GLY A 1 661 ? -3.58 -36.938 -6.336 1 95.69 661 GLY A N 1
ATOM 5221 C CA . GLY A 1 661 ? -3.857 -36.75 -7.75 1 95.69 661 GLY A CA 1
ATOM 5222 C C . GLY A 1 661 ? -4.684 -35.5 -8.031 1 95.69 661 GLY A C 1
ATOM 5223 O O . GLY A 1 661 ? -5.055 -35.25 -9.18 1 95.69 661 GLY A O 1
ATOM 5224 N N . VAL A 1 662 ? -5.039 -34.75 -7.047 1 97.88 662 VAL A N 1
ATOM 5225 C CA . VAL A 1 662 ? -5.77 -33.5 -7.258 1 97.88 662 VAL A CA 1
ATOM 5226 C C . VAL A 1 662 ? -4.855 -32.469 -7.914 1 97.88 662 VAL A C 1
ATOM 5228 O O . VAL A 1 662 ? -3.725 -32.25 -7.469 1 97.88 662 VAL A O 1
ATOM 5231 N N . LYS A 1 663 ? -5.316 -31.922 -8.984 1 97.94 663 LYS A N 1
ATOM 5232 C CA . LYS A 1 663 ? -4.535 -30.906 -9.688 1 97.94 663 LYS A CA 1
ATOM 5233 C C . LYS A 1 663 ? -4.711 -29.531 -9.055 1 97.94 663 LYS A C 1
ATOM 5235 O O . LYS A 1 663 ? -5.758 -29.25 -8.469 1 97.94 663 LYS A O 1
ATOM 5240 N N . ARG A 1 664 ? -3.719 -28.688 -9.188 1 97.75 664 ARG A N 1
ATOM 5241 C CA . ARG A 1 664 ? -3.717 -27.375 -8.562 1 97.75 664 ARG A CA 1
ATOM 5242 C C . ARG A 1 664 ? -4.871 -26.531 -9.078 1 97.75 664 ARG A C 1
ATOM 5244 O O . ARG A 1 664 ? -5.449 -25.734 -8.328 1 97.75 664 ARG A O 1
ATOM 5251 N N . TRP A 1 665 ? -5.168 -26.672 -10.375 1 98 665 TRP A N 1
ATOM 5252 C CA . TRP A 1 665 ? -6.188 -25.828 -10.977 1 98 665 TRP A CA 1
ATOM 5253 C C . TRP A 1 665 ? -7.578 -26.188 -10.469 1 98 665 TRP A C 1
ATOM 5255 O O . TRP A 1 665 ? -8.555 -25.484 -10.742 1 98 665 TRP A O 1
ATOM 5265 N N . GLN A 1 666 ? -7.703 -27.25 -9.711 1 98.19 666 GLN A N 1
ATOM 5266 C CA . GLN A 1 666 ? -8.977 -27.656 -9.117 1 98.19 666 GLN A CA 1
ATOM 5267 C C . GLN A 1 666 ? -9.227 -26.938 -7.797 1 98.19 666 GLN A C 1
ATOM 5269 O O . GLN A 1 666 ? -10.344 -26.953 -7.277 1 98.19 666 GLN A O 1
ATOM 5274 N N . LEU A 1 667 ? -8.258 -26.266 -7.27 1 98.12 667 LEU A N 1
ATOM 5275 C CA . LEU A 1 667 ? -8.266 -25.859 -5.863 1 98.12 667 LEU A CA 1
ATOM 5276 C C . LEU A 1 667 ? -8.828 -24.453 -5.703 1 98.12 667 LEU A C 1
ATOM 5278 O O . LEU A 1 667 ? -8.547 -23.578 -6.516 1 98.12 667 LEU A O 1
ATOM 5282 N N . ILE A 1 668 ? -9.625 -24.219 -4.715 1 98.5 668 ILE A N 1
ATOM 5283 C CA . ILE A 1 668 ? -10.07 -22.953 -4.141 1 98.5 668 ILE A CA 1
ATOM 5284 C C . ILE A 1 668 ? -9.859 -22.984 -2.627 1 98.5 668 ILE A C 1
ATOM 5286 O O . ILE A 1 668 ? -10.195 -23.953 -1.96 1 98.5 668 ILE A O 1
ATOM 5290 N N . VAL A 1 669 ? -9.312 -21.953 -2.049 1 98.5 669 VAL A N 1
ATOM 5291 C CA . VAL A 1 669 ? -8.969 -21.953 -0.63 1 98.5 669 VAL A CA 1
ATOM 5292 C C . VAL A 1 669 ? -10.031 -21.188 0.159 1 98.5 669 VAL A C 1
ATOM 5294 O O . VAL A 1 669 ? -10.453 -20.109 -0.241 1 98.5 669 VAL A O 1
ATOM 5297 N N . ASP A 1 670 ? -10.508 -21.781 1.195 1 98.5 670 ASP A N 1
ATOM 5298 C CA . ASP A 1 670 ? -11.375 -21.141 2.188 1 98.5 670 ASP A CA 1
ATOM 5299 C C . ASP A 1 670 ? -10.688 -21.078 3.551 1 98.5 670 ASP A C 1
ATOM 5301 O O . ASP A 1 670 ? -10.625 -22.094 4.262 1 98.5 670 ASP A O 1
ATOM 5305 N N . PRO A 1 671 ? -10.25 -19.906 3.963 1 97.88 671 PRO A N 1
ATOM 5306 C CA . PRO A 1 671 ? -9.516 -19.812 5.223 1 97.88 671 PRO A CA 1
ATOM 5307 C C . PRO A 1 671 ? -10.391 -20.078 6.441 1 97.88 671 PRO A C 1
ATOM 5309 O O . PRO A 1 671 ? -9.883 -20.234 7.559 1 97.88 671 PRO A O 1
ATOM 5312 N N . GLY A 1 672 ? -11.625 -20.172 6.234 1 96.19 672 GLY A N 1
ATOM 5313 C CA . GLY A 1 672 ? -12.516 -20.688 7.258 1 96.19 672 GLY A CA 1
ATOM 5314 C C . GLY A 1 672 ? -12.945 -19.641 8.266 1 96.19 672 GLY A C 1
ATOM 5315 O O . GLY A 1 672 ? -12.852 -19.859 9.477 1 96.19 672 GLY A O 1
ATOM 5316 N N . LEU A 1 673 ? -13.523 -18.5 7.828 1 95.81 673 LEU A N 1
ATOM 5317 C CA . LEU A 1 673 ? -14.07 -17.484 8.727 1 95.81 673 LEU A CA 1
ATOM 5318 C C . LEU A 1 673 ? -15.078 -18.109 9.688 1 95.81 673 LEU A C 1
ATOM 5320 O O . LEU A 1 673 ? -15.953 -18.875 9.273 1 95.81 673 LEU A O 1
ATOM 5324 N N . GLY A 1 674 ? -14.875 -17.859 10.93 1 92.31 674 GLY A N 1
ATOM 5325 C CA . GLY A 1 674 ? -15.812 -18.312 11.938 1 92.31 674 GLY A CA 1
ATOM 5326 C C . GLY A 1 674 ? -15.484 -19.703 12.469 1 92.31 674 GLY A C 1
ATOM 5327 O O . GLY A 1 674 ? -16.125 -20.172 13.422 1 92.31 674 GLY A O 1
ATOM 5328 N N . PHE A 1 675 ? -14.555 -20.406 11.859 1 90.75 675 PHE A N 1
ATOM 5329 C CA . PHE A 1 675 ? -14.164 -21.75 12.305 1 90.75 675 PHE A CA 1
ATOM 5330 C C . PHE A 1 675 ? -12.828 -21.703 13.031 1 90.75 675 PHE A C 1
ATOM 5332 O O . PHE A 1 675 ? -11.797 -21.391 12.438 1 90.75 675 PHE A O 1
ATOM 5339 N N . ALA A 1 676 ? -12.844 -22 14.305 1 92.31 676 ALA A N 1
ATOM 5340 C CA . ALA A 1 676 ? -11.648 -22.094 15.141 1 92.31 676 ALA A CA 1
ATOM 5341 C C . ALA A 1 676 ? -10.93 -20.75 15.227 1 92.31 676 ALA A C 1
ATOM 5343 O O . ALA A 1 676 ? -9.695 -20.688 15.172 1 92.31 676 ALA A O 1
ATOM 5344 N N . LYS A 1 677 ? -11.625 -19.656 15.305 1 94.38 677 LYS A N 1
ATOM 5345 C CA . LYS A 1 677 ? -11.078 -18.312 15.398 1 94.38 677 LYS A CA 1
ATOM 5346 C C . LYS A 1 677 ? -11.922 -17.438 16.312 1 94.38 677 LYS A C 1
ATOM 5348 O O . LYS A 1 677 ? -13.148 -17.516 16.297 1 94.38 677 LYS A O 1
ATOM 5353 N N . THR A 1 678 ? -11.258 -16.578 17.078 1 94.19 678 THR A N 1
ATOM 5354 C CA . THR A 1 678 ? -11.938 -15.586 17.891 1 94.19 678 THR A CA 1
ATOM 5355 C C . THR A 1 678 ? -12.438 -14.43 17.031 1 94.19 678 THR A C 1
ATOM 5357 O O . THR A 1 678 ? -12.188 -14.391 15.828 1 94.19 678 THR A O 1
ATOM 5360 N N . VAL A 1 679 ? -13.203 -13.562 17.672 1 94.75 679 VAL A N 1
ATOM 5361 C CA . VAL A 1 679 ? -13.711 -12.383 16.984 1 94.75 679 VAL A CA 1
ATOM 5362 C C . VAL A 1 679 ? -12.539 -11.602 16.375 1 94.75 679 VAL A C 1
ATOM 5364 O O . VAL A 1 679 ? -12.539 -11.289 15.188 1 94.75 679 VAL A O 1
ATOM 5367 N N . GLU A 1 680 ? -11.477 -11.344 17.172 1 94.56 680 GLU A N 1
ATOM 5368 C CA . GLU A 1 680 ? -10.312 -10.57 16.734 1 94.56 680 GLU A CA 1
ATOM 5369 C C . GLU A 1 680 ? -9.555 -11.289 15.625 1 94.56 680 GLU A C 1
ATOM 5371 O O . GLU A 1 680 ? -9.055 -10.648 14.695 1 94.56 680 GLU A O 1
ATOM 5376 N N . GLN A 1 681 ? -9.492 -12.562 15.734 1 95.25 681 GLN A N 1
ATOM 5377 C CA . GLN A 1 681 ? -8.766 -13.359 14.75 1 95.25 681 GLN A CA 1
ATOM 5378 C C . GLN A 1 681 ? -9.477 -13.352 13.398 1 95.25 681 GLN A C 1
ATOM 5380 O O . GLN A 1 681 ? -8.836 -13.328 12.352 1 95.25 681 GLN A O 1
ATOM 5385 N N . ASN A 1 682 ? -10.797 -13.422 13.414 1 96.88 682 ASN A N 1
ATOM 5386 C CA . ASN A 1 682 ? -11.555 -13.328 12.172 1 96.88 682 ASN A CA 1
ATOM 5387 C C . ASN A 1 682 ? -11.312 -12 11.461 1 96.88 682 ASN A C 1
ATOM 5389 O O . ASN A 1 682 ? -11.117 -11.969 10.242 1 96.88 682 ASN A O 1
ATOM 5393 N N . ILE A 1 683 ? -11.312 -10.945 12.227 1 97.06 683 ILE A N 1
ATOM 5394 C CA . ILE A 1 683 ? -11.07 -9.617 11.672 1 97.06 683 ILE A CA 1
ATOM 5395 C C . ILE A 1 683 ? -9.656 -9.547 11.102 1 97.06 683 ILE A C 1
ATOM 5397 O O . ILE A 1 683 ? -9.453 -9.047 9.992 1 97.06 683 ILE A O 1
ATOM 5401 N N . SER A 1 684 ? -8.719 -10.039 11.867 1 95.94 684 SER A N 1
ATOM 5402 C CA . SER A 1 684 ? -7.332 -10.055 11.422 1 95.94 684 SER A CA 1
ATOM 5403 C C . SER A 1 684 ? -7.172 -10.867 10.141 1 95.94 684 SER A C 1
ATOM 5405 O O . SER A 1 684 ? -6.422 -10.469 9.242 1 95.94 684 SER A O 1
ATOM 5407 N N . LEU A 1 685 ? -7.832 -11.938 10.062 1 97.19 685 LEU A N 1
ATOM 5408 C CA . LEU A 1 685 ? -7.766 -12.789 8.883 1 97.19 685 LEU A CA 1
ATOM 5409 C C . LEU A 1 685 ? -8.266 -12.055 7.648 1 97.19 685 LEU A C 1
ATOM 5411 O O . LEU A 1 685 ? -7.633 -12.102 6.594 1 97.19 685 LEU A O 1
ATOM 5415 N N . ILE A 1 686 ? -9.391 -11.352 7.789 1 97.88 686 ILE A N 1
ATOM 5416 C CA . ILE A 1 686 ? -9.938 -10.594 6.672 1 97.88 686 ILE A CA 1
ATOM 5417 C C . ILE A 1 686 ? -8.922 -9.539 6.223 1 97.88 686 ILE A C 1
ATOM 5419 O O . ILE A 1 686 ? -8.609 -9.445 5.031 1 97.88 686 ILE A O 1
ATOM 5423 N N . ARG A 1 687 ? -8.352 -8.828 7.125 1 95.56 687 ARG A N 1
ATOM 5424 C CA . ARG A 1 687 ? -7.414 -7.746 6.836 1 95.56 687 ARG A CA 1
ATOM 5425 C C . ARG A 1 687 ? -6.137 -8.281 6.195 1 95.56 687 ARG A C 1
ATOM 5427 O O . ARG A 1 687 ? -5.512 -7.598 5.387 1 95.56 687 ARG A O 1
ATOM 5434 N N . ASN A 1 688 ? -5.805 -9.508 6.57 1 96 688 ASN A N 1
ATOM 5435 C CA . ASN A 1 688 ? -4.504 -10.023 6.16 1 96 688 ASN A CA 1
ATOM 5436 C C . ASN A 1 688 ? -4.641 -11.086 5.078 1 96 688 ASN A C 1
ATOM 5438 O O . ASN A 1 688 ? -3.738 -11.906 4.887 1 96 688 ASN A O 1
ATOM 5442 N N . LEU A 1 689 ? -5.711 -11.102 4.383 1 97.5 689 LEU A N 1
ATOM 5443 C CA . LEU A 1 689 ? -5.922 -12.039 3.289 1 97.5 689 LEU A CA 1
ATOM 5444 C C . LEU A 1 689 ? -4.812 -11.922 2.25 1 97.5 689 LEU A C 1
ATOM 5446 O O . LEU A 1 689 ? -4.336 -12.938 1.73 1 97.5 689 LEU A O 1
ATOM 5450 N N . PRO A 1 690 ? -4.359 -10.711 1.938 1 95.12 690 PRO A N 1
ATOM 5451 C CA . PRO A 1 690 ? -3.26 -10.609 0.977 1 95.12 690 PRO A CA 1
ATOM 5452 C C . PRO A 1 690 ? -1.996 -11.328 1.451 1 95.12 690 PRO A C 1
ATOM 5454 O O . PRO A 1 690 ? -1.294 -11.945 0.648 1 95.12 690 PRO A O 1
ATOM 5457 N N . ASN A 1 691 ? -1.701 -11.234 2.705 1 93.38 691 ASN A N 1
ATOM 5458 C CA . ASN A 1 691 ? -0.542 -11.93 3.254 1 93.38 691 ASN A CA 1
ATOM 5459 C C . ASN A 1 691 ? -0.709 -13.445 3.178 1 93.38 691 ASN A C 1
ATOM 5461 O O . ASN A 1 691 ? 0.249 -14.164 2.891 1 93.38 691 ASN A O 1
ATOM 5465 N N . LEU A 1 692 ? -1.88 -13.891 3.441 1 96.75 692 LEU A N 1
ATOM 5466 C CA . LEU A 1 692 ? -2.15 -15.32 3.334 1 96.75 692 LEU A CA 1
ATOM 5467 C C . LEU A 1 692 ? -1.984 -15.797 1.895 1 96.75 692 LEU A C 1
ATOM 5469 O O . LEU A 1 692 ? -1.432 -16.875 1.652 1 96.75 692 LEU A O 1
ATOM 5473 N N . ALA A 1 693 ? -2.477 -15.008 0.976 1 96.12 693 ALA A N 1
ATOM 5474 C CA . ALA A 1 693 ? -2.396 -15.344 -0.442 1 96.12 693 ALA A CA 1
ATOM 5475 C C . ALA A 1 693 ? -0.945 -15.461 -0.899 1 96.12 693 ALA A C 1
ATOM 5477 O O . ALA A 1 693 ? -0.648 -16.141 -1.879 1 96.12 693 ALA A O 1
ATOM 5478 N N . LYS A 1 694 ? -0.032 -14.891 -0.192 1 91.25 694 LYS A N 1
ATOM 5479 C CA . LYS A 1 694 ? 1.384 -14.906 -0.551 1 91.25 694 LYS A CA 1
ATOM 5480 C C . LYS A 1 694 ? 2.115 -16.062 0.131 1 91.25 694 LYS A C 1
ATOM 5482 O O . LYS A 1 694 ? 3.303 -16.281 -0.12 1 91.25 694 LYS A O 1
ATOM 5487 N N . TYR A 1 695 ? 1.44 -16.766 0.869 1 92.88 695 TYR A N 1
ATOM 5488 C CA . TYR A 1 695 ? 2.084 -17.781 1.692 1 92.88 695 TYR A CA 1
ATOM 5489 C C . TYR A 1 695 ? 2.725 -18.859 0.826 1 92.88 695 TYR A C 1
ATOM 5491 O O . TYR A 1 695 ? 2.143 -19.281 -0.172 1 92.88 695 TYR A O 1
ATOM 5499 N N . GLY A 1 696 ? 3.92 -19.219 1.207 1 90.88 696 GLY A N 1
ATOM 5500 C CA . GLY A 1 696 ? 4.66 -20.328 0.613 1 90.88 696 GLY A CA 1
ATOM 5501 C C . GLY A 1 696 ? 5.555 -21.047 1.604 1 90.88 696 GLY A C 1
ATOM 5502 O O . GLY A 1 696 ? 6.059 -20.438 2.553 1 90.88 696 GLY A O 1
ATOM 5503 N N . VAL A 1 697 ? 5.641 -22.359 1.372 1 89.5 697 VAL A N 1
ATOM 5504 C CA . VAL A 1 697 ? 6.453 -23.141 2.287 1 89.5 697 VAL A CA 1
ATOM 5505 C C . VAL A 1 697 ? 7.188 -24.234 1.512 1 89.5 697 VAL A C 1
ATOM 5507 O O . VAL A 1 697 ? 6.672 -24.75 0.516 1 89.5 697 VAL A O 1
ATOM 5510 N N . GLU A 1 698 ? 8.344 -24.438 1.842 1 84.06 698 GLU A N 1
ATOM 5511 C CA . GLU A 1 698 ? 9.117 -25.578 1.371 1 84.06 698 GLU A CA 1
ATOM 5512 C C . GLU A 1 698 ? 9.406 -26.562 2.506 1 84.06 698 GLU A C 1
ATOM 5514 O O . GLU A 1 698 ? 9.984 -26.188 3.527 1 84.06 698 GLU A O 1
ATOM 5519 N N . ALA A 1 699 ? 8.844 -27.734 2.334 1 78.06 699 ALA A N 1
ATOM 5520 C CA . ALA A 1 699 ? 9.031 -28.781 3.328 1 78.06 699 ALA A CA 1
ATOM 5521 C C . ALA A 1 699 ? 9.375 -30.109 2.66 1 78.06 699 ALA A C 1
ATOM 5523 O O . ALA A 1 699 ? 8.75 -30.5 1.671 1 78.06 699 ALA A O 1
ATOM 5524 N N . ASP A 1 700 ? 10.375 -30.797 3.201 1 72.5 700 ASP A N 1
ATOM 5525 C CA . ASP A 1 700 ? 10.805 -32.125 2.713 1 72.5 700 ASP A CA 1
ATOM 5526 C C . ASP A 1 700 ? 11.102 -32.062 1.217 1 72.5 700 ASP A C 1
ATOM 5528 O O . ASP A 1 700 ? 10.68 -32.938 0.468 1 72.5 700 ASP A O 1
ATOM 5532 N N . GLY A 1 701 ? 11.594 -31 0.795 1 72.12 701 GLY A N 1
ATOM 5533 C CA . GLY A 1 701 ? 12.008 -30.859 -0.592 1 72.12 701 GLY A CA 1
ATOM 5534 C C . GLY A 1 701 ? 10.867 -30.484 -1.523 1 72.12 701 GLY A C 1
ATOM 5535 O O . GLY A 1 701 ? 11.047 -30.438 -2.742 1 72.12 701 GLY A O 1
ATOM 5536 N N . GLU A 1 702 ? 9.719 -30.312 -1 1 85.56 702 GLU A N 1
ATOM 5537 C CA . GLU A 1 702 ? 8.562 -29.953 -1.814 1 85.56 702 GLU A CA 1
ATOM 5538 C C . GLU A 1 702 ? 8.086 -28.531 -1.514 1 85.56 702 GLU A C 1
ATOM 5540 O O . GLU A 1 702 ? 8.086 -28.109 -0.357 1 85.56 702 GLU A O 1
ATOM 5545 N N . TYR A 1 703 ? 7.824 -27.906 -2.553 1 91 703 TYR A N 1
ATOM 5546 C CA . TYR A 1 703 ? 7.32 -26.531 -2.434 1 91 703 TYR A CA 1
ATOM 5547 C C . TYR A 1 703 ? 5.809 -26.5 -2.629 1 91 703 TYR A C 1
ATOM 5549 O O . TYR A 1 703 ? 5.273 -27.141 -3.535 1 91 703 TYR A O 1
ATOM 5557 N N . GLN A 1 704 ? 5.129 -25.859 -1.656 1 92.69 704 GLN A N 1
ATOM 5558 C CA . GLN A 1 704 ? 3.699 -25.594 -1.752 1 92.69 704 GLN A CA 1
ATOM 5559 C C . GLN A 1 704 ? 3.398 -24.109 -1.493 1 92.69 704 GLN A C 1
ATOM 5561 O O . GLN A 1 704 ? 4.043 -23.484 -0.654 1 92.69 704 GLN A O 1
ATOM 5566 N N . SER A 1 705 ? 2.496 -23.562 -2.26 1 93.38 705 SER A N 1
ATOM 5567 C CA . SER A 1 705 ? 2.16 -22.156 -2.049 1 93.38 705 SER A CA 1
ATOM 5568 C C . SER A 1 705 ? 0.674 -21.906 -2.281 1 93.38 705 SER A C 1
ATOM 5570 O O . SER A 1 705 ? -0.01 -22.719 -2.904 1 93.38 705 SER A O 1
ATOM 5572 N N . LEU A 1 706 ? 0.241 -20.828 -1.758 1 96.31 706 LEU A N 1
ATOM 5573 C CA . LEU A 1 706 ? -1.126 -20.375 -1.995 1 96.31 706 LEU A CA 1
ATOM 5574 C C . LEU A 1 706 ? -1.158 -19.25 -3.031 1 96.31 706 LEU A C 1
ATOM 5576 O O . LEU A 1 706 ? -2.189 -18.609 -3.219 1 96.31 706 LEU A O 1
ATOM 5580 N N . HIS A 1 707 ? -0.101 -19.094 -3.707 1 92.12 707 HIS A N 1
ATOM 5581 C CA . HIS A 1 707 ? -0.025 -18.062 -4.73 1 92.12 707 HIS A CA 1
ATOM 5582 C C . HIS A 1 707 ? -1.035 -18.312 -5.844 1 92.12 707 HIS A C 1
ATOM 5584 O O . HIS A 1 707 ? -1.097 -19.422 -6.395 1 92.12 707 HIS A O 1
ATOM 5590 N N . ARG A 1 708 ? -1.8 -17.328 -6.098 1 93.44 708 ARG A N 1
ATOM 5591 C CA . ARG A 1 708 ? -2.684 -17.281 -7.258 1 93.44 708 ARG A CA 1
ATOM 5592 C C . ARG A 1 708 ? -3.691 -18.422 -7.223 1 93.44 708 ARG A C 1
ATOM 5594 O O . ARG A 1 708 ? -4.074 -18.953 -8.266 1 93.44 708 ARG A O 1
ATOM 5601 N N . VAL A 1 709 ? -3.906 -18.906 -6.051 1 96.69 709 VAL A N 1
ATOM 5602 C CA . VAL A 1 709 ? -5.062 -19.766 -5.812 1 96.69 709 VAL A CA 1
ATOM 5603 C C . VAL A 1 709 ? -6.266 -18.906 -5.41 1 96.69 709 VAL A C 1
ATOM 5605 O O . VAL A 1 709 ? -6.137 -18 -4.598 1 96.69 709 VAL A O 1
ATOM 5608 N N . PRO A 1 710 ? -7.434 -19.188 -6 1 97.94 710 PRO A N 1
ATOM 5609 C CA . PRO A 1 710 ? -8.602 -18.375 -5.645 1 97.94 710 PRO A CA 1
ATOM 5610 C C . PRO A 1 710 ? -9.039 -18.562 -4.195 1 97.94 710 PRO A C 1
ATOM 5612 O O . PRO A 1 710 ? -8.867 -19.656 -3.637 1 97.94 710 PRO A O 1
ATOM 5615 N N . PHE A 1 711 ? -9.617 -17.484 -3.604 1 98.44 711 PHE A N 1
ATOM 5616 C CA . PHE A 1 711 ? -10.062 -17.516 -2.215 1 98.44 711 PHE A CA 1
ATOM 5617 C C . PHE A 1 711 ? -11.578 -17.406 -2.131 1 98.44 711 PHE A C 1
ATOM 5619 O O . PHE A 1 711 ? -12.18 -16.531 -2.775 1 98.44 711 PHE A O 1
ATOM 5626 N N . LEU A 1 712 ? -12.18 -18.297 -1.401 1 98.56 712 LEU A N 1
ATOM 5627 C CA . LEU A 1 712 ? -13.578 -18.266 -1.004 1 98.56 712 LEU A CA 1
ATOM 5628 C C . LEU A 1 712 ? -13.727 -17.797 0.44 1 98.56 712 LEU A C 1
ATOM 5630 O O . LEU A 1 712 ? -13.023 -18.281 1.329 1 98.56 712 LEU A O 1
ATOM 5634 N N . LEU A 1 713 ? -14.562 -16.766 0.675 1 98.56 713 LEU A N 1
ATOM 5635 C CA . LEU A 1 713 ? -14.844 -16.312 2.029 1 98.56 713 LEU A CA 1
ATOM 5636 C C . LEU A 1 713 ? -16.344 -16.375 2.332 1 98.56 713 LEU A C 1
ATOM 5638 O O . LEU A 1 713 ? -17.156 -16.047 1.479 1 98.56 713 LEU A O 1
ATOM 5642 N N . GLY A 1 714 ? -16.672 -16.859 3.525 1 97.62 714 GLY A N 1
ATOM 5643 C CA . GLY A 1 714 ? -18.062 -16.969 3.93 1 97.62 714 GLY A CA 1
ATOM 5644 C C . GLY A 1 714 ? -18.359 -16.25 5.227 1 97.62 714 GLY A C 1
ATOM 5645 O O . GLY A 1 714 ? -18.531 -16.875 6.273 1 97.62 714 GLY A O 1
ATOM 5646 N N . PRO A 1 715 ? -18.531 -14.953 5.195 1 97.06 715 PRO A N 1
ATOM 5647 C CA . PRO A 1 715 ? -18.797 -14.211 6.43 1 97.06 715 PRO A CA 1
ATOM 5648 C C . PRO A 1 715 ? -20.25 -14.25 6.852 1 97.06 715 PRO A C 1
ATOM 5650 O O . PRO A 1 715 ? -20.594 -13.828 7.961 1 97.06 715 PRO A O 1
ATOM 5653 N N . SER A 1 716 ? -21.094 -14.828 6.094 1 95.38 716 SER A N 1
ATOM 5654 C CA . SER A 1 716 ? -22.547 -14.719 6.27 1 95.38 716 SER A CA 1
ATOM 5655 C C . SER A 1 716 ? -22.984 -15.32 7.602 1 95.38 716 SER A C 1
ATOM 5657 O O . SER A 1 716 ? -22.656 -16.469 7.914 1 95.38 716 SER A O 1
ATOM 5659 N N . ARG A 1 717 ? -23.656 -14.516 8.461 1 92.81 717 ARG A N 1
ATOM 5660 C CA . ARG A 1 717 ? -24.359 -14.891 9.688 1 92.81 717 ARG A CA 1
ATOM 5661 C C . ARG A 1 717 ? -23.375 -15.336 10.766 1 92.81 717 ARG A C 1
ATOM 5663 O O . ARG A 1 717 ? -23.766 -15.938 11.766 1 92.81 717 ARG A O 1
ATOM 5670 N N . LYS A 1 718 ? -22.141 -15 10.617 1 93.62 718 LYS A N 1
ATOM 5671 C CA . LYS A 1 718 ? -21.141 -15.469 11.57 1 93.62 718 LYS A CA 1
ATOM 5672 C C . LYS A 1 718 ? -21.234 -14.695 12.883 1 93.62 718 LYS A C 1
ATOM 5674 O O . LYS A 1 718 ? -21.625 -13.531 12.898 1 93.62 718 LYS A O 1
ATOM 5679 N N . ARG A 1 719 ? -20.859 -15.273 13.906 1 92.12 719 ARG A N 1
ATOM 5680 C CA . ARG A 1 719 ? -20.969 -14.758 15.266 1 92.12 719 ARG A CA 1
ATOM 5681 C C . ARG A 1 719 ? -20.172 -13.461 15.422 1 92.12 719 ARG A C 1
ATOM 5683 O O . ARG A 1 719 ? -20.609 -12.547 16.125 1 92.12 719 ARG A O 1
ATOM 5690 N N . PHE A 1 720 ? -19.031 -13.336 14.828 1 93.94 720 PHE A N 1
ATOM 5691 C CA . PHE A 1 720 ? -18.203 -12.156 15.039 1 93.94 720 PHE A CA 1
ATOM 5692 C C . PHE A 1 720 ? -18.891 -10.898 14.531 1 93.94 720 PHE A C 1
ATOM 5694 O O . PHE A 1 720 ? -18.688 -9.805 15.055 1 93.94 720 PHE A O 1
ATOM 5701 N N . ILE A 1 721 ? -19.734 -11.023 13.539 1 96 721 ILE A N 1
ATOM 5702 C CA . ILE A 1 721 ? -20.484 -9.883 13.039 1 96 721 ILE A CA 1
ATOM 5703 C C . ILE A 1 721 ? -21.484 -9.414 14.102 1 96 721 ILE A C 1
ATOM 5705 O O . ILE A 1 721 ? -21.594 -8.219 14.367 1 96 721 ILE A O 1
ATOM 5709 N N . GLY A 1 722 ? -22.172 -10.398 14.711 1 95.06 722 GLY A N 1
ATOM 5710 C CA . GLY A 1 722 ? -23.125 -10.062 15.758 1 95.06 722 GLY A CA 1
ATOM 5711 C C . GLY A 1 722 ? -22.469 -9.406 16.969 1 95.06 722 GLY A C 1
ATOM 5712 O O . GLY A 1 722 ? -23.016 -8.445 17.516 1 95.06 722 GLY A O 1
ATOM 5713 N N . VAL A 1 723 ? -21.328 -9.875 17.344 1 94.25 723 VAL A N 1
ATOM 5714 C CA . VAL A 1 723 ? -20.609 -9.344 18.5 1 94.25 723 VAL A CA 1
ATOM 5715 C C . VAL A 1 723 ? -20.172 -7.906 18.219 1 94.25 723 VAL A C 1
ATOM 5717 O O . VAL A 1 723 ? -20.312 -7.027 19.078 1 94.25 723 VAL A O 1
ATOM 5720 N N . ILE A 1 724 ? -19.75 -7.625 17.047 1 94.81 724 ILE A N 1
ATOM 5721 C CA . ILE A 1 724 ? -19.188 -6.328 16.672 1 94.81 724 ILE A CA 1
ATOM 5722 C C . ILE A 1 724 ? -20.312 -5.309 16.516 1 94.81 724 ILE A C 1
ATOM 5724 O O . ILE A 1 724 ? -20.188 -4.16 16.953 1 94.81 724 ILE A O 1
ATOM 5728 N N . THR A 1 725 ? -21.406 -5.723 15.961 1 93.12 725 THR A N 1
ATOM 5729 C CA . THR A 1 725 ? -22.422 -4.75 15.531 1 93.12 725 THR A CA 1
ATOM 5730 C C . THR A 1 725 ? -23.625 -4.766 16.469 1 93.12 725 THR A C 1
ATOM 5732 O O . THR A 1 725 ? -24.422 -3.834 16.469 1 93.12 725 THR A O 1
ATOM 5735 N N . GLY A 1 726 ? -23.812 -5.816 17.188 1 91.44 726 GLY A N 1
ATOM 5736 C CA . GLY A 1 726 ? -25.016 -5.992 17.984 1 91.44 726 GLY A CA 1
ATOM 5737 C C . GLY A 1 726 ? -26.203 -6.469 17.172 1 91.44 726 GLY A C 1
ATOM 5738 O O . GLY A 1 726 ? -27.297 -6.664 17.703 1 91.44 726 GLY A O 1
ATOM 5739 N N . GLU A 1 727 ? -25.969 -6.695 15.898 1 91.38 727 GLU A N 1
ATOM 5740 C CA . GLU A 1 727 ? -27.047 -7.133 15.023 1 91.38 727 GLU A CA 1
ATOM 5741 C C . GLU A 1 727 ? -27.438 -8.586 15.305 1 91.38 727 GLU A C 1
ATOM 5743 O O . GLU A 1 727 ? -26.562 -9.445 15.445 1 91.38 727 GLU A O 1
ATOM 5748 N N . GLU A 1 728 ? -28.625 -8.844 15.375 1 90.06 728 GLU A N 1
ATOM 5749 C CA . GLU A 1 728 ? -29.125 -10.211 15.516 1 90.06 728 GLU A CA 1
ATOM 5750 C C . GLU A 1 728 ? -29.234 -10.898 14.156 1 90.06 728 GLU A C 1
ATOM 5752 O O . GLU A 1 728 ? -29.094 -10.25 13.117 1 90.06 728 GLU A O 1
ATOM 5757 N N . LEU A 1 729 ? -29.391 -12.227 14.172 1 89.38 729 LEU A N 1
ATOM 5758 C CA . LEU A 1 729 ? -29.578 -12.945 12.914 1 89.38 729 LEU A CA 1
ATOM 5759 C C . LEU A 1 729 ? -30.766 -12.359 12.141 1 89.38 729 LEU A C 1
ATOM 5761 O O . LEU A 1 729 ? -31.766 -11.953 12.734 1 89.38 729 LEU A O 1
ATOM 5765 N N . PRO A 1 730 ? -30.703 -12.211 10.82 1 90.88 730 PRO A N 1
ATOM 5766 C CA . PRO A 1 730 ? -29.719 -12.867 9.945 1 90.88 730 PRO A CA 1
ATOM 5767 C C . PRO A 1 730 ? -28.484 -12.016 9.703 1 90.88 730 PRO A C 1
ATOM 5769 O O . PRO A 1 730 ? -27.594 -12.414 8.945 1 90.88 730 PRO A O 1
ATOM 5772 N N . ARG A 1 731 ? -28.328 -10.852 10.312 1 94.31 731 ARG A N 1
ATOM 5773 C CA . ARG A 1 731 ? -27.141 -10.008 10.266 1 94.31 731 ARG A CA 1
ATOM 5774 C C . ARG A 1 731 ? -26.812 -9.586 8.836 1 94.31 731 ARG A C 1
ATOM 5776 O O . ARG A 1 731 ? -25.672 -9.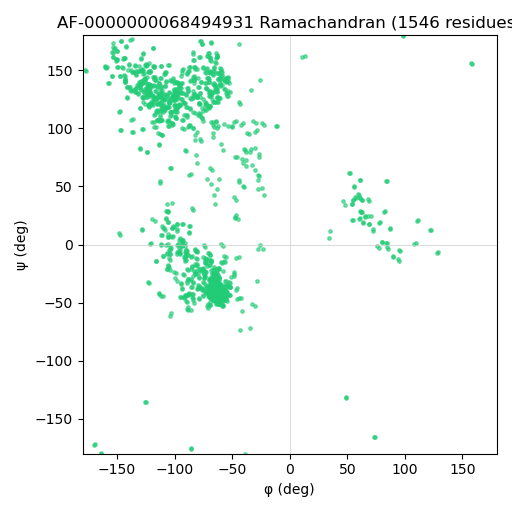664 8.406 1 94.31 731 ARG A O 1
ATOM 5783 N N . SER A 1 732 ? -27.797 -9.227 8.117 1 94.38 732 SER A N 1
ATOM 5784 C CA . SER A 1 732 ? -27.688 -8.977 6.688 1 94.38 732 SER A CA 1
ATOM 5785 C C . SER A 1 732 ? -26.812 -7.762 6.406 1 94.38 732 SER A C 1
ATOM 5787 O O . SER A 1 732 ? -25.938 -7.809 5.535 1 94.38 732 SER A O 1
ATOM 5789 N N . VAL A 1 733 ? -26.984 -6.672 7.227 1 95.81 733 VAL A N 1
ATOM 5790 C CA . VAL A 1 733 ? -26.219 -5.445 7 1 95.81 733 VAL A CA 1
ATOM 5791 C C . VAL A 1 733 ? -24.75 -5.688 7.32 1 95.81 733 VAL A C 1
ATOM 5793 O O . VAL A 1 733 ? -23.875 -5.344 6.52 1 95.81 733 VAL A O 1
ATOM 5796 N N . GLY A 1 734 ? -24.547 -6.324 8.445 1 96.56 734 GLY A N 1
ATOM 5797 C CA . GLY A 1 734 ? -23.188 -6.648 8.828 1 96.56 734 GLY A CA 1
ATOM 5798 C C . GLY A 1 734 ? -22.484 -7.574 7.848 1 96.56 734 GLY A C 1
ATOM 5799 O O . GLY A 1 734 ? -21.297 -7.43 7.59 1 96.56 734 GLY A O 1
ATOM 5800 N N . THR A 1 735 ? -23.219 -8.539 7.289 1 97.06 735 THR A N 1
ATOM 5801 C CA . THR A 1 735 ? -22.688 -9.453 6.285 1 97.06 735 THR A CA 1
ATOM 5802 C C . THR A 1 735 ? -22.25 -8.688 5.035 1 97.06 735 THR A C 1
ATOM 5804 O O . THR A 1 735 ? -21.156 -8.891 4.523 1 97.06 735 THR A O 1
ATOM 5807 N N . CYS A 1 736 ? -23.156 -7.812 4.602 1 97.31 736 CYS A N 1
ATOM 5808 C CA . CYS A 1 736 ? -22.828 -7.027 3.414 1 97.31 736 CYS A CA 1
ATOM 5809 C C . CYS A 1 736 ? -21.562 -6.195 3.641 1 97.31 736 CYS A C 1
ATOM 5811 O O . CYS A 1 736 ? -20.719 -6.102 2.76 1 97.31 736 CYS A O 1
ATOM 5813 N N . ALA A 1 737 ? -21.469 -5.621 4.824 1 97.94 737 ALA A N 1
ATOM 5814 C CA . ALA A 1 737 ? -20.281 -4.848 5.168 1 97.94 737 ALA A CA 1
ATOM 5815 C C . ALA A 1 737 ? -19.031 -5.719 5.121 1 97.94 737 ALA A C 1
ATOM 5817 O O . ALA A 1 737 ? -18.016 -5.34 4.52 1 97.94 737 ALA A O 1
ATOM 5818 N N . ALA A 1 738 ? -19.094 -6.855 5.703 1 98 738 ALA A N 1
ATOM 5819 C CA . ALA A 1 738 ? -17.953 -7.777 5.719 1 98 738 ALA A CA 1
ATOM 5820 C C . ALA A 1 738 ? -17.578 -8.203 4.301 1 98 738 ALA A C 1
ATOM 5822 O O . ALA A 1 738 ? -16.391 -8.32 3.977 1 98 738 ALA A O 1
ATOM 5823 N N . VAL A 1 739 ? -18.594 -8.445 3.484 1 98.19 739 VAL A N 1
ATOM 5824 C CA . VAL A 1 739 ? -18.375 -8.883 2.107 1 98.19 739 VAL A CA 1
ATOM 5825 C C . VAL A 1 739 ? -17.562 -7.832 1.354 1 98.19 739 VAL A C 1
ATOM 5827 O O . VAL A 1 739 ? -16.641 -8.172 0.605 1 98.19 739 VAL A O 1
ATOM 5830 N N . MET A 1 740 ? -17.844 -6.52 1.559 1 98.31 740 MET A N 1
ATOM 5831 C CA . MET A 1 740 ? -17.094 -5.453 0.913 1 98.31 740 MET A CA 1
ATOM 5832 C C . MET A 1 740 ? -15.609 -5.562 1.239 1 98.31 740 MET A C 1
ATOM 5834 O O . MET A 1 740 ? -14.758 -5.465 0.347 1 98.31 740 MET A O 1
ATOM 5838 N N . SER A 1 741 ? -15.344 -5.777 2.475 1 97.94 741 SER A N 1
ATOM 5839 C CA . SER A 1 741 ? -13.953 -5.855 2.898 1 97.94 741 SER A CA 1
ATOM 5840 C C . SER A 1 741 ? -13.289 -7.129 2.385 1 97.94 741 SER A C 1
ATOM 5842 O O . SER A 1 741 ? -12.109 -7.117 2.016 1 97.94 741 SER A O 1
ATOM 5844 N N . CYS A 1 742 ? -14.023 -8.227 2.385 1 98.25 742 CYS A N 1
ATOM 5845 C CA . CYS A 1 742 ? -13.477 -9.477 1.869 1 98.25 742 CYS A CA 1
ATOM 5846 C C . CYS A 1 742 ? -13.008 -9.312 0.428 1 98.25 742 CYS A C 1
ATOM 5848 O O . CYS A 1 742 ? -11.898 -9.719 0.084 1 98.25 742 CYS A O 1
ATOM 5850 N N . ILE A 1 743 ? -13.867 -8.711 -0.368 1 97.69 743 ILE A N 1
ATOM 5851 C CA . ILE A 1 743 ? -13.516 -8.5 -1.77 1 97.69 743 ILE A CA 1
ATOM 5852 C C . ILE A 1 743 ? -12.391 -7.477 -1.876 1 97.69 743 ILE A C 1
ATOM 5854 O O . ILE A 1 743 ? -11.445 -7.664 -2.641 1 97.69 743 ILE A O 1
ATOM 5858 N N . GLY A 1 744 ? -12.445 -6.461 -1.111 1 97 744 GLY A N 1
ATOM 5859 C CA . GLY A 1 744 ? -11.43 -5.422 -1.137 1 97 744 GLY A CA 1
ATOM 5860 C C . GLY A 1 744 ? -10.047 -5.934 -0.797 1 97 744 GLY A C 1
ATOM 5861 O O . GLY A 1 744 ? -9.047 -5.434 -1.325 1 97 744 GLY A O 1
ATOM 5862 N N . PHE A 1 745 ? -10.008 -6.898 0.075 1 96.88 745 PHE A N 1
ATOM 5863 C CA . PHE A 1 745 ? -8.711 -7.418 0.501 1 96.88 745 PHE A CA 1
ATOM 5864 C C . PHE A 1 745 ? -8.305 -8.625 -0.341 1 96.88 745 PHE A C 1
ATOM 5866 O O . PHE A 1 745 ? -7.312 -9.289 -0.045 1 96.88 745 PHE A O 1
ATOM 5873 N N . GLY A 1 746 ? -9.078 -8.992 -1.294 1 95.38 746 GLY A N 1
ATOM 5874 C CA . GLY A 1 746 ? -8.57 -9.945 -2.266 1 95.38 746 GLY A CA 1
ATOM 5875 C C . GLY A 1 746 ? -9.406 -11.211 -2.354 1 95.38 746 GLY A C 1
ATOM 5876 O O . GLY A 1 746 ? -9 -12.195 -2.975 1 95.38 746 GLY A O 1
ATOM 5877 N N . GLY A 1 747 ? -10.57 -11.242 -1.781 1 97.12 747 GLY A N 1
ATOM 5878 C CA . GLY A 1 747 ? -11.461 -12.375 -1.958 1 97.12 747 GLY A CA 1
ATOM 5879 C C . GLY A 1 747 ? -12.031 -12.469 -3.359 1 97.12 747 GLY A C 1
ATOM 5880 O O . GLY A 1 747 ? -12.328 -11.445 -3.986 1 97.12 747 GLY A O 1
ATOM 5881 N N . HIS A 1 748 ? -12.289 -13.719 -3.832 1 97.69 748 HIS A N 1
ATOM 5882 C CA . HIS A 1 748 ? -12.75 -13.914 -5.199 1 97.69 748 HIS A CA 1
ATOM 5883 C C . HIS A 1 748 ? -14.18 -14.445 -5.23 1 97.69 748 HIS A C 1
ATOM 5885 O O . HIS A 1 748 ? -14.977 -14.055 -6.09 1 97.69 748 HIS A O 1
ATOM 5891 N N . LEU A 1 749 ? -14.469 -15.383 -4.332 1 98.19 749 LEU A N 1
ATOM 5892 C CA . LEU A 1 749 ? -15.805 -15.945 -4.16 1 98.19 749 LEU A CA 1
ATOM 5893 C C . LEU A 1 749 ? -16.359 -15.633 -2.771 1 98.19 749 LEU A C 1
ATOM 5895 O O . LEU A 1 749 ? -15.609 -15.656 -1.787 1 98.19 749 LEU A O 1
ATOM 5899 N N . ILE A 1 750 ? -17.656 -15.359 -2.77 1 98.44 750 ILE A N 1
ATOM 5900 C CA . ILE A 1 750 ? -18.312 -15.062 -1.501 1 98.44 750 ILE A CA 1
ATOM 5901 C C . ILE A 1 750 ? -19.469 -16.047 -1.274 1 98.44 750 ILE A C 1
ATOM 5903 O O . ILE A 1 750 ? -20.375 -16.156 -2.105 1 98.44 750 ILE A O 1
ATOM 5907 N N . ARG A 1 751 ? -19.391 -16.766 -0.184 1 98.12 751 ARG A N 1
ATOM 5908 C CA . ARG A 1 751 ? -20.438 -17.719 0.19 1 98.12 751 ARG A CA 1
ATOM 5909 C C . ARG A 1 751 ? -21.438 -17.062 1.144 1 98.12 751 ARG A C 1
ATOM 5911 O O . ARG A 1 751 ? -21.062 -16.578 2.211 1 98.12 751 ARG A O 1
ATOM 5918 N N . VAL A 1 752 ? -22.75 -17.109 0.755 1 97.25 752 VAL A N 1
ATOM 5919 C CA . VAL A 1 752 ? -23.672 -16.297 1.554 1 97.25 752 VAL A CA 1
ATOM 5920 C C . VAL A 1 752 ? -25.047 -16.953 1.555 1 97.25 752 VAL A C 1
ATOM 5922 O O . VAL A 1 752 ? -25.391 -17.703 0.646 1 97.25 752 VAL A O 1
ATOM 5925 N N . HIS A 1 753 ? -25.859 -16.578 2.562 1 94 753 HIS A N 1
ATOM 5926 C CA . HIS A 1 753 ? -27.266 -16.953 2.646 1 94 753 HIS A CA 1
ATOM 5927 C C . HIS A 1 753 ? -28.172 -15.914 1.983 1 94 753 HIS A C 1
ATOM 5929 O O . HIS A 1 753 ? -29.047 -16.266 1.195 1 94 753 HIS A O 1
ATOM 5935 N N . ASP A 1 754 ? -27.906 -14.641 2.248 1 93.12 754 ASP A N 1
ATOM 5936 C CA . ASP A 1 754 ? -28.672 -13.531 1.681 1 93.12 754 ASP A CA 1
ATOM 5937 C C . ASP A 1 754 ? -28.062 -13.062 0.363 1 93.12 754 ASP A C 1
ATOM 5939 O O . ASP A 1 754 ? -27.453 -11.984 0.299 1 93.12 754 ASP A O 1
ATOM 5943 N N . PHE A 1 755 ? -28.391 -13.82 -0.719 1 95.62 755 PHE A N 1
ATOM 5944 C CA . PHE A 1 755 ? -27.672 -13.625 -1.972 1 95.62 755 PHE A CA 1
ATOM 5945 C C . PHE A 1 755 ? -28.188 -12.383 -2.697 1 95.62 755 PHE A C 1
ATOM 5947 O O . PHE A 1 755 ? -27.453 -11.773 -3.48 1 95.62 755 PHE A O 1
ATOM 5954 N N . LYS A 1 756 ? -29.391 -11.859 -2.455 1 94 756 LYS A N 1
ATOM 5955 C CA . LYS A 1 756 ? -29.906 -10.695 -3.158 1 94 756 LYS A CA 1
ATOM 5956 C C . LYS A 1 756 ? -29.141 -9.438 -2.771 1 94 756 LYS A C 1
ATOM 5958 O O . LYS A 1 756 ? -28.594 -8.742 -3.637 1 94 756 LYS A O 1
ATOM 5963 N N . ALA A 1 757 ? -29.047 -9.203 -1.427 1 95.06 757 ALA A N 1
ATOM 5964 C CA . ALA A 1 757 ? -28.312 -8.039 -0.934 1 95.06 757 ALA A CA 1
ATOM 5965 C C . ALA A 1 757 ? -26.828 -8.141 -1.275 1 95.06 757 ALA A C 1
ATOM 5967 O O . ALA A 1 757 ? -26.188 -7.137 -1.604 1 95.06 757 ALA A O 1
ATOM 5968 N N . VAL A 1 758 ? -26.344 -9.352 -1.271 1 96.25 758 VAL A N 1
ATOM 5969 C CA . VAL A 1 758 ? -24.906 -9.539 -1.488 1 96.25 758 VAL A CA 1
ATOM 5970 C C . VAL A 1 758 ? -24.578 -9.328 -2.963 1 96.25 758 VAL A C 1
ATOM 5972 O O . VAL A 1 758 ? -23.516 -8.812 -3.297 1 96.25 758 VAL A O 1
ATOM 5975 N N . LYS A 1 759 ? -25.453 -9.656 -3.85 1 95.38 759 LYS A N 1
ATOM 5976 C CA . LYS A 1 759 ? -25.234 -9.391 -5.27 1 95.38 759 LYS A CA 1
ATOM 5977 C C . LYS A 1 759 ? -25.078 -7.895 -5.527 1 95.38 759 LYS A C 1
ATOM 5979 O O . LYS A 1 759 ? -24.203 -7.48 -6.293 1 95.38 759 LYS A O 1
ATOM 5984 N N . VAL A 1 760 ? -25.906 -7.105 -4.848 1 95.25 760 VAL A N 1
ATOM 5985 C CA . VAL A 1 760 ? -25.797 -5.652 -4.926 1 95.25 760 VAL A CA 1
ATOM 5986 C C . VAL A 1 760 ? -24.453 -5.203 -4.379 1 95.25 760 VAL A C 1
ATOM 5988 O O . VAL A 1 760 ? -23.734 -4.422 -5.016 1 95.25 760 VAL A O 1
ATOM 5991 N N . THR A 1 761 ? -24.109 -5.746 -3.252 1 97.44 761 THR A N 1
ATOM 5992 C CA . THR A 1 761 ? -22.859 -5.418 -2.578 1 97.44 761 THR A CA 1
ATOM 5993 C C . THR A 1 761 ? -21.672 -5.762 -3.463 1 97.44 761 THR A C 1
ATOM 5995 O O . THR A 1 761 ? -20.734 -4.965 -3.588 1 97.44 761 THR A O 1
ATOM 5998 N N . CYS A 1 762 ? -21.719 -6.918 -4.109 1 96.88 762 CYS A N 1
ATOM 5999 C CA . CYS A 1 762 ? -20.625 -7.34 -4.992 1 96.88 762 CYS A CA 1
ATOM 6000 C C . CYS A 1 762 ? -20.5 -6.395 -6.184 1 96.88 762 CYS A C 1
ATOM 6002 O O . CYS A 1 762 ? -19.391 -6.098 -6.625 1 96.88 762 CYS A O 1
ATOM 6004 N N . GLY A 1 763 ? -21.656 -5.977 -6.676 1 95.62 763 GLY A N 1
ATOM 6005 C CA . GLY A 1 763 ? -21.609 -5.004 -7.754 1 95.62 763 GLY A CA 1
ATOM 6006 C C . GLY A 1 763 ? -20.859 -3.736 -7.387 1 95.62 763 GLY A C 1
ATOM 6007 O O . GLY A 1 763 ? -20.047 -3.246 -8.164 1 95.62 763 GLY A O 1
ATOM 6008 N N . MET A 1 764 ? -21.125 -3.221 -6.188 1 96.88 764 MET A N 1
ATOM 6009 C CA . MET A 1 764 ? -20.438 -2.023 -5.707 1 96.88 764 MET A CA 1
ATOM 6010 C C . MET A 1 764 ? -18.953 -2.293 -5.496 1 96.88 764 MET A C 1
ATOM 6012 O O . MET A 1 764 ? -18.109 -1.473 -5.863 1 96.88 764 MET A O 1
ATOM 6016 N N . ALA A 1 765 ? -18.672 -3.443 -4.914 1 97.5 765 ALA A N 1
ATOM 6017 C CA . ALA A 1 765 ? -17.281 -3.811 -4.641 1 97.5 765 ALA A CA 1
ATOM 6018 C C . ALA A 1 765 ? -16.484 -3.906 -5.934 1 97.5 765 ALA A C 1
ATOM 6020 O O . ALA A 1 765 ? -15.359 -3.391 -6.016 1 97.5 765 ALA A O 1
ATOM 6021 N N . ASP A 1 766 ? -17.047 -4.562 -6.949 1 96.56 766 ASP A N 1
ATOM 6022 C CA . ASP A 1 766 ? -16.359 -4.715 -8.227 1 96.56 766 ASP A CA 1
ATOM 6023 C C . ASP A 1 766 ? -16.125 -3.359 -8.891 1 96.56 766 ASP A C 1
ATOM 6025 O O . ASP A 1 766 ? -15.055 -3.119 -9.461 1 96.56 766 ASP A O 1
ATOM 6029 N N . ALA A 1 767 ? -17.078 -2.49 -8.766 1 96.44 767 ALA A N 1
ATOM 6030 C CA . ALA A 1 767 ? -16.938 -1.153 -9.336 1 96.44 767 ALA A CA 1
ATOM 6031 C C . ALA A 1 767 ? -15.82 -0.38 -8.641 1 96.44 767 ALA A C 1
ATOM 6033 O O . ALA A 1 767 ? -14.969 0.227 -9.305 1 96.44 767 ALA A O 1
ATOM 6034 N N . ILE A 1 768 ? -15.781 -0.409 -7.355 1 96.44 768 ILE A N 1
ATOM 6035 C CA . ILE A 1 768 ? -14.867 0.425 -6.586 1 96.44 768 ILE A CA 1
ATOM 6036 C C . ILE A 1 768 ? -13.469 -0.193 -6.602 1 96.44 768 ILE A C 1
ATOM 6038 O O . ILE A 1 768 ? -12.484 0.491 -6.887 1 96.44 768 ILE A O 1
ATOM 6042 N N . TYR A 1 769 ? -13.344 -1.472 -6.367 1 95.44 769 TYR A N 1
ATOM 6043 C CA . TYR A 1 769 ? -12.031 -2.07 -6.133 1 95.44 769 TYR A CA 1
ATOM 6044 C C . TYR A 1 769 ? -11.43 -2.586 -7.438 1 95.44 769 TYR A C 1
ATOM 6046 O O . TYR A 1 769 ? -10.211 -2.666 -7.574 1 95.44 769 TYR A O 1
ATOM 6054 N N . LYS A 1 770 ? -12.312 -2.934 -8.43 1 93.25 770 LYS A N 1
ATOM 6055 C CA . LYS A 1 770 ? -11.797 -3.545 -9.648 1 93.25 770 LYS A CA 1
ATOM 6056 C C . LYS A 1 770 ? -12.062 -2.654 -10.859 1 93.25 770 LYS A C 1
ATOM 6058 O O . LYS A 1 770 ? -11.547 -2.916 -11.953 1 93.25 770 LYS A O 1
ATOM 6063 N N . GLY A 1 771 ? -12.898 -1.681 -10.734 1 90.88 771 GLY A N 1
ATOM 6064 C CA . GLY A 1 771 ? -13.219 -0.81 -11.859 1 90.88 771 GLY A CA 1
ATOM 6065 C C . GLY A 1 771 ? -14.188 -1.44 -12.844 1 90.88 771 GLY A C 1
ATOM 6066 O O . GLY A 1 771 ? -14.25 -1.025 -14 1 90.88 771 GLY A O 1
ATOM 6067 N N . LEU A 1 772 ? -14.906 -2.492 -12.383 1 91.44 772 LEU A N 1
ATOM 6068 C CA . LEU A 1 772 ? -15.844 -3.203 -13.242 1 91.44 772 LEU A CA 1
ATOM 6069 C C . LEU A 1 772 ? -17.281 -2.727 -13 1 91.44 772 LEU A C 1
ATOM 6071 O O . LEU A 1 772 ? -17.797 -2.863 -11.891 1 91.44 772 LEU A O 1
ATOM 6075 N N . ILE A 1 773 ? -17.812 -2.006 -13.961 1 86.69 773 ILE A N 1
ATOM 6076 C CA . ILE A 1 773 ? -19.203 -1.553 -13.867 1 86.69 773 ILE A CA 1
ATOM 6077 C C . ILE A 1 773 ? -20.078 -2.371 -14.812 1 86.69 773 ILE A C 1
ATOM 6079 O O . ILE A 1 773 ? -19.797 -2.465 -16.016 1 86.69 773 ILE A O 1
ATOM 6083 N N . GLN A 1 774 ? -20.828 -3.244 -14.297 1 67.12 774 GLN A N 1
ATOM 6084 C CA . GLN A 1 774 ? -21.672 -4.105 -15.125 1 67.12 774 GLN A CA 1
ATOM 6085 C C . GLN A 1 774 ? -22.703 -3.287 -15.906 1 67.12 774 GLN A C 1
ATOM 6087 O O . GLN A 1 774 ? -23.328 -2.381 -15.359 1 67.12 774 GLN A O 1
ATOM 6092 N N . SER A 1 775 ? -22.547 -2.99 -17.266 1 52.84 775 SER A N 1
ATOM 6093 C CA . SER A 1 775 ? -23.562 -2.383 -18.125 1 52.84 775 SER A CA 1
ATOM 6094 C C . SER A 1 775 ? -24.828 -3.225 -18.156 1 52.84 775 SER A C 1
ATOM 6096 O O . SER A 1 775 ? -24.781 -4.445 -18.016 1 52.84 775 SER A O 1
ATOM 6098 N N . MET B 1 1 ? 71.25 0.405 -19.891 1 21.89 1 MET B N 1
ATOM 6099 C CA . MET B 1 1 ? 71.062 0.502 -18.438 1 21.89 1 MET B CA 1
ATOM 6100 C C . MET B 1 1 ? 69.812 -0.164 -17.984 1 21.89 1 MET B C 1
ATOM 6102 O O . MET B 1 1 ? 68.812 -0.177 -18.734 1 21.89 1 MET B O 1
ATOM 6106 N N . MET B 1 2 ? 69.812 -1.136 -16.906 1 24.78 2 MET B N 1
ATOM 6107 C CA . MET B 1 2 ? 69 -2.309 -16.594 1 24.78 2 MET B CA 1
ATOM 6108 C C . MET B 1 2 ? 67.625 -1.899 -16.156 1 24.78 2 MET B C 1
ATOM 6110 O O . MET B 1 2 ? 67.438 -1.432 -15.039 1 24.78 2 MET B O 1
ATOM 6114 N N . SER B 1 3 ? 66.938 -1.153 -16.984 1 29.72 3 SER B N 1
ATOM 6115 C CA . SER B 1 3 ? 65.625 -0.676 -16.734 1 29.72 3 SER B CA 1
ATOM 6116 C C . SER B 1 3 ? 64.75 -1.781 -16.141 1 29.72 3 SER B C 1
ATOM 6118 O O . SER B 1 3 ? 64.375 -2.746 -16.828 1 29.72 3 SER B O 1
ATOM 6120 N N . GLY B 1 4 ? 65.25 -2.346 -15.023 1 34.06 4 GLY B N 1
ATOM 6121 C CA . GLY B 1 4 ? 64.688 -3.467 -14.266 1 34.06 4 GLY B CA 1
ATOM 6122 C C . GLY B 1 4 ? 63.188 -3.455 -14.156 1 34.06 4 GLY B C 1
ATOM 6123 O O . GLY B 1 4 ? 62.594 -2.488 -13.664 1 34.06 4 GLY B O 1
ATOM 6124 N N . THR B 1 5 ? 62.562 -3.9 -15.125 1 41.66 5 THR B N 1
ATOM 6125 C CA . THR B 1 5 ? 61.125 -4.121 -15.352 1 41.66 5 THR B CA 1
ATOM 6126 C C . THR B 1 5 ? 60.469 -4.684 -14.094 1 41.66 5 THR B C 1
ATOM 6128 O O . THR B 1 5 ? 60.625 -5.871 -13.789 1 41.66 5 THR B O 1
ATOM 6131 N N . THR B 1 6 ? 60.656 -4.094 -12.898 1 45.66 6 THR B N 1
ATOM 6132 C CA . THR B 1 6 ? 60.188 -4.535 -11.586 1 45.66 6 THR B CA 1
ATOM 6133 C C . THR B 1 6 ? 58.75 -5.027 -11.672 1 45.66 6 THR B C 1
ATOM 6135 O O . THR B 1 6 ? 57.875 -4.32 -12.18 1 45.66 6 THR B O 1
ATOM 6138 N N . LYS B 1 7 ? 58.531 -6.324 -11.672 1 55.06 7 LYS B N 1
ATOM 6139 C CA . LYS B 1 7 ? 57.25 -7.023 -11.617 1 55.06 7 LYS B CA 1
ATOM 6140 C C . LYS B 1 7 ? 56.344 -6.438 -10.531 1 55.06 7 LYS B C 1
ATOM 6142 O O . LYS B 1 7 ? 56.781 -6.223 -9.398 1 55.06 7 LYS B O 1
ATOM 6147 N N . SER B 1 8 ? 55.344 -5.707 -10.914 1 63.78 8 SER B N 1
ATOM 6148 C CA . SER B 1 8 ? 54.344 -5.293 -9.93 1 63.78 8 SER B CA 1
ATOM 6149 C C . SER B 1 8 ? 53.969 -6.449 -9.023 1 63.78 8 SER B C 1
ATOM 6151 O O . SER B 1 8 ? 53.812 -7.586 -9.484 1 63.78 8 SER B O 1
ATOM 6153 N N . PRO B 1 9 ? 54.125 -6.297 -7.691 1 70.31 9 PRO B N 1
ATOM 6154 C CA . PRO B 1 9 ? 53.812 -7.387 -6.762 1 70.31 9 PRO B CA 1
ATOM 6155 C C . PRO B 1 9 ? 52.375 -7.895 -6.887 1 70.31 9 PRO B C 1
ATOM 6157 O O . PRO B 1 9 ? 51.5 -7.16 -7.34 1 70.31 9 PRO B O 1
ATOM 6160 N N . ASP B 1 10 ? 52.312 -9.258 -6.738 1 80.06 10 ASP B N 1
ATOM 6161 C CA . ASP B 1 10 ? 51 -9.852 -6.582 1 80.06 10 ASP B CA 1
ATOM 6162 C C . ASP B 1 10 ? 50.344 -9.406 -5.27 1 80.06 10 ASP B C 1
ATOM 6164 O O . ASP B 1 10 ? 51.031 -9.18 -4.273 1 80.06 10 ASP B O 1
ATOM 6168 N N . LEU B 1 11 ? 49.094 -9.141 -5.398 1 83.88 11 LEU B N 1
ATOM 6169 C CA . LEU B 1 11 ? 48.406 -8.625 -4.227 1 83.88 11 LEU B CA 1
ATOM 6170 C C . LEU B 1 11 ? 47.312 -9.586 -3.771 1 83.88 11 LEU B C 1
ATOM 6172 O O . LEU B 1 11 ? 46.625 -10.203 -4.598 1 83.88 11 LEU B O 1
ATOM 6176 N N . VAL B 1 12 ? 47.281 -9.867 -2.498 1 82.81 12 VAL B N 1
ATOM 6177 C CA . VAL B 1 12 ? 46.125 -10.469 -1.854 1 82.81 12 VAL B CA 1
ATOM 6178 C C . VAL B 1 12 ? 45.281 -9.383 -1.185 1 82.81 12 VAL B C 1
ATOM 6180 O O . VAL B 1 12 ? 45.812 -8.555 -0.442 1 82.81 12 VAL B O 1
ATOM 6183 N N . LYS B 1 13 ? 44.031 -9.43 -1.494 1 86.5 13 LYS B N 1
ATOM 6184 C CA . LYS B 1 13 ? 43.188 -8.32 -1.035 1 86.5 13 LYS B CA 1
ATOM 6185 C C . LYS B 1 13 ? 42 -8.82 -0.221 1 86.5 13 LYS B C 1
ATOM 6187 O O . LYS B 1 13 ? 41.375 -9.82 -0.581 1 86.5 13 LYS B O 1
ATOM 6192 N N . ILE B 1 14 ? 41.844 -8.297 0.914 1 85.19 14 ILE B N 1
ATOM 6193 C CA . ILE B 1 14 ? 40.625 -8.398 1.723 1 85.19 14 ILE B CA 1
ATOM 6194 C C . ILE B 1 14 ? 39.906 -7.047 1.741 1 85.19 14 ILE B C 1
ATOM 6196 O O . ILE B 1 14 ? 40.469 -6.039 2.164 1 85.19 14 ILE B O 1
ATOM 6200 N N . SER B 1 15 ? 38.781 -7.105 1.19 1 87.25 15 SER B N 1
ATOM 6201 C CA . SER B 1 15 ? 38.062 -5.84 1.085 1 87.25 15 SER B CA 1
ATOM 6202 C C . SER B 1 15 ? 37 -5.715 2.168 1 87.25 15 SER B C 1
ATOM 6204 O O . SER B 1 15 ? 36.062 -6.539 2.248 1 87.25 15 SER B O 1
ATOM 6206 N N . ARG B 1 16 ? 37.125 -4.723 2.975 1 86.31 16 ARG B N 1
ATOM 6207 C CA . ARG B 1 16 ? 36.125 -4.266 3.955 1 86.31 16 ARG B CA 1
ATOM 6208 C C . ARG B 1 16 ? 35.656 -5.418 4.836 1 86.31 16 ARG B C 1
ATOM 6210 O O . ARG B 1 16 ? 34.469 -5.727 4.871 1 86.31 16 ARG B O 1
ATOM 6217 N N . LEU B 1 17 ? 36.531 -6 5.551 1 86.62 17 LEU B N 1
ATOM 6218 C CA . LEU B 1 17 ? 36.219 -6.977 6.586 1 86.62 17 LEU B CA 1
ATOM 6219 C C . LEU B 1 17 ? 35.531 -6.305 7.77 1 86.62 17 LEU B C 1
ATOM 6221 O O . LEU B 1 17 ? 36.094 -5.41 8.398 1 86.62 17 LEU B O 1
ATOM 6225 N N . HIS B 1 18 ? 34.312 -6.738 8.039 1 86.06 18 HIS B N 1
ATOM 6226 C CA . HIS B 1 18 ? 33.5 -6.086 9.055 1 86.06 18 HIS B CA 1
ATOM 6227 C C . HIS B 1 18 ? 33.75 -6.688 10.43 1 86.06 18 HIS B C 1
ATOM 6229 O O . HIS B 1 18 ? 33.844 -7.906 10.57 1 86.06 18 HIS B O 1
ATOM 6235 N N . PHE B 1 19 ? 33.969 -5.855 11.414 1 83.69 19 PHE B N 1
ATOM 6236 C CA . PHE B 1 19 ? 34.094 -6.277 12.805 1 83.69 19 PHE B CA 1
ATOM 6237 C C . PHE B 1 19 ? 33.688 -5.148 13.75 1 83.69 19 PHE B C 1
ATOM 6239 O O . PHE B 1 19 ? 33.594 -3.994 13.336 1 83.69 19 PHE B O 1
ATOM 6246 N N . ASP B 1 20 ? 33.406 -5.523 14.961 1 82.38 20 ASP B N 1
ATOM 6247 C CA . ASP B 1 20 ? 33.094 -4.543 15.992 1 82.38 20 ASP B CA 1
ATOM 6248 C C . ASP B 1 20 ? 34.219 -4.406 17 1 82.38 20 ASP B C 1
ATOM 6250 O O . ASP B 1 20 ? 34.875 -5.395 17.344 1 82.38 20 ASP B O 1
ATOM 6254 N N . ALA B 1 21 ? 34.438 -3.229 17.375 1 84.06 21 ALA B N 1
ATOM 6255 C CA . ALA B 1 21 ? 35.438 -2.98 18.422 1 84.06 21 ALA B CA 1
ATOM 6256 C C . ALA B 1 21 ? 35 -1.835 19.328 1 84.06 21 ALA B C 1
ATOM 6258 O O . ALA B 1 21 ? 34.344 -0.89 18.875 1 84.06 21 ALA B O 1
ATOM 6259 N N . GLN B 1 22 ? 35.344 -1.963 20.531 1 79.19 22 GLN B N 1
ATOM 6260 C CA . GLN B 1 22 ? 35.094 -0.887 21.484 1 79.19 22 GLN B CA 1
ATOM 6261 C C . GLN B 1 22 ? 36.125 0.225 21.359 1 79.19 22 GLN B C 1
ATOM 6263 O O . GLN B 1 22 ? 37.312 -0.027 21.453 1 79.19 22 GLN B O 1
ATOM 6268 N N . LEU B 1 23 ? 35.688 1.394 21.094 1 80.19 23 LEU B N 1
ATOM 6269 C CA . LEU B 1 23 ? 36.562 2.539 20.891 1 80.19 23 LEU B CA 1
ATOM 6270 C C . LEU B 1 23 ? 36.25 3.645 21.891 1 80.19 23 LEU B C 1
ATOM 6272 O O . LEU B 1 23 ? 35.094 3.986 22.109 1 80.19 23 LEU B O 1
ATOM 6276 N N . THR B 1 24 ? 37.406 4.051 22.547 1 75.69 24 THR B N 1
ATOM 6277 C CA . THR B 1 24 ? 37.25 5.215 23.406 1 75.69 24 THR B CA 1
ATOM 6278 C C . THR B 1 24 ? 37 6.473 22.578 1 75.69 24 THR B C 1
ATOM 6280 O O . THR B 1 24 ? 37.656 6.699 21.562 1 75.69 24 THR B O 1
ATOM 6283 N N . ASN B 1 25 ? 36.031 7.223 22.891 1 62.41 25 ASN B N 1
ATOM 6284 C CA . ASN B 1 25 ? 35.656 8.406 22.125 1 62.41 25 ASN B CA 1
ATOM 6285 C C . ASN B 1 25 ? 35.25 8.047 20.703 1 62.41 25 ASN B C 1
ATOM 6287 O O . ASN B 1 25 ? 35.625 8.75 19.766 1 62.41 25 ASN B O 1
ATOM 6291 N N . GLY B 1 26 ? 34.781 6.871 20.656 1 64.62 26 GLY B N 1
ATOM 6292 C CA . GLY B 1 26 ? 34.594 6.277 19.344 1 64.62 26 GLY B CA 1
ATOM 6293 C C . GLY B 1 26 ? 33.406 6.875 18.594 1 64.62 26 GLY B C 1
ATOM 6294 O O . GLY B 1 26 ? 33.281 6.672 17.391 1 64.62 26 GLY B O 1
ATOM 6295 N N . ASN B 1 27 ? 32.719 7.465 19.297 1 62.22 27 ASN B N 1
ATOM 6296 C CA . ASN B 1 27 ? 31.578 8.078 18.625 1 62.22 27 ASN B CA 1
ATOM 6297 C C . ASN B 1 27 ? 31.594 9.594 18.75 1 62.22 27 ASN B C 1
ATOM 6299 O O . ASN B 1 27 ? 32.5 10.156 19.359 1 62.22 27 ASN B O 1
ATOM 6303 N N . PHE B 1 28 ? 30.781 10.258 18.047 1 60.53 28 PHE B N 1
ATOM 6304 C CA . PHE B 1 28 ? 30.766 11.711 17.953 1 60.53 28 PHE B CA 1
ATOM 6305 C C . PHE B 1 28 ? 30.609 12.344 19.344 1 60.53 28 PHE B C 1
ATOM 6307 O O . PHE B 1 28 ? 31.078 13.461 19.562 1 60.53 28 PHE B O 1
ATOM 6314 N N . TRP B 1 29 ? 30.203 11.508 20.422 1 56.97 29 TRP B N 1
ATOM 6315 C CA . TRP B 1 29 ? 29.969 12 21.781 1 56.97 29 TRP B CA 1
ATOM 6316 C C . TRP B 1 29 ? 31.156 11.672 22.688 1 56.97 29 TRP B C 1
ATOM 6318 O O . TRP B 1 29 ? 31.078 11.836 23.906 1 56.97 29 TRP B O 1
ATOM 6328 N N . HIS B 1 30 ? 32.094 11.203 22.094 1 62.75 30 HIS B N 1
ATOM 6329 C CA . HIS B 1 30 ? 33.344 10.898 22.766 1 62.75 30 HIS B CA 1
ATOM 6330 C C . HIS B 1 30 ? 33.156 9.844 23.844 1 62.75 30 HIS B C 1
ATOM 6332 O O . HIS B 1 30 ? 33.75 9.914 24.906 1 62.75 30 HIS B O 1
ATOM 6338 N N . GLN B 1 31 ? 32.156 8.945 23.688 1 66.69 31 GLN B N 1
ATOM 6339 C CA . GLN B 1 31 ? 31.953 7.812 24.594 1 66.69 31 GLN B CA 1
ATOM 6340 C C . GLN B 1 31 ? 32.656 6.562 24.078 1 66.69 31 GLN B C 1
ATOM 6342 O O . GLN B 1 31 ? 32.906 6.438 22.875 1 66.69 31 GLN B O 1
ATOM 6347 N N . THR B 1 32 ? 33 5.832 25.094 1 74.25 32 THR B N 1
ATOM 6348 C CA . THR B 1 32 ? 33.469 4.508 24.703 1 74.25 32 THR B CA 1
ATOM 6349 C C . THR B 1 32 ? 32.312 3.654 24.188 1 74.25 32 THR B C 1
ATOM 6351 O O . THR B 1 32 ? 31.281 3.529 24.844 1 74.25 32 THR B O 1
ATOM 6354 N N . SER B 1 33 ? 32.312 3.244 23.047 1 73.88 33 SER B N 1
ATOM 6355 C CA . SER B 1 33 ? 31.234 2.494 22.438 1 73.88 33 SER B CA 1
ATOM 6356 C C . SER B 1 33 ? 31.75 1.445 21.469 1 73.88 33 SER B C 1
ATOM 6358 O O . SER B 1 33 ? 32.875 1.563 20.953 1 73.88 33 SER B O 1
ATOM 6360 N N . LEU B 1 34 ? 30.906 0.518 21.438 1 77.81 34 LEU B N 1
ATOM 6361 C CA . LEU B 1 34 ? 31.156 -0.481 20.391 1 77.81 34 LEU B CA 1
ATOM 6362 C C . LEU B 1 34 ? 30.875 0.092 19.016 1 77.81 34 LEU B C 1
ATOM 6364 O O . LEU B 1 34 ? 29.797 0.611 18.75 1 77.81 34 LEU B O 1
ATOM 6368 N N . GLN B 1 35 ? 31.906 0.13 18.172 1 79.56 35 GLN B N 1
ATOM 6369 C CA . GLN B 1 35 ? 31.812 0.728 16.844 1 79.56 35 GLN B CA 1
ATOM 6370 C C . GLN B 1 35 ? 31.906 -0.334 15.75 1 79.56 35 GLN B C 1
ATOM 6372 O O . GLN B 1 35 ? 32.75 -1.225 15.812 1 79.56 35 GLN B O 1
ATOM 6377 N N . PRO B 1 36 ? 31.047 -0.282 14.805 1 84.56 36 PRO B N 1
ATOM 6378 C CA . PRO B 1 36 ? 31.234 -1.12 13.617 1 84.56 36 PRO B CA 1
ATOM 6379 C C . PRO B 1 36 ? 32.375 -0.622 12.719 1 84.56 36 PRO B C 1
ATOM 6381 O O . PRO B 1 36 ? 32.344 0.524 12.266 1 84.56 36 PRO B O 1
ATOM 6384 N N . LEU B 1 37 ? 33.312 -1.39 12.5 1 88.06 37 LEU B N 1
ATOM 6385 C CA . LEU B 1 37 ? 34.469 -1.016 11.688 1 88.06 37 LEU B CA 1
ATOM 6386 C C . LEU B 1 37 ? 34.656 -1.99 10.531 1 88.06 37 LEU B C 1
ATOM 6388 O O . LEU B 1 37 ? 34.094 -3.096 10.547 1 88.06 37 LEU B O 1
ATOM 6392 N N . THR B 1 38 ? 35.281 -1.451 9.531 1 91.12 38 THR B N 1
ATOM 6393 C CA . THR B 1 38 ? 35.719 -2.314 8.438 1 91.12 38 THR B CA 1
ATOM 6394 C C . THR B 1 38 ? 37.219 -2.209 8.234 1 91.12 38 THR B C 1
ATOM 6396 O O . THR B 1 38 ? 37.844 -1.166 8.508 1 91.12 38 THR B O 1
ATOM 6399 N N . CYS B 1 39 ? 37.812 -3.238 7.809 1 91.94 39 CYS B N 1
ATOM 6400 C CA . CYS B 1 39 ? 39.25 -3.211 7.477 1 91.94 39 CYS B CA 1
ATOM 6401 C C . CYS B 1 39 ? 39.5 -3.848 6.117 1 91.94 39 CYS B C 1
ATOM 6403 O O . CYS B 1 39 ? 38.938 -4.895 5.801 1 91.94 39 CYS B O 1
ATOM 6405 N N . SER B 1 40 ? 40.219 -3.107 5.34 1 92.12 40 SER B N 1
ATOM 6406 C CA . SER B 1 40 ? 40.688 -3.643 4.074 1 92.12 40 SER B CA 1
ATOM 6407 C C . SER B 1 40 ? 42.188 -3.893 4.129 1 92.12 40 SER B C 1
ATOM 6409 O O . SER B 1 40 ? 42.938 -3.076 4.672 1 92.12 40 SER B O 1
ATOM 6411 N N . VAL B 1 41 ? 42.594 -5.016 3.617 1 89.88 41 VAL B N 1
ATOM 6412 C CA . VAL B 1 41 ? 44 -5.387 3.654 1 89.88 41 VAL B CA 1
ATOM 6413 C C . VAL B 1 41 ? 44.469 -5.738 2.248 1 89.88 41 VAL B C 1
ATOM 6415 O O . VAL B 1 41 ? 43.812 -6.484 1.526 1 89.88 41 VAL B O 1
ATOM 6418 N N . THR B 1 42 ? 45.5 -5.109 1.854 1 88 42 THR B N 1
ATOM 6419 C CA . THR B 1 42 ? 46.188 -5.477 0.634 1 88 42 THR B CA 1
ATOM 6420 C C . THR B 1 42 ? 47.594 -5.992 0.958 1 88 42 THR B C 1
ATOM 6422 O O . THR B 1 42 ? 48.469 -5.223 1.368 1 88 42 THR B O 1
ATOM 6425 N N . LEU B 1 43 ? 47.75 -7.18 0.833 1 86.19 43 LEU B N 1
ATOM 6426 C CA . LEU B 1 43 ? 49 -7.824 1.151 1 86.19 43 LEU B CA 1
ATOM 6427 C C . LEU B 1 43 ? 49.812 -8.07 -0.112 1 86.19 43 LEU B C 1
ATOM 6429 O O . LEU B 1 43 ? 49.344 -8.688 -1.062 1 86.19 43 LEU B O 1
ATOM 6433 N N . LYS B 1 44 ? 50.906 -7.43 -0.12 1 82.88 44 LYS B N 1
ATOM 6434 C CA . LYS B 1 44 ? 51.812 -7.695 -1.226 1 82.88 44 LYS B CA 1
ATOM 6435 C C . LYS B 1 44 ? 52.531 -9.031 -1.04 1 82.88 44 LYS B C 1
ATOM 6437 O O . LYS B 1 44 ? 53.125 -9.281 0.012 1 82.88 44 LYS B O 1
ATOM 6442 N N . THR B 1 45 ? 52.25 -9.859 -1.952 1 78.69 45 THR B N 1
ATOM 6443 C CA . THR B 1 45 ? 52.844 -11.195 -1.908 1 78.69 45 THR B CA 1
ATOM 6444 C C . THR B 1 45 ? 53.281 -11.641 -3.301 1 78.69 45 THR B C 1
ATOM 6446 O O . THR B 1 45 ? 53.312 -10.828 -4.23 1 78.69 45 THR B O 1
ATOM 6449 N N . ASP B 1 46 ? 53.875 -12.734 -3.367 1 74.88 46 ASP B N 1
ATOM 6450 C CA . ASP B 1 46 ? 54.188 -13.398 -4.625 1 74.88 46 ASP B CA 1
ATOM 6451 C C . ASP B 1 46 ? 53.469 -14.734 -4.746 1 74.88 46 ASP B C 1
ATOM 6453 O O . ASP B 1 46 ? 53.75 -15.68 -4.008 1 74.88 46 ASP B O 1
ATOM 6457 N N . PHE B 1 47 ? 52.375 -14.633 -5.547 1 71.06 47 PHE B N 1
ATOM 6458 C CA . PHE B 1 47 ? 51.656 -15.906 -5.66 1 71.06 47 PHE B CA 1
ATOM 6459 C C . PHE B 1 47 ? 51.906 -16.531 -7.035 1 71.06 47 PHE B C 1
ATOM 6461 O O . PHE B 1 47 ? 51 -17.219 -7.562 1 71.06 47 PHE B O 1
ATOM 6468 N N . PHE B 1 48 ? 52.969 -16.266 -7.59 1 73.69 48 PHE B N 1
ATOM 6469 C CA . PHE B 1 48 ? 53.312 -16.781 -8.914 1 73.69 48 PHE B CA 1
ATOM 6470 C C . PHE B 1 48 ? 53.219 -18.297 -8.953 1 73.69 48 PHE B C 1
ATOM 6472 O O . PHE B 1 48 ? 52.656 -18.859 -9.898 1 73.69 48 PHE B O 1
ATOM 6479 N N . LYS B 1 49 ? 53.688 -18.969 -7.977 1 70 49 LYS B N 1
ATOM 6480 C CA . LYS B 1 49 ? 53.688 -20.422 -7.953 1 70 49 LYS B CA 1
ATOM 6481 C C . LYS B 1 49 ? 52.25 -20.969 -7.926 1 70 49 LYS B C 1
ATOM 6483 O O . LYS B 1 49 ? 51.938 -21.953 -8.602 1 70 49 LYS B O 1
ATOM 6488 N N . ALA B 1 50 ? 51.406 -20.312 -7.164 1 72.81 50 ALA B N 1
ATOM 6489 C CA . ALA B 1 50 ? 50.031 -20.75 -7.105 1 72.81 50 ALA B CA 1
ATOM 6490 C C . ALA B 1 50 ? 49.344 -20.531 -8.453 1 72.81 50 ALA B C 1
ATOM 6492 O O . ALA B 1 50 ? 48.5 -21.359 -8.867 1 72.81 50 ALA B O 1
ATOM 6493 N N . SER B 1 51 ? 49.594 -19.469 -9.078 1 74.12 51 SER B N 1
ATOM 6494 C CA . SER B 1 51 ? 49 -19.141 -10.367 1 74.12 51 SER B CA 1
ATOM 6495 C C . SER B 1 51 ? 49.406 -20.141 -11.445 1 74.12 51 SER B C 1
ATOM 6497 O O . SER B 1 51 ? 48.594 -20.516 -12.281 1 74.12 51 SER B O 1
ATOM 6499 N N . GLU B 1 52 ? 50.625 -20.625 -11.289 1 70.75 52 GLU B N 1
ATOM 6500 C CA . GLU B 1 52 ? 51.156 -21.516 -12.312 1 70.75 52 GLU B CA 1
ATOM 6501 C C . GLU B 1 52 ? 50.719 -22.969 -12.062 1 70.75 52 GLU B C 1
ATOM 6503 O O . GLU B 1 52 ? 50.406 -23.688 -13 1 70.75 52 GLU B O 1
ATOM 6508 N N . THR B 1 53 ? 50.656 -23.328 -10.766 1 68 53 THR B N 1
ATOM 6509 C CA . THR B 1 53 ? 50.438 -24.734 -10.461 1 68 53 THR B CA 1
ATOM 6510 C C . THR B 1 53 ? 49 -24.984 -10.023 1 68 53 THR B C 1
ATOM 6512 O O . THR B 1 53 ? 48.562 -26.141 -9.938 1 68 53 THR B O 1
ATOM 6515 N N . ASP B 1 54 ? 48.25 -23.844 -9.82 1 69.25 54 ASP B N 1
ATOM 6516 C CA . ASP B 1 54 ? 46.906 -23.953 -9.266 1 69.25 54 ASP B CA 1
ATOM 6517 C C . ASP B 1 54 ?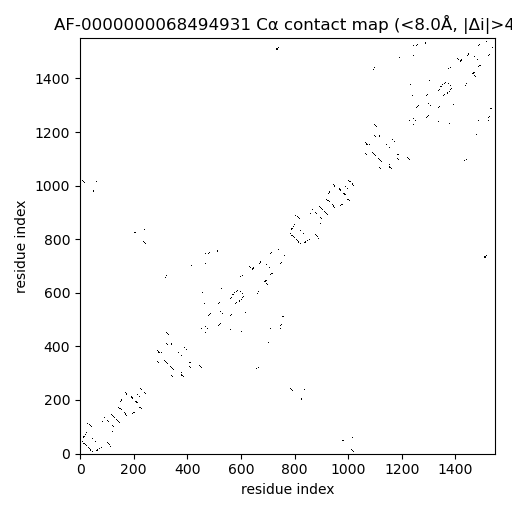 46.875 -24.859 -8.039 1 69.25 54 ASP B C 1
ATOM 6519 O O . ASP B 1 54 ? 46.031 -25.75 -7.934 1 69.25 54 ASP B O 1
ATOM 6523 N N . ASP B 1 55 ? 47.938 -24.828 -7.273 1 67.5 55 ASP B N 1
ATOM 6524 C CA . ASP B 1 55 ? 48.156 -25.625 -6.07 1 67.5 55 ASP B CA 1
ATOM 6525 C C . ASP B 1 55 ? 47.875 -24.797 -4.812 1 67.5 55 ASP B C 1
ATOM 6527 O O . ASP B 1 55 ? 48.531 -23.766 -4.602 1 67.5 55 ASP B O 1
ATOM 6531 N N . LEU B 1 56 ? 47.062 -25.297 -3.994 1 63.69 56 LEU B N 1
ATOM 6532 C CA . LEU B 1 56 ? 46.594 -24.609 -2.797 1 63.69 56 LEU B CA 1
ATOM 6533 C C . LEU B 1 56 ? 47.719 -24.375 -1.812 1 63.69 56 LEU B C 1
ATOM 6535 O O . LEU B 1 56 ? 47.688 -23.438 -1.02 1 63.69 56 LEU B O 1
ATOM 6539 N N . ARG B 1 57 ? 48.656 -25.297 -1.871 1 62 57 ARG B N 1
ATOM 6540 C CA . ARG B 1 57 ? 49.781 -25.234 -0.924 1 62 57 ARG B CA 1
ATOM 6541 C C . ARG B 1 57 ? 50.531 -23.906 -1.043 1 62 57 ARG B C 1
ATOM 6543 O O . ARG B 1 57 ? 51.125 -23.438 -0.079 1 62 57 ARG B O 1
ATOM 6550 N N . TYR B 1 58 ? 50.375 -23.344 -2.166 1 58.31 58 TYR B N 1
ATOM 6551 C CA . TYR B 1 58 ? 51.094 -22.094 -2.412 1 58.31 58 TYR B CA 1
ATOM 6552 C C . TYR B 1 58 ? 50.156 -20.906 -2.35 1 58.31 58 TYR B C 1
ATOM 6554 O O . TYR B 1 58 ? 50.594 -19.766 -2.6 1 58.31 58 TYR B O 1
ATOM 6562 N N . SER B 1 59 ? 48.938 -21.203 -2.084 1 60.78 59 SER B N 1
ATOM 6563 C CA . SER B 1 59 ? 47.938 -20.125 -2.059 1 60.78 59 SER B CA 1
ATOM 6564 C C . SER B 1 59 ? 47.938 -19.438 -0.7 1 60.78 59 SER B C 1
ATOM 6566 O O . SER B 1 59 ? 48.219 -20.062 0.323 1 60.78 59 SER B O 1
ATOM 6568 N N . LEU B 1 60 ? 47.969 -18.141 -0.688 1 59.34 60 LEU B N 1
ATOM 6569 C CA . LEU B 1 60 ? 47.812 -17.422 0.571 1 59.34 60 LEU B CA 1
ATOM 6570 C C . LEU B 1 60 ? 46.375 -17.422 1.032 1 59.34 60 LEU B C 1
ATOM 6572 O O . LEU B 1 60 ? 45.438 -17.281 0.217 1 59.34 60 LEU B O 1
ATOM 6576 N N . ASN B 1 61 ? 46.25 -17.875 2.188 1 66.31 61 ASN B N 1
ATOM 6577 C CA . ASN B 1 61 ? 44.938 -18.188 2.754 1 66.31 61 ASN B CA 1
ATOM 6578 C C . ASN B 1 61 ? 44.25 -16.938 3.287 1 66.31 61 ASN B C 1
ATOM 6580 O O . ASN B 1 61 ? 44.5 -16.531 4.426 1 66.31 61 ASN B O 1
ATOM 6584 N N . TYR B 1 62 ? 43.656 -16.062 2.324 1 72.88 62 TYR B N 1
ATOM 6585 C CA . TYR B 1 62 ? 42.875 -14.914 2.76 1 72.88 62 TYR B CA 1
ATOM 6586 C C . TYR B 1 62 ? 41.875 -15.32 3.824 1 72.88 62 TYR B C 1
ATOM 6588 O O . TYR B 1 62 ? 41.469 -14.5 4.645 1 72.88 62 TYR B O 1
ATOM 6596 N N . ALA B 1 63 ? 41.5 -16.531 3.869 1 73.5 63 ALA B N 1
ATOM 6597 C CA . ALA B 1 63 ? 40.562 -16.969 4.902 1 73.5 63 ALA B CA 1
ATOM 6598 C C . ALA B 1 63 ? 41.25 -16.969 6.277 1 73.5 63 ALA B C 1
ATOM 6600 O O . ALA B 1 63 ? 40.656 -16.531 7.262 1 73.5 63 ALA B O 1
ATOM 6601 N N . THR B 1 64 ? 42.438 -17.453 6.234 1 75.94 64 THR B N 1
ATOM 6602 C CA . THR B 1 64 ? 43.156 -17.484 7.488 1 75.94 64 THR B CA 1
ATOM 6603 C C . THR B 1 64 ? 43.438 -16.078 8 1 75.94 64 THR B C 1
ATOM 6605 O O . THR B 1 64 ? 43.25 -15.797 9.188 1 75.94 64 THR B O 1
ATOM 6608 N N . ILE B 1 65 ? 43.875 -15.266 7.102 1 79.62 65 ILE B N 1
ATOM 6609 C CA . ILE B 1 65 ? 44.156 -13.883 7.488 1 79.62 65 ILE B CA 1
ATOM 6610 C C . ILE B 1 65 ? 42.875 -13.234 8.031 1 79.62 65 ILE B C 1
ATOM 6612 O O . ILE B 1 65 ? 42.906 -12.578 9.078 1 79.62 65 ILE B O 1
ATOM 6616 N N . SER B 1 66 ? 41.812 -13.398 7.336 1 82.5 66 SER B N 1
ATOM 6617 C CA . SER B 1 66 ? 40.531 -12.82 7.758 1 82.5 66 SER B CA 1
ATOM 6618 C C . SER B 1 66 ? 40.125 -13.352 9.125 1 82.5 66 SER B C 1
ATOM 6620 O O . SER B 1 66 ? 39.688 -12.586 9.984 1 82.5 66 SER B O 1
ATOM 6622 N N . ASN B 1 67 ? 40.281 -14.625 9.281 1 80 67 ASN B N 1
ATOM 6623 C CA . ASN B 1 67 ? 39.906 -15.234 10.555 1 80 67 ASN B CA 1
ATOM 6624 C C . ASN B 1 67 ? 40.812 -14.742 11.695 1 80 67 ASN B C 1
ATOM 6626 O O . ASN B 1 67 ? 40.344 -14.531 12.812 1 80 67 ASN B O 1
ATOM 6630 N N . ASN B 1 68 ? 42.062 -14.656 11.414 1 81.31 68 ASN B N 1
ATOM 6631 C CA . ASN B 1 68 ? 42.969 -14.133 12.422 1 81.31 68 ASN B CA 1
ATOM 6632 C C . ASN B 1 68 ? 42.562 -12.734 12.875 1 81.31 68 ASN B C 1
ATOM 6634 O O . ASN B 1 68 ? 42.562 -12.438 14.078 1 81.31 68 ASN B O 1
ATOM 6638 N N . ILE B 1 69 ? 42.219 -11.914 11.938 1 84.56 69 ILE B N 1
ATOM 6639 C CA . ILE B 1 69 ? 41.812 -10.555 12.266 1 84.56 69 ILE B CA 1
ATOM 6640 C C . ILE B 1 69 ? 40.531 -10.594 13.094 1 84.56 69 ILE B C 1
ATOM 6642 O O . ILE B 1 69 ? 40.438 -9.938 14.133 1 84.56 69 ILE B O 1
ATOM 6646 N N . LEU B 1 70 ? 39.594 -11.367 12.664 1 83.56 70 LEU B N 1
ATOM 6647 C CA . LEU B 1 70 ? 38.312 -11.43 13.336 1 83.56 70 LEU B CA 1
ATOM 6648 C C . LEU B 1 70 ? 38.438 -11.984 14.75 1 83.56 70 LEU B C 1
ATOM 6650 O O . LEU B 1 70 ? 37.75 -11.547 15.672 1 83.56 70 LEU B O 1
ATOM 6654 N N . SER B 1 71 ? 39.281 -12.953 14.883 1 80.31 71 SER B N 1
ATOM 6655 C CA . SER B 1 71 ? 39.469 -13.594 16.188 1 80.31 71 SER B CA 1
ATOM 6656 C C . SER B 1 71 ? 39.969 -12.602 17.219 1 80.31 71 SER B C 1
ATOM 6658 O O . SER B 1 71 ? 39.688 -12.758 18.422 1 80.31 71 SER B O 1
ATOM 6660 N N . VAL B 1 72 ? 40.688 -11.648 16.781 1 81.56 72 VAL B N 1
ATOM 6661 C CA . VAL B 1 72 ? 41.219 -10.641 17.688 1 81.56 72 VAL B CA 1
ATOM 6662 C C . VAL B 1 72 ? 40.062 -9.805 18.266 1 81.56 72 VAL B C 1
ATOM 6664 O O . VAL B 1 72 ? 40.094 -9.422 19.438 1 81.56 72 VAL B O 1
ATOM 6667 N N . PHE B 1 73 ? 39.062 -9.562 17.484 1 81.44 73 PHE B N 1
ATOM 6668 C CA . PHE B 1 73 ? 38.031 -8.609 17.891 1 81.44 73 PHE B CA 1
ATOM 6669 C C . PHE B 1 73 ? 36.781 -9.336 18.344 1 81.44 73 PHE B C 1
ATOM 6671 O O . PHE B 1 73 ? 35.969 -8.781 19.094 1 81.44 73 PHE B O 1
ATOM 6678 N N . ARG B 1 74 ? 36.625 -10.586 17.906 1 72.12 74 ARG B N 1
ATOM 6679 C CA . ARG B 1 74 ? 35.469 -11.352 18.297 1 72.12 74 ARG B CA 1
ATOM 6680 C C . ARG B 1 74 ? 35.5 -11.68 19.781 1 72.12 74 ARG B C 1
ATOM 6682 O O . ARG B 1 74 ? 36.5 -12.172 20.297 1 72.12 74 ARG B O 1
ATOM 6689 N N . ASN B 1 75 ? 34.438 -11.469 20.562 1 59.94 75 ASN B N 1
ATOM 6690 C CA . ASN B 1 75 ? 34.25 -11.75 21.984 1 59.94 75 ASN B CA 1
ATOM 6691 C C . ASN B 1 75 ? 35.344 -11.117 22.844 1 59.94 75 ASN B C 1
ATOM 6693 O O . ASN B 1 75 ? 35.75 -11.68 23.859 1 59.94 75 ASN B O 1
ATOM 6697 N N . SER B 1 76 ? 36.062 -10.023 22.281 1 65.69 76 SER B N 1
ATOM 6698 C CA . SER B 1 76 ? 37.094 -9.352 23.047 1 65.69 76 SER B CA 1
ATOM 6699 C C . SER B 1 76 ? 36.5 -8.188 23.844 1 65.69 76 SER B C 1
ATOM 6701 O O . SER B 1 76 ? 35.688 -7.438 23.344 1 65.69 76 SER B O 1
ATOM 6703 N N . ASP B 1 77 ? 36.812 -8.156 25.141 1 69.06 77 ASP B N 1
ATOM 6704 C CA . ASP B 1 77 ? 36.406 -7.055 26.016 1 69.06 77 ASP B CA 1
ATOM 6705 C C . ASP B 1 77 ? 37.469 -5.934 25.969 1 69.06 77 ASP B C 1
ATOM 6707 O O . ASP B 1 77 ? 37.406 -5.02 26.797 1 69.06 77 ASP B O 1
ATOM 6711 N N . GLU B 1 78 ? 38.344 -5.934 25 1 77.5 78 GLU B N 1
ATOM 6712 C CA . GLU B 1 78 ? 39.375 -4.918 24.938 1 77.5 78 GLU B CA 1
ATOM 6713 C C . GLU B 1 78 ? 38.844 -3.6 24.406 1 77.5 78 GLU B C 1
ATOM 6715 O O . GLU B 1 78 ? 38.062 -3.59 23.438 1 77.5 78 GLU B O 1
ATOM 6720 N N . VAL B 1 79 ? 39.125 -2.586 25.094 1 79.88 79 VAL B N 1
ATOM 6721 C CA . VAL B 1 79 ? 38.75 -1.241 24.672 1 79.88 79 VAL B CA 1
ATOM 6722 C C . VAL B 1 79 ? 39.969 -0.555 24.031 1 79.88 79 VAL B C 1
ATOM 6724 O O . VAL B 1 79 ? 41.031 -0.509 24.609 1 79.88 79 VAL B O 1
ATOM 6727 N N . TYR B 1 80 ? 39.781 -0.122 22.844 1 84.94 80 TYR B N 1
ATOM 6728 C CA . TYR B 1 80 ? 40.844 0.549 22.125 1 84.94 80 TYR B CA 1
ATOM 6729 C C . TYR B 1 80 ? 40.75 2.062 22.266 1 84.94 80 TYR B C 1
ATOM 6731 O O . TYR B 1 80 ? 39.625 2.615 22.172 1 84.94 80 TYR B O 1
ATOM 6739 N N . GLY B 1 81 ? 41.812 2.752 22.453 1 79.88 81 GLY B N 1
ATOM 6740 C CA . GLY B 1 81 ? 41.812 4.188 22.672 1 79.88 81 GLY B CA 1
ATOM 6741 C C . GLY B 1 81 ? 41.719 4.988 21.391 1 79.88 81 GLY B C 1
ATOM 6742 O O . GLY B 1 81 ? 41.375 6.176 21.422 1 79.88 81 GLY B O 1
ATOM 6743 N N . SER B 1 82 ? 42.125 4.359 20.281 1 85.44 82 SER B N 1
ATOM 6744 C CA . SER B 1 82 ? 42.125 5.078 19.016 1 85.44 82 SER B CA 1
ATOM 6745 C C . SER B 1 82 ? 42 4.121 17.844 1 85.44 82 SER B C 1
ATOM 6747 O O . SER B 1 82 ? 42.188 2.916 17.984 1 85.44 82 SER B O 1
ATOM 6749 N N . ILE B 1 83 ? 41.688 4.688 16.688 1 88.31 83 ILE B N 1
ATOM 6750 C CA . ILE B 1 83 ? 41.625 3.914 15.453 1 88.31 83 ILE B CA 1
ATOM 6751 C C . ILE B 1 83 ? 43.031 3.426 15.078 1 88.31 83 ILE B C 1
ATOM 6753 O O . ILE B 1 83 ? 43.188 2.332 14.531 1 88.31 83 ILE B O 1
ATOM 6757 N N . GLU B 1 84 ? 43.938 4.207 15.43 1 89.06 84 GLU B N 1
ATOM 6758 C CA . GLU B 1 84 ? 45.344 3.822 15.172 1 89.06 84 GLU B CA 1
ATOM 6759 C C . GLU B 1 84 ? 45.688 2.543 15.922 1 89.06 84 GLU B C 1
ATOM 6761 O O . GLU B 1 84 ? 46.375 1.663 15.367 1 89.06 84 GLU B O 1
ATOM 6766 N N . SER B 1 85 ? 45.219 2.477 17.141 1 87.56 85 SER B N 1
ATOM 6767 C CA . SER B 1 85 ? 45.5 1.272 17.922 1 87.56 85 SER B CA 1
ATOM 6768 C C . SER B 1 85 ? 44.844 0.046 17.297 1 87.56 85 SER B C 1
ATOM 6770 O O . SER B 1 85 ? 45.438 -1.042 17.297 1 87.56 85 SER B O 1
ATOM 6772 N N . ILE B 1 86 ? 43.75 0.25 16.828 1 88.81 86 ILE B N 1
ATOM 6773 C CA . ILE B 1 86 ? 43.062 -0.835 16.156 1 88.81 86 ILE B CA 1
ATOM 6774 C C . ILE B 1 86 ? 43.812 -1.246 14.891 1 88.81 86 ILE B C 1
ATOM 6776 O O . ILE B 1 86 ? 44.031 -2.436 14.648 1 88.81 86 ILE B O 1
ATOM 6780 N N . ALA B 1 87 ? 44.188 -0.254 14.086 1 90.31 87 ALA B N 1
ATOM 6781 C CA . ALA B 1 87 ? 44.906 -0.529 12.859 1 90.31 87 ALA B CA 1
ATOM 6782 C C . ALA B 1 87 ? 46.219 -1.272 13.156 1 90.31 87 ALA B C 1
ATOM 6784 O O . ALA B 1 87 ? 46.594 -2.188 12.422 1 90.31 87 ALA B O 1
ATOM 6785 N N . HIS B 1 88 ? 46.844 -0.905 14.203 1 86.75 88 HIS B N 1
ATOM 6786 C CA . HIS B 1 88 ? 48.062 -1.571 14.586 1 86.75 88 HIS B CA 1
ATOM 6787 C C . HIS B 1 88 ? 47.812 -3.021 14.984 1 86.75 88 HIS B C 1
ATOM 6789 O O . HIS B 1 88 ? 48.594 -3.91 14.641 1 86.75 88 HIS B O 1
ATOM 6795 N N . ARG B 1 89 ? 46.75 -3.229 15.703 1 86.38 89 ARG B N 1
ATOM 6796 C CA . ARG B 1 89 ? 46.375 -4.59 16.094 1 86.38 89 ARG B CA 1
ATOM 6797 C C . ARG B 1 89 ? 46.062 -5.445 14.859 1 86.38 89 ARG B C 1
ATOM 6799 O O . ARG B 1 89 ? 46.438 -6.621 14.812 1 86.38 89 ARG B O 1
ATOM 6806 N N . VAL B 1 90 ? 45.375 -4.887 13.961 1 88.31 90 VAL B N 1
ATOM 6807 C CA . VAL B 1 90 ? 45.094 -5.582 12.711 1 88.31 90 VAL B CA 1
ATOM 6808 C C . VAL B 1 90 ? 46.406 -5.934 12.008 1 88.31 90 VAL B C 1
ATOM 6810 O O . VAL B 1 90 ? 46.594 -7.062 11.539 1 88.31 90 VAL B O 1
ATOM 6813 N N . ALA B 1 91 ? 47.25 -4.945 11.922 1 86.75 91 ALA B N 1
ATOM 6814 C CA . ALA B 1 91 ? 48.531 -5.172 11.273 1 86.75 91 ALA B CA 1
ATOM 6815 C C . ALA B 1 91 ? 49.281 -6.336 11.922 1 86.75 91 ALA B C 1
ATOM 6817 O O . ALA B 1 91 ? 49.875 -7.164 11.227 1 86.75 91 ALA B O 1
ATOM 6818 N N . GLU B 1 92 ? 49.188 -6.406 13.18 1 83 92 GLU B N 1
ATOM 6819 C CA . GLU B 1 92 ? 49.844 -7.5 13.898 1 83 92 GLU B CA 1
ATOM 6820 C C . GLU B 1 92 ? 49.219 -8.844 13.523 1 83 92 GLU B C 1
ATOM 6822 O O . GLU B 1 92 ? 49.938 -9.844 13.391 1 83 92 GLU B O 1
ATOM 6827 N N . SER B 1 93 ? 47.969 -8.82 13.375 1 83.88 93 SER B N 1
ATOM 6828 C CA . SER B 1 93 ? 47.25 -10.047 13.055 1 83.88 93 SER B CA 1
ATOM 6829 C C . SER B 1 93 ? 47.531 -10.5 11.625 1 83.88 93 SER B C 1
ATOM 6831 O O . SER B 1 93 ? 47.5 -11.695 11.328 1 83.88 93 SER B O 1
ATOM 6833 N N . VAL B 1 94 ? 47.688 -9.578 10.734 1 83.06 94 VAL B N 1
ATOM 6834 C CA . VAL B 1 94 ? 47.938 -9.867 9.328 1 83.06 94 VAL B CA 1
ATOM 6835 C C . VAL B 1 94 ? 49.281 -10.547 9.164 1 83.06 94 VAL B C 1
ATOM 6837 O O . VAL B 1 94 ? 49.438 -11.469 8.359 1 83.06 94 VAL B O 1
ATOM 6840 N N . PHE B 1 95 ? 50.25 -10.109 9.906 1 76.88 95 PHE B N 1
ATOM 6841 C CA . PHE B 1 95 ? 51.594 -10.641 9.758 1 76.88 95 PHE B CA 1
ATOM 6842 C C . PHE B 1 95 ? 51.844 -11.789 10.734 1 76.88 95 PHE B C 1
ATOM 6844 O O . PHE B 1 95 ? 53 -12.148 11 1 76.88 95 PHE B O 1
ATOM 6851 N N . SER B 1 96 ? 50.781 -12.344 11.258 1 67.31 96 SER B N 1
ATOM 6852 C CA . SER B 1 96 ? 51 -13.5 12.117 1 67.31 96 SER B CA 1
ATOM 6853 C C . SER B 1 96 ? 51.594 -14.672 11.336 1 67.31 96 SER B C 1
ATOM 6855 O O . SER B 1 96 ? 51.625 -14.641 10.102 1 67.31 96 SER B O 1
ATOM 6857 N N . ASP B 1 97 ? 52.188 -15.781 11.844 1 56.94 97 ASP B N 1
ATOM 6858 C CA . ASP B 1 97 ? 53.094 -16.828 11.406 1 56.94 97 ASP B CA 1
ATOM 6859 C C . ASP B 1 97 ? 52.625 -17.469 10.102 1 56.94 97 ASP B C 1
ATOM 6861 O O . ASP B 1 97 ? 53.438 -17.922 9.289 1 56.94 97 ASP B O 1
ATOM 6865 N N . GLU B 1 98 ? 51.312 -17.484 9.82 1 55.91 98 GLU B N 1
ATOM 6866 C CA . GLU B 1 98 ? 50.906 -18.328 8.703 1 55.91 98 GLU B CA 1
ATOM 6867 C C . GLU B 1 98 ? 50.812 -17.516 7.41 1 55.91 98 GLU B C 1
ATOM 6869 O O . GLU B 1 98 ? 50.562 -18.078 6.34 1 55.91 98 GLU B O 1
ATOM 6874 N N . SER B 1 99 ? 51.219 -16.172 7.438 1 59.66 99 SER B N 1
ATOM 6875 C CA . SER B 1 99 ? 51 -15.406 6.215 1 59.66 99 SER B CA 1
ATOM 6876 C C . SER B 1 99 ? 52.344 -15.031 5.574 1 59.66 99 SER B C 1
ATOM 6878 O O . SER B 1 99 ? 53.281 -14.648 6.273 1 59.66 99 SER B O 1
ATOM 6880 N N . ASN B 1 100 ? 52.719 -15.336 4.422 1 64 100 ASN B N 1
ATOM 6881 C CA . ASN B 1 100 ? 53.969 -15.07 3.707 1 64 100 ASN B CA 1
ATOM 6882 C C . ASN B 1 100 ? 53.938 -13.703 3.035 1 64 100 ASN B C 1
ATOM 6884 O O . ASN B 1 100 ? 54.656 -13.469 2.064 1 64 100 ASN B O 1
ATOM 6888 N N . GLY B 1 101 ? 53.281 -12.773 3.576 1 73.75 101 GLY B N 1
ATOM 6889 C CA . GLY B 1 101 ? 53.219 -11.469 2.934 1 73.75 101 GLY B CA 1
ATOM 6890 C C . GLY B 1 101 ? 54.375 -10.57 3.322 1 73.75 101 GLY B C 1
ATOM 6891 O O . GLY B 1 101 ? 54.906 -10.656 4.441 1 73.75 101 GLY B O 1
ATOM 6892 N N . GLN B 1 102 ? 54.938 -9.773 2.33 1 76.75 102 GLN B N 1
ATOM 6893 C CA . GLN B 1 102 ? 56.062 -8.883 2.561 1 76.75 102 GLN B CA 1
ATOM 6894 C C . GLN B 1 102 ? 55.594 -7.551 3.145 1 76.75 102 GLN B C 1
ATOM 6896 O O . GLN B 1 102 ? 56.25 -7.02 4.059 1 76.75 102 GLN B O 1
ATOM 6901 N N . SER B 1 103 ? 54.719 -7.023 2.572 1 82.88 103 SER B N 1
ATOM 6902 C CA . SER B 1 103 ? 54.156 -5.75 3.029 1 82.88 103 SER B CA 1
ATOM 6903 C C . SER B 1 103 ? 52.625 -5.742 2.922 1 82.88 103 SER B C 1
ATOM 6905 O O . SER B 1 103 ? 52.062 -6.512 2.152 1 82.88 103 SER B O 1
ATOM 6907 N N . ALA B 1 104 ? 52.125 -4.988 3.826 1 87.19 104 ALA B N 1
ATOM 6908 C CA . ALA B 1 104 ? 50.656 -4.906 3.818 1 87.19 104 ALA B CA 1
ATOM 6909 C C . ALA B 1 104 ? 50.188 -3.457 3.943 1 87.19 104 ALA B C 1
ATOM 6911 O O . ALA B 1 104 ? 50.781 -2.67 4.688 1 87.19 104 ALA B O 1
ATOM 6912 N N . GLU B 1 105 ? 49.312 -3.133 3.074 1 89.31 105 GLU B N 1
ATOM 6913 C CA . GLU B 1 105 ? 48.562 -1.902 3.26 1 89.31 105 GLU B CA 1
ATOM 6914 C C . GLU B 1 105 ? 47.219 -2.18 3.959 1 89.31 105 GLU B C 1
ATOM 6916 O O . GLU B 1 105 ? 46.438 -3.02 3.508 1 89.31 105 GLU B O 1
ATOM 6921 N N . ILE B 1 106 ? 47.031 -1.596 5.062 1 91.38 106 ILE B N 1
ATOM 6922 C CA . ILE B 1 106 ? 45.844 -1.807 5.867 1 91.38 106 ILE B CA 1
ATOM 6923 C C . ILE B 1 106 ? 45.062 -0.51 5.949 1 91.38 106 ILE B C 1
ATOM 6925 O O . ILE B 1 106 ? 45.594 0.554 6.234 1 91.38 106 ILE B O 1
ATOM 6929 N N . ASN B 1 107 ? 43.812 -0.58 5.598 1 92.81 107 ASN B N 1
ATOM 6930 C CA . ASN B 1 107 ? 42.906 0.544 5.711 1 92.81 107 ASN B CA 1
ATOM 6931 C C . ASN B 1 107 ? 41.75 0.239 6.684 1 92.81 107 ASN B C 1
ATOM 6933 O O . ASN B 1 107 ? 41 -0.693 6.461 1 92.81 107 ASN B O 1
ATOM 6937 N N . VAL B 1 108 ? 41.719 0.889 7.793 1 92.69 108 VAL B N 1
ATOM 6938 C CA . VAL B 1 108 ? 40.625 0.76 8.742 1 92.69 108 VAL B CA 1
ATOM 6939 C C . VAL B 1 108 ? 39.656 1.937 8.586 1 92.69 108 VAL B C 1
ATOM 6941 O O . VAL B 1 108 ? 40.062 3.096 8.594 1 92.69 108 VAL B O 1
ATOM 6944 N N . SER B 1 109 ? 38.469 1.569 8.406 1 91.5 109 SER B N 1
ATOM 6945 C CA . SER B 1 109 ? 37.469 2.592 8.133 1 91.5 109 SER B CA 1
ATOM 6946 C C . SER B 1 109 ? 36.344 2.553 9.172 1 91.5 109 SER B C 1
ATOM 6948 O O . SER B 1 109 ? 35.906 1.476 9.586 1 91.5 109 SER B O 1
ATOM 6950 N N . SER B 1 110 ? 35.969 3.646 9.633 1 87.44 110 SER B N 1
ATOM 6951 C CA . SER B 1 110 ? 34.812 3.811 10.5 1 87.44 110 SER B CA 1
ATOM 6952 C C . SER B 1 110 ? 33.75 4.719 9.852 1 87.44 110 SER B C 1
ATOM 6954 O O . SER B 1 110 ? 34.062 5.859 9.492 1 87.44 110 SER B O 1
ATOM 6956 N N . GLU B 1 111 ? 32.688 4.219 9.773 1 80.94 111 GLU B N 1
ATOM 6957 C CA . GLU B 1 111 ? 31.641 5.004 9.133 1 80.94 111 GLU B CA 1
ATOM 6958 C C . GLU B 1 111 ? 30.766 5.703 10.172 1 80.94 111 GLU B C 1
ATOM 6960 O O . GLU B 1 111 ? 30.031 6.645 9.852 1 80.94 111 GLU B O 1
ATOM 6965 N N . LYS B 1 112 ? 30.984 5.367 11.438 1 74.25 112 LYS B N 1
ATOM 6966 C CA . LYS B 1 112 ? 30.031 5.863 12.422 1 74.25 112 LYS B CA 1
ATOM 6967 C C . LYS B 1 112 ? 30.719 6.738 13.469 1 74.25 112 LYS B C 1
ATOM 6969 O O . LYS B 1 112 ? 30.047 7.305 14.344 1 74.25 112 LYS B O 1
ATOM 6974 N N . SER B 1 113 ? 31.922 6.906 13.32 1 76.25 113 SER B N 1
ATOM 6975 C CA . SER B 1 113 ? 32.688 7.613 14.352 1 76.25 113 SER B CA 1
ATOM 6976 C C . SER B 1 113 ? 32.5 9.125 14.219 1 76.25 113 SER B C 1
ATOM 6978 O O . SER B 1 113 ? 32.594 9.852 15.203 1 76.25 113 SER B O 1
ATOM 6980 N N . GLU B 1 114 ? 32.438 9.562 13 1 77.06 114 GLU B N 1
ATOM 6981 C CA . GLU B 1 114 ? 32.312 10.992 12.734 1 77.06 114 GLU B CA 1
ATOM 6982 C C . GLU B 1 114 ? 31.047 11.281 11.906 1 77.06 114 GLU B C 1
ATOM 6984 O O . GLU B 1 114 ? 30.953 10.859 10.758 1 77.06 114 GLU B O 1
ATOM 6989 N N . ILE B 1 115 ? 30.25 12.016 12.43 1 65.62 115 ILE B N 1
ATOM 6990 C CA . ILE B 1 115 ? 28.922 12.188 11.852 1 65.62 115 ILE B CA 1
ATOM 6991 C C . ILE B 1 115 ? 29.016 13.055 10.602 1 65.62 115 ILE B C 1
ATOM 6993 O O . ILE B 1 115 ? 28.188 12.93 9.688 1 65.62 115 ILE B O 1
ATOM 6997 N N . ARG B 1 116 ? 30.016 14 10.5 1 74.38 116 ARG B N 1
ATOM 6998 C CA . ARG B 1 116 ? 30.125 14.914 9.375 1 74.38 116 ARG B CA 1
ATOM 6999 C C . ARG B 1 116 ? 30.797 14.25 8.188 1 74.38 116 ARG B C 1
ATOM 7001 O O . ARG B 1 116 ? 30.875 14.836 7.102 1 74.38 116 ARG B O 1
ATOM 7008 N N . CYS B 1 117 ? 31.328 13.164 8.422 1 84.56 117 CYS B N 1
ATOM 7009 C CA . CYS B 1 117 ? 32.031 12.453 7.363 1 84.56 117 CYS B CA 1
ATOM 7010 C C . CYS B 1 117 ? 31.266 11.211 6.926 1 84.56 117 CYS B C 1
ATOM 7012 O O . CYS B 1 117 ? 30.516 10.633 7.707 1 84.56 117 CYS B O 1
ATOM 7014 N N . ASP B 1 118 ? 31.422 10.984 5.664 1 83.19 118 ASP B N 1
ATOM 7015 C CA . ASP B 1 118 ? 30.953 9.672 5.223 1 83.19 118 ASP B CA 1
ATOM 7016 C C . ASP B 1 118 ? 31.719 8.555 5.914 1 83.19 118 ASP B C 1
ATOM 7018 O O . ASP B 1 118 ? 31.141 7.551 6.324 1 83.19 118 ASP B O 1
ATOM 7022 N N . SER B 1 119 ? 32.938 8.719 6.023 1 89.56 119 SER B N 1
ATOM 7023 C CA . SER B 1 119 ? 33.812 7.77 6.711 1 89.56 119 SER B CA 1
ATOM 7024 C C . SER B 1 119 ? 35.125 8.414 7.113 1 89.56 119 SER B C 1
ATOM 7026 O O . SER B 1 119 ? 35.531 9.438 6.551 1 89.56 119 SER B O 1
ATOM 7028 N N . ILE B 1 120 ? 35.719 7.918 8.094 1 90.69 120 ILE B N 1
ATOM 7029 C CA . ILE B 1 120 ? 37.094 8.227 8.43 1 90.69 120 ILE B CA 1
ATOM 7030 C C . ILE B 1 120 ? 37.938 6.973 8.266 1 90.69 120 ILE B C 1
ATOM 7032 O O . ILE B 1 120 ? 37.562 5.887 8.719 1 90.69 120 ILE B O 1
ATOM 7036 N N . ASP B 1 121 ? 39 7.195 7.543 1 93.06 121 ASP B N 1
ATOM 7037 C CA . ASP B 1 121 ? 39.812 6.043 7.168 1 93.06 121 ASP B CA 1
ATOM 7038 C C . ASP B 1 121 ? 41.281 6.242 7.582 1 93.06 121 ASP B C 1
ATOM 7040 O O . ASP B 1 121 ? 41.812 7.324 7.398 1 93.06 121 ASP B O 1
ATOM 7044 N N . LEU B 1 122 ? 41.812 5.285 8.148 1 92.5 122 LEU B N 1
ATOM 7045 C CA . LEU B 1 122 ? 43.25 5.273 8.414 1 92.5 122 LEU B CA 1
ATOM 7046 C C . LEU B 1 122 ? 43.938 4.223 7.555 1 92.5 122 LEU B C 1
ATOM 7048 O O . LEU B 1 122 ? 43.625 3.041 7.609 1 92.5 122 LEU B O 1
ATOM 7052 N N . SER B 1 123 ? 44.812 4.699 6.746 1 93.06 123 SER B N 1
ATOM 7053 C CA . SER B 1 123 ? 45.625 3.809 5.926 1 93.06 123 SER B CA 1
ATOM 7054 C C . SER B 1 123 ? 47.062 3.725 6.453 1 93.06 123 SER B C 1
ATOM 7056 O O . SER B 1 123 ? 47.719 4.746 6.59 1 93.06 123 SER B O 1
ATOM 7058 N N . ILE B 1 124 ? 47.5 2.576 6.723 1 90.75 124 ILE B N 1
ATOM 7059 C CA . ILE B 1 124 ? 48.844 2.391 7.195 1 90.75 124 ILE B CA 1
ATOM 7060 C C . ILE B 1 124 ? 49.562 1.375 6.309 1 90.75 124 ILE B C 1
ATOM 7062 O O . ILE B 1 124 ? 48.938 0.471 5.754 1 90.75 124 ILE B O 1
ATOM 7066 N N . SER B 1 125 ? 50.781 1.622 6.055 1 88.31 125 SER B N 1
ATOM 7067 C CA . SER B 1 125 ? 51.625 0.674 5.352 1 88.31 125 SER B CA 1
ATOM 7068 C C . SER B 1 125 ? 52.688 0.085 6.285 1 88.31 125 SER B C 1
ATOM 7070 O O . SER B 1 125 ? 53.406 0.822 6.957 1 88.31 125 SER B O 1
ATOM 7072 N N . ARG B 1 126 ? 52.688 -1.204 6.383 1 87 126 ARG B N 1
ATOM 7073 C CA . ARG B 1 126 ? 53.625 -1.875 7.277 1 87 126 ARG B CA 1
ATOM 7074 C C . ARG B 1 126 ? 54.406 -2.939 6.531 1 87 126 ARG B C 1
ATOM 7076 O O . ARG B 1 126 ? 53.938 -3.533 5.57 1 87 126 ARG B O 1
ATOM 7083 N N . TYR B 1 127 ? 55.594 -3.15 6.91 1 82 127 TYR B N 1
ATOM 7084 C CA . TYR B 1 127 ? 56.5 -4.117 6.297 1 82 127 TYR B CA 1
ATOM 7085 C C . TYR B 1 127 ? 56.969 -5.145 7.32 1 82 127 TYR B C 1
ATOM 7087 O O . TYR B 1 127 ? 57.156 -4.824 8.5 1 82 127 TYR B O 1
ATOM 7095 N N . ARG B 1 128 ? 56.938 -6.508 6.883 1 72.38 128 ARG B N 1
ATOM 7096 C CA . ARG B 1 128 ? 57.5 -7.566 7.711 1 72.38 128 ARG B CA 1
ATOM 7097 C C . ARG B 1 128 ? 59 -7.383 7.883 1 72.38 128 ARG B C 1
ATOM 7099 O O . ARG B 1 128 ? 59.719 -7.117 6.91 1 72.38 128 ARG B O 1
ATOM 7106 N N . LYS B 1 129 ? 59.406 -6.973 9.023 1 59.66 129 LYS B N 1
ATOM 7107 C CA . LYS B 1 129 ? 60.875 -6.93 9.164 1 59.66 129 LYS B CA 1
ATOM 7108 C C . LYS B 1 129 ? 61.469 -8.32 9.008 1 59.66 129 LYS B C 1
ATOM 7110 O O . LYS B 1 129 ? 60.844 -9.32 9.344 1 59.66 129 LYS B O 1
ATOM 7115 N N . ASP B 1 130 ? 62.438 -8.531 8.586 1 49.75 130 ASP B N 1
ATOM 7116 C CA . ASP B 1 130 ? 63.25 -9.727 8.656 1 49.75 130 ASP B CA 1
ATOM 7117 C C . ASP B 1 130 ? 63.281 -10.297 10.07 1 49.75 130 ASP B C 1
ATOM 7119 O O . ASP B 1 130 ? 62.969 -9.594 11.031 1 49.75 130 ASP B O 1
ATOM 7123 N N . ASP B 1 131 ? 63.812 -11.484 10.562 1 44.47 131 ASP B N 1
ATOM 7124 C CA . ASP B 1 131 ? 64 -12.398 11.688 1 44.47 131 ASP B CA 1
ATOM 7125 C C . ASP B 1 131 ? 64.125 -11.641 13 1 44.47 131 ASP B C 1
ATOM 7127 O O . ASP B 1 131 ? 63.812 -12.141 14.07 1 44.47 131 ASP B O 1
ATOM 7131 N N . SER B 1 132 ? 65.312 -10.836 13.375 1 39.84 132 SER B N 1
ATOM 7132 C CA . SER B 1 132 ? 65.688 -10.758 14.773 1 39.84 132 SER B CA 1
ATOM 7133 C C . SER B 1 132 ? 64.75 -9.945 15.602 1 39.84 132 SER B C 1
ATOM 7135 O O . SER B 1 132 ? 64.625 -10.102 16.828 1 39.84 132 SER B O 1
ATOM 7137 N N . THR B 1 133 ? 64.375 -8.664 15.375 1 42.66 133 THR B N 1
ATOM 7138 C CA . THR B 1 133 ? 63.781 -7.848 16.438 1 42.66 133 THR B CA 1
ATOM 7139 C C . THR B 1 133 ? 62.281 -7.742 16.281 1 42.66 133 THR B C 1
ATOM 7141 O O . THR B 1 133 ? 61.594 -7.207 17.172 1 42.66 133 THR B O 1
ATOM 7144 N N . ASN B 1 134 ? 61.375 -8.688 15.836 1 43.84 134 ASN B N 1
ATOM 7145 C CA . ASN B 1 134 ? 59.938 -8.867 15.781 1 43.84 134 ASN B CA 1
ATOM 7146 C C . ASN B 1 134 ? 59.219 -7.543 15.562 1 43.84 134 ASN B C 1
ATOM 7148 O O . ASN B 1 134 ? 58.062 -7.395 15.938 1 43.84 134 ASN B O 1
ATOM 7152 N N . GLU B 1 135 ? 59.844 -6.375 15.336 1 48.91 135 GLU B N 1
ATOM 7153 C CA . GLU B 1 135 ? 59.094 -5.113 15.344 1 48.91 135 GLU B CA 1
ATOM 7154 C C . GLU B 1 135 ? 58.594 -4.762 13.945 1 48.91 135 GLU B C 1
ATOM 7156 O O . GLU B 1 135 ? 59.312 -4.961 12.953 1 48.91 135 GLU B O 1
ATOM 7161 N N . LEU B 1 136 ? 57.312 -4.559 13.531 1 55.75 136 LEU B N 1
ATOM 7162 C CA . LEU B 1 136 ? 56.688 -4.039 12.328 1 55.75 136 LEU B CA 1
ATOM 7163 C C . LEU B 1 136 ? 57.219 -2.664 11.969 1 55.75 136 LEU B C 1
ATOM 7165 O O . LEU B 1 136 ? 57.312 -1.782 12.828 1 55.75 136 LEU B O 1
ATOM 7169 N N . ILE B 1 137 ? 58.188 -2.465 10.922 1 56.5 137 ILE B N 1
ATOM 7170 C CA . ILE B 1 137 ? 58.781 -1.192 10.531 1 56.5 137 ILE B CA 1
ATOM 7171 C C . ILE B 1 137 ? 57.781 -0.402 9.672 1 56.5 137 ILE B C 1
ATOM 7173 O O . ILE B 1 137 ? 57.219 -0.942 8.734 1 56.5 137 ILE B O 1
ATOM 7177 N N . ALA B 1 138 ? 57.469 0.857 10.023 1 61.03 138 ALA B N 1
ATOM 7178 C CA . ALA B 1 138 ? 56.594 1.783 9.32 1 61.03 138 ALA B CA 1
ATOM 7179 C C . ALA B 1 138 ? 57.312 2.48 8.18 1 61.03 138 ALA B C 1
ATOM 7181 O O . ALA B 1 138 ? 58.188 3.311 8.414 1 61.03 138 ALA B O 1
ATOM 7182 N N . PRO B 1 139 ? 57.406 2.09 6.906 1 58.94 139 PRO B N 1
ATOM 7183 C CA . PRO B 1 139 ? 58.188 2.793 5.863 1 58.94 139 PRO B CA 1
ATOM 7184 C C . PRO B 1 139 ? 57.594 4.164 5.535 1 58.94 139 PRO B C 1
ATOM 7186 O O . PRO B 1 139 ? 58.281 5.035 5.023 1 58.94 139 PRO B O 1
ATOM 7189 N N . SER B 1 140 ? 56.375 4.414 5.555 1 72.44 140 SER B N 1
ATOM 7190 C CA . SER B 1 140 ? 55.719 5.617 5.039 1 72.44 140 SER B CA 1
ATOM 7191 C C . SER B 1 140 ? 54.781 6.23 6.07 1 72.44 140 SER B C 1
ATOM 7193 O O . SER B 1 140 ? 54.469 5.609 7.09 1 72.44 140 SER B O 1
ATOM 7195 N N . LEU B 1 141 ? 54.656 7.586 5.938 1 82.5 141 LEU B N 1
ATOM 7196 C CA . LEU B 1 141 ? 53.656 8.289 6.754 1 82.5 141 LEU B CA 1
ATOM 7197 C C . LEU B 1 141 ? 52.281 7.645 6.625 1 82.5 141 LEU B C 1
ATOM 7199 O O . LEU B 1 141 ? 51.938 7.109 5.57 1 82.5 141 LEU B O 1
ATOM 7203 N N . ASP B 1 142 ? 51.75 7.441 7.809 1 89.81 142 ASP B N 1
ATOM 7204 C CA . ASP B 1 142 ? 50.375 6.973 7.793 1 89.81 142 ASP B CA 1
ATOM 7205 C C . ASP B 1 142 ? 49.406 8.07 7.309 1 89.81 142 ASP B C 1
ATOM 7207 O O . ASP B 1 142 ? 49.719 9.258 7.406 1 89.81 142 ASP B O 1
ATOM 7211 N N . LYS B 1 143 ? 48.406 7.633 6.684 1 93.12 143 LYS B N 1
ATOM 7212 C CA . LYS B 1 143 ? 47.469 8.578 6.102 1 93.12 143 LYS B CA 1
ATOM 7213 C C . LYS B 1 143 ? 46.094 8.461 6.762 1 93.12 143 LYS B C 1
ATOM 7215 O O . LYS B 1 143 ? 45.469 7.395 6.727 1 93.12 143 LYS B O 1
ATOM 7220 N N . PHE B 1 144 ? 45.656 9.445 7.445 1 93.12 144 PHE B N 1
ATOM 7221 C CA . PHE B 1 144 ? 44.281 9.531 7.98 1 93.12 144 PHE B CA 1
ATOM 7222 C C . PHE B 1 144 ? 43.406 10.367 7.066 1 93.12 144 PHE B C 1
ATOM 7224 O O . PHE B 1 144 ? 43.688 11.539 6.809 1 93.12 144 PHE B O 1
ATOM 7231 N N . THR B 1 145 ? 42.375 9.781 6.516 1 94.06 145 THR B N 1
ATOM 7232 C CA . THR B 1 145 ? 41.531 10.453 5.543 1 94.06 145 THR B CA 1
ATOM 7233 C C . THR B 1 145 ? 40.125 10.703 6.125 1 94.06 145 THR B C 1
ATOM 7235 O O . THR B 1 145 ? 39.562 9.812 6.746 1 94.06 145 THR B O 1
ATOM 7238 N N . PHE B 1 146 ? 39.719 11.852 5.984 1 92.75 146 PHE B N 1
ATOM 7239 C CA . PHE B 1 146 ? 38.344 12.242 6.258 1 92.75 146 PHE B CA 1
ATOM 7240 C C . PHE B 1 146 ? 37.531 12.391 4.961 1 92.75 146 PHE B C 1
ATOM 7242 O O . PHE B 1 146 ? 37.719 13.359 4.227 1 92.75 146 PHE B O 1
ATOM 7249 N N . LYS B 1 147 ? 36.781 11.438 4.73 1 91.81 147 LYS B N 1
ATOM 7250 C CA . LYS B 1 147 ? 36.062 11.414 3.455 1 91.81 147 LYS B CA 1
ATOM 7251 C C . LYS B 1 147 ? 34.688 12.055 3.588 1 91.81 147 LYS B C 1
ATOM 7253 O O . LYS B 1 147 ? 33.906 11.703 4.488 1 91.81 147 LYS B O 1
ATOM 7258 N N . GLY B 1 148 ? 34.469 12.938 2.639 1 87.31 148 GLY B N 1
ATOM 7259 C CA . GLY B 1 148 ? 33.156 13.5 2.516 1 87.31 148 GLY B CA 1
ATOM 7260 C C . GLY B 1 148 ? 32.781 14.406 3.674 1 87.31 148 GLY B C 1
ATOM 7261 O O . GLY B 1 148 ? 31.656 14.328 4.195 1 87.31 148 GLY B O 1
ATOM 7262 N N . LEU B 1 149 ? 33.719 15.18 4.148 1 86.94 149 LEU B N 1
ATOM 7263 C CA . LEU B 1 149 ? 33.406 16.172 5.168 1 86.94 149 LEU B CA 1
ATOM 7264 C C . LEU B 1 149 ? 32.5 17.266 4.602 1 86.94 149 LEU B C 1
ATOM 7266 O O . LEU B 1 149 ? 32.969 18.094 3.801 1 86.94 149 LEU B O 1
ATOM 7270 N N . ASN B 1 150 ? 31.391 17.125 4.93 1 80.25 150 ASN B N 1
ATOM 7271 C CA . ASN B 1 150 ? 30.391 18.047 4.391 1 80.25 150 ASN B CA 1
ATOM 7272 C C . ASN B 1 150 ? 30.281 19.312 5.238 1 80.25 150 ASN B C 1
ATOM 7274 O O . ASN B 1 150 ? 29.938 19.234 6.422 1 80.25 150 ASN B O 1
ATOM 7278 N N . LEU B 1 151 ? 30.609 20.453 4.594 1 79 151 LEU B N 1
ATOM 7279 C CA . LEU B 1 151 ? 30.625 21.734 5.293 1 79 151 LEU B CA 1
ATOM 7280 C C . LEU B 1 151 ? 29.828 22.781 4.531 1 79 151 LEU B C 1
ATOM 7282 O O . LEU B 1 151 ? 29.562 22.625 3.342 1 79 151 LEU B O 1
ATOM 7286 N N . PHE B 1 152 ? 29.453 23.797 5.203 1 70.62 152 PHE B N 1
ATOM 7287 C CA . PHE B 1 152 ? 28.719 24.891 4.582 1 70.62 152 PHE B CA 1
ATOM 7288 C C . PHE B 1 152 ? 29.5 26.203 4.707 1 70.62 152 PHE B C 1
ATOM 7290 O O . PHE B 1 152 ? 29.922 26.578 5.801 1 70.62 152 PHE B O 1
ATOM 7297 N N . THR B 1 153 ? 29.797 26.766 3.545 1 74.75 153 THR B N 1
ATOM 7298 C CA . THR B 1 153 ? 30.531 28.031 3.555 1 74.75 153 THR B CA 1
ATOM 7299 C C . THR B 1 153 ? 30.062 28.922 2.408 1 74.75 153 THR B C 1
ATOM 7301 O O . THR B 1 153 ? 29.297 28.5 1.549 1 74.75 153 THR B O 1
ATOM 7304 N N . ILE B 1 154 ? 30.328 30.219 2.557 1 67.94 154 ILE B N 1
ATOM 7305 C CA . ILE B 1 154 ? 30.125 31.156 1.454 1 67.94 154 ILE B CA 1
ATOM 7306 C C . ILE B 1 154 ? 31.328 31.125 0.512 1 67.94 154 ILE B C 1
ATOM 7308 O O . ILE B 1 154 ? 32.438 31.406 0.929 1 67.94 154 ILE B O 1
ATOM 7312 N N . ILE B 1 155 ? 30.969 30.609 -0.689 1 73.25 155 ILE B N 1
ATOM 7313 C CA . ILE B 1 155 ? 32.031 30.531 -1.675 1 73.25 155 ILE B CA 1
ATOM 7314 C C . ILE B 1 155 ? 31.484 30.875 -3.059 1 73.25 155 ILE B C 1
ATOM 7316 O O . ILE B 1 155 ? 30.406 30.422 -3.441 1 73.25 155 ILE B O 1
ATOM 7320 N N . GLY B 1 156 ? 32.156 31.859 -3.684 1 66 156 GLY B N 1
ATOM 7321 C CA . GLY B 1 156 ? 31.766 32.188 -5.043 1 66 156 GLY B CA 1
ATOM 7322 C C . GLY B 1 156 ? 32.156 33.594 -5.449 1 66 156 GLY B C 1
ATOM 7323 O O . GLY B 1 156 ? 32.375 34.469 -4.598 1 66 156 GLY B O 1
ATOM 7324 N N . VAL B 1 157 ? 32.281 33.781 -6.785 1 57.72 157 VAL B N 1
ATOM 7325 C CA . VAL B 1 157 ? 32.719 35.062 -7.34 1 57.72 157 VAL B CA 1
ATOM 7326 C C . VAL B 1 157 ? 31.5 35.969 -7.594 1 57.72 157 VAL B C 1
ATOM 7328 O O . VAL B 1 157 ? 31.594 37.188 -7.508 1 57.72 157 VAL B O 1
ATOM 7331 N N . TYR B 1 158 ? 30.469 35.281 -7.934 1 53.88 158 TYR B N 1
ATOM 7332 C CA . TYR B 1 158 ? 29.297 36.062 -8.281 1 53.88 158 TYR B CA 1
ATOM 7333 C C . TYR B 1 158 ? 28.562 36.531 -7.031 1 53.88 158 TYR B C 1
ATOM 7335 O O . TYR B 1 158 ? 28.547 35.844 -6.012 1 53.88 158 TYR B O 1
ATOM 7343 N N . THR B 1 159 ? 28.047 37.656 -7.07 1 50.19 159 THR B N 1
ATOM 7344 C CA . THR B 1 159 ? 27.391 38.281 -5.938 1 50.19 159 THR B CA 1
ATOM 7345 C C . THR B 1 159 ? 26.281 37.375 -5.383 1 50.19 159 THR B C 1
ATOM 7347 O O . THR B 1 159 ? 26.094 37.281 -4.168 1 50.19 159 THR B O 1
ATOM 7350 N N . PHE B 1 160 ? 25.703 36.625 -6.285 1 49.19 160 PHE B N 1
ATOM 7351 C CA . PHE B 1 160 ? 24.578 35.781 -5.828 1 49.19 160 PHE B CA 1
ATOM 7352 C C . PHE B 1 160 ? 25.094 34.594 -5.023 1 49.19 160 PHE B C 1
ATOM 7354 O O . PHE B 1 160 ? 24.391 34.094 -4.141 1 49.19 160 PHE B O 1
ATOM 7361 N N . GLU B 1 161 ? 26.281 34.188 -5.254 1 53.62 161 GLU B N 1
ATOM 7362 C CA . GLU B 1 161 ? 26.891 33.062 -4.551 1 53.62 161 GLU B CA 1
ATOM 7363 C C . GLU B 1 161 ? 27.312 33.469 -3.137 1 53.62 161 GLU B C 1
ATOM 7365 O O . GLU B 1 161 ? 27.484 32.594 -2.273 1 53.62 161 GLU B O 1
ATOM 7370 N N . ARG B 1 162 ? 27.469 34.719 -2.957 1 52.97 162 ARG B N 1
ATOM 7371 C CA . ARG B 1 162 ? 28.047 35.188 -1.705 1 52.97 162 ARG B CA 1
ATOM 7372 C C . ARG B 1 162 ? 26.969 35.469 -0.661 1 52.97 162 ARG B C 1
ATOM 7374 O O . ARG B 1 162 ? 27.281 35.781 0.491 1 52.97 162 ARG B O 1
ATOM 7381 N N . TYR B 1 163 ? 25.766 35.375 -1.112 1 51.53 163 TYR B N 1
ATOM 7382 C CA . TYR B 1 163 ? 24.672 35.625 -0.181 1 51.53 163 TYR B CA 1
ATOM 7383 C C . TYR B 1 163 ? 24.266 34.312 0.526 1 51.53 163 TYR B C 1
ATOM 7385 O O . TYR B 1 163 ? 23.75 34.344 1.645 1 51.53 163 TYR B O 1
ATOM 7393 N N . ASN B 1 164 ? 24.625 33.125 -0.117 1 53.34 164 ASN B N 1
ATOM 7394 C CA . ASN B 1 164 ? 24.188 31.859 0.437 1 53.34 164 ASN B CA 1
ATOM 7395 C C . ASN B 1 164 ? 25.375 30.938 0.688 1 53.34 164 ASN B C 1
ATOM 7397 O O . ASN B 1 164 ? 26.312 30.875 -0.116 1 53.34 164 ASN B O 1
ATOM 7401 N N . ARG B 1 165 ? 25.297 30.438 1.881 1 63.91 165 ARG B N 1
ATOM 7402 C CA . ARG B 1 165 ? 26.297 29.391 2.1 1 63.91 165 ARG B CA 1
ATOM 7403 C C . ARG B 1 165 ? 26.031 28.188 1.204 1 63.91 165 ARG B C 1
ATOM 7405 O O . ARG B 1 165 ? 24.875 27.844 0.941 1 63.91 165 ARG B O 1
ATOM 7412 N N . GLN B 1 166 ? 27 27.703 0.685 1 64.69 166 GLN B N 1
ATOM 7413 C CA . GLN B 1 166 ? 26.938 26.531 -0.169 1 64.69 166 GLN B CA 1
ATOM 7414 C C . GLN B 1 166 ? 27.641 25.344 0.488 1 64.69 166 GLN B C 1
ATOM 7416 O O . GLN B 1 166 ? 28.547 25.516 1.294 1 64.69 166 GLN B O 1
ATOM 7421 N N . SER B 1 167 ? 27 24.219 0.233 1 73.81 167 SER B N 1
ATOM 7422 C CA . SER B 1 167 ? 27.656 23 0.694 1 73.81 167 SER B CA 1
ATOM 7423 C C . SER B 1 167 ? 28.922 22.719 -0.092 1 73.81 167 SER B C 1
ATOM 7425 O O . SER B 1 167 ? 28.953 22.875 -1.315 1 73.81 167 SER B O 1
ATOM 7427 N N . VAL B 1 168 ? 29.891 22.516 0.631 1 81.56 168 VAL B N 1
ATOM 7428 C CA . VAL B 1 168 ? 31.141 22.047 0.047 1 81.56 168 VAL B CA 1
ATOM 7429 C C . VAL B 1 168 ? 31.578 20.75 0.727 1 81.56 168 VAL B C 1
ATOM 7431 O O . VAL B 1 168 ? 31.406 20.594 1.936 1 81.56 168 VAL B O 1
ATOM 7434 N N . VAL B 1 169 ? 31.938 19.891 -0.115 1 87.88 169 VAL B N 1
ATOM 7435 C CA . VAL B 1 169 ? 32.469 18.625 0.41 1 87.88 169 VAL B CA 1
ATOM 7436 C C . VAL B 1 169 ? 33.969 18.656 0.404 1 87.88 169 VAL B C 1
ATOM 7438 O O . VAL B 1 169 ? 34.594 18.984 -0.615 1 87.88 169 VAL B O 1
ATOM 7441 N N . LEU B 1 170 ? 34.5 18.406 1.533 1 90.62 170 LEU B N 1
ATOM 7442 C CA . LEU B 1 170 ? 35.938 18.344 1.645 1 90.62 170 LEU B CA 1
ATOM 7443 C C . LEU B 1 170 ? 36.406 16.922 1.845 1 90.62 170 LEU B C 1
ATOM 7445 O O . LEU B 1 170 ? 35.844 16.172 2.65 1 90.62 170 LEU B O 1
ATOM 7449 N N . ASN B 1 171 ? 37.312 16.531 1.078 1 92.56 171 ASN B N 1
ATOM 7450 C CA . ASN B 1 171 ? 38.125 15.352 1.354 1 92.56 171 ASN B CA 1
ATOM 7451 C C . ASN B 1 171 ? 39.5 15.734 1.857 1 92.56 171 ASN B C 1
ATOM 7453 O O . ASN B 1 171 ? 40.281 16.375 1.139 1 92.56 171 ASN B O 1
ATOM 7457 N N . LEU B 1 172 ? 39.688 15.375 3.092 1 93.12 172 LEU B N 1
ATOM 7458 C CA . LEU B 1 172 ? 40.906 15.789 3.76 1 93.12 172 LEU B CA 1
ATOM 7459 C C . LEU B 1 172 ? 41.75 14.578 4.145 1 93.12 172 LEU B C 1
ATOM 7461 O O . LEU B 1 172 ? 41.219 13.602 4.695 1 93.12 172 LEU B O 1
ATOM 7465 N N . SER B 1 173 ? 42.969 14.609 3.73 1 94.19 173 SER B N 1
ATOM 7466 C CA . SER B 1 173 ? 43.906 13.578 4.172 1 94.19 173 SER B CA 1
ATOM 7467 C C . SER B 1 173 ? 45.094 14.195 4.871 1 94.19 173 SER B C 1
ATOM 7469 O O . SER B 1 173 ? 45.625 15.227 4.441 1 94.19 173 SER B O 1
ATOM 7471 N N . VAL B 1 174 ? 45.531 13.609 5.945 1 93.44 174 VAL B N 1
ATOM 7472 C CA . VAL B 1 174 ? 46.688 14.078 6.676 1 93.44 174 VAL B CA 1
ATOM 7473 C C . VAL B 1 174 ? 47.719 12.953 6.793 1 93.44 174 VAL B C 1
ATOM 7475 O O . VAL B 1 174 ? 47.344 11.789 6.984 1 93.44 174 VAL B O 1
ATOM 7478 N N . HIS B 1 175 ? 48.938 13.273 6.605 1 92.19 175 HIS B N 1
ATOM 7479 C CA . HIS B 1 175 ? 50.031 12.312 6.68 1 92.19 175 HIS B CA 1
ATOM 7480 C C . HIS B 1 175 ? 50.906 12.547 7.922 1 92.19 175 HIS B C 1
ATOM 7482 O O . HIS B 1 175 ? 51.375 13.664 8.141 1 92.19 175 HIS B O 1
ATOM 7488 N N . TYR B 1 176 ? 51 11.602 8.758 1 90.31 176 TYR B N 1
ATOM 7489 C CA . TYR B 1 176 ? 51.75 11.703 9.992 1 90.31 176 TYR B CA 1
ATOM 7490 C C . TYR B 1 176 ? 52.219 10.328 10.453 1 90.31 176 TYR B C 1
ATOM 7492 O O . TYR B 1 176 ? 51.906 9.312 9.828 1 90.31 176 TYR B O 1
ATOM 7500 N N . ASP B 1 177 ? 53.062 10.297 11.438 1 86.12 177 ASP B N 1
ATOM 7501 C CA . ASP B 1 177 ? 53.562 9.055 12.023 1 86.12 177 ASP B CA 1
ATOM 7502 C C . ASP B 1 177 ? 52.688 8.617 13.203 1 86.12 177 ASP B C 1
ATOM 7504 O O . ASP B 1 177 ? 52.812 9.133 14.312 1 86.12 177 ASP B O 1
ATOM 7508 N N . SER B 1 178 ? 51.781 7.656 12.914 1 86.62 178 SER B N 1
ATOM 7509 C CA . SER B 1 178 ? 50.781 7.238 13.898 1 86.62 178 SER B CA 1
ATOM 7510 C C . SER B 1 178 ? 51.438 6.457 15.039 1 86.62 178 SER B C 1
ATOM 7512 O O . SER B 1 178 ? 50.781 6.188 16.047 1 86.62 178 SER B O 1
ATOM 7514 N N . ASN B 1 179 ? 52.656 6.023 14.938 1 80.81 179 ASN B N 1
ATOM 7515 C CA . ASN B 1 179 ? 53.344 5.352 16.031 1 80.81 179 ASN B CA 1
ATOM 7516 C C . ASN B 1 179 ? 53.75 6.332 17.125 1 80.81 179 ASN B C 1
ATOM 7518 O O . ASN B 1 179 ? 53.906 5.949 18.297 1 80.81 179 ASN B O 1
ATOM 7522 N N . LYS B 1 180 ? 53.969 7.605 16.75 1 80.31 180 LYS B N 1
ATOM 7523 C CA . LYS B 1 180 ? 54.438 8.617 17.688 1 80.31 180 LYS B CA 1
ATOM 7524 C C . LYS B 1 180 ? 53.281 9.406 18.281 1 80.31 180 LYS B C 1
ATOM 7526 O O . LYS B 1 180 ? 53.312 9.75 19.469 1 80.31 180 LYS B O 1
ATOM 7531 N N . VAL B 1 181 ? 52.406 9.773 17.438 1 82.81 181 VAL B N 1
ATOM 7532 C CA . VAL B 1 181 ? 51.281 10.609 17.875 1 82.81 181 VAL B CA 1
ATOM 7533 C C . VAL B 1 181 ? 49.969 10.016 17.375 1 82.81 181 VAL B C 1
ATOM 7535 O O . VAL B 1 181 ? 49.906 9.461 16.281 1 82.81 181 VAL B O 1
ATOM 7538 N N . LYS B 1 182 ? 49 10.023 18.234 1 86.5 182 LYS B N 1
ATOM 7539 C CA . LYS B 1 182 ? 47.625 9.641 17.844 1 86.5 182 LYS B CA 1
ATOM 7540 C C . LYS B 1 182 ? 46.781 10.859 17.531 1 86.5 182 LYS B C 1
ATOM 7542 O O . LYS B 1 182 ? 46.781 11.836 18.281 1 86.5 182 LYS B O 1
ATOM 7547 N N . LEU B 1 183 ? 46.188 10.828 16.375 1 86.38 183 LEU B N 1
ATOM 7548 C CA . LEU B 1 183 ? 45.375 11.953 15.93 1 86.38 183 LEU B CA 1
ATOM 7549 C C . LEU B 1 183 ? 44 11.93 16.609 1 86.38 183 LEU B C 1
ATOM 7551 O O . LEU B 1 183 ? 43.312 10.906 16.609 1 86.38 183 LEU B O 1
ATOM 7555 N N . LYS B 1 184 ? 43.688 12.922 17.297 1 83.69 184 LYS B N 1
ATOM 7556 C CA . LYS B 1 184 ? 42.312 13.109 17.766 1 83.69 184 LYS B CA 1
ATOM 7557 C C . LYS B 1 184 ? 41.406 13.633 16.625 1 83.69 184 LYS B C 1
ATOM 7559 O O . LYS B 1 184 ? 41.281 14.844 16.438 1 83.69 184 LYS B O 1
ATOM 7564 N N . PHE B 1 185 ? 40.844 12.727 15.914 1 87.12 185 PHE B N 1
ATOM 7565 C CA . PHE B 1 185 ? 40.125 13.062 14.68 1 87.12 185 PHE B CA 1
ATOM 7566 C C . PHE B 1 185 ? 39 14.039 14.953 1 87.12 185 PHE B C 1
ATOM 7568 O O . PHE B 1 185 ? 38.688 14.875 14.109 1 87.12 185 PHE B O 1
ATOM 7575 N N . SER B 1 186 ? 38.344 13.945 16.109 1 80.94 186 SER B N 1
ATOM 7576 C CA . SER B 1 186 ? 37.25 14.867 16.422 1 80.94 186 SER B CA 1
ATOM 7577 C C . SER B 1 186 ? 37.75 16.312 16.516 1 80.94 186 SER B C 1
ATOM 7579 O O . SER B 1 186 ? 37.094 17.234 16.078 1 80.94 186 SER B O 1
ATOM 7581 N N . GLN B 1 187 ? 38.938 16.453 17.047 1 81.75 187 GLN B N 1
ATOM 7582 C CA . GLN B 1 187 ? 39.531 17.781 17.172 1 81.75 187 GLN B CA 1
ATOM 7583 C C . GLN B 1 187 ? 39.844 18.375 15.805 1 81.75 187 GLN B C 1
ATOM 7585 O O . GLN B 1 187 ? 39.656 19.578 15.578 1 81.75 187 GLN B O 1
ATOM 7590 N N . LEU B 1 188 ? 40.375 17.594 14.969 1 87.44 188 LEU B N 1
ATOM 7591 C CA . LEU B 1 188 ? 40.719 18.078 13.625 1 87.44 188 LEU B CA 1
ATOM 7592 C C . LEU B 1 188 ? 39.469 18.484 12.867 1 87.44 188 LEU B C 1
ATOM 7594 O O . LEU B 1 188 ? 39.406 19.562 12.266 1 87.44 188 LEU B O 1
ATOM 7598 N N . THR B 1 189 ? 38.5 17.578 12.844 1 86.44 189 THR B N 1
ATOM 7599 C CA . THR B 1 189 ? 37.281 17.875 12.109 1 86.44 189 THR B CA 1
ATOM 7600 C C . THR B 1 189 ? 36.594 19.125 12.664 1 86.44 189 THR B C 1
ATOM 7602 O O . THR B 1 189 ? 36.062 19.938 11.914 1 86.44 189 THR B O 1
ATOM 7605 N N . GLU B 1 190 ? 36.688 19.266 13.969 1 79 190 GLU B N 1
ATOM 7606 C CA . GLU B 1 190 ? 36.094 20.438 14.602 1 79 190 GLU B CA 1
ATOM 7607 C C . GLU B 1 190 ? 36.844 21.703 14.203 1 79 190 GLU B C 1
ATOM 7609 O O . GLU B 1 190 ? 36.219 22.734 13.922 1 79 190 GLU B O 1
ATOM 7614 N N . THR B 1 191 ? 38.156 21.641 14.188 1 82.69 191 THR B N 1
ATOM 7615 C CA . THR B 1 191 ? 38.969 22.781 13.812 1 82.69 191 THR B CA 1
ATOM 7616 C C . THR B 1 191 ? 38.688 23.203 12.375 1 82.69 191 THR B C 1
ATOM 7618 O O . THR B 1 191 ? 38.469 24.391 12.102 1 82.69 191 THR B O 1
ATOM 7621 N N . VAL B 1 192 ? 38.625 22.281 11.484 1 88 192 VAL B N 1
ATOM 7622 C CA . VAL B 1 192 ? 38.438 22.562 10.062 1 88 192 VAL B CA 1
ATOM 7623 C C . VAL B 1 192 ? 37 23.062 9.836 1 88 192 VAL B C 1
ATOM 7625 O O . VAL B 1 192 ? 36.781 24.047 9.117 1 88 192 VAL B O 1
ATOM 7628 N N . SER B 1 193 ? 36.125 22.391 10.445 1 82.62 193 SER B N 1
ATOM 7629 C CA . SER B 1 193 ? 34.719 22.781 10.281 1 82.62 193 SER B CA 1
ATOM 7630 C C . SER B 1 193 ? 34.469 24.203 10.797 1 82.62 193 SER B C 1
ATOM 7632 O O . SER B 1 193 ? 33.812 25 10.133 1 82.62 193 SER B O 1
ATOM 7634 N N . SER B 1 194 ? 35.062 24.469 12 1 77.12 194 SER B N 1
ATOM 7635 C CA . SER B 1 194 ? 34.906 25.797 12.586 1 77.12 194 SER B CA 1
ATOM 7636 C C . SER B 1 194 ? 35.5 26.875 11.672 1 77.12 194 SER B C 1
ATOM 7638 O O . SER B 1 194 ? 34.906 27.922 11.477 1 77.12 194 SER B O 1
ATOM 7640 N N . TYR B 1 195 ? 36.594 26.641 11.062 1 81.38 195 TYR B N 1
ATOM 7641 C CA . TYR B 1 195 ? 37.25 27.594 10.18 1 81.38 195 TYR B CA 1
ATOM 7642 C C . TYR B 1 195 ? 36.469 27.812 8.898 1 81.38 195 TYR B C 1
ATOM 7644 O O . TYR B 1 195 ? 36.156 28.953 8.531 1 81.38 195 TYR B O 1
ATOM 7652 N N . VAL B 1 196 ? 36.094 26.766 8.266 1 82.81 196 VAL B N 1
ATOM 7653 C CA . VAL B 1 196 ? 35.438 26.828 6.957 1 82.81 196 VAL B CA 1
ATOM 7654 C C . VAL B 1 196 ? 34.062 27.484 7.09 1 82.81 196 VAL B C 1
ATOM 7656 O O . VAL B 1 196 ? 33.688 28.312 6.254 1 82.81 196 VAL B O 1
ATOM 7659 N N . GLU B 1 197 ? 33.469 27.172 8.117 1 74.25 197 GLU B N 1
ATOM 7660 C CA . GLU B 1 197 ? 32.094 27.656 8.266 1 74.25 197 GLU B CA 1
ATOM 7661 C C . GLU B 1 197 ? 32.062 29.094 8.781 1 74.25 197 GLU B C 1
ATOM 7663 O O . GLU B 1 197 ? 31.047 29.781 8.656 1 74.25 197 GLU B O 1
ATOM 7668 N N . SER B 1 198 ? 33.25 29.547 9.359 1 71.38 198 SER B N 1
ATOM 7669 C CA . SER B 1 198 ? 33.344 30.906 9.875 1 71.38 198 SER B CA 1
ATOM 7670 C C . SER B 1 198 ? 34 31.828 8.859 1 71.38 198 SER B C 1
ATOM 7672 O O . SER B 1 198 ? 34.094 33.031 9.086 1 71.38 198 SER B O 1
ATOM 7674 N N . THR B 1 199 ? 34.375 31.297 7.742 1 71 199 THR B N 1
ATOM 7675 C CA . THR B 1 199 ? 35.125 32.094 6.762 1 71 199 THR B CA 1
ATOM 7676 C C . THR B 1 199 ? 34.406 32.062 5.41 1 71 199 THR B C 1
ATOM 7678 O O . THR B 1 199 ? 33.469 31.281 5.203 1 71 199 THR B O 1
ATOM 7681 N N . GLN B 1 200 ? 34.656 33.094 4.609 1 73.69 200 GLN B N 1
ATOM 7682 C CA . GLN B 1 200 ? 34.156 33.219 3.248 1 73.69 200 GLN B CA 1
ATOM 7683 C C . GLN B 1 200 ? 35.281 33.281 2.238 1 73.69 200 GLN B C 1
ATOM 7685 O O . GLN B 1 200 ? 36.344 33.844 2.529 1 73.69 200 GLN B O 1
ATOM 7690 N N . PHE B 1 201 ? 35 32.656 1.15 1 76.94 201 PHE B N 1
ATOM 7691 C CA . PHE B 1 201 ? 36.031 32.656 0.094 1 76.94 201 PHE B CA 1
ATOM 7692 C C . PHE B 1 201 ? 35.375 33 -1.252 1 76.94 201 PHE B C 1
ATOM 7694 O O . PHE B 1 201 ? 34.188 32.75 -1.468 1 76.94 201 PHE B O 1
ATOM 7701 N N . LYS B 1 202 ? 36.062 33.625 -2.041 1 73.94 202 LYS B N 1
ATOM 7702 C CA . LYS B 1 202 ? 35.625 33.875 -3.414 1 73.94 202 LYS B CA 1
ATOM 7703 C C . LYS B 1 202 ? 35.875 32.656 -4.293 1 73.94 202 LYS B C 1
ATOM 7705 O O . LYS B 1 202 ? 35.062 32.344 -5.168 1 73.94 202 LYS B O 1
ATOM 7710 N N . THR B 1 203 ? 37 32.031 -4.02 1 75.31 203 THR B N 1
ATOM 7711 C CA . THR B 1 203 ? 37.375 30.906 -4.863 1 75.31 203 THR B CA 1
ATOM 7712 C C . THR B 1 203 ? 37.531 29.625 -4.035 1 75.31 203 THR B C 1
ATOM 7714 O O . THR B 1 203 ? 37.875 29.688 -2.852 1 75.31 203 THR B O 1
ATOM 7717 N N . VAL B 1 204 ? 37.219 28.516 -4.762 1 82.44 204 VAL B N 1
ATOM 7718 C CA . VAL B 1 204 ? 37.375 27.203 -4.129 1 82.44 204 VAL B CA 1
ATOM 7719 C C . VAL B 1 204 ? 38.875 26.922 -3.889 1 82.44 204 VAL B C 1
ATOM 7721 O O . VAL B 1 204 ? 39.219 26.234 -2.928 1 82.44 204 VAL B O 1
ATOM 7724 N N . GLU B 1 205 ? 39.688 27.531 -4.652 1 81.12 205 GLU B N 1
ATOM 7725 C CA . GLU B 1 205 ? 41.125 27.359 -4.52 1 81.12 205 GLU B CA 1
ATOM 7726 C C . GLU B 1 205 ? 41.656 27.969 -3.219 1 81.12 205 GLU B C 1
ATOM 7728 O O . GLU B 1 205 ? 42.469 27.375 -2.525 1 81.12 205 GLU B O 1
ATOM 7733 N N . ALA B 1 206 ? 41.125 29.109 -2.984 1 79.94 206 ALA B N 1
ATOM 7734 C CA . ALA B 1 206 ? 41.5 29.781 -1.745 1 79.94 206 ALA B CA 1
ATOM 7735 C C . ALA B 1 206 ? 41.062 28.984 -0.526 1 79.94 206 ALA B C 1
ATOM 7737 O O . ALA B 1 206 ? 41.781 28.859 0.453 1 79.94 206 ALA B O 1
ATOM 7738 N N . LEU B 1 207 ? 39.906 28.484 -0.656 1 83.5 207 LEU B N 1
ATOM 7739 C CA . LEU B 1 207 ? 39.406 27.656 0.434 1 83.5 207 LEU B CA 1
ATOM 7740 C C . LEU B 1 207 ? 40.281 26.453 0.664 1 83.5 207 LEU B C 1
ATOM 7742 O O . LEU B 1 207 ? 40.688 26.172 1.797 1 83.5 207 LEU B O 1
ATOM 7746 N N . ALA B 1 208 ? 40.562 25.734 -0.363 1 87.06 208 ALA B N 1
ATOM 7747 C CA . ALA B 1 208 ? 41.406 24.547 -0.259 1 87.06 208 ALA B CA 1
ATOM 7748 C C . ALA B 1 208 ? 42.781 24.875 0.309 1 87.06 208 ALA B C 1
ATOM 7750 O O . ALA B 1 208 ? 43.281 24.203 1.212 1 87.06 208 ALA B O 1
ATOM 7751 N N . GLY B 1 209 ? 43.375 25.859 -0.169 1 84.19 209 GLY B N 1
ATOM 7752 C CA . GLY B 1 209 ? 44.688 26.25 0.281 1 84.19 209 GLY B CA 1
ATOM 7753 C C . GLY B 1 209 ? 44.719 26.688 1.735 1 84.19 209 GLY B C 1
ATOM 7754 O O . GLY B 1 209 ? 45.656 26.328 2.473 1 84.19 209 GLY B O 1
ATOM 7755 N N . ASN B 1 210 ? 43.719 27.469 2.133 1 83.88 210 ASN B N 1
ATOM 7756 C CA . ASN B 1 210 ? 43.688 27.953 3.506 1 83.88 210 ASN B CA 1
ATOM 7757 C C . ASN B 1 210 ? 43.406 26.828 4.5 1 83.88 210 ASN B C 1
ATOM 7759 O O . ASN B 1 210 ? 43.969 26.812 5.602 1 83.88 210 ASN B O 1
ATOM 7763 N N . VAL B 1 211 ? 42.594 25.953 4.074 1 88.44 211 VAL B N 1
ATOM 7764 C CA . VAL B 1 211 ? 42.312 24.812 4.941 1 88.44 211 VAL B CA 1
ATOM 7765 C C . VAL B 1 211 ? 43.594 24 5.129 1 88.44 211 VAL B C 1
ATOM 7767 O O . VAL B 1 211 ? 43.906 23.562 6.242 1 88.44 211 VAL B O 1
ATOM 7770 N N . ALA B 1 212 ? 44.312 23.75 4.039 1 88.62 212 ALA B N 1
ATOM 7771 C CA . ALA B 1 212 ? 45.562 23.016 4.125 1 88.62 212 ALA B CA 1
ATOM 7772 C C . ALA B 1 212 ? 46.531 23.703 5.07 1 88.62 212 ALA B C 1
ATOM 7774 O O . ALA B 1 212 ? 47.156 23.062 5.902 1 88.62 212 ALA B O 1
ATOM 7775 N N . SER B 1 213 ? 46.594 24.984 4.973 1 84.69 213 SER B N 1
ATOM 7776 C CA . SER B 1 213 ? 47.469 25.734 5.828 1 84.69 213 SER B CA 1
ATOM 7777 C C . SER B 1 213 ? 47.031 25.688 7.285 1 84.69 213 SER B C 1
ATOM 7779 O O . SER B 1 213 ? 47.875 25.562 8.188 1 84.69 213 SER B O 1
ATOM 7781 N N . LEU B 1 214 ? 45.75 25.766 7.473 1 85.94 214 LEU B N 1
ATOM 7782 C CA . LEU B 1 214 ? 45.188 25.703 8.82 1 85.94 214 LEU B CA 1
ATOM 7783 C C . LEU B 1 214 ? 45.562 24.391 9.508 1 85.94 214 LEU B C 1
ATOM 7785 O O . LEU B 1 214 ? 46 24.406 10.656 1 85.94 214 LEU B O 1
ATOM 7789 N N . VAL B 1 215 ? 45.406 23.328 8.844 1 89.88 215 VAL B N 1
ATOM 7790 C CA . VAL B 1 215 ? 45.688 22 9.406 1 89.88 215 VAL B CA 1
ATOM 7791 C C . VAL B 1 215 ? 47.156 21.891 9.797 1 89.88 215 VAL B C 1
ATOM 7793 O O . VAL B 1 215 ? 47.469 21.422 10.891 1 89.88 215 VAL B O 1
ATOM 7796 N N . LEU B 1 216 ? 48 22.328 8.953 1 88.06 216 LEU B N 1
ATOM 7797 C CA . LEU B 1 216 ? 49.438 22.219 9.219 1 88.06 216 LEU B CA 1
ATOM 7798 C C . LEU B 1 216 ? 49.844 23.172 10.344 1 88.06 216 LEU B C 1
ATOM 7800 O O . LEU B 1 216 ? 50.781 22.859 11.094 1 88.06 216 LEU B O 1
ATOM 7804 N N . GLN B 1 217 ? 49.156 24.266 10.461 1 83.31 217 GLN B N 1
ATOM 7805 C CA . GLN B 1 217 ? 49.469 25.234 11.5 1 83.31 217 GLN B CA 1
ATOM 7806 C C . GLN B 1 217 ? 49 24.766 12.867 1 83.31 217 GLN B C 1
ATOM 7808 O O . GLN B 1 217 ? 49.719 24.875 13.859 1 83.31 217 GLN B O 1
ATOM 7813 N N . GLU B 1 218 ? 47.812 24.25 12.922 1 85.06 218 GLU B N 1
ATOM 7814 C CA . GLU B 1 218 ? 47.188 23.875 14.188 1 85.06 218 GLU B CA 1
ATOM 7815 C C . GLU B 1 218 ? 47.719 22.547 14.703 1 85.06 218 GLU B C 1
ATOM 7817 O O . GLU B 1 218 ? 47.719 22.297 15.914 1 85.06 218 GLU B O 1
ATOM 7822 N N . PHE B 1 219 ? 48.125 21.703 13.812 1 89.44 219 PHE B N 1
ATOM 7823 C CA . PHE B 1 219 ? 48.625 20.375 14.195 1 89.44 219 PHE B CA 1
ATOM 7824 C C . PHE B 1 219 ? 50.062 20.188 13.789 1 89.44 219 PHE B C 1
ATOM 7826 O O . PHE B 1 219 ? 50.375 19.844 12.641 1 89.44 219 PHE B O 1
ATOM 7833 N N . ASP B 1 220 ? 50.906 20.234 14.711 1 86.25 220 ASP B N 1
ATOM 7834 C CA . ASP B 1 220 ? 52.344 20.328 14.469 1 86.25 220 ASP B CA 1
ATOM 7835 C C . ASP B 1 220 ? 52.906 18.969 14.016 1 86.25 220 ASP B C 1
ATOM 7837 O O . ASP B 1 220 ? 53.938 18.922 13.367 1 86.25 220 ASP B O 1
ATOM 7841 N N . PHE B 1 221 ? 52.25 17.938 14.297 1 87.19 221 PHE B N 1
ATOM 7842 C CA . PHE B 1 221 ? 52.812 16.625 14.008 1 87.19 221 PHE B CA 1
ATOM 7843 C C . PHE B 1 221 ? 52.438 16.188 12.594 1 87.19 221 PHE B C 1
ATOM 7845 O O . PHE B 1 221 ? 52.969 15.172 12.102 1 87.19 221 PHE B O 1
ATOM 7852 N N . ILE B 1 222 ? 51.625 16.906 11.867 1 91.19 222 ILE B N 1
ATOM 7853 C CA . ILE B 1 222 ? 51.219 16.562 10.508 1 91.19 222 ILE B CA 1
ATOM 7854 C C . ILE B 1 222 ? 52.281 17.047 9.523 1 91.19 222 ILE B C 1
ATOM 7856 O O . ILE B 1 222 ? 52.656 18.219 9.531 1 91.19 222 ILE B O 1
ATOM 7860 N N . GLU B 1 223 ? 52.719 16.172 8.68 1 89.75 223 GLU B N 1
ATOM 7861 C CA . GLU B 1 223 ? 53.812 16.469 7.75 1 89.75 223 GLU B CA 1
ATOM 7862 C C . GLU B 1 223 ? 53.281 16.938 6.402 1 89.75 223 GLU B C 1
ATOM 7864 O O . GLU B 1 223 ? 53.938 17.688 5.684 1 89.75 223 GLU B O 1
ATOM 7869 N N . ALA B 1 224 ? 52.25 16.469 6.027 1 90.12 224 ALA B N 1
ATOM 7870 C CA . ALA B 1 224 ? 51.594 16.844 4.766 1 90.12 224 ALA B CA 1
ATOM 7871 C C . ALA B 1 224 ? 50.094 16.719 4.859 1 90.12 224 ALA B C 1
ATOM 7873 O O . ALA B 1 224 ? 49.562 15.953 5.676 1 90.12 224 ALA B O 1
ATOM 7874 N N . THR B 1 225 ? 49.406 17.469 4.117 1 92.19 225 THR B N 1
ATOM 7875 C CA . THR B 1 225 ? 47.938 17.406 4.062 1 92.19 225 THR B CA 1
ATOM 7876 C C . THR B 1 225 ? 47.438 17.547 2.623 1 92.19 225 THR B C 1
ATOM 7878 O O . THR B 1 225 ? 48 18.312 1.84 1 92.19 225 THR B O 1
ATOM 7881 N N . ASP B 1 226 ? 46.531 16.719 2.301 1 92.44 226 ASP B N 1
ATOM 7882 C CA . ASP B 1 226 ? 45.812 16.812 1.042 1 92.44 226 ASP B CA 1
ATOM 7883 C C . ASP B 1 226 ? 44.375 17.312 1.273 1 92.44 226 ASP B C 1
ATOM 7885 O O . ASP B 1 226 ? 43.656 16.797 2.137 1 92.44 226 ASP B O 1
ATOM 7889 N N . VAL B 1 227 ? 44 18.328 0.548 1 92.12 227 VAL B N 1
ATOM 7890 C CA . VAL B 1 227 ? 42.656 18.875 0.686 1 92.12 227 VAL B CA 1
ATOM 7891 C C . VAL B 1 227 ? 42 18.938 -0.682 1 92.12 227 VAL B C 1
ATOM 7893 O O . VAL B 1 227 ? 42.562 19.484 -1.634 1 92.12 227 VAL B O 1
ATOM 7896 N N . GLU B 1 228 ? 40.938 18.312 -0.771 1 92 228 GLU B N 1
ATOM 7897 C CA . GLU B 1 228 ? 40.094 18.406 -1.943 1 92 228 GLU B CA 1
ATOM 7898 C C . GLU B 1 228 ? 38.75 19.047 -1.593 1 92 228 GLU B C 1
ATOM 7900 O O . GLU B 1 228 ? 38.094 18.641 -0.625 1 92 228 GLU B O 1
ATOM 7905 N N . VAL B 1 229 ? 38.438 20.016 -2.297 1 88.5 229 VAL B N 1
ATOM 7906 C CA . VAL B 1 229 ? 37.156 20.672 -2.127 1 88.5 229 VAL B CA 1
ATOM 7907 C C . VAL B 1 229 ? 36.281 20.422 -3.357 1 88.5 229 VAL B C 1
ATOM 7909 O O . VAL B 1 229 ? 36.719 20.672 -4.488 1 88.5 229 VAL B O 1
ATOM 7912 N N . VAL B 1 230 ? 35.156 19.969 -3.1 1 87.06 230 VAL B N 1
ATOM 7913 C CA . VAL B 1 230 ? 34.25 19.641 -4.191 1 87.06 230 VAL B CA 1
ATOM 7914 C C . VAL B 1 230 ? 32.938 20.391 -4.012 1 87.06 230 VAL B C 1
ATOM 7916 O O . VAL B 1 230 ? 32.375 20.391 -2.92 1 87.06 230 VAL B O 1
ATOM 7919 N N . LYS B 1 231 ? 32.562 21.016 -5.027 1 80.12 231 LYS B N 1
ATOM 7920 C CA . LYS B 1 231 ? 31.219 21.562 -5.105 1 80.12 231 LYS B CA 1
ATOM 7921 C C . LYS B 1 231 ? 30.297 20.609 -5.855 1 80.12 231 LYS B C 1
ATOM 7923 O O . LYS B 1 231 ? 30.5 20.328 -7.039 1 80.12 231 LYS B O 1
ATOM 7928 N N . LEU B 1 232 ? 29.344 20.172 -5.289 1 71.12 232 LEU B N 1
ATOM 7929 C CA . LEU B 1 232 ? 28.484 19.141 -5.867 1 71.12 232 LEU B CA 1
ATOM 7930 C C . LEU B 1 232 ? 27.469 19.75 -6.824 1 71.12 232 LEU B C 1
ATOM 7932 O O . LEU B 1 232 ? 27.078 19.125 -7.812 1 71.12 232 LEU B O 1
ATOM 7936 N N . ASN B 1 233 ? 27.109 21.016 -6.668 1 59.22 233 ASN B N 1
ATOM 7937 C CA . ASN B 1 233 ? 26 21.547 -7.441 1 59.22 233 ASN B CA 1
ATOM 7938 C C . ASN B 1 233 ? 26.438 22.719 -8.328 1 59.22 233 ASN B C 1
ATOM 7940 O O . ASN B 1 233 ? 25.625 23.516 -8.773 1 59.22 233 ASN B O 1
ATOM 7944 N N . ALA B 1 234 ? 27.688 22.766 -8.602 1 64.19 234 ALA B N 1
ATOM 7945 C CA . ALA B 1 234 ? 28.188 23.891 -9.383 1 64.19 234 ALA B CA 1
ATOM 7946 C C . ALA B 1 234 ? 27.906 23.703 -10.867 1 64.19 234 ALA B C 1
ATOM 7948 O O . ALA B 1 234 ? 27.641 24.672 -11.586 1 64.19 234 ALA B O 1
ATOM 7949 N N . ILE B 1 235 ? 28.016 22.516 -11.281 1 65.19 235 ILE B N 1
ATOM 7950 C CA . ILE B 1 235 ? 27.75 22.188 -12.672 1 65.19 235 ILE B CA 1
ATOM 7951 C C . ILE B 1 235 ? 26.656 21.125 -12.75 1 65.19 235 ILE B C 1
ATOM 7953 O O . ILE B 1 235 ? 26.797 20.047 -12.188 1 65.19 235 ILE B O 1
ATOM 7957 N N . THR B 1 236 ? 25.594 21.516 -13.406 1 58.59 236 THR B N 1
ATOM 7958 C CA . THR B 1 236 ? 24.359 20.734 -13.406 1 58.59 236 THR B CA 1
ATOM 7959 C C . THR B 1 236 ? 24.625 19.312 -13.867 1 58.59 236 THR B C 1
ATOM 7961 O O . THR B 1 236 ? 24.062 18.359 -13.32 1 58.59 236 THR B O 1
ATOM 7964 N N . PHE B 1 237 ? 25.422 19.172 -14.82 1 68 237 PHE B N 1
ATOM 7965 C CA . PHE B 1 237 ? 25.562 17.859 -15.43 1 68 237 PHE B CA 1
ATOM 7966 C C . PHE B 1 237 ? 26.781 17.125 -14.875 1 68 237 PHE B C 1
ATOM 7968 O O . PHE B 1 237 ? 27.203 16.094 -15.406 1 68 237 PHE B O 1
ATOM 7975 N N . ALA B 1 238 ? 27.25 17.672 -13.836 1 75.12 238 ALA B N 1
ATOM 7976 C CA . ALA B 1 238 ? 28.375 17 -13.195 1 75.12 238 ALA B CA 1
ATOM 7977 C C . ALA B 1 238 ? 28.031 16.578 -11.773 1 75.12 238 ALA B C 1
ATOM 7979 O O . ALA B 1 238 ? 27.234 17.234 -11.094 1 75.12 238 ALA B O 1
ATOM 7980 N N . ASP B 1 239 ? 28.578 15.406 -11.375 1 73.31 239 ASP B N 1
ATOM 7981 C CA . ASP B 1 239 ? 28.391 15.008 -9.984 1 73.31 239 ASP B CA 1
ATOM 7982 C C . ASP B 1 239 ? 29.062 15.992 -9.031 1 73.31 239 ASP B C 1
ATOM 7984 O O . ASP B 1 239 ? 28.625 16.156 -7.891 1 73.31 239 ASP B O 1
ATOM 7988 N N . GLY B 1 240 ? 30.156 16.562 -9.453 1 77.69 240 GLY B N 1
ATOM 7989 C CA . GLY B 1 240 ? 30.891 17.531 -8.633 1 77.69 240 GLY B CA 1
ATOM 7990 C C . GLY B 1 240 ? 32.094 18.125 -9.352 1 77.69 240 GLY B C 1
ATOM 7991 O O . GLY B 1 240 ? 32.656 17.516 -10.258 1 77.69 240 GLY B O 1
ATOM 7992 N N . VAL B 1 241 ? 32.344 19.344 -8.961 1 79.06 241 VAL B N 1
ATOM 7993 C CA . VAL B 1 241 ? 33.562 20.016 -9.461 1 79.06 241 VAL B CA 1
ATOM 7994 C C . VAL B 1 241 ? 34.344 20.594 -8.289 1 79.06 241 VAL B C 1
ATOM 7996 O O . VAL B 1 241 ? 33.75 20.984 -7.273 1 79.06 241 VAL B O 1
ATOM 7999 N N . GLY B 1 242 ? 35.594 20.422 -8.492 1 83.38 242 GLY B N 1
ATOM 8000 C CA . GLY B 1 242 ? 36.375 20.953 -7.379 1 83.38 242 GLY B CA 1
ATOM 8001 C C . GLY B 1 242 ? 37.875 21 -7.656 1 83.38 242 GLY B C 1
ATOM 8002 O O . GLY B 1 242 ? 38.281 20.969 -8.812 1 83.38 242 GLY B O 1
ATOM 8003 N N . VAL B 1 243 ? 38.594 21.328 -6.586 1 85.56 243 VAL B N 1
ATOM 8004 C CA . VAL B 1 243 ? 40.062 21.453 -6.672 1 85.56 243 VAL B CA 1
ATOM 8005 C C . VAL B 1 243 ? 40.719 20.609 -5.574 1 85.56 243 VAL B C 1
ATOM 8007 O O . VAL B 1 243 ? 40.062 20.297 -4.57 1 85.56 243 VAL B O 1
ATOM 8010 N N . ALA B 1 244 ? 41.812 20.188 -5.883 1 89.62 244 ALA B N 1
ATOM 8011 C CA . ALA B 1 244 ? 42.594 19.469 -4.883 1 89.62 244 ALA B CA 1
ATOM 8012 C C . ALA B 1 244 ? 44 20.016 -4.793 1 89.62 244 ALA B C 1
ATOM 8014 O O . ALA B 1 244 ? 44.594 20.375 -5.812 1 89.62 244 ALA B O 1
ATOM 8015 N N . THR B 1 245 ? 44.469 20.141 -3.588 1 87 245 THR B N 1
ATOM 8016 C CA . THR B 1 245 ? 45.844 20.609 -3.373 1 87 245 THR B CA 1
ATOM 8017 C C . THR B 1 245 ? 46.531 19.781 -2.305 1 87 245 THR B C 1
ATOM 8019 O O . THR B 1 245 ? 45.875 19.172 -1.455 1 87 245 THR B O 1
ATOM 8022 N N . SER B 1 246 ? 47.781 19.656 -2.48 1 87.88 246 SER B N 1
ATOM 8023 C CA . SER B 1 246 ? 48.656 19.031 -1.484 1 87.88 246 SER B CA 1
ATOM 8024 C C . SER B 1 246 ? 49.688 19.984 -0.959 1 87.88 246 SER B C 1
ATOM 8026 O O . SER B 1 246 ? 50.344 20.703 -1.736 1 87.88 246 SER B O 1
ATOM 8028 N N . LYS B 1 247 ? 49.75 20.125 0.352 1 87.06 247 LYS B N 1
ATOM 8029 C CA . LYS B 1 247 ? 50.719 21.031 0.965 1 87.06 247 LYS B CA 1
ATOM 8030 C C . LYS B 1 247 ? 51.625 20.281 1.941 1 87.06 247 LYS B C 1
ATOM 8032 O O . LYS B 1 247 ? 51.156 19.438 2.701 1 87.06 247 LYS B O 1
ATOM 8037 N N . LEU B 1 248 ? 52.844 20.531 1.793 1 84.81 248 LEU B N 1
ATOM 8038 C CA . LEU B 1 248 ? 53.844 20 2.732 1 84.81 248 LEU B CA 1
ATOM 8039 C C . LEU B 1 248 ? 54.156 21 3.828 1 84.81 248 LEU B C 1
ATOM 8041 O O . LEU B 1 248 ? 54.062 22.219 3.602 1 84.81 248 LEU B O 1
ATOM 8045 N N . ARG B 1 249 ? 54.406 20.5 5.012 1 82.38 249 ARG B N 1
ATOM 8046 C CA . ARG B 1 249 ? 54.719 21.359 6.152 1 82.38 249 ARG B CA 1
ATOM 8047 C C . ARG B 1 249 ? 55.844 22.344 5.824 1 82.38 249 ARG B C 1
ATOM 8049 O O . ARG B 1 249 ? 55.812 23.5 6.242 1 82.38 249 ARG B O 1
ATOM 8056 N N . ASN B 1 250 ? 56.781 21.906 4.984 1 76.44 250 ASN B N 1
ATOM 8057 C CA . ASN B 1 250 ? 57.906 22.766 4.664 1 76.44 250 ASN B CA 1
ATOM 8058 C C . ASN B 1 250 ? 57.5 23.922 3.748 1 76.44 250 ASN B C 1
ATOM 8060 O O . ASN B 1 250 ? 58.25 24.891 3.58 1 76.44 250 ASN B O 1
ATOM 8064 N N . GLN B 1 251 ? 56.25 23.859 3.135 1 69.06 251 GLN B N 1
ATOM 8065 C CA . GLN B 1 251 ? 55.75 24.891 2.234 1 69.06 251 GLN B CA 1
ATOM 8066 C C . GLN B 1 251 ? 54.938 25.938 2.992 1 69.06 251 GLN B C 1
ATOM 8068 O O . GLN B 1 251 ? 54.469 26.906 2.404 1 69.06 251 GLN B O 1
ATOM 8073 N N . LEU B 1 252 ? 54.594 25.734 4.23 1 62.5 252 LEU B N 1
ATOM 8074 C CA . LEU B 1 252 ? 53.812 26.688 5.02 1 62.5 252 LEU B CA 1
ATOM 8075 C C . LEU B 1 252 ? 54.531 28.016 5.129 1 62.5 252 LEU B C 1
ATOM 8077 O O . LEU B 1 252 ? 55.656 28.078 5.617 1 62.5 252 LEU B O 1
ATOM 8081 N N . GLN B 1 253 ? 54.406 28.922 4.242 1 52.97 253 GLN B N 1
ATOM 8082 C CA . GLN B 1 253 ? 54.969 30.25 4.465 1 52.97 253 GLN B CA 1
ATOM 8083 C C . GLN B 1 253 ? 54.344 30.906 5.699 1 52.97 253 GLN B C 1
ATOM 8085 O O . GLN B 1 253 ? 53.188 30.594 6.055 1 52.97 253 GLN B O 1
ATOM 8090 N N . ARG B 1 254 ? 55.094 31.641 6.609 1 43.25 254 ARG B N 1
ATOM 8091 C CA . ARG B 1 254 ? 54.812 32.344 7.863 1 43.25 254 ARG B CA 1
ATOM 8092 C C . ARG B 1 254 ? 53.531 33.156 7.762 1 43.25 254 ARG B C 1
ATOM 8094 O O . ARG B 1 254 ? 53.281 34.031 8.602 1 43.25 254 ARG B O 1
ATOM 8101 N N . SER B 1 255 ? 52.875 33.406 6.703 1 43.12 255 SER B N 1
ATOM 8102 C CA . SER B 1 255 ? 51.75 34.312 6.875 1 43.12 255 SER B CA 1
ATOM 8103 C C . SER B 1 255 ? 50.656 33.688 7.738 1 43.12 255 SER B C 1
ATOM 8105 O O . SER B 1 255 ? 50.156 32.594 7.438 1 43.12 255 SER B O 1
ATOM 8107 N N . LYS B 1 256 ? 50.688 34 8.992 1 42.22 256 LYS B N 1
ATOM 8108 C CA . LYS B 1 256 ? 49.75 33.656 10.07 1 42.22 256 LYS B CA 1
ATOM 8109 C C . LYS B 1 256 ? 48.312 33.719 9.602 1 42.22 256 LYS B C 1
ATOM 8111 O O . LYS B 1 256 ? 47.844 34.781 9.156 1 42.22 256 LYS B O 1
ATOM 8116 N N . ILE B 1 257 ? 47.812 32.75 8.992 1 45 257 ILE B N 1
ATOM 8117 C CA . ILE B 1 257 ? 46.344 32.781 8.992 1 45 257 ILE B CA 1
ATOM 8118 C C . ILE B 1 257 ? 45.844 33.062 10.406 1 45 257 ILE B C 1
ATOM 8120 O O . ILE B 1 257 ? 46.125 32.312 11.336 1 45 257 ILE B O 1
ATOM 8124 N N . VAL B 1 258 ? 45.875 34.25 11.016 1 34 258 VAL B N 1
ATOM 8125 C CA . VAL B 1 258 ? 45.312 34.625 12.305 1 34 258 VAL B CA 1
ATOM 8126 C C . VAL B 1 258 ? 43.938 34 12.469 1 34 258 VAL B C 1
ATOM 8128 O O . VAL B 1 258 ? 43 34.344 11.766 1 34 258 VAL B O 1
ATOM 8131 N N . VAL B 1 259 ? 43.969 32.688 12.703 1 37.03 259 VAL B N 1
ATOM 8132 C CA . VAL B 1 259 ? 42.688 32.125 13.125 1 37.03 259 VAL B CA 1
ATOM 8133 C C . VAL B 1 259 ? 42.344 32.625 14.531 1 37.03 259 VAL B C 1
ATOM 8135 O O . VAL B 1 259 ? 43.094 32.312 15.484 1 37.03 259 VAL B O 1
ATOM 8138 N N . ASN B 1 260 ? 42.094 33.75 14.922 1 30.3 260 ASN B N 1
ATOM 8139 C CA . ASN B 1 260 ? 41.531 33.969 16.25 1 30.3 260 ASN B CA 1
ATOM 8140 C C . ASN B 1 260 ? 40.531 32.906 16.641 1 30.3 260 ASN B C 1
ATOM 8142 O O . ASN B 1 260 ? 39.344 32.969 16.25 1 30.3 260 ASN B O 1
ATOM 8146 N N . LEU B 1 261 ? 41.156 31.719 16.922 1 32.12 261 LEU B N 1
ATOM 8147 C CA . LEU B 1 261 ? 40.312 30.688 17.516 1 32.12 261 LEU B CA 1
ATOM 8148 C C . LEU B 1 261 ? 39.844 31.094 18.906 1 32.12 261 LEU B C 1
ATOM 8150 O O . LEU B 1 261 ? 40.625 31 19.875 1 32.12 261 LEU B O 1
ATOM 8154 N N . LYS B 1 262 ? 39.406 32.156 19.438 1 29.69 262 LYS B N 1
ATOM 8155 C CA . LYS B 1 262 ? 38.875 32.125 20.797 1 29.69 262 LYS B CA 1
ATOM 8156 C C . LYS B 1 262 ? 38.219 30.781 21.094 1 29.69 262 LYS B C 1
ATOM 8158 O O . LYS B 1 262 ? 37.406 30.281 20.297 1 29.69 262 LYS B O 1
ATOM 8163 N N . LYS B 1 263 ? 38.906 29.922 21.922 1 30.27 263 LYS B N 1
ATOM 8164 C CA . LYS B 1 263 ? 38.312 28.828 22.672 1 30.27 263 LYS B CA 1
ATOM 8165 C C . LYS B 1 263 ? 36.844 29.125 22.984 1 30.27 263 LYS B C 1
ATOM 8167 O O . LYS B 1 263 ? 36.531 29.844 23.938 1 30.27 263 LYS B O 1
ATOM 8172 N N . SER B 1 264 ? 36.062 29.375 22.203 1 25.31 264 SER B N 1
ATOM 8173 C CA . SER B 1 264 ? 34.719 29.516 22.719 1 25.31 264 SER B CA 1
ATOM 8174 C C . SER B 1 264 ? 34.312 28.328 23.594 1 25.31 264 SER B C 1
ATOM 8176 O O . SER B 1 264 ? 34.75 27.188 23.312 1 25.31 264 SER B O 1
ATOM 8178 N N . GLU B 1 265 ? 34.312 28.359 25.016 1 25.33 265 GLU B N 1
ATOM 8179 C CA . GLU B 1 265 ? 33.781 27.438 26.031 1 25.33 265 GLU B CA 1
ATOM 8180 C C . GLU B 1 265 ? 32.875 26.391 25.391 1 25.33 265 GLU B C 1
ATOM 8182 O O . GLU B 1 265 ? 31.984 26.719 24.625 1 25.33 265 GLU B O 1
ATOM 8187 N N . PHE B 1 266 ? 33.312 25.141 25.156 1 26.33 266 PHE B N 1
ATOM 8188 C CA . PHE B 1 266 ? 32.844 23.875 24.641 1 26.33 266 PHE B CA 1
ATOM 8189 C C . PHE B 1 266 ? 31.344 23.703 24.922 1 26.33 266 PHE B C 1
ATOM 8191 O O . PHE B 1 266 ? 30.719 22.781 24.406 1 26.33 266 PHE B O 1
ATOM 8198 N N . SER B 1 267 ? 30.938 23.875 26.281 1 24.98 267 SER B N 1
ATOM 8199 C CA . SER B 1 267 ? 29.609 23.562 26.797 1 24.98 267 SER B CA 1
ATOM 8200 C C . SER B 1 267 ? 28.516 24.094 25.875 1 24.98 267 SER B C 1
ATOM 8202 O O . SER B 1 267 ? 27.359 23.688 25.984 1 24.98 267 SER B O 1
ATOM 8204 N N . THR B 1 268 ? 28.625 25.359 25.438 1 24.34 268 THR B N 1
ATOM 8205 C CA . THR B 1 268 ? 27.531 26.031 24.734 1 24.34 268 THR B CA 1
ATOM 8206 C C . THR B 1 268 ? 27.5 25.609 23.266 1 24.34 268 THR B C 1
ATOM 8208 O O . THR B 1 268 ? 28.531 25.578 22.594 1 24.34 268 THR B O 1
ATOM 8211 N N . LEU B 1 269 ? 26.672 24.641 22.891 1 25.08 269 LEU B N 1
ATOM 8212 C CA . LEU B 1 269 ? 26.438 24.109 21.547 1 25.08 269 LEU B CA 1
ATOM 8213 C C . LEU B 1 269 ? 26.812 25.141 20.484 1 25.08 269 LEU B C 1
ATOM 8215 O O . LEU B 1 269 ? 26.5 26.328 20.625 1 25.08 269 LEU B O 1
ATOM 8219 N N . PRO B 1 270 ? 27.891 25 19.828 1 25.75 270 PRO B N 1
ATOM 8220 C CA . PRO B 1 270 ? 28.453 26.031 18.953 1 25.75 270 PRO B CA 1
ATOM 8221 C C . PRO B 1 270 ? 27.359 26.812 18.203 1 25.75 270 PRO B C 1
ATOM 8223 O O . PRO B 1 270 ? 26.438 26.203 17.641 1 25.75 270 PRO B O 1
ATOM 8226 N N . ASN B 1 271 ? 26.953 27.922 18.688 1 24.92 271 ASN B N 1
ATOM 8227 C CA . ASN B 1 271 ? 26.125 29 18.156 1 24.92 271 ASN B CA 1
ATOM 8228 C C . ASN B 1 271 ? 26.562 29.406 16.75 1 24.92 271 ASN B C 1
ATOM 8230 O O . ASN B 1 271 ? 27.516 30.172 16.594 1 24.92 271 ASN B O 1
ATOM 8234 N N . LEU B 1 272 ? 26.922 28.5 15.969 1 25.36 272 LEU B N 1
ATOM 8235 C CA . LEU B 1 272 ? 27.359 28.875 14.633 1 25.36 272 LEU B CA 1
ATOM 8236 C C . LEU B 1 272 ? 26.672 30.156 14.18 1 25.36 272 LEU B C 1
ATOM 8238 O O . LEU B 1 272 ? 26.844 30.594 13.039 1 25.36 272 LEU B O 1
ATOM 8242 N N . ASN B 1 273 ? 25.453 30.297 14.68 1 24.92 273 ASN B N 1
ATOM 8243 C CA . ASN B 1 273 ? 24.828 31.562 14.32 1 24.92 273 ASN B CA 1
ATOM 8244 C C . ASN B 1 273 ? 25.625 32.75 14.844 1 24.92 273 ASN B C 1
ATOM 8246 O O . ASN B 1 273 ? 25.75 32.938 16.047 1 24.92 273 ASN B O 1
ATOM 8250 N N . LYS B 1 274 ? 26.891 32.844 14.5 1 26.58 274 LYS B N 1
ATOM 8251 C CA . LYS B 1 274 ? 27.328 34.188 14.891 1 26.58 274 LYS B CA 1
ATOM 8252 C C . LYS B 1 274 ? 26.141 35.156 14.922 1 26.58 274 LYS B C 1
ATOM 8254 O O . LYS B 1 274 ? 25.172 34.969 14.188 1 26.58 274 LYS B O 1
ATOM 8259 N N . GLU B 1 275 ? 26.188 35.969 15.852 1 25.53 275 GLU B N 1
ATOM 8260 C CA . GLU B 1 275 ? 25.438 37.188 16.078 1 25.53 275 GLU B CA 1
ATOM 8261 C C . GLU B 1 275 ? 25.359 38.031 14.812 1 25.53 275 GLU B C 1
ATOM 8263 O O . GLU B 1 275 ? 26.328 38.719 14.453 1 25.53 275 GLU B O 1
ATOM 8268 N N . THR B 1 276 ? 25.516 37.562 13.609 1 25.61 276 THR B N 1
ATOM 8269 C CA . THR B 1 276 ? 25.281 38.688 12.719 1 25.61 276 THR B CA 1
ATOM 8270 C C . THR B 1 276 ? 24.281 39.656 13.336 1 25.61 276 THR B C 1
ATOM 8272 O O . THR B 1 276 ? 23.188 39.281 13.758 1 25.61 276 THR B O 1
ATOM 8275 N N . SER B 1 277 ? 24.797 40.5 14.188 1 27.92 277 SER B N 1
ATOM 8276 C CA . SER B 1 277 ? 24 41.688 14.484 1 27.92 277 SER B CA 1
ATOM 8277 C C . SER B 1 277 ? 23.031 42.031 13.352 1 27.92 277 SER B C 1
ATOM 8279 O O . SER B 1 277 ? 23.453 42.469 12.289 1 27.92 277 SER B O 1
ATOM 8281 N N . PHE B 1 278 ? 22.359 41.125 12.914 1 29.14 278 PHE B N 1
ATOM 8282 C CA . PHE B 1 278 ? 21.234 41.531 12.086 1 29.14 278 PHE B CA 1
ATOM 8283 C C . PHE B 1 278 ? 20.719 42.906 12.539 1 29.14 278 PHE B C 1
ATOM 8285 O O . PHE B 1 278 ? 20.25 43.062 13.672 1 29.14 278 PHE B O 1
ATOM 8292 N N . GLU B 1 279 ? 21.609 43.844 12.375 1 30.19 279 GLU B N 1
ATOM 8293 C CA . GLU B 1 279 ? 20.891 45.125 12.375 1 30.19 279 GLU B CA 1
ATOM 8294 C C . GLU B 1 279 ? 19.438 44.938 11.906 1 30.19 279 GLU B C 1
ATOM 8296 O O . GLU B 1 279 ? 19.203 44.5 10.789 1 30.19 279 GLU B O 1
ATOM 8301 N N . VAL B 1 280 ? 18.656 44.406 12.766 1 33.22 280 VAL B N 1
ATOM 8302 C CA . VAL B 1 280 ? 17.25 44.688 12.477 1 33.22 280 VAL B CA 1
ATOM 8303 C C . VAL B 1 280 ? 17.125 46 11.711 1 33.22 280 VAL B C 1
ATOM 8305 O O . VAL B 1 280 ? 17.484 47.062 12.227 1 33.22 280 VAL B O 1
ATOM 8308 N N . HIS B 1 281 ? 17.734 46.062 10.602 1 29.95 281 HIS B N 1
ATOM 8309 C CA . HIS B 1 281 ? 17.266 47.312 9.984 1 29.95 281 HIS B CA 1
ATOM 8310 C C . HIS B 1 281 ? 15.836 47.625 10.422 1 29.95 281 HIS B C 1
ATOM 8312 O O . HIS B 1 281 ? 14.961 46.75 10.398 1 29.95 281 HIS B O 1
ATOM 8318 N N . PRO B 1 282 ? 15.75 48.406 11.344 1 35.06 282 PRO B N 1
ATOM 8319 C CA . PRO B 1 282 ? 14.406 48.938 11.617 1 35.06 282 PRO B CA 1
ATOM 8320 C C . PRO B 1 282 ? 13.492 48.875 10.391 1 35.06 282 PRO B C 1
ATOM 8322 O O . PRO B 1 282 ? 12.492 49.594 10.336 1 35.06 282 PRO B O 1
ATOM 8325 N N . ASN B 1 283 ? 14.039 48.438 9.25 1 36.03 283 ASN B N 1
ATOM 8326 C CA . ASN B 1 283 ? 13.078 48.625 8.172 1 36.03 283 ASN B CA 1
ATOM 8327 C C . ASN B 1 283 ? 11.781 47.875 8.453 1 36.03 283 ASN B C 1
ATOM 8329 O O . ASN B 1 283 ? 11.773 46.906 9.195 1 36.03 283 ASN B O 1
ATOM 8333 N N . ILE B 1 284 ? 10.602 48.375 7.984 1 50.12 284 ILE B N 1
ATOM 8334 C CA . ILE B 1 284 ? 9.148 48.5 7.879 1 50.12 284 ILE B CA 1
ATOM 8335 C C . ILE B 1 284 ? 8.555 47.156 7.441 1 50.12 284 ILE B C 1
ATOM 8337 O O . ILE B 1 284 ? 7.336 47.031 7.293 1 50.12 284 ILE B O 1
ATOM 8341 N N . GLU B 1 285 ? 9.359 45.969 7.184 1 65.06 285 GLU B N 1
ATOM 8342 C CA . GLU B 1 285 ? 8.586 44.906 6.547 1 65.06 285 GLU B CA 1
ATOM 8343 C C . GLU B 1 285 ? 8.18 43.844 7.559 1 65.06 285 GLU B C 1
ATOM 8345 O O . GLU B 1 285 ? 8.867 43.625 8.562 1 65.06 285 GLU B O 1
ATOM 8350 N N . ASN B 1 286 ? 7.027 43.219 7.535 1 86.69 286 ASN B N 1
ATOM 8351 C CA . ASN B 1 286 ? 6.414 42.156 8.336 1 86.69 286 ASN B CA 1
ATOM 8352 C C . ASN B 1 286 ? 7.195 40.844 8.234 1 86.69 286 ASN B C 1
ATOM 8354 O O . ASN B 1 286 ? 7.664 40.5 7.148 1 86.69 286 ASN B O 1
ATOM 8358 N N . HIS B 1 287 ? 7.613 40.219 9.422 1 90.75 287 HIS B N 1
ATOM 8359 C CA . HIS B 1 287 ? 8.242 38.906 9.5 1 90.75 287 HIS B CA 1
ATOM 8360 C C . HIS B 1 287 ? 7.195 37.812 9.641 1 90.75 287 HIS B C 1
ATOM 8362 O O . HIS B 1 287 ? 6.145 38.031 10.258 1 90.75 287 HIS B O 1
ATOM 8368 N N . ARG B 1 288 ? 7.602 36.688 9.039 1 93.06 288 ARG B N 1
ATOM 8369 C CA . ARG B 1 288 ? 6.773 35.5 9.203 1 93.06 288 ARG B CA 1
ATOM 8370 C C . ARG B 1 288 ? 7.312 34.625 10.32 1 93.06 288 ARG B C 1
ATOM 8372 O O . ARG B 1 288 ? 8.453 34.156 10.258 1 93.06 288 ARG B O 1
ATOM 8379 N N . VAL B 1 289 ? 6.547 34.406 11.328 1 96.62 289 VAL B N 1
ATOM 8380 C CA . VAL B 1 289 ? 6.965 33.656 12.508 1 96.62 289 VAL B CA 1
ATOM 8381 C C . VAL B 1 289 ? 5.977 32.531 12.789 1 96.62 289 VAL B C 1
ATOM 8383 O O . VAL B 1 289 ? 4.781 32.656 12.516 1 96.62 289 VAL B O 1
ATOM 8386 N N . PHE B 1 290 ? 6.547 31.406 13.219 1 97.81 290 PHE B N 1
ATOM 8387 C CA . PHE B 1 290 ? 5.715 30.297 13.648 1 97.81 290 PHE B CA 1
ATOM 8388 C C . PHE B 1 290 ? 5.789 30.109 15.156 1 97.81 290 PHE B C 1
ATOM 8390 O O . PHE B 1 290 ? 6.879 29.969 15.719 1 97.81 290 PHE B O 1
ATOM 8397 N N . ILE B 1 291 ? 4.656 30.109 15.797 1 98.38 291 ILE B N 1
ATOM 8398 C CA . ILE B 1 291 ? 4.574 30.031 17.25 1 98.38 291 ILE B CA 1
ATOM 8399 C C . ILE B 1 291 ? 3.76 28.812 17.656 1 98.38 291 ILE B C 1
ATOM 8401 O O . ILE B 1 291 ? 2.592 28.688 17.281 1 98.38 291 ILE B O 1
ATOM 8405 N N . ALA B 1 292 ? 4.402 27.906 18.438 1 98.19 292 ALA B N 1
ATOM 8406 C CA . ALA B 1 292 ? 3.688 26.75 18.969 1 98.19 292 ALA B CA 1
ATOM 8407 C C . ALA B 1 292 ? 2.941 27.109 20.25 1 98.19 292 ALA B C 1
ATOM 8409 O O . ALA B 1 292 ? 3.412 27.938 21.047 1 98.19 292 ALA B O 1
ATOM 8410 N N . PHE B 1 293 ? 1.81 26.531 20.406 1 97.81 293 PHE B N 1
ATOM 8411 C CA . PHE B 1 293 ? 1.097 26.703 21.656 1 97.81 293 PHE B CA 1
ATOM 8412 C C . PHE B 1 293 ? 0.633 25.375 22.219 1 97.81 293 PHE B C 1
ATOM 8414 O O . PHE B 1 293 ? 0.405 24.422 21.469 1 97.81 293 PHE B O 1
ATOM 8421 N N . GLY B 1 294 ? 0.547 25.234 23.516 1 96.69 294 GLY B N 1
ATOM 8422 C CA . GLY B 1 294 ? 0.009 24.109 24.266 1 96.69 294 GLY B CA 1
ATOM 8423 C C . GLY B 1 294 ? -0.771 24.531 25.484 1 96.69 294 GLY B C 1
ATOM 8424 O O . GLY B 1 294 ? -0.375 25.453 26.188 1 96.69 294 GLY B O 1
ATOM 8425 N N . THR B 1 295 ? -1.91 23.938 25.703 1 96.19 295 THR B N 1
ATOM 8426 C CA . THR B 1 295 ? -2.766 24.281 26.828 1 96.19 295 THR B CA 1
ATOM 8427 C C . THR B 1 295 ? -3.449 23.047 27.391 1 96.19 295 THR B C 1
ATOM 8429 O O . THR B 1 295 ? -3.777 22.109 26.656 1 96.19 295 THR B O 1
ATOM 8432 N N . ASN B 1 296 ? -3.598 22.891 28.734 1 95.12 296 ASN B N 1
ATOM 8433 C CA . ASN B 1 296 ? -4.316 21.75 29.297 1 95.12 296 ASN B CA 1
ATOM 8434 C C . ASN B 1 296 ? -5.02 22.141 30.609 1 95.12 296 ASN B C 1
ATOM 8436 O O . ASN B 1 296 ? -5.43 21.266 31.375 1 95.12 296 ASN B O 1
ATOM 8440 N N . GLU B 1 297 ? -5.016 23.5 30.875 1 94.38 297 GLU B N 1
ATOM 8441 C CA . GLU B 1 297 ? -5.738 24.016 32.031 1 94.38 297 GLU B CA 1
ATOM 8442 C C . GLU B 1 297 ? -6.832 24.984 31.625 1 94.38 297 GLU B C 1
ATOM 8444 O O . GLU B 1 297 ? -6.617 25.828 30.75 1 94.38 297 GLU B O 1
ATOM 8449 N N . GLY B 1 298 ? -7.949 24.812 32.25 1 91.62 298 GLY B N 1
ATOM 8450 C CA . GLY B 1 298 ? -9.055 25.688 31.906 1 91.62 298 GLY B CA 1
ATOM 8451 C C . GLY B 1 298 ? -9.672 25.344 30.562 1 91.62 298 GLY B C 1
ATOM 8452 O O . GLY B 1 298 ? -9.547 24.219 30.078 1 91.62 298 GLY B O 1
ATOM 8453 N N . ASP B 1 299 ? -10.484 26.266 30.031 1 94.38 299 ASP B N 1
ATOM 8454 C CA . ASP B 1 299 ? -11.047 26.094 28.688 1 94.38 299 ASP B CA 1
ATOM 8455 C C . ASP B 1 299 ? -10.008 26.375 27.609 1 94.38 299 ASP B C 1
ATOM 8457 O O . ASP B 1 299 ? -9.625 27.531 27.391 1 94.38 299 ASP B O 1
ATOM 8461 N N . TYR B 1 300 ? -9.625 25.281 26.984 1 94.94 300 TYR B N 1
ATOM 8462 C CA . TYR B 1 300 ? -8.5 25.438 26.078 1 94.94 300 TYR B CA 1
ATOM 8463 C C . TYR B 1 300 ? -8.852 26.375 24.938 1 94.94 300 TYR B C 1
ATOM 8465 O O . TYR B 1 300 ? -7.984 27.109 24.438 1 94.94 300 TYR B O 1
ATOM 8473 N N . LEU B 1 301 ? -10.055 26.375 24.453 1 95.19 301 LEU B N 1
ATOM 8474 C CA . LEU B 1 301 ? -10.438 27.234 23.328 1 95.19 301 LEU B CA 1
ATOM 8475 C C . LEU B 1 301 ? -10.422 28.703 23.719 1 95.19 301 LEU B C 1
ATOM 8477 O O . LEU B 1 301 ? -9.969 29.547 22.953 1 95.19 301 LEU B O 1
ATOM 8481 N N . GLU B 1 302 ? -10.914 29.016 24.875 1 95.06 302 GLU B N 1
ATOM 8482 C CA . GLU B 1 302 ? -10.859 30.375 25.391 1 95.06 302 GLU B CA 1
ATOM 8483 C C . GLU B 1 302 ? -9.414 30.859 25.531 1 95.06 302 GLU B C 1
ATOM 8485 O O . GLU B 1 302 ? -9.102 32 25.203 1 95.06 302 GLU B O 1
ATOM 8490 N N . ASN B 1 303 ? -8.609 29.969 26.047 1 96.94 303 ASN B N 1
ATOM 8491 C CA . ASN B 1 303 ? -7.191 30.297 26.172 1 96.94 303 ASN B CA 1
ATOM 8492 C C . ASN B 1 303 ? -6.582 30.656 24.828 1 96.94 303 ASN B C 1
ATOM 8494 O O . ASN B 1 303 ? -5.871 31.656 24.703 1 96.94 303 ASN B O 1
ATOM 8498 N N . ILE B 1 304 ? -6.875 29.891 23.844 1 97.31 304 ILE B N 1
ATOM 8499 C CA . ILE B 1 304 ? -6.297 30.062 22.516 1 97.31 304 ILE B CA 1
ATOM 8500 C C . ILE B 1 304 ? -6.828 31.344 21.891 1 97.31 304 ILE B C 1
ATOM 8502 O O . ILE B 1 304 ? -6.059 32.156 21.344 1 97.31 304 ILE B O 1
ATOM 8506 N N . GLU B 1 305 ? -8.133 31.594 21.984 1 95.56 305 GLU B N 1
ATOM 8507 C CA . GLU B 1 305 ? -8.742 32.781 21.406 1 95.56 305 GLU B CA 1
ATOM 8508 C C . GLU B 1 305 ? -8.219 34.062 22.078 1 95.56 305 GLU B C 1
ATOM 8510 O O . GLU B 1 305 ? -7.965 35.062 21.406 1 95.56 305 GLU B O 1
ATOM 8515 N N . LYS B 1 306 ? -8.141 34 23.391 1 97.25 306 LYS B N 1
ATOM 8516 C CA . LYS B 1 306 ? -7.562 35.125 24.109 1 97.25 306 LYS B CA 1
ATOM 8517 C C . LYS B 1 306 ? -6.125 35.375 23.672 1 97.25 306 LYS B C 1
ATOM 8519 O O . LYS B 1 306 ? -5.711 36.531 23.516 1 97.25 306 LYS B O 1
ATOM 8524 N N . THR B 1 307 ? -5.395 34.344 23.516 1 98.06 307 THR B N 1
ATOM 8525 C CA . THR B 1 307 ? -4.023 34.469 23.047 1 98.06 307 THR B CA 1
ATOM 8526 C C . THR B 1 307 ? -3.982 35.156 21.688 1 98.06 307 THR B C 1
ATOM 8528 O O . THR B 1 307 ? -3.186 36.062 21.469 1 98.06 307 THR B O 1
ATOM 8531 N N . ILE B 1 308 ? -4.809 34.75 20.766 1 97.56 308 ILE B N 1
ATOM 8532 C CA . ILE B 1 308 ? -4.852 35.312 19.422 1 97.56 308 ILE B CA 1
ATOM 8533 C C . ILE B 1 308 ? -5.191 36.812 19.5 1 97.56 308 ILE B C 1
ATOM 8535 O O . ILE B 1 308 ? -4.555 37.656 18.859 1 97.56 308 ILE B O 1
ATOM 8539 N N . SER B 1 309 ? -6.191 37.156 20.344 1 97.25 309 SER B N 1
ATOM 8540 C CA . SER B 1 309 ? -6.605 38.531 20.516 1 97.25 309 SER B CA 1
ATOM 8541 C C . SER B 1 309 ? -5.469 39.375 21.094 1 97.25 309 SER B C 1
ATOM 8543 O O . SER B 1 309 ? -5.23 40.5 20.625 1 97.25 309 SER B O 1
ATOM 8545 N N . GLU B 1 310 ? -4.793 38.844 22.078 1 97.75 310 GLU B N 1
ATOM 8546 C CA . GLU B 1 310 ? -3.693 39.594 22.703 1 97.75 310 GLU B CA 1
ATOM 8547 C C . GLU B 1 310 ? -2.525 39.75 21.75 1 97.75 310 GLU B C 1
ATOM 8549 O O . GLU B 1 310 ? -1.848 40.781 21.766 1 97.75 310 GLU B O 1
ATOM 8554 N N . LEU B 1 311 ? -2.219 38.781 20.938 1 97.56 311 LEU B N 1
ATOM 8555 C CA . LEU B 1 311 ? -1.185 38.875 19.922 1 97.56 311 LEU B CA 1
ATOM 8556 C C . LEU B 1 311 ? -1.51 40.031 18.938 1 97.56 311 LEU B C 1
ATOM 8558 O O . LEU B 1 311 ? -0.648 40.844 18.641 1 97.56 311 LEU B O 1
ATOM 8562 N N . ASP B 1 312 ? -2.734 40.031 18.5 1 95.81 312 ASP B N 1
ATOM 8563 C CA . ASP B 1 312 ? -3.17 41.062 17.531 1 95.81 312 ASP B CA 1
ATOM 8564 C C . ASP B 1 312 ? -3.012 42.469 18.109 1 95.81 312 ASP B C 1
ATOM 8566 O O . ASP B 1 312 ? -2.553 43.375 17.422 1 95.81 312 ASP B O 1
ATOM 8570 N N . LYS B 1 313 ? -3.326 42.656 19.359 1 96.69 313 LYS B N 1
ATOM 8571 C CA . LYS B 1 313 ? -3.219 43.969 20.031 1 96.69 313 LYS B CA 1
ATOM 8572 C C . LYS B 1 313 ? -1.769 44.438 20.094 1 96.69 313 LYS B C 1
ATOM 8574 O O . LYS B 1 313 ? -1.504 45.625 20.172 1 96.69 313 LYS B O 1
ATOM 8579 N N . ARG B 1 314 ? -0.887 43.531 19.984 1 96.75 314 ARG B N 1
ATOM 8580 C CA . ARG B 1 314 ? 0.526 43.844 20.188 1 96.75 314 ARG B CA 1
ATOM 8581 C C . ARG B 1 314 ? 1.278 43.812 18.859 1 96.75 314 ARG B C 1
ATOM 8583 O O . ARG B 1 314 ? 2.502 43.656 18.828 1 96.75 314 ARG B O 1
ATOM 8590 N N . GLY B 1 315 ? 0.538 43.781 17.781 1 94 315 GLY B N 1
ATOM 8591 C CA . GLY B 1 315 ? 1.134 43.875 16.453 1 94 315 GLY B CA 1
ATOM 8592 C C . GLY B 1 315 ? 1.563 42.531 15.891 1 94 315 GLY B C 1
ATOM 8593 O O . GLY B 1 315 ? 2.375 42.469 14.969 1 94 315 GLY B O 1
ATOM 8594 N N . CYS B 1 316 ? 1.148 41.5 16.453 1 96.94 316 CYS B N 1
ATOM 8595 C CA . CYS B 1 316 ? 1.377 40.156 15.953 1 96.94 316 CYS B CA 1
ATOM 8596 C C . CYS B 1 316 ? 0.108 39.594 15.336 1 96.94 316 CYS B C 1
ATOM 8598 O O . CYS B 1 316 ? -0.726 39 16.047 1 96.94 316 CYS B O 1
ATOM 8600 N N . LYS B 1 317 ? 0.041 39.594 14.055 1 96.38 317 LYS B N 1
ATOM 8601 C CA . LYS B 1 317 ? -1.171 39.125 13.375 1 96.38 317 LYS B CA 1
ATOM 8602 C C . LYS B 1 317 ? -1.103 37.656 13.055 1 96.38 317 LYS B C 1
ATOM 8604 O O . LYS B 1 317 ? -0.206 37.188 12.336 1 96.38 317 LYS B O 1
ATOM 8609 N N . VAL B 1 318 ? -2.027 36.938 13.547 1 97.06 318 VAL B N 1
ATOM 8610 C CA . VAL B 1 318 ? -2.131 35.5 13.203 1 97.06 318 VAL B CA 1
ATOM 8611 C C . VAL B 1 318 ? -2.758 35.344 11.82 1 97.06 318 VAL B C 1
ATOM 8613 O O . VAL B 1 318 ? -3.955 35.594 11.641 1 97.06 318 VAL B O 1
ATOM 8616 N N . GLU B 1 319 ? -1.984 34.875 10.891 1 95.38 319 GLU B N 1
ATOM 8617 C CA . GLU B 1 319 ? -2.436 34.75 9.508 1 95.38 319 GLU B CA 1
ATOM 8618 C C . GLU B 1 319 ? -3.082 33.375 9.266 1 95.38 319 GLU B C 1
ATOM 8620 O O . GLU B 1 319 ? -4.074 33.281 8.539 1 95.38 319 GLU B O 1
ATOM 8625 N N . LYS B 1 320 ? -2.455 32.344 9.773 1 96.44 320 LYS B N 1
ATOM 8626 C CA . LYS B 1 320 ? -2.912 30.969 9.617 1 96.44 320 LYS B CA 1
ATOM 8627 C C . LYS B 1 320 ? -2.732 30.188 10.914 1 96.44 320 LYS B C 1
ATOM 8629 O O . LYS B 1 320 ? -1.938 30.578 11.773 1 96.44 320 LYS B O 1
ATOM 8634 N N . THR B 1 321 ? -3.516 29.234 11.016 1 97.69 321 THR B N 1
ATOM 8635 C CA . THR B 1 321 ? -3.375 28.297 12.117 1 97.69 321 THR B CA 1
ATOM 8636 C C . THR B 1 321 ? -3.236 26.859 11.594 1 97.69 321 THR B C 1
ATOM 8638 O O . THR B 1 321 ? -3.686 26.547 10.492 1 97.69 321 THR B O 1
ATOM 8641 N N . SER B 1 322 ? -2.605 26.016 12.359 1 98 322 SER B N 1
ATOM 8642 C CA . SER B 1 322 ? -2.639 24.594 12.102 1 98 322 SER B CA 1
ATOM 8643 C C . SER B 1 322 ? -3.953 23.969 12.57 1 98 322 SER B C 1
ATOM 8645 O O . SER B 1 322 ? -4.809 24.672 13.117 1 98 322 SER B O 1
ATOM 8647 N N . SER B 1 323 ? -4.059 22.672 12.25 1 97.69 323 SER B N 1
ATOM 8648 C CA . SER B 1 323 ? -5.074 21.906 12.977 1 97.69 323 SER B CA 1
ATOM 8649 C C . SER B 1 323 ? -4.762 21.844 14.469 1 97.69 323 SER B C 1
ATOM 8651 O O . SER B 1 323 ? -3.664 22.219 14.891 1 97.69 323 SER B O 1
ATOM 8653 N N . LEU B 1 324 ? -5.73 21.516 15.203 1 97.5 324 LEU B N 1
ATOM 8654 C CA . LEU B 1 324 ? -5.582 21.375 16.641 1 97.5 324 LEU B CA 1
ATOM 8655 C C . LEU B 1 324 ? -5.426 19.906 17.031 1 97.5 324 LEU B C 1
ATOM 8657 O O . LEU B 1 324 ? -6.207 19.062 16.594 1 97.5 324 LEU B O 1
ATOM 8661 N N . TYR B 1 325 ? -4.375 19.578 17.828 1 96.88 325 TYR B N 1
ATOM 8662 C CA . TYR B 1 325 ? -4.066 18.188 18.172 1 96.88 325 TYR B CA 1
ATOM 8663 C C . TYR B 1 325 ? -4.098 17.969 19.672 1 96.88 325 TYR B C 1
ATOM 8665 O O . TYR B 1 325 ? -3.627 18.812 20.438 1 96.88 325 TYR B O 1
ATOM 8673 N N . GLU B 1 326 ? -4.656 16.922 20.047 1 95.5 326 GLU B N 1
ATOM 8674 C CA . GLU B 1 326 ? -4.633 16.484 21.438 1 95.5 326 GLU B CA 1
ATOM 8675 C C . GLU B 1 326 ? -3.562 15.414 21.656 1 95.5 326 GLU B C 1
ATOM 8677 O O . GLU B 1 326 ? -3.426 14.484 20.859 1 95.5 326 GLU B O 1
ATOM 8682 N N . SER B 1 327 ? -2.77 15.578 22.672 1 93 327 SER B N 1
ATOM 8683 C CA . SER B 1 327 ? -1.696 14.641 22.984 1 93 327 SER B CA 1
ATOM 8684 C C . SER B 1 327 ? -1.67 14.305 24.484 1 93 327 SER B C 1
ATOM 8686 O O . SER B 1 327 ? -2.113 15.109 25.312 1 93 327 SER B O 1
ATOM 8688 N N . ALA B 1 328 ? -1.138 13.125 24.781 1 90 328 ALA B N 1
ATOM 8689 C CA . ALA B 1 328 ? -0.842 12.773 26.172 1 90 328 ALA B CA 1
ATOM 8690 C C . ALA B 1 328 ? 0.363 13.555 26.688 1 90 328 ALA B C 1
ATOM 8692 O O . ALA B 1 328 ? 1.219 13.977 25.906 1 90 328 ALA B O 1
ATOM 8693 N N . PRO B 1 329 ? 0.352 13.773 27.984 1 88.12 329 PRO B N 1
ATOM 8694 C CA . PRO B 1 329 ? 1.533 14.438 28.547 1 88.12 329 PRO B CA 1
ATOM 8695 C C . PRO B 1 329 ? 2.809 13.617 28.375 1 88.12 329 PRO B C 1
ATOM 8697 O O . PRO B 1 329 ? 2.771 12.391 28.469 1 88.12 329 PRO B O 1
ATOM 8700 N N . MET B 1 330 ? 3.859 14.219 28.125 1 78.19 330 MET B N 1
ATOM 8701 C CA . MET B 1 330 ? 5.113 13.547 27.812 1 78.19 330 MET B CA 1
ATOM 8702 C C . MET B 1 330 ? 5.906 13.234 29.078 1 78.19 330 MET B C 1
ATOM 8704 O O . MET B 1 330 ? 6.496 12.156 29.188 1 78.19 330 MET B O 1
ATOM 8708 N N . TYR B 1 331 ? 6.012 14.148 30.031 1 74.5 331 TYR B N 1
ATOM 8709 C CA . TYR B 1 331 ? 6.926 14.031 31.156 1 74.5 331 TYR B CA 1
ATOM 8710 C C . TYR B 1 331 ? 6.184 13.625 32.438 1 74.5 331 TYR B C 1
ATOM 8712 O O . TYR B 1 331 ? 6.449 12.57 33 1 74.5 331 TYR B O 1
ATOM 8720 N N . HIS B 1 332 ? 5.254 14.469 32.781 1 76.38 332 HIS B N 1
ATOM 8721 C CA . HIS B 1 332 ? 4.395 14.133 33.906 1 76.38 332 HIS B CA 1
ATOM 8722 C C . HIS B 1 332 ? 3.045 13.602 33.438 1 76.38 332 HIS B C 1
ATOM 8724 O O . HIS B 1 332 ? 2.189 14.367 33 1 76.38 332 HIS B O 1
ATOM 8730 N N . LEU B 1 333 ? 2.77 12.398 33.719 1 80.12 333 LEU B N 1
ATOM 8731 C CA . LEU B 1 333 ? 1.655 11.703 33.062 1 80.12 333 LEU B CA 1
ATOM 8732 C C . LEU B 1 333 ? 0.348 11.992 33.812 1 80.12 333 LEU B C 1
ATOM 8734 O O . LEU B 1 333 ? -0.732 11.875 33.219 1 80.12 333 LEU B O 1
ATOM 8738 N N . ASP B 1 334 ? 0.484 12.367 35 1 83.56 334 ASP B N 1
ATOM 8739 C CA . ASP B 1 334 ? -0.724 12.586 35.812 1 83.56 334 ASP B CA 1
ATOM 8740 C C . ASP B 1 334 ? -1.243 14.008 35.625 1 83.56 334 ASP B C 1
ATOM 8742 O O . ASP B 1 334 ? -1.255 14.789 36.594 1 83.56 334 ASP B O 1
ATOM 8746 N N . GLN B 1 335 ? -1.58 14.406 34.531 1 88.81 335 GLN B N 1
ATOM 8747 C CA . GLN B 1 335 ? -2.199 15.68 34.188 1 88.81 335 GLN B CA 1
ATOM 8748 C C . GLN B 1 335 ? -3.098 15.547 32.969 1 88.81 335 GLN B C 1
ATOM 8750 O O . GLN B 1 335 ? -3.076 14.523 32.281 1 88.81 335 GLN B O 1
ATOM 8755 N N . ALA B 1 336 ? -3.891 16.547 32.75 1 91.94 336 ALA B N 1
ATOM 8756 C CA . ALA B 1 336 ? -4.832 16.516 31.641 1 91.94 336 ALA B CA 1
ATOM 8757 C C . ALA B 1 336 ? -4.094 16.5 30.312 1 91.94 336 ALA B C 1
ATOM 8759 O O . ALA B 1 336 ? -2.936 16.906 30.219 1 91.94 336 ALA B O 1
ATOM 8760 N N . ARG B 1 337 ? -4.766 16.016 29.344 1 92.88 337 ARG B N 1
ATOM 8761 C CA . ARG B 1 337 ? -4.207 15.992 28 1 92.88 337 ARG B CA 1
ATOM 8762 C C . ARG B 1 337 ? -4.012 17.406 27.469 1 92.88 337 ARG B C 1
ATOM 8764 O O . ARG B 1 337 ? -4.75 18.328 27.828 1 92.88 337 ARG B O 1
ATOM 8771 N N . PHE B 1 338 ? -3.043 17.562 26.578 1 95.19 338 PHE B N 1
ATOM 8772 C CA . PHE B 1 338 ? -2.699 18.875 26.031 1 95.19 338 PHE B CA 1
ATOM 8773 C C . PHE B 1 338 ? -3.377 19.094 24.672 1 95.19 338 PHE B C 1
ATOM 8775 O O . PHE B 1 338 ? -3.471 18.156 23.859 1 95.19 338 PHE B O 1
ATOM 8782 N N . GLN B 1 339 ? -3.859 20.266 24.469 1 97.12 339 GLN B N 1
ATOM 8783 C CA . GLN B 1 339 ? -4.23 20.734 23.125 1 97.12 339 GLN B CA 1
ATOM 8784 C C . GLN B 1 339 ? -3.133 21.609 22.531 1 97.12 339 GLN B C 1
ATOM 8786 O O . GLN B 1 339 ? -2.762 22.625 23.109 1 97.12 339 GLN B O 1
ATOM 8791 N N . ASN B 1 340 ? -2.623 21.109 21.391 1 97.38 340 ASN B N 1
ATOM 8792 C CA . ASN B 1 340 ? -1.456 21.75 20.781 1 97.38 340 ASN B CA 1
ATOM 8793 C C . ASN B 1 340 ? -1.75 22.219 19.359 1 97.38 340 ASN B C 1
ATOM 8795 O O . ASN B 1 340 ? -2.598 21.656 18.672 1 97.38 340 ASN B O 1
ATOM 8799 N N . GLY B 1 341 ? -1.09 23.312 18.953 1 98 341 GLY B N 1
ATOM 8800 C CA . GLY B 1 341 ? -1.127 23.828 17.594 1 98 341 GLY B CA 1
ATOM 8801 C C . GLY B 1 341 ? -0.021 24.828 17.297 1 98 341 GLY B C 1
ATOM 8802 O O . GLY B 1 341 ? 0.844 25.062 18.141 1 98 341 GLY B O 1
ATOM 8803 N N . VAL B 1 342 ? -0.015 25.328 16.078 1 98.44 342 VAL B N 1
ATOM 8804 C CA . VAL B 1 342 ? 0.976 26.312 15.648 1 98.44 342 VAL B CA 1
ATOM 8805 C C . VAL B 1 342 ? 0.281 27.469 14.93 1 98.44 342 VAL B C 1
ATOM 8807 O O . VAL B 1 342 ? -0.63 27.25 14.133 1 98.44 342 VAL B O 1
ATOM 8810 N N . PHE B 1 343 ? 0.75 28.703 15.266 1 98.31 343 PHE B N 1
ATOM 8811 C CA . PHE B 1 343 ? 0.323 29.906 14.555 1 98.31 343 PHE B CA 1
ATOM 8812 C C . PHE B 1 343 ? 1.375 30.344 13.547 1 98.31 343 PHE B C 1
ATOM 8814 O O . PHE B 1 343 ? 2.574 30.297 13.828 1 98.31 343 PHE B O 1
ATOM 8821 N N . GLN B 1 344 ? 0.905 30.625 12.398 1 97.44 344 GLN B N 1
ATOM 8822 C CA . GLN B 1 344 ? 1.716 31.453 11.508 1 97.44 344 GLN B CA 1
ATOM 8823 C C . GLN B 1 344 ? 1.424 32.938 11.719 1 97.44 344 GLN B C 1
ATOM 8825 O O . GLN B 1 344 ? 0.301 33.406 11.492 1 97.44 344 GLN B O 1
ATOM 8830 N N . VAL B 1 345 ? 2.447 33.688 12.133 1 97.56 345 VAL B N 1
ATOM 8831 C CA . VAL B 1 345 ? 2.24 35.031 12.586 1 97.56 345 VAL B CA 1
ATOM 8832 C C . VAL B 1 345 ? 3.1 36 11.758 1 97.56 345 VAL B C 1
ATOM 8834 O O . VAL B 1 345 ? 4.25 35.688 11.438 1 97.56 345 VAL B O 1
ATOM 8837 N N . SER B 1 346 ? 2.5 37.125 11.398 1 95.38 346 SER B N 1
ATOM 8838 C CA . SER B 1 346 ? 3.236 38.25 10.82 1 95.38 346 SER B CA 1
ATOM 8839 C C . SER B 1 346 ? 3.477 39.344 11.859 1 95.38 346 SER B C 1
ATOM 8841 O O . SER B 1 346 ? 2.549 39.75 12.547 1 95.38 346 SER B O 1
ATOM 8843 N N . THR B 1 347 ? 4.719 39.781 12.047 1 96.75 347 THR B N 1
ATOM 8844 C CA . THR B 1 347 ? 5.027 40.75 13.07 1 96.75 347 THR B CA 1
ATOM 8845 C C . THR B 1 347 ? 6.238 41.594 12.672 1 96.75 347 THR B C 1
ATOM 8847 O O . THR B 1 347 ? 7.004 41.219 11.789 1 96.75 347 THR B O 1
ATOM 8850 N N . LYS B 1 348 ? 6.324 42.719 13.266 1 93.56 348 LYS B N 1
ATOM 8851 C CA . LYS B 1 348 ? 7.484 43.594 13.078 1 93.56 348 LYS B CA 1
ATOM 8852 C C . LYS B 1 348 ? 8.422 43.531 14.281 1 93.56 348 LYS B C 1
ATOM 8854 O O . LYS B 1 348 ? 9.484 44.125 14.281 1 93.56 348 LYS B O 1
ATOM 8859 N N . LEU B 1 349 ? 8.055 42.812 15.25 1 94.56 349 LEU B N 1
ATOM 8860 C CA . LEU B 1 349 ? 8.852 42.688 16.469 1 94.56 349 LEU B CA 1
ATOM 8861 C C . LEU B 1 349 ? 10.109 41.844 16.219 1 94.56 349 LEU B C 1
ATOM 8863 O O . LEU B 1 349 ? 10.086 40.906 15.438 1 94.56 349 LEU B O 1
ATOM 8867 N N . SER B 1 350 ? 11.148 42.188 16.922 1 91.25 350 SER B N 1
ATOM 8868 C CA . SER B 1 350 ? 12.352 41.375 16.938 1 91.25 350 SER B CA 1
ATOM 8869 C C . SER B 1 350 ? 12.133 40.094 17.703 1 91.25 350 SER B C 1
ATOM 8871 O O . SER B 1 350 ? 11.172 39.969 18.469 1 91.25 350 SER B O 1
ATOM 8873 N N . PRO B 1 351 ? 12.984 39.125 17.516 1 92.12 351 PRO B N 1
ATOM 8874 C CA . PRO B 1 351 ? 12.82 37.844 18.25 1 92.12 351 PRO B CA 1
ATOM 8875 C C . PRO B 1 351 ? 12.742 38.062 19.766 1 92.12 351 PRO B C 1
ATOM 8877 O O . PRO B 1 351 ? 11.891 37.469 20.438 1 92.12 351 PRO B O 1
ATOM 8880 N N . ARG B 1 352 ? 13.57 38.938 20.328 1 92.44 352 ARG B N 1
ATOM 8881 C CA . ARG B 1 352 ? 13.594 39.219 21.75 1 92.44 352 ARG B CA 1
ATOM 8882 C C . ARG B 1 352 ? 12.312 39.906 22.203 1 92.44 352 ARG B C 1
ATOM 8884 O O . ARG B 1 352 ? 11.742 39.562 23.25 1 92.44 352 ARG B O 1
ATOM 8891 N N . ASP B 1 353 ? 11.984 40.906 21.391 1 94.69 353 ASP B N 1
ATOM 8892 C CA . ASP B 1 353 ? 10.758 41.625 21.719 1 94.69 353 ASP B CA 1
ATOM 8893 C C . ASP B 1 353 ? 9.531 40.719 21.625 1 94.69 353 ASP B C 1
ATOM 8895 O O . ASP B 1 353 ? 8.586 40.844 22.391 1 94.69 353 ASP B O 1
ATOM 8899 N N . LEU B 1 354 ? 9.609 39.844 20.656 1 96.5 354 LEU B N 1
ATOM 8900 C CA . LEU B 1 354 ? 8.523 38.906 20.5 1 96.5 354 LEU B CA 1
ATOM 8901 C C . LEU B 1 354 ? 8.453 37.938 21.688 1 96.5 354 LEU B C 1
ATOM 8903 O O . LEU B 1 354 ? 7.371 37.688 22.219 1 96.5 354 LEU B O 1
ATOM 8907 N N . LEU B 1 355 ? 9.602 37.406 22.109 1 96.75 355 LEU B N 1
ATOM 8908 C CA . LEU B 1 355 ? 9.641 36.531 23.281 1 96.75 355 LEU B CA 1
ATOM 8909 C C . LEU B 1 355 ? 9.047 37.219 24.5 1 96.75 355 LEU B C 1
ATOM 8911 O O . LEU B 1 355 ? 8.266 36.625 25.25 1 96.75 355 LEU B O 1
ATOM 8915 N N . LYS B 1 356 ? 9.484 38.469 24.688 1 96.25 356 LYS B N 1
ATOM 8916 C CA . LYS B 1 356 ? 8.953 39.25 25.797 1 96.25 356 LYS B CA 1
ATOM 8917 C C . LYS B 1 356 ? 7.438 39.375 25.719 1 96.25 356 LYS B C 1
ATOM 8919 O O . LYS B 1 356 ? 6.738 39.25 26.719 1 96.25 356 LYS B O 1
ATOM 8924 N N . THR B 1 357 ? 6.98 39.688 24.547 1 96.94 357 THR B N 1
ATOM 8925 C CA . THR B 1 357 ? 5.547 39.812 24.297 1 96.94 357 THR B CA 1
ATOM 8926 C C . THR B 1 357 ? 4.832 38.5 24.656 1 96.94 357 THR B C 1
ATOM 8928 O O . THR B 1 357 ? 3.779 38.531 25.281 1 96.94 357 THR B O 1
ATOM 8931 N N . LEU B 1 358 ? 5.363 37.344 24.219 1 97.81 358 LEU B N 1
ATOM 8932 C CA . LEU B 1 358 ? 4.758 36.062 24.469 1 97.81 358 LEU B CA 1
ATOM 8933 C C . LEU B 1 358 ? 4.707 35.75 25.969 1 97.81 358 LEU B C 1
ATOM 8935 O O . LEU B 1 358 ? 3.705 35.25 26.469 1 97.81 358 LEU B O 1
ATOM 8939 N N . LYS B 1 359 ? 5.773 36.094 26.672 1 95.88 359 LYS B N 1
ATOM 8940 C CA . LYS B 1 359 ? 5.812 35.875 28.109 1 95.88 359 LYS B CA 1
ATOM 8941 C C . LYS B 1 359 ? 4.797 36.781 28.844 1 95.88 359 LYS B C 1
ATOM 8943 O O . LYS B 1 359 ? 4.195 36.344 29.828 1 95.88 359 LYS B O 1
ATOM 8948 N N . GLU B 1 360 ? 4.625 37.906 28.359 1 96.81 360 GLU B N 1
ATOM 8949 C CA . GLU B 1 360 ? 3.613 38.812 28.922 1 96.81 360 GLU B CA 1
ATOM 8950 C C . GLU B 1 360 ? 2.213 38.219 28.75 1 96.81 360 GLU B C 1
ATOM 8952 O O . GLU B 1 360 ? 1.372 38.344 29.641 1 96.81 360 GLU B O 1
ATOM 8957 N N . ILE B 1 361 ? 2.02 37.688 27.609 1 97.38 361 ILE B N 1
ATOM 8958 C CA . ILE B 1 361 ? 0.719 37.062 27.344 1 97.38 361 ILE B CA 1
ATOM 8959 C C . ILE B 1 361 ? 0.521 35.844 28.25 1 97.38 361 ILE B C 1
ATOM 8961 O O . ILE B 1 361 ? -0.532 35.688 28.875 1 97.38 361 ILE B O 1
ATOM 8965 N N . GLU B 1 362 ? 1.538 34.969 28.422 1 96.38 362 GLU B N 1
ATOM 8966 C CA . GLU B 1 362 ? 1.465 33.75 29.234 1 96.38 362 GLU B CA 1
ATOM 8967 C C . GLU B 1 362 ? 1.21 34.062 30.703 1 96.38 362 GLU B C 1
ATOM 8969 O O . GLU B 1 362 ? 0.277 33.531 31.297 1 96.38 362 GLU B O 1
ATOM 8974 N N . TYR B 1 363 ? 2.031 34.969 31.203 1 94.44 363 TYR B N 1
ATOM 8975 C CA . TYR B 1 363 ? 2.061 35.156 32.656 1 94.44 363 TYR B CA 1
ATOM 8976 C C . TYR B 1 363 ? 1.218 36.375 33.062 1 94.44 363 TYR B C 1
ATOM 8978 O O . TYR B 1 363 ? 0.664 36.406 34.156 1 94.44 363 TYR B O 1
ATOM 8986 N N . GLY B 1 364 ? 1.112 37.281 32.25 1 94.69 364 GLY B N 1
ATOM 8987 C CA . GLY B 1 364 ? 0.359 38.5 32.562 1 94.69 364 GLY B CA 1
ATOM 8988 C C . GLY B 1 364 ? -1.115 38.375 32.219 1 94.69 364 GLY B C 1
ATOM 8989 O O . GLY B 1 364 ? -1.973 38.562 33.094 1 94.69 364 GLY B O 1
ATOM 8990 N N . GLU B 1 365 ? -1.408 38.062 30.984 1 93.94 365 GLU B N 1
ATOM 8991 C CA . GLU B 1 365 ? -2.787 38.094 30.5 1 93.94 365 GLU B CA 1
ATOM 8992 C C . GLU B 1 365 ? -3.498 36.781 30.844 1 93.94 365 GLU B C 1
ATOM 8994 O O . GLU B 1 365 ? -4.637 36.781 31.312 1 93.94 365 GLU B O 1
ATOM 8999 N N . LEU B 1 366 ? -2.84 35.625 30.594 1 95.69 366 LEU B N 1
ATOM 9000 C CA . LEU B 1 366 ? -3.479 34.312 30.797 1 95.69 366 LEU B CA 1
ATOM 9001 C C . LEU B 1 366 ? -3.129 33.75 32.188 1 95.69 366 LEU B C 1
ATOM 9003 O O . LEU B 1 366 ? -3.613 32.688 32.562 1 95.69 366 LEU B O 1
ATOM 9007 N N . LYS B 1 367 ? -2.236 34.438 32.969 1 92.75 367 LYS B N 1
ATOM 9008 C CA . LYS B 1 367 ? -1.935 34.188 34.344 1 92.75 367 LYS B CA 1
ATOM 9009 C C . LYS B 1 367 ? -1.438 32.75 34.562 1 92.75 367 LYS B C 1
ATOM 9011 O O . LYS B 1 367 ? -1.927 32.031 35.438 1 92.75 367 LYS B O 1
ATOM 9016 N N . ARG B 1 368 ? -0.639 32.312 33.656 1 92.12 368 ARG B N 1
ATOM 9017 C CA . ARG B 1 368 ? -0.006 31.016 33.812 1 92.12 368 ARG B CA 1
ATOM 9018 C C . ARG B 1 368 ? 0.778 30.922 35.125 1 92.12 368 ARG B C 1
ATOM 9020 O O . ARG B 1 368 ? 1.464 31.875 35.5 1 92.12 368 ARG B O 1
ATOM 9027 N N . ILE B 1 369 ? 0.638 29.844 35.875 1 86.94 369 ILE B N 1
ATOM 9028 C CA . ILE B 1 369 ? 1.4 29.578 37.094 1 86.94 369 ILE B CA 1
ATOM 9029 C C . ILE B 1 369 ? 2.287 28.344 36.875 1 86.94 369 ILE B C 1
ATOM 9031 O O . ILE B 1 369 ? 1.788 27.25 36.594 1 86.94 369 ILE B O 1
ATOM 9035 N N . LYS B 1 370 ? 3.508 28.625 36.938 1 86.56 370 LYS B N 1
ATOM 9036 C CA . LYS B 1 370 ? 4.438 27.516 36.781 1 86.56 370 LYS B CA 1
ATOM 9037 C C . LYS B 1 370 ? 4.844 26.922 38.125 1 86.56 370 LYS B C 1
ATOM 9039 O O . LYS B 1 370 ? 5.617 27.531 38.875 1 86.56 370 LYS B O 1
ATOM 9044 N N . HIS B 1 371 ? 4.379 25.812 38.438 1 82.25 371 HIS B N 1
ATOM 9045 C CA . HIS B 1 371 ? 4.73 25.141 39.688 1 82.25 371 HIS B CA 1
ATOM 9046 C C . HIS B 1 371 ? 5.996 24.297 39.5 1 82.25 371 HIS B C 1
ATOM 9048 O O . HIS B 1 371 ? 6.84 24.266 40.406 1 82.25 371 HIS B O 1
ATOM 9054 N N . PHE B 1 372 ? 6.086 23.578 38.375 1 81.25 372 PHE B N 1
ATOM 9055 C CA . PHE B 1 372 ? 7.254 22.781 38.031 1 81.25 372 PHE B CA 1
ATOM 9056 C C . PHE B 1 372 ? 7.391 22.672 36.5 1 81.25 372 PHE B C 1
ATOM 9058 O O . PHE B 1 372 ? 6.461 22.984 35.781 1 81.25 372 PHE B O 1
ATOM 9065 N N . ASP B 1 373 ? 8.461 22.203 36.125 1 80.69 373 ASP B N 1
ATOM 9066 C CA . ASP B 1 373 ? 8.734 22.094 34.688 1 80.69 373 ASP B CA 1
ATOM 9067 C C . ASP B 1 373 ? 7.809 21.062 34.031 1 80.69 373 ASP B C 1
ATOM 9069 O O . ASP B 1 373 ? 7.562 20 34.594 1 80.69 373 ASP B O 1
ATOM 9073 N N . ASN B 1 374 ? 7.223 21.5 32.969 1 81.19 374 ASN B N 1
ATOM 9074 C CA . ASN B 1 374 ? 6.379 20.641 32.125 1 81.19 374 ASN B CA 1
ATOM 9075 C C . ASN B 1 374 ? 5.074 20.297 32.844 1 81.19 374 ASN B C 1
ATOM 9077 O O . ASN B 1 374 ? 4.516 19.219 32.656 1 81.19 374 ASN B O 1
ATOM 9081 N N . GLY B 1 375 ? 4.707 21.141 33.75 1 86.75 375 GLY B N 1
ATOM 9082 C CA . GLY B 1 375 ? 3.451 20.953 34.469 1 86.75 375 GLY B CA 1
ATOM 9083 C C . GLY B 1 375 ? 2.258 21.547 33.719 1 86.75 375 GLY B C 1
ATOM 9084 O O . GLY B 1 375 ? 2.385 21.984 32.594 1 86.75 375 GLY B O 1
ATOM 9085 N N . PRO B 1 376 ? 1.049 21.484 34.406 1 91.75 376 PRO B N 1
ATOM 9086 C CA . PRO B 1 376 ? -0.158 22.062 33.812 1 91.75 376 PRO B CA 1
ATOM 9087 C C . PRO B 1 376 ? -0.02 23.562 33.531 1 91.75 376 PRO B C 1
ATOM 9089 O O . PRO B 1 376 ? 0.674 24.266 34.25 1 91.75 376 PRO B O 1
ATOM 9092 N N . ARG B 1 377 ? -0.607 23.984 32.5 1 93.56 377 ARG B N 1
ATOM 9093 C CA . ARG B 1 377 ? -0.445 25.375 32.125 1 93.56 377 ARG B CA 1
ATOM 9094 C C . ARG B 1 377 ? -1.651 25.859 31.312 1 93.56 377 ARG B C 1
ATOM 9096 O O . ARG B 1 377 ? -2.236 25.109 30.547 1 93.56 377 ARG B O 1
ATOM 9103 N N . THR B 1 378 ? -1.992 27.078 31.516 1 95.5 378 THR B N 1
ATOM 9104 C CA . THR B 1 378 ? -3.059 27.719 30.734 1 95.5 378 THR B CA 1
ATOM 9105 C C . THR B 1 378 ? -2.658 27.859 29.281 1 95.5 378 THR B C 1
ATOM 9107 O O . THR B 1 378 ? -3.457 27.578 28.375 1 95.5 378 THR B O 1
ATOM 9110 N N . ILE B 1 379 ? -1.502 28.312 29.062 1 96.62 379 ILE B N 1
ATOM 9111 C CA . ILE B 1 379 ? -0.98 28.391 27.703 1 96.62 379 ILE B CA 1
ATOM 9112 C C . ILE B 1 379 ? 0.546 28.406 27.734 1 96.62 379 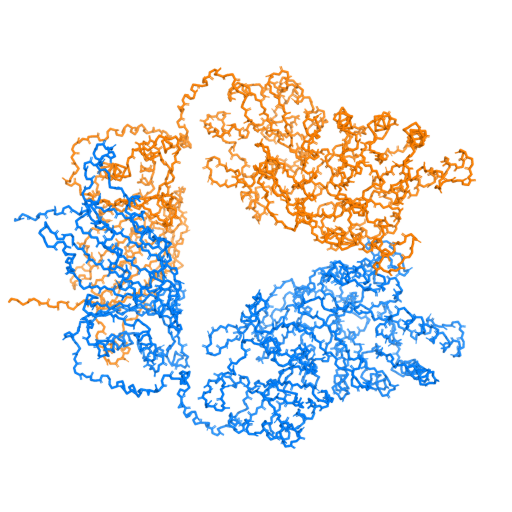ILE B C 1
ATOM 9114 O O . ILE B 1 379 ? 1.146 28.906 28.688 1 96.62 379 ILE B O 1
ATOM 9118 N N . ASP B 1 380 ? 1.184 27.766 26.906 1 95.31 380 ASP B N 1
ATOM 9119 C CA . ASP B 1 380 ? 2.615 27.812 26.641 1 95.31 380 ASP B CA 1
ATOM 9120 C C . ASP B 1 380 ? 2.885 28.219 25.188 1 95.31 380 ASP B C 1
ATOM 9122 O O . ASP B 1 380 ? 2.283 27.672 24.266 1 95.31 380 ASP B O 1
ATOM 9126 N N . LEU B 1 381 ? 3.613 29.25 25.047 1 97.75 381 LEU B N 1
ATOM 9127 C CA . LEU B 1 381 ? 3.924 29.766 23.703 1 97.75 381 LEU B CA 1
ATOM 9128 C C . LEU B 1 381 ? 5.422 29.688 23.422 1 97.75 381 LEU B C 1
ATOM 9130 O O . LEU B 1 381 ? 6.23 30.188 24.203 1 97.75 381 LEU B O 1
ATOM 9134 N N . ASP B 1 382 ? 5.789 29.047 22.344 1 96.38 382 ASP B N 1
ATOM 9135 C CA . ASP B 1 382 ? 7.188 28.906 21.953 1 96.38 382 ASP B CA 1
ATOM 9136 C C . ASP B 1 382 ? 7.41 29.375 20.516 1 96.38 382 ASP B C 1
ATOM 9138 O O . ASP B 1 382 ? 6.637 29.031 19.625 1 96.38 382 ASP B O 1
ATOM 9142 N N . ILE B 1 383 ? 8.391 30.188 20.328 1 97.25 383 ILE B N 1
ATOM 9143 C CA . ILE B 1 383 ? 8.781 30.562 18.969 1 97.25 383 ILE B CA 1
ATOM 9144 C C . ILE B 1 383 ? 9.492 29.391 18.297 1 97.25 383 ILE B C 1
ATOM 9146 O O . ILE B 1 383 ? 10.562 28.969 18.75 1 97.25 383 ILE B O 1
ATOM 9150 N N . LEU B 1 384 ? 8.914 28.906 17.266 1 97.06 384 LEU B N 1
ATOM 9151 C CA . LEU B 1 384 ? 9.5 27.766 16.562 1 97.06 384 LEU B CA 1
ATOM 9152 C C . LEU B 1 384 ? 10.469 28.234 15.477 1 97.06 384 LEU B C 1
ATOM 9154 O O . LEU B 1 384 ? 11.602 27.75 15.406 1 97.06 384 LEU B O 1
ATOM 9158 N N . LEU B 1 385 ? 9.93 29.047 14.656 1 94.5 385 LEU B N 1
ATOM 9159 C CA . LEU B 1 385 ? 10.656 29.594 13.516 1 94.5 385 LEU B CA 1
ATOM 9160 C C . LEU B 1 385 ? 10.445 31.094 13.391 1 94.5 385 LEU B C 1
ATOM 9162 O O . LEU B 1 385 ? 9.398 31.609 13.789 1 94.5 385 LEU B O 1
ATOM 9166 N N . TYR B 1 386 ? 11.375 31.766 12.914 1 93.81 386 TYR B N 1
ATOM 9167 C CA . TYR B 1 386 ? 11.383 33.188 12.586 1 93.81 386 TYR B CA 1
ATOM 9168 C C . TYR B 1 386 ? 12.062 33.438 11.25 1 93.81 386 TYR B C 1
ATOM 9170 O O . TYR B 1 386 ? 13.289 33.562 11.18 1 93.81 386 TYR B O 1
ATOM 9178 N N . ASP B 1 387 ? 11.109 33.531 10.242 1 87.56 387 ASP B N 1
ATOM 9179 C CA . ASP B 1 387 ? 11.633 33.531 8.883 1 87.56 387 ASP B CA 1
ATOM 9180 C C . ASP B 1 387 ? 12.625 32.375 8.688 1 87.56 387 ASP B C 1
ATOM 9182 O O . ASP B 1 387 ? 12.305 31.234 8.969 1 87.56 387 ASP B O 1
ATOM 9186 N N . ASP B 1 388 ? 13.695 32.625 8.156 1 75.5 388 ASP B N 1
ATOM 9187 C CA . ASP B 1 388 ? 14.742 31.609 8.016 1 75.5 388 ASP B CA 1
ATOM 9188 C C . ASP B 1 388 ? 15.883 31.859 9 1 75.5 388 ASP B C 1
ATOM 9190 O O . ASP B 1 388 ? 17.016 31.453 8.75 1 75.5 388 ASP B O 1
ATOM 9194 N N . LEU B 1 389 ? 15.531 32.469 10.109 1 81.25 389 LEU B N 1
ATOM 9195 C CA . LEU B 1 389 ? 16.5 32.938 11.094 1 81.25 389 LEU B CA 1
ATOM 9196 C C . LEU B 1 389 ? 16.984 31.781 11.961 1 81.25 389 LEU B C 1
ATOM 9198 O O . LEU B 1 389 ? 16.188 30.922 12.367 1 81.25 389 LEU B O 1
ATOM 9202 N N . ILE B 1 390 ? 18.25 31.703 12.195 1 79.69 390 ILE B N 1
ATOM 9203 C CA . ILE B 1 390 ? 18.828 30.859 13.234 1 79.69 390 ILE B CA 1
ATOM 9204 C C . ILE B 1 390 ? 19.297 31.719 14.406 1 79.69 390 ILE B C 1
ATOM 9206 O O . ILE B 1 390 ? 20.172 32.562 14.25 1 79.69 390 ILE B O 1
ATOM 9210 N N . TYR B 1 391 ? 18.656 31.719 15.477 1 80.31 391 TYR B N 1
ATOM 9211 C CA . TYR B 1 391 ? 18.859 32.5 16.672 1 80.31 391 TYR B CA 1
ATOM 9212 C C . TYR B 1 391 ? 19.25 31.609 17.859 1 80.31 391 TYR B C 1
ATOM 9214 O O . TYR B 1 391 ? 18.594 30.609 18.125 1 80.31 391 TYR B O 1
ATOM 9222 N N . ASP B 1 392 ? 20.406 31.781 18.516 1 78.19 392 ASP B N 1
ATOM 9223 C CA . ASP B 1 392 ? 20.891 30.906 19.578 1 78.19 392 ASP B CA 1
ATOM 9224 C C . ASP B 1 392 ? 21.312 31.719 20.797 1 78.19 392 ASP B C 1
ATOM 9226 O O . ASP B 1 392 ? 22.5 32.062 20.938 1 78.19 392 ASP B O 1
ATOM 9230 N N . GLU B 1 393 ? 20.422 32.094 21.625 1 77.69 393 GLU B N 1
ATOM 9231 C CA . GLU B 1 393 ? 20.656 32.688 22.938 1 77.69 393 GLU B CA 1
ATOM 9232 C C . GLU B 1 393 ? 20.234 31.75 24.062 1 77.69 393 GLU B C 1
ATOM 9234 O O . GLU B 1 393 ? 19.469 30.812 23.828 1 77.69 393 GLU B O 1
ATOM 9239 N N . PRO B 1 394 ? 20.844 31.906 25.219 1 74.88 394 PRO B N 1
ATOM 9240 C CA . PRO B 1 394 ? 20.562 30.984 26.312 1 74.88 394 PRO B CA 1
ATOM 9241 C C . PRO B 1 394 ? 19.062 30.844 26.578 1 74.88 394 PRO B C 1
ATOM 9243 O O . PRO B 1 394 ? 18.594 29.734 26.891 1 74.88 394 PRO B O 1
ATOM 9246 N N . ASP B 1 395 ? 18.391 31.922 26.438 1 82.38 395 ASP B N 1
ATOM 9247 C CA . ASP B 1 395 ? 16.969 31.875 26.812 1 82.38 395 ASP B CA 1
ATOM 9248 C C . ASP B 1 395 ? 16.078 31.812 25.578 1 82.38 395 ASP B C 1
ATOM 9250 O O . ASP B 1 395 ? 14.852 31.703 25.703 1 82.38 395 ASP B O 1
ATOM 9254 N N . LEU B 1 396 ? 16.688 31.906 24.406 1 89.81 396 LEU B N 1
ATOM 9255 C CA . LEU B 1 396 ? 15.883 31.891 23.188 1 89.81 396 LEU B CA 1
ATOM 9256 C C . LEU B 1 396 ? 16.656 31.234 22.047 1 89.81 396 LEU B C 1
ATOM 9258 O O . LEU B 1 396 ? 17.688 31.75 21.609 1 89.81 396 LEU B O 1
ATOM 9262 N N . LYS B 1 397 ? 16.141 30.078 21.609 1 87.25 397 LYS B N 1
ATOM 9263 C CA . LYS B 1 397 ? 16.719 29.375 20.469 1 87.25 397 LYS B CA 1
ATOM 9264 C C . LYS B 1 397 ? 15.711 29.234 19.344 1 87.25 397 LYS B C 1
ATOM 9266 O O . LYS B 1 397 ? 14.562 28.844 19.562 1 87.25 397 LYS B O 1
ATOM 9271 N N . ILE B 1 398 ? 16.094 29.625 18.125 1 90.25 398 ILE B N 1
ATOM 9272 C CA . ILE B 1 398 ? 15.281 29.5 16.922 1 90.25 398 ILE B CA 1
ATOM 9273 C C . ILE B 1 398 ? 16.078 28.797 15.828 1 90.25 398 ILE B C 1
ATOM 9275 O O . ILE B 1 398 ? 17.172 29.25 15.477 1 90.25 398 ILE B O 1
ATOM 9279 N N . PRO B 1 399 ? 15.688 27.844 15.25 1 90.69 399 PRO B N 1
ATOM 9280 C CA . PRO B 1 399 ? 14.477 27.062 15.547 1 90.69 399 PRO B CA 1
ATOM 9281 C C . PRO B 1 399 ? 14.484 26.469 16.953 1 90.69 399 PRO B C 1
ATOM 9283 O O . PRO B 1 399 ? 15.555 26.234 17.516 1 90.69 399 PRO B O 1
ATOM 9286 N N . HIS B 1 400 ? 13.281 26.312 17.453 1 91.62 400 HIS B N 1
ATOM 9287 C CA . HIS B 1 400 ? 13.164 25.719 18.766 1 91.62 400 HIS B CA 1
ATOM 9288 C C . HIS B 1 400 ? 13.891 24.375 18.828 1 91.62 400 HIS B C 1
ATOM 9290 O O . HIS B 1 400 ? 13.781 23.562 17.906 1 91.62 400 HIS B O 1
ATOM 9296 N N . VAL B 1 401 ? 14.555 24.078 19.891 1 80.12 401 VAL B N 1
ATOM 9297 C CA . VAL B 1 401 ? 15.484 22.969 20.031 1 80.12 401 VAL B CA 1
ATOM 9298 C C . VAL B 1 401 ? 14.734 21.641 19.953 1 80.12 401 VAL B C 1
ATOM 9300 O O . VAL B 1 401 ? 15.25 20.656 19.438 1 80.12 401 VAL B O 1
ATOM 9303 N N . SER B 1 402 ? 13.617 21.562 20.469 1 82.38 402 SER B N 1
ATOM 9304 C CA . SER B 1 402 ? 12.898 20.297 20.578 1 82.38 402 SER B CA 1
ATOM 9305 C C . SER B 1 402 ? 11.828 20.172 19.484 1 82.38 402 SER B C 1
ATOM 9307 O O . SER B 1 402 ? 10.938 19.328 19.578 1 82.38 402 SER B O 1
ATOM 9309 N N . LEU B 1 403 ? 11.969 21.016 18.531 1 87.81 403 LEU B N 1
ATOM 9310 C CA . LEU B 1 403 ? 10.961 21.125 17.484 1 87.81 403 LEU B CA 1
ATOM 9311 C C . LEU B 1 403 ? 10.836 19.812 16.719 1 87.81 403 LEU B C 1
ATOM 9313 O O . LEU B 1 403 ? 9.727 19.344 16.438 1 87.81 403 LEU B O 1
ATOM 9317 N N . ILE B 1 404 ? 11.875 19.125 16.359 1 81.56 404 ILE B N 1
ATOM 9318 C CA . ILE B 1 404 ? 11.852 17.984 15.453 1 81.56 404 ILE B CA 1
ATOM 9319 C C . ILE B 1 404 ? 11.75 16.688 16.266 1 81.56 404 ILE B C 1
ATOM 9321 O O . ILE B 1 404 ? 11.727 15.602 15.688 1 81.56 404 ILE B O 1
ATOM 9325 N N . GLU B 1 405 ? 11.625 16.812 17.578 1 81.5 405 GLU B N 1
ATOM 9326 C CA . GLU B 1 405 ? 11.586 15.633 18.438 1 81.5 405 GLU B CA 1
ATOM 9327 C C . GLU B 1 405 ? 10.172 15.383 18.969 1 81.5 405 GLU B C 1
ATOM 9329 O O . GLU B 1 405 ? 9.914 14.367 19.609 1 81.5 405 GLU B O 1
ATOM 9334 N N . ARG B 1 406 ? 9.375 16.328 18.703 1 87.88 406 ARG B N 1
ATOM 9335 C CA . ARG B 1 406 ? 8.055 16.266 19.312 1 87.88 406 ARG B CA 1
ATOM 9336 C C . ARG B 1 406 ? 6.965 16.234 18.25 1 87.88 406 ARG B C 1
ATOM 9338 O O . ARG B 1 406 ? 6.781 17.188 17.5 1 87.88 406 ARG B O 1
ATOM 9345 N N . ASN B 1 407 ? 6.18 15.148 18.328 1 90.69 407 ASN B N 1
ATOM 9346 C CA . ASN B 1 407 ? 5.098 14.984 17.359 1 90.69 407 ASN B CA 1
ATOM 9347 C C . ASN B 1 407 ? 4.07 16.109 17.469 1 90.69 407 ASN B C 1
ATOM 9349 O O . ASN B 1 407 ? 3.584 16.609 16.453 1 90.69 407 ASN B O 1
ATOM 9353 N N . PHE B 1 408 ? 3.775 16.547 18.766 1 93.25 408 PHE B N 1
ATOM 9354 C CA . PHE B 1 408 ? 2.707 17.516 19 1 93.25 408 PHE B CA 1
ATOM 9355 C C . PHE B 1 408 ? 3.135 18.922 18.562 1 93.25 408 PHE B C 1
ATOM 9357 O O . PHE B 1 408 ? 2.338 19.859 18.594 1 93.25 408 PHE B O 1
ATOM 9364 N N . VAL B 1 409 ? 4.414 19.047 18.047 1 95 409 VAL B N 1
ATOM 9365 C CA . VAL B 1 409 ? 4.918 20.312 17.5 1 95 409 VAL B CA 1
ATOM 9366 C C . VAL B 1 409 ? 5.109 20.156 15.992 1 95 409 VAL B C 1
ATOM 9368 O O . VAL B 1 409 ? 4.688 21.031 15.219 1 95 409 VAL B O 1
ATOM 9371 N N . LEU B 1 410 ? 5.652 19.094 15.633 1 93.69 410 LEU B N 1
ATOM 9372 C CA . LEU B 1 410 ? 6.059 18.906 14.25 1 93.69 410 LEU B CA 1
ATOM 9373 C C . LEU B 1 410 ? 4.848 18.688 13.352 1 93.69 410 LEU B C 1
ATOM 9375 O O . LEU B 1 410 ? 4.793 19.188 12.227 1 93.69 410 LEU B O 1
ATOM 9379 N N . TYR B 1 411 ? 3.842 17.891 13.773 1 95.19 411 TYR B N 1
ATOM 9380 C CA . TYR B 1 411 ? 2.645 17.656 12.977 1 95.19 411 TYR B CA 1
ATOM 9381 C C . TYR B 1 411 ? 1.941 18.984 12.656 1 95.19 411 TYR B C 1
ATOM 9383 O O . TYR B 1 411 ? 1.728 19.312 11.492 1 95.19 411 TYR B O 1
ATOM 9391 N N . PRO B 1 412 ? 1.661 19.766 13.695 1 97.5 412 PRO B N 1
ATOM 9392 C CA . PRO B 1 412 ? 0.996 21.031 13.391 1 97.5 412 PRO B CA 1
ATOM 9393 C C . PRO B 1 412 ? 1.858 21.953 12.531 1 97.5 412 PRO B C 1
ATOM 9395 O O . PRO B 1 412 ? 1.338 22.672 11.672 1 97.5 412 PRO B O 1
ATOM 9398 N N . LEU B 1 413 ? 3.129 21.969 12.75 1 97 413 LEU B N 1
ATOM 9399 C CA . LEU B 1 413 ? 4 22.812 11.938 1 97 413 LEU B CA 1
ATOM 9400 C C . LEU B 1 413 ? 3.941 22.391 10.469 1 97 413 LEU B C 1
ATOM 9402 O O . LEU B 1 413 ? 3.871 23.234 9.578 1 97 413 LEU B O 1
ATOM 9406 N N . CYS B 1 414 ? 3.904 21.125 10.25 1 94.94 414 CYS B N 1
ATOM 9407 C CA . CYS B 1 414 ? 3.904 20.594 8.891 1 94.94 414 CYS B CA 1
ATOM 9408 C C . CYS B 1 414 ? 2.561 20.828 8.211 1 94.94 414 CYS B C 1
ATOM 9410 O O . CYS B 1 414 ? 2.447 20.719 6.992 1 94.94 414 CYS B O 1
ATOM 9412 N N . ASP B 1 415 ? 1.545 21.156 8.961 1 96.06 415 ASP B N 1
ATOM 9413 C CA . ASP B 1 415 ? 0.287 21.594 8.359 1 96.06 415 ASP B CA 1
ATOM 9414 C C . ASP B 1 415 ? 0.471 22.891 7.582 1 96.06 415 ASP B C 1
ATOM 9416 O O . ASP B 1 415 ? -0.283 23.172 6.648 1 96.06 415 ASP B O 1
ATOM 9420 N N . LEU B 1 416 ? 1.491 23.625 7.984 1 96.25 416 LEU B N 1
ATOM 9421 C CA . LEU B 1 416 ? 1.61 25 7.504 1 96.25 416 LEU B CA 1
ATOM 9422 C C . LEU B 1 416 ? 2.787 25.141 6.547 1 96.25 416 LEU B C 1
ATOM 9424 O O . LEU B 1 416 ? 2.92 26.172 5.867 1 96.25 416 LEU B O 1
ATOM 9428 N N . LEU B 1 417 ? 3.576 24.109 6.492 1 93.69 417 LEU B N 1
ATOM 9429 C CA . LEU B 1 417 ? 4.785 24.188 5.68 1 93.69 417 LEU B CA 1
ATOM 9430 C C . LEU B 1 417 ? 4.711 23.234 4.492 1 93.69 417 LEU B C 1
ATOM 9432 O O . LEU B 1 417 ? 4.234 22.109 4.621 1 93.69 417 LEU B O 1
ATOM 9436 N N . PRO B 1 418 ? 5.172 23.719 3.344 1 89.56 418 PRO B N 1
ATOM 9437 C CA . PRO B 1 418 ? 5.25 22.812 2.197 1 89.56 418 PRO B CA 1
ATOM 9438 C C . PRO B 1 418 ? 6.316 21.734 2.375 1 89.56 418 PRO B C 1
ATOM 9440 O O . PRO B 1 418 ? 7.211 21.875 3.215 1 89.56 418 PRO B O 1
ATOM 9443 N N . PRO B 1 419 ? 6.152 20.688 1.669 1 86.12 419 PRO B N 1
ATOM 9444 C CA . PRO B 1 419 ? 7.121 19.594 1.788 1 86.12 419 PRO B CA 1
ATOM 9445 C C . PRO B 1 419 ? 8.547 20.031 1.442 1 86.12 419 PRO B C 1
ATOM 9447 O O . PRO B 1 419 ? 9.508 19.359 1.832 1 86.12 419 PRO B O 1
ATOM 9450 N N . THR B 1 420 ? 8.719 21.141 0.817 1 79.81 420 THR B N 1
ATOM 9451 C CA . THR B 1 420 ? 10.023 21.625 0.387 1 79.81 420 THR B CA 1
ATOM 9452 C C . THR B 1 420 ? 10.664 22.5 1.466 1 79.81 420 THR B C 1
ATOM 9454 O O . THR B 1 420 ? 11.836 22.859 1.358 1 79.81 420 THR B O 1
ATOM 9457 N N . ALA B 1 421 ? 9.867 22.844 2.502 1 85.12 421 ALA B N 1
ATOM 9458 C CA . ALA B 1 421 ? 10.414 23.656 3.582 1 85.12 421 ALA B CA 1
ATOM 9459 C C . ALA B 1 421 ? 11.508 22.922 4.336 1 85.12 421 ALA B C 1
ATOM 9461 O O . ALA B 1 421 ? 11.32 21.766 4.742 1 85.12 421 ALA B O 1
ATOM 9462 N N . ILE B 1 422 ? 12.578 23.578 4.578 1 80.19 422 ILE B N 1
ATOM 9463 C CA . ILE B 1 422 ? 13.758 22.922 5.129 1 80.19 422 ILE B CA 1
ATOM 9464 C C . ILE B 1 422 ? 14.055 23.469 6.523 1 80.19 422 ILE B C 1
ATOM 9466 O O . ILE B 1 422 ? 13.945 24.688 6.754 1 80.19 422 ILE B O 1
ATOM 9470 N N . HIS B 1 423 ? 14.336 22.672 7.379 1 83.19 423 HIS B N 1
ATOM 9471 C CA . HIS B 1 423 ? 14.82 23.078 8.695 1 83.19 423 HIS B CA 1
ATOM 9472 C C . HIS B 1 423 ? 16.172 23.766 8.594 1 83.19 423 HIS B C 1
ATOM 9474 O O . HIS B 1 423 ? 17.125 23.203 8.062 1 83.19 423 HIS B O 1
ATOM 9480 N N . PRO B 1 424 ? 16.219 24.969 9.078 1 72.62 424 PRO B N 1
ATOM 9481 C CA . PRO B 1 424 ? 17.406 25.781 8.82 1 72.62 424 PRO B CA 1
ATOM 9482 C C . PRO B 1 424 ? 18.688 25.188 9.422 1 72.62 424 PRO B C 1
ATOM 9484 O O . PRO B 1 424 ? 19.781 25.406 8.906 1 72.62 424 PRO B O 1
ATOM 9487 N N . VAL B 1 425 ? 18.578 24.406 10.461 1 68.88 425 VAL B N 1
ATOM 9488 C CA . VAL B 1 425 ? 19.734 23.844 11.141 1 68.88 425 VAL B CA 1
ATOM 9489 C C . VAL B 1 425 ? 20.109 22.5 10.523 1 68.88 425 VAL B C 1
ATOM 9491 O O . VAL B 1 425 ? 21.25 22.266 10.133 1 68.88 425 VAL B O 1
ATOM 9494 N N . THR B 1 426 ? 19.094 21.547 10.32 1 69 426 THR B N 1
ATOM 9495 C CA . THR B 1 426 ? 19.359 20.203 9.836 1 69 426 THR B CA 1
ATOM 9496 C C . THR B 1 426 ? 19.422 20.172 8.312 1 69 426 THR B C 1
ATOM 9498 O O . THR B 1 426 ? 19.922 19.219 7.723 1 69 426 THR B O 1
ATOM 9501 N N . ALA B 1 427 ? 18.891 21.156 7.691 1 63.75 427 ALA B N 1
ATOM 9502 C CA . ALA B 1 427 ? 18.844 21.281 6.238 1 63.75 427 ALA B CA 1
ATOM 9503 C C . ALA B 1 427 ? 18.016 20.156 5.617 1 63.75 427 ALA B C 1
ATOM 9505 O O . ALA B 1 427 ? 18.281 19.734 4.488 1 63.75 427 ALA B O 1
ATOM 9506 N N . GLU B 1 428 ? 17.25 19.547 6.355 1 75.19 428 GLU B N 1
ATOM 9507 C CA . GLU B 1 428 ? 16.312 18.531 5.887 1 75.19 428 GLU B CA 1
ATOM 9508 C C . GLU B 1 428 ? 14.883 19.062 5.922 1 75.19 428 GLU B C 1
ATOM 9510 O O . GLU B 1 428 ? 14.531 19.875 6.773 1 75.19 428 GLU B O 1
ATOM 9515 N N . PRO B 1 429 ? 14.141 18.516 4.953 1 82.69 429 PRO B N 1
ATOM 9516 C CA . PRO B 1 429 ? 12.742 18.953 4.969 1 82.69 429 PRO B CA 1
ATOM 9517 C C . PRO B 1 429 ? 12.023 18.594 6.266 1 82.69 429 PRO B C 1
ATOM 9519 O O . PRO B 1 429 ? 12.25 17.5 6.812 1 82.69 429 PRO B O 1
ATOM 9522 N N . PHE B 1 430 ? 11.266 19.547 6.773 1 89.19 430 PHE B N 1
ATOM 9523 C CA . PHE B 1 430 ? 10.484 19.297 7.98 1 89.19 430 PHE B CA 1
ATOM 9524 C C . PHE B 1 430 ? 9.641 18.031 7.828 1 89.19 430 PHE B C 1
ATOM 9526 O O . PHE B 1 430 ? 9.508 17.25 8.766 1 89.19 430 PHE B O 1
ATOM 9533 N N . HIS B 1 431 ? 9.117 17.766 6.641 1 90 431 HIS B N 1
ATOM 9534 C CA . HIS B 1 431 ? 8.25 16.609 6.391 1 90 431 HIS B CA 1
ATOM 9535 C C . HIS B 1 431 ? 9.031 15.305 6.465 1 90 431 HIS B C 1
ATOM 9537 O O . HIS B 1 431 ? 8.477 14.266 6.828 1 90 431 HIS B O 1
ATOM 9543 N N . GLN B 1 432 ? 10.219 15.344 6.168 1 80.12 432 GLN B N 1
ATOM 9544 C CA . GLN B 1 432 ? 11.055 14.156 6.32 1 80.12 432 GLN B CA 1
ATOM 9545 C C . GLN B 1 432 ? 11.305 13.844 7.793 1 80.12 432 GLN B C 1
ATOM 9547 O O . GLN B 1 432 ? 11.312 12.68 8.195 1 80.12 432 GLN B O 1
ATOM 9552 N N . HIS B 1 433 ? 11.531 14.938 8.531 1 81.69 433 HIS B N 1
ATOM 9553 C CA . HIS B 1 433 ? 11.664 14.75 9.969 1 81.69 433 HIS B CA 1
ATOM 9554 C C . HIS B 1 433 ? 10.398 14.125 10.562 1 81.69 433 HIS B C 1
ATOM 9556 O O . HIS B 1 433 ? 10.484 13.258 11.43 1 81.69 433 HIS B O 1
ATOM 9562 N N . LEU B 1 434 ? 9.336 14.555 10.086 1 89.25 434 LEU B N 1
ATOM 9563 C CA . LEU B 1 434 ? 8.062 14.031 10.57 1 89.25 434 LEU B CA 1
ATOM 9564 C C . LEU B 1 434 ? 7.934 12.547 10.242 1 89.25 434 LEU B C 1
ATOM 9566 O O . LEU B 1 434 ? 7.516 11.758 11.094 1 89.25 434 LEU B O 1
ATOM 9570 N N . LYS B 1 435 ? 8.266 12.18 8.992 1 81.75 435 LYS B N 1
ATOM 9571 C CA . LYS B 1 435 ? 8.195 10.789 8.57 1 81.75 435 LYS B CA 1
ATOM 9572 C C . LYS B 1 435 ? 9.07 9.898 9.453 1 81.75 435 LYS B C 1
ATOM 9574 O O . LYS B 1 435 ? 8.656 8.812 9.852 1 81.75 435 LYS B O 1
ATOM 9579 N N . ARG B 1 436 ? 10.156 10.336 9.812 1 72.62 436 ARG B N 1
ATOM 9580 C CA . ARG B 1 436 ? 11.094 9.586 10.633 1 72.62 436 ARG B CA 1
ATOM 9581 C C . ARG B 1 436 ? 10.578 9.438 12.062 1 72.62 436 ARG B C 1
ATOM 9583 O O . ARG B 1 436 ? 10.695 8.367 12.664 1 72.62 436 ARG B O 1
ATOM 9590 N N . LEU B 1 437 ? 10.094 10.562 12.492 1 78.56 437 LEU B N 1
ATOM 9591 C CA . LEU B 1 437 ? 9.57 10.562 13.852 1 78.56 437 LEU B CA 1
ATOM 9592 C C . LEU B 1 437 ? 8.391 9.602 13.984 1 78.56 437 LEU B C 1
ATOM 9594 O O . LEU B 1 437 ? 8.227 8.945 15.016 1 78.56 437 LEU B O 1
ATOM 9598 N N . SER B 1 438 ? 7.602 9.445 12.953 1 75.62 438 SER B N 1
ATOM 9599 C CA . SER B 1 438 ? 6.41 8.602 12.977 1 75.62 438 SER B CA 1
ATOM 9600 C C . SER B 1 438 ? 6.773 7.129 12.828 1 75.62 438 SER B C 1
ATOM 9602 O O . SER B 1 438 ? 6.051 6.254 13.305 1 75.62 438 SER B O 1
ATOM 9604 N N . ALA B 1 439 ? 7.781 6.789 12.039 1 61.94 439 ALA B N 1
ATOM 9605 C CA . ALA B 1 439 ? 8.195 5.414 11.781 1 61.94 439 ALA B CA 1
ATOM 9606 C C . ALA B 1 439 ? 8.875 4.805 13.008 1 61.94 439 ALA B C 1
ATOM 9608 O O . ALA B 1 439 ? 8.758 3.602 13.258 1 61.94 439 ALA B O 1
ATOM 9609 N N . HIS B 1 440 ? 9.641 5.598 13.727 1 54.19 440 HIS B N 1
ATOM 9610 C CA . HIS B 1 440 ? 10.508 5.023 14.75 1 54.19 440 HIS B CA 1
ATOM 9611 C C . HIS B 1 440 ? 9.883 5.152 16.141 1 54.19 440 HIS B C 1
ATOM 9613 O O . HIS B 1 440 ? 9.203 6.141 16.422 1 54.19 440 HIS B O 1
ATOM 9619 N N . ASP B 1 441 ? 9.562 4.07 16.734 1 51.75 441 ASP B N 1
ATOM 9620 C CA . ASP B 1 441 ? 9.172 4.008 18.141 1 51.75 441 ASP B CA 1
ATOM 9621 C C . ASP B 1 441 ? 10.141 4.793 19.016 1 51.75 441 ASP B C 1
ATOM 9623 O O . ASP B 1 441 ? 10.477 4.363 20.125 1 51.75 441 ASP B O 1
ATOM 9627 N N . THR B 1 442 ? 10.797 5.742 18.531 1 46.75 442 THR B N 1
ATOM 9628 C CA . THR B 1 442 ? 11.82 6.422 19.312 1 46.75 442 THR B CA 1
ATOM 9629 C C . THR B 1 442 ? 11.211 7.559 20.125 1 46.75 442 THR B C 1
ATOM 9631 O O . THR B 1 442 ? 11.938 8.398 20.672 1 46.75 442 THR B O 1
ATOM 9634 N N . SER B 1 443 ? 9.906 7.527 20.109 1 53.97 443 SER B N 1
ATOM 9635 C CA . SER B 1 443 ? 9.352 8.672 20.828 1 53.97 443 SER B CA 1
ATOM 9636 C C . SER B 1 443 ? 9.648 8.578 22.312 1 53.97 443 SER B C 1
ATOM 9638 O O . SER B 1 443 ? 9.617 7.492 22.906 1 53.97 443 SER B O 1
ATOM 9640 N N . LEU B 1 444 ? 10.25 9.617 22.797 1 56.69 444 LEU B N 1
ATOM 9641 C CA . LEU B 1 444 ? 10.461 9.789 24.234 1 56.69 444 LEU B CA 1
ATOM 9642 C C . LEU B 1 444 ? 9.141 9.75 24.984 1 56.69 444 LEU B C 1
ATOM 9644 O O . LEU B 1 444 ? 9.117 9.633 26.219 1 56.69 444 LEU B O 1
ATOM 9648 N N . GLN B 1 445 ? 8.133 9.781 24.172 1 65.62 445 GLN B N 1
ATOM 9649 C CA . GLN B 1 445 ? 6.809 9.797 24.797 1 65.62 445 GLN B CA 1
ATOM 9650 C C . GLN B 1 445 ? 6.219 8.391 24.859 1 65.62 445 GLN B C 1
ATOM 9652 O O . GLN B 1 445 ? 6.379 7.594 23.938 1 65.62 445 GLN B O 1
ATOM 9657 N N . ALA B 1 446 ? 5.719 8.039 26.078 1 67.94 446 ALA B N 1
ATOM 9658 C CA . ALA B 1 446 ? 5.059 6.746 26.25 1 67.94 446 ALA B CA 1
ATOM 9659 C C . ALA B 1 446 ? 3.959 6.551 25.203 1 67.94 446 ALA B C 1
ATOM 9661 O O . ALA B 1 446 ? 3.855 5.48 24.594 1 67.94 446 ALA B O 1
ATOM 9662 N N . ASP B 1 447 ? 3.17 7.676 25.016 1 79.38 447 ASP B N 1
ATOM 9663 C CA . ASP B 1 447 ? 2.141 7.723 23.984 1 79.38 447 ASP B CA 1
ATOM 9664 C C . ASP B 1 447 ? 2.303 8.961 23.094 1 79.38 447 ASP B C 1
ATOM 9666 O O . ASP B 1 447 ? 2.01 10.078 23.531 1 79.38 447 ASP B O 1
ATOM 9670 N N . ASP B 1 448 ? 2.873 8.75 22 1 81.5 448 ASP B N 1
ATOM 9671 C CA . ASP B 1 448 ? 3.15 9.891 21.141 1 81.5 448 ASP B CA 1
ATOM 9672 C C . ASP B 1 448 ? 2.076 10.039 20.062 1 81.5 448 ASP B C 1
ATOM 9674 O O . ASP B 1 448 ? 2.225 10.836 19.125 1 81.5 448 ASP B O 1
ATOM 9678 N N . ARG B 1 449 ? 1.002 9.391 20.328 1 88.62 449 ARG B N 1
ATOM 9679 C CA . ARG B 1 449 ? -0.093 9.445 19.359 1 88.62 449 ARG B CA 1
ATOM 9680 C C . ARG B 1 449 ? -0.935 10.703 19.562 1 88.62 449 ARG B C 1
ATOM 9682 O O . ARG B 1 449 ? -1.205 11.109 20.688 1 88.62 449 ARG B O 1
ATOM 9689 N N . LEU B 1 450 ? -1.354 11.266 18.359 1 92.56 450 LEU B N 1
ATOM 9690 C CA . LEU B 1 450 ? -2.125 12.5 18.375 1 92.56 450 LEU B CA 1
ATOM 9691 C C . LEU B 1 450 ? -3.512 12.281 17.781 1 92.56 450 LEU B C 1
ATOM 9693 O O . LEU B 1 450 ? -3.705 11.383 16.953 1 92.56 450 LEU B O 1
ATOM 9697 N N . VAL B 1 451 ? -4.492 13.117 18.219 1 94.94 451 VAL B N 1
ATOM 9698 C CA . VAL B 1 451 ? -5.844 13.141 17.672 1 94.94 451 VAL B CA 1
ATOM 9699 C C . VAL B 1 451 ? -6.238 14.578 17.344 1 94.94 451 VAL B C 1
ATOM 9701 O O . VAL B 1 451 ? -5.926 15.508 18.094 1 94.94 451 VAL B O 1
ATOM 9704 N N . ASN B 1 452 ? -6.828 14.781 16.188 1 95.94 452 ASN B N 1
ATOM 9705 C CA . ASN B 1 452 ? -7.348 16.094 15.82 1 95.94 452 ASN B CA 1
ATOM 9706 C C . ASN B 1 452 ? -8.578 16.469 16.641 1 95.94 452 ASN B C 1
ATOM 9708 O O . ASN B 1 452 ? -9.43 15.609 16.906 1 95.94 452 ASN B O 1
ATOM 9712 N N . ILE B 1 453 ? -8.648 17.75 16.969 1 96.5 453 ILE B N 1
ATOM 9713 C CA . ILE B 1 453 ? -9.828 18.25 17.672 1 96.5 453 ILE B CA 1
ATOM 9714 C C . ILE B 1 453 ? -10.484 19.359 16.859 1 96.5 453 ILE B C 1
ATOM 9716 O O . ILE B 1 453 ? -9.797 20.266 16.391 1 96.5 453 ILE B O 1
ATOM 9720 N N . ILE B 1 454 ? -11.719 19.266 16.688 1 97.56 454 ILE B N 1
ATOM 9721 C CA . ILE B 1 454 ? -12.555 20.328 16.141 1 97.56 454 ILE B CA 1
ATOM 9722 C C . ILE B 1 454 ? -13.484 20.859 17.234 1 97.56 454 ILE B C 1
ATOM 9724 O O . ILE B 1 454 ? -14.461 20.203 17.594 1 97.56 454 ILE B O 1
ATOM 9728 N N . PRO B 1 455 ? -13.188 22.062 17.719 1 96.75 455 PRO B N 1
ATOM 9729 C CA . PRO B 1 455 ? -13.992 22.594 18.812 1 96.75 455 PRO B CA 1
ATOM 9730 C C . PRO B 1 455 ? -15.398 22.984 18.375 1 96.75 455 PRO B C 1
ATOM 9732 O O . PRO B 1 455 ? -15.586 23.484 17.25 1 96.75 455 PRO B O 1
ATOM 9735 N N . ILE B 1 456 ? -16.281 22.75 19.234 1 96.19 456 ILE B N 1
ATOM 9736 C CA . ILE B 1 456 ? -17.656 23.25 19.094 1 96.19 456 ILE B CA 1
ATOM 9737 C C . ILE B 1 456 ? -17.922 24.328 20.156 1 96.19 456 ILE B C 1
ATOM 9739 O O . ILE B 1 456 ? -18.406 24.031 21.25 1 96.19 456 ILE B O 1
ATOM 9743 N N . PRO B 1 457 ? -17.734 25.547 19.797 1 93.12 457 PRO B N 1
ATOM 9744 C CA . PRO B 1 457 ? -17.75 26.625 20.797 1 93.12 457 PRO B CA 1
ATOM 9745 C C . PRO B 1 457 ? -19.125 26.797 21.438 1 93.12 457 PRO B C 1
ATOM 9747 O O . PRO B 1 457 ? -19.219 27.219 22.594 1 93.12 457 PRO B O 1
ATOM 9750 N N . SER B 1 458 ? -20.156 26.438 20.781 1 86.75 458 SER B N 1
ATOM 9751 C CA . SER B 1 458 ? -21.516 26.75 21.219 1 86.75 458 SER B CA 1
ATOM 9752 C C . SER B 1 458 ? -21.984 25.781 22.297 1 86.75 458 SER B C 1
ATOM 9754 O O . SER B 1 458 ? -23.016 26.016 22.922 1 86.75 458 SER B O 1
ATOM 9756 N N . ILE B 1 459 ? -21.359 24.688 22.422 1 86.75 459 ILE B N 1
ATOM 9757 C CA . ILE B 1 459 ? -21.719 23.734 23.484 1 86.75 459 ILE B CA 1
ATOM 9758 C C . ILE B 1 459 ? -20.672 23.781 24.594 1 86.75 459 ILE B C 1
ATOM 9760 O O . ILE B 1 459 ? -19.484 23.516 24.344 1 86.75 459 ILE B O 1
ATOM 9764 N N . PRO B 1 460 ? -21.141 24.078 25.75 1 76.69 460 PRO B N 1
ATOM 9765 C CA . PRO B 1 460 ? -20.188 24.25 26.844 1 76.69 460 PRO B CA 1
ATOM 9766 C C . PRO B 1 460 ? -19.547 22.938 27.297 1 76.69 460 PRO B C 1
ATOM 9768 O O . PRO B 1 460 ? -19.984 21.859 26.891 1 76.69 460 PRO B O 1
ATOM 9771 N N . ASN B 1 461 ? -18.438 22.891 28.078 1 80 461 ASN B N 1
ATOM 9772 C CA . ASN B 1 461 ? -17.719 21.812 28.766 1 80 461 ASN B CA 1
ATOM 9773 C C . ASN B 1 461 ? -16.891 20.969 27.797 1 80 461 ASN B C 1
ATOM 9775 O O . ASN B 1 461 ? -16.266 20 28.203 1 80 461 ASN B O 1
ATOM 9779 N N . ARG B 1 462 ? -16.891 21.203 26.531 1 82.06 462 ARG B N 1
ATOM 9780 C CA . ARG B 1 462 ? -15.977 20.688 25.531 1 82.06 462 ARG B CA 1
ATOM 9781 C C . ARG B 1 462 ? -16.234 19.203 25.266 1 82.06 462 ARG B C 1
ATOM 9783 O O . ARG B 1 462 ? -15.422 18.531 24.625 1 82.06 462 ARG B O 1
ATOM 9790 N N . LYS B 1 463 ? -17.328 18.656 25.75 1 84.12 463 LYS B N 1
ATOM 9791 C CA . LYS B 1 463 ? -17.625 17.234 25.578 1 84.12 463 LYS B CA 1
ATOM 9792 C C . LYS B 1 463 ? -18.094 16.938 24.156 1 84.12 463 LYS B C 1
ATOM 9794 O O . LYS B 1 463 ? -17.922 15.828 23.656 1 84.12 463 LYS B O 1
ATOM 9799 N N . ALA B 1 464 ? -18.594 17.984 23.531 1 89.81 464 ALA B N 1
ATOM 9800 C CA . ALA B 1 464 ? -19.156 17.812 22.203 1 89.81 464 ALA B CA 1
ATOM 9801 C C . ALA B 1 464 ? -18.094 18.016 21.125 1 89.81 464 ALA B C 1
ATOM 9803 O O . ALA B 1 464 ? -18.359 17.812 19.938 1 89.81 464 ALA B O 1
ATOM 9804 N N . ASP B 1 465 ? -16.875 18.406 21.578 1 94.69 465 ASP B N 1
ATOM 9805 C CA . ASP B 1 465 ? -15.836 18.625 20.578 1 94.69 465 ASP B CA 1
ATOM 9806 C C . ASP B 1 465 ? -15.555 17.344 19.797 1 94.69 465 ASP B C 1
ATOM 9808 O O . ASP B 1 465 ? -15.555 16.25 20.375 1 94.69 465 ASP B O 1
ATOM 9812 N N . ILE B 1 466 ? -15.398 17.516 18.547 1 96 466 ILE B N 1
ATOM 9813 C CA . ILE B 1 466 ? -15.219 16.359 17.672 1 96 466 ILE B CA 1
ATOM 9814 C C . ILE B 1 466 ? -13.75 15.938 17.672 1 96 466 ILE B C 1
ATOM 9816 O O . ILE B 1 466 ? -12.852 16.766 17.516 1 96 466 ILE B O 1
ATOM 9820 N N . ARG B 1 467 ? -13.477 14.742 17.938 1 95.25 467 ARG B N 1
ATOM 9821 C CA . ARG B 1 467 ? -12.141 14.156 17.891 1 95.25 467 ARG B CA 1
ATOM 9822 C C . ARG B 1 467 ? -12.008 13.164 16.75 1 95.25 467 ARG B C 1
ATOM 9824 O O . ARG B 1 467 ? -12.836 12.258 16.609 1 95.25 467 ARG B O 1
ATOM 9831 N N . ILE B 1 468 ? -11 13.352 15.898 1 96.19 468 ILE B N 1
ATOM 9832 C CA . ILE B 1 468 ? -10.812 12.523 14.711 1 96.19 468 ILE B CA 1
ATOM 9833 C C . ILE B 1 468 ? -9.328 12.203 14.547 1 96.19 468 ILE B C 1
ATOM 9835 O O . ILE B 1 468 ? -8.477 13.086 14.656 1 96.19 468 ILE B O 1
ATOM 9839 N N . ASP B 1 469 ? -9.031 10.984 14.312 1 94.25 469 ASP B N 1
ATOM 9840 C CA . ASP B 1 469 ? -7.66 10.586 14 1 94.25 469 ASP B CA 1
ATOM 9841 C C . ASP B 1 469 ? -7.391 10.68 12.5 1 94.25 469 ASP B C 1
ATOM 9843 O O . ASP B 1 469 ? -7.738 9.773 11.742 1 94.25 469 ASP B O 1
ATOM 9847 N N . THR B 1 470 ? -6.738 11.703 12.086 1 93.19 470 THR B N 1
ATOM 9848 C CA . THR B 1 470 ? -6.414 11.883 10.672 1 93.19 470 THR B CA 1
ATOM 9849 C C . THR B 1 470 ? -5.012 11.367 10.375 1 93.19 470 THR B C 1
ATOM 9851 O O . THR B 1 470 ? -4.586 11.359 9.211 1 93.19 470 THR B O 1
ATOM 9854 N N . ILE B 1 471 ? -4.285 11.023 11.352 1 89.56 471 ILE B N 1
ATOM 9855 C CA . ILE B 1 471 ? -2.885 10.641 11.195 1 89.56 471 ILE B CA 1
ATOM 9856 C C . ILE B 1 471 ? -2.791 9.148 10.875 1 89.56 471 ILE B C 1
ATOM 9858 O O . ILE B 1 471 ? -1.885 8.719 10.156 1 89.56 471 ILE B O 1
ATOM 9862 N N . GLY B 1 472 ? -3.725 8.336 11.359 1 83.75 472 GLY B N 1
ATOM 9863 C CA . GLY B 1 472 ? -3.705 6.91 11.094 1 83.75 472 GLY B CA 1
ATOM 9864 C C . GLY B 1 472 ? -3.398 6.074 12.32 1 83.75 472 GLY B C 1
ATOM 9865 O O . GLY B 1 472 ? -2.982 4.918 12.203 1 83.75 472 GLY B O 1
ATOM 9866 N N . ASN B 1 473 ? -3.605 6.633 13.5 1 77.12 473 ASN B N 1
ATOM 9867 C CA . ASN B 1 473 ? -3.359 5.918 14.75 1 77.12 473 ASN B CA 1
ATOM 9868 C C . ASN B 1 473 ? -4.527 5.008 15.109 1 77.12 473 ASN B C 1
ATOM 9870 O O . ASN B 1 473 ? -4.426 4.195 16.031 1 77.12 473 ASN B O 1
ATOM 9874 N N . LYS B 1 474 ? -5.578 5.078 14.359 1 79.06 474 LYS B N 1
ATOM 9875 C CA . LYS B 1 474 ? -6.754 4.227 14.523 1 79.06 474 LYS B CA 1
ATOM 9876 C C . LYS B 1 474 ? -7.32 4.336 15.938 1 79.06 474 LYS B C 1
ATOM 9878 O O . LYS B 1 474 ? -7.621 3.322 16.562 1 79.06 474 LYS B O 1
ATOM 9883 N N . LEU B 1 475 ? -7.535 5.617 16.406 1 84.75 475 LEU B N 1
ATOM 9884 C CA . LEU B 1 475 ? -7.895 5.883 17.781 1 84.75 475 LEU B CA 1
ATOM 9885 C C . LEU B 1 475 ? -9.367 6.266 17.906 1 84.75 475 LEU B C 1
ATOM 9887 O O . LEU B 1 475 ? -9.938 6.211 19 1 84.75 475 LEU B O 1
ATOM 9891 N N . THR B 1 476 ? -9.914 6.637 16.75 1 92.31 476 THR B N 1
ATOM 9892 C CA . THR B 1 476 ? -11.266 7.168 16.844 1 92.31 476 THR B CA 1
ATOM 9893 C C . THR B 1 476 ? -12.195 6.445 15.867 1 92.31 476 THR B C 1
ATOM 9895 O O . THR B 1 476 ? -11.766 6.004 14.797 1 92.31 476 THR B O 1
ATOM 9898 N N . LYS B 1 477 ? -13.414 6.406 16.266 1 94.69 477 LYS B N 1
ATOM 9899 C CA . LYS B 1 477 ? -14.422 5.773 15.422 1 94.69 477 LYS B CA 1
ATOM 9900 C C . LYS B 1 477 ? -14.852 6.695 14.281 1 94.69 477 LYS B C 1
ATOM 9902 O O . LYS B 1 477 ? -14.602 7.902 14.328 1 94.69 477 LYS B O 1
ATOM 9907 N N . SER B 1 478 ? -15.445 6.07 13.273 1 96.5 478 SER B N 1
ATOM 9908 C CA . SER B 1 478 ? -16.094 6.848 12.219 1 96.5 478 SER B CA 1
ATOM 9909 C C . SER B 1 478 ? -17.359 7.527 12.727 1 96.5 478 SER B C 1
ATOM 9911 O O . SER B 1 478 ? -18.125 6.938 13.5 1 96.5 478 SER B O 1
ATOM 9913 N N . LEU B 1 479 ? -17.578 8.734 12.312 1 97.56 479 LEU B N 1
ATOM 9914 C CA . LEU B 1 479 ? -18.703 9.508 12.797 1 97.56 479 LEU B CA 1
ATOM 9915 C C . LEU B 1 479 ? -19.844 9.492 11.789 1 97.56 479 LEU B C 1
ATOM 9917 O O . LEU B 1 479 ? -19.609 9.57 10.578 1 97.56 479 LEU B O 1
ATOM 9921 N N . VAL B 1 480 ? -21.062 9.359 12.266 1 98.12 480 VAL B N 1
ATOM 9922 C CA . VAL B 1 480 ? -22.234 9.32 11.406 1 98.12 480 VAL B CA 1
ATOM 9923 C C . VAL B 1 480 ? -22.984 10.648 11.5 1 98.12 480 VAL B C 1
ATOM 9925 O O . VAL B 1 480 ? -23.359 11.086 12.594 1 98.12 480 VAL B O 1
ATOM 9928 N N . MET B 1 481 ? -23.078 11.312 10.414 1 98.5 481 MET B N 1
ATOM 9929 C CA . MET B 1 481 ? -23.891 12.516 10.242 1 98.5 481 MET B CA 1
ATOM 9930 C C . MET B 1 481 ? -25.219 12.18 9.562 1 98.5 481 MET B C 1
ATOM 9932 O O . MET B 1 481 ? -25.25 11.836 8.383 1 98.5 481 MET B O 1
ATOM 9936 N N . ALA B 1 482 ? -26.297 12.273 10.336 1 98.06 482 ALA B N 1
ATOM 9937 C CA . ALA B 1 482 ? -27.609 11.867 9.828 1 98.06 482 ALA B CA 1
ATOM 9938 C C . ALA B 1 482 ? -28.391 13.062 9.289 1 98.06 482 ALA B C 1
ATOM 9940 O O . ALA B 1 482 ? -28.453 14.109 9.93 1 98.06 482 ALA B O 1
ATOM 9941 N N . VAL B 1 483 ? -28.984 12.867 8.164 1 96.19 483 VAL B N 1
ATOM 9942 C CA . VAL B 1 483 ? -29.688 13.938 7.469 1 96.19 483 VAL B CA 1
ATOM 9943 C C . VAL B 1 483 ? -31.125 14.047 8 1 96.19 483 VAL B C 1
ATOM 9945 O O . VAL B 1 483 ? -31.828 13.039 8.102 1 96.19 483 VAL B O 1
ATOM 9948 N N . LEU B 1 484 ? -31.516 15.164 8.438 1 94.56 484 LEU B N 1
ATOM 9949 C CA . LEU B 1 484 ? -32.906 15.523 8.766 1 94.56 484 LEU B CA 1
ATOM 9950 C C . LEU B 1 484 ? -33.438 16.578 7.809 1 94.56 484 LEU B C 1
ATOM 9952 O O . LEU B 1 484 ? -33.156 17.781 7.992 1 94.56 484 LEU B O 1
ATOM 9956 N N . ASN B 1 485 ? -34.125 16.109 6.789 1 89.38 485 ASN B N 1
ATOM 9957 C CA . ASN B 1 485 ? -34.688 17.031 5.816 1 89.38 485 ASN B CA 1
ATOM 9958 C C . ASN B 1 485 ? -36 17.641 6.324 1 89.38 485 ASN B C 1
ATOM 9960 O O . ASN B 1 485 ? -36.906 16.922 6.734 1 89.38 485 ASN B O 1
ATOM 9964 N N . VAL B 1 486 ? -36.031 18.938 6.289 1 89.5 486 VAL B N 1
ATOM 9965 C CA . VAL B 1 486 ? -37.25 19.609 6.723 1 89.5 486 VAL B CA 1
ATOM 9966 C C . VAL B 1 486 ? -37.906 20.297 5.527 1 89.5 486 VAL B C 1
ATOM 9968 O O . VAL B 1 486 ? -38.062 21.531 5.527 1 89.5 486 VAL B O 1
ATOM 9971 N N . THR B 1 487 ? -38.156 19.516 4.492 1 79.38 487 THR B N 1
ATOM 9972 C CA . THR B 1 487 ? -38.844 19.969 3.289 1 79.38 487 THR B CA 1
ATOM 9973 C C . THR B 1 487 ? -40.281 19.422 3.26 1 79.38 487 THR B C 1
ATOM 9975 O O . THR B 1 487 ? -40.594 18.469 3.982 1 79.38 487 THR B O 1
ATOM 9978 N N . PRO B 1 488 ? -41.125 20.156 2.562 1 69.31 488 PRO B N 1
ATOM 9979 C CA . PRO B 1 488 ? -42.531 19.703 2.51 1 69.31 488 PRO B CA 1
ATOM 9980 C C . PRO B 1 488 ? -42.656 18.25 2.021 1 69.31 488 PRO B C 1
ATOM 9982 O O . PRO B 1 488 ? -43.531 17.531 2.447 1 69.31 488 PRO B O 1
ATOM 9985 N N . ASP B 1 489 ? -41.812 17.875 1.147 1 59.88 489 ASP B N 1
ATOM 9986 C CA . ASP B 1 489 ? -41.875 16.516 0.614 1 59.88 489 ASP B CA 1
ATOM 9987 C C . ASP B 1 489 ? -41.562 15.477 1.693 1 59.88 489 ASP B C 1
ATOM 9989 O O . ASP B 1 489 ? -42 14.336 1.609 1 59.88 489 ASP B O 1
ATOM 9993 N N . SER B 1 490 ? -40.906 15.898 2.711 1 58.09 490 SER B N 1
ATOM 9994 C CA . SER B 1 490 ? -40.469 14.961 3.736 1 58.09 490 SER B CA 1
ATOM 9995 C C . SER B 1 490 ? -41.562 14.727 4.781 1 58.09 490 SER B C 1
ATOM 9997 O O . SER B 1 490 ? -41.594 13.672 5.414 1 58.09 490 SER B O 1
ATOM 9999 N N . PHE B 1 491 ? -42.406 15.844 4.953 1 57.53 491 PHE B N 1
ATOM 10000 C CA . PHE B 1 491 ? -43.344 15.766 6.059 1 57.53 491 PHE B CA 1
ATOM 10001 C C . PHE B 1 491 ? -44.75 16.062 5.582 1 57.53 491 PHE B C 1
ATOM 10003 O O . PHE B 1 491 ? -45.625 16.406 6.383 1 57.53 491 PHE B O 1
ATOM 10010 N N . SER B 1 492 ? -45.031 16.094 4.328 1 42.44 492 SER B N 1
ATOM 10011 C CA . SER B 1 492 ? -46.25 16.625 3.723 1 42.44 492 SER B CA 1
ATOM 10012 C C . SER B 1 492 ? -47.5 16.141 4.461 1 42.44 492 SER B C 1
ATOM 10014 O O . SER B 1 492 ? -48.594 16.734 4.328 1 42.44 492 SER B O 1
ATOM 10016 N N . ASP B 1 493 ? -47.469 15.023 4.852 1 44.62 493 ASP B N 1
ATOM 10017 C CA . ASP B 1 493 ? -48.875 14.641 5.023 1 44.62 493 ASP B CA 1
ATOM 10018 C C . ASP B 1 493 ? -49.469 15.328 6.246 1 44.62 493 ASP B C 1
ATOM 10020 O O . ASP B 1 493 ? -50.688 15.258 6.465 1 44.62 493 ASP B O 1
ATOM 10024 N N . GLY B 1 494 ? -48.938 15.773 7.254 1 43.66 494 GLY B N 1
ATOM 10025 C CA . GLY B 1 494 ? -49.719 16.109 8.438 1 43.66 494 GLY B CA 1
ATOM 10026 C C . GLY B 1 494 ? -49.281 17.422 9.07 1 43.66 494 GLY B C 1
ATOM 10027 O O . GLY B 1 494 ? -48.156 17.844 8.906 1 43.66 494 GLY B O 1
ATOM 10028 N N . GLY B 1 495 ? -50.156 18.672 8.945 1 50.59 495 GLY B N 1
ATOM 10029 C CA . GLY B 1 495 ? -50.125 19.953 9.609 1 50.59 495 GLY B CA 1
ATOM 10030 C C . GLY B 1 495 ? -48.844 20.219 10.391 1 50.59 495 GLY B C 1
ATOM 10031 O O . GLY B 1 495 ? -47.969 19.344 10.453 1 50.59 495 GLY B O 1
ATOM 10032 N N . LEU B 1 496 ? -48.438 21.469 10.805 1 52.72 496 LEU B N 1
ATOM 10033 C CA . LEU B 1 496 ? -47.25 21.891 11.539 1 52.72 496 LEU B CA 1
ATOM 10034 C C . LEU B 1 496 ? -46.969 20.953 12.703 1 52.72 496 LEU B C 1
ATOM 10036 O O . LEU B 1 496 ? -45.812 20.578 12.953 1 52.72 496 LEU B O 1
ATOM 10040 N N . HIS B 1 497 ? -47.969 20.641 13.438 1 51.78 497 HIS B N 1
ATOM 10041 C CA . HIS B 1 497 ? -47.844 19.75 14.586 1 51.78 497 HIS B CA 1
ATOM 10042 C C . HIS B 1 497 ? -47.312 18.375 14.172 1 51.78 497 HIS B C 1
ATOM 10044 O O . HIS B 1 497 ? -46.5 17.781 14.859 1 51.78 497 HIS B O 1
ATOM 10050 N N . SER B 1 498 ? -47.844 18.016 13.094 1 64 498 SER B N 1
ATOM 10051 C CA . SER B 1 498 ? -47.438 16.703 12.594 1 64 498 SER B CA 1
ATOM 10052 C C . SER B 1 498 ? -45.969 16.703 12.148 1 64 498 SER B C 1
ATOM 10054 O O . SER B 1 498 ? -45.25 15.734 12.383 1 64 498 SER B O 1
ATOM 10056 N N . THR B 1 499 ? -45.656 17.891 11.758 1 76.56 499 THR B N 1
ATOM 10057 C CA . THR B 1 499 ? -44.281 18.031 11.328 1 76.56 499 THR B CA 1
ATOM 10058 C C . THR B 1 499 ? -43.344 18.047 12.531 1 76.56 499 THR B C 1
ATOM 10060 O O . THR B 1 499 ? -42.312 17.375 12.531 1 76.56 499 THR B O 1
ATOM 10063 N N . ASN B 1 500 ? -43.812 18.734 13.586 1 87.06 500 ASN B N 1
ATOM 10064 C CA . ASN B 1 500 ? -43 18.828 14.781 1 87.06 500 ASN B CA 1
ATOM 10065 C C . ASN B 1 500 ? -42.844 17.484 15.469 1 87.06 500 ASN B C 1
ATOM 10067 O O . ASN B 1 500 ? -41.719 17.125 15.891 1 87.06 500 ASN B O 1
ATOM 10071 N N . GLU B 1 501 ? -43.938 16.766 15.492 1 88.31 501 GLU B N 1
ATOM 10072 C CA . GLU B 1 501 ? -43.875 15.445 16.109 1 88.31 501 GLU B CA 1
ATOM 10073 C C . GLU B 1 501 ? -42.969 14.5 15.312 1 88.31 501 GLU B C 1
ATOM 10075 O O . GLU B 1 501 ? -42.25 13.688 15.891 1 88.31 501 GLU B O 1
ATOM 10080 N N . SER B 1 502 ? -43.094 14.688 14.078 1 89.81 502 SER B N 1
ATOM 10081 C CA . SER B 1 502 ? -42.25 13.844 13.219 1 89.81 502 SER B CA 1
ATOM 10082 C C . SER B 1 502 ? -40.781 14.156 13.391 1 89.81 502 SER B C 1
ATOM 10084 O O . SER B 1 502 ? -39.938 13.25 13.438 1 89.81 502 SER B O 1
ATOM 10086 N N . ILE B 1 503 ? -40.469 15.406 13.477 1 92.88 503 ILE B N 1
ATOM 10087 C CA . ILE B 1 503 ? -39.094 15.828 13.656 1 92.88 503 ILE B CA 1
ATOM 10088 C C . ILE B 1 503 ? -38.531 15.281 14.969 1 92.88 503 ILE B C 1
ATOM 10090 O O . ILE B 1 503 ? -37.438 14.719 15.008 1 92.88 503 ILE B O 1
ATOM 10094 N N . ILE B 1 504 ? -39.312 15.375 16.031 1 94 504 ILE B N 1
ATOM 10095 C CA . ILE B 1 504 ? -38.875 14.922 17.344 1 94 504 ILE B CA 1
ATOM 10096 C C . ILE B 1 504 ? -38.75 13.398 17.344 1 94 504 ILE B C 1
ATOM 10098 O O . ILE B 1 504 ? -37.812 12.852 17.969 1 94 504 ILE B O 1
ATOM 10102 N N . SER B 1 505 ? -39.719 12.758 16.656 1 94.25 505 SER B N 1
ATOM 10103 C CA . SER B 1 505 ? -39.625 11.305 16.562 1 94.25 505 SER B CA 1
ATOM 10104 C C . SER B 1 505 ? -38.344 10.852 15.883 1 94.25 505 SER B C 1
ATOM 10106 O O . SER B 1 505 ? -37.656 9.953 16.375 1 94.25 505 SER B O 1
ATOM 10108 N N . VAL B 1 506 ? -38.031 11.461 14.812 1 93.81 506 VAL B N 1
ATOM 10109 C CA . VAL B 1 506 ? -36.812 11.117 14.086 1 93.81 506 VAL B CA 1
ATOM 10110 C C . VAL B 1 506 ? -35.594 11.469 14.938 1 93.81 506 VAL B C 1
ATOM 10112 O O . VAL B 1 506 ? -34.625 10.695 14.992 1 93.81 506 VAL B O 1
ATOM 10115 N N . TYR B 1 507 ? -35.688 12.656 15.625 1 94.88 507 TYR B N 1
ATOM 10116 C CA . TYR B 1 507 ? -34.656 13.07 16.547 1 94.88 507 TYR B CA 1
ATOM 10117 C C . TYR B 1 507 ? -34.406 12 17.609 1 94.88 507 TYR B C 1
ATOM 10119 O O . TYR B 1 507 ? -33.25 11.617 17.859 1 94.88 507 TYR B O 1
ATOM 10127 N N . LYS B 1 508 ? -35.344 11.492 18.125 1 95.75 508 LYS B N 1
ATOM 10128 C CA . LYS B 1 508 ? -35.25 10.469 19.172 1 95.75 508 LYS B CA 1
ATOM 10129 C C . LYS B 1 508 ? -34.594 9.203 18.625 1 95.75 508 LYS B C 1
ATOM 10131 O O . LYS B 1 508 ? -33.75 8.586 19.281 1 95.75 508 LYS B O 1
ATOM 10136 N N . GLU B 1 509 ? -35 8.836 17.438 1 95.25 509 GLU B N 1
ATOM 10137 C CA . GLU B 1 509 ? -34.406 7.664 16.797 1 95.25 509 GLU B CA 1
ATOM 10138 C C . GLU B 1 509 ? -32.938 7.859 16.547 1 95.25 509 GLU B C 1
ATOM 10140 O O . GLU B 1 509 ? -32.125 6.93 16.719 1 95.25 509 GLU B O 1
ATOM 10145 N N . MET B 1 510 ? -32.594 9.031 16.109 1 96.31 510 MET B N 1
ATOM 10146 C CA . MET B 1 510 ? -31.172 9.344 15.844 1 96.31 510 MET B CA 1
ATOM 10147 C C . MET B 1 510 ? -30.344 9.242 17.125 1 96.31 510 MET B C 1
ATOM 10149 O O . MET B 1 510 ? -29.281 8.633 17.109 1 96.31 510 MET B O 1
ATOM 10153 N N . VAL B 1 511 ? -30.859 9.812 18.156 1 94.94 511 VAL B N 1
ATOM 10154 C CA . VAL B 1 511 ? -30.156 9.789 19.453 1 94.94 511 VAL B CA 1
ATOM 10155 C C . VAL B 1 511 ? -30.031 8.352 19.938 1 94.94 511 VAL B C 1
ATOM 10157 O O . VAL B 1 511 ? -28.953 7.938 20.375 1 94.94 511 VAL B O 1
ATOM 10160 N N . HIS B 1 512 ? -31.125 7.574 19.797 1 94.06 512 HIS B N 1
ATOM 10161 C CA . HIS B 1 512 ? -31.125 6.18 20.234 1 94.06 512 HIS B CA 1
ATOM 10162 C C . HIS B 1 512 ? -30.125 5.352 19.438 1 94.06 512 HIS B C 1
ATOM 10164 O O . HIS B 1 512 ? -29.484 4.445 19.984 1 94.06 512 HIS B O 1
ATOM 10170 N N . SER B 1 513 ? -30.016 5.668 18.203 1 93.5 513 SER B N 1
ATOM 10171 C CA . SER B 1 513 ? -29.125 4.91 17.312 1 93.5 513 SER B CA 1
ATOM 10172 C C . SER B 1 513 ? -27.688 5.352 17.469 1 93.5 513 SER B C 1
ATOM 10174 O O . SER B 1 513 ? -26.781 4.762 16.875 1 93.5 513 SER B O 1
ATOM 10176 N N . GLY B 1 514 ? -27.422 6.363 18.234 1 93.5 514 GLY B N 1
ATOM 10177 C CA . GLY B 1 514 ? -26.062 6.801 18.484 1 93.5 514 GLY B CA 1
ATOM 10178 C C . GLY B 1 514 ? -25.5 7.68 17.391 1 93.5 514 GLY B C 1
ATOM 10179 O O . GLY B 1 514 ? -24.297 7.645 17.109 1 93.5 514 GLY B O 1
ATOM 10180 N N . VAL B 1 515 ? -26.312 8.422 16.672 1 96.12 515 VAL B N 1
ATOM 10181 C CA . VAL B 1 515 ? -25.891 9.375 15.664 1 96.12 515 VAL B CA 1
ATOM 10182 C C . VAL B 1 515 ? -25.016 10.453 16.312 1 96.12 515 VAL B C 1
ATOM 10184 O O . VAL B 1 515 ? -25.297 10.906 17.422 1 96.12 515 VAL B O 1
ATOM 10187 N N . ASP B 1 516 ? -23.984 10.875 15.555 1 96.62 516 ASP B N 1
ATOM 10188 C CA . ASP B 1 516 ? -23.016 11.805 16.141 1 96.62 516 ASP B CA 1
ATOM 10189 C C . ASP B 1 516 ? -23.375 13.25 15.828 1 96.62 516 ASP B C 1
ATOM 10191 O O . ASP B 1 516 ? -23.188 14.141 16.656 1 96.62 516 ASP B O 1
ATOM 10195 N N . ILE B 1 517 ? -23.859 13.477 14.625 1 98.19 517 ILE B N 1
ATOM 10196 C CA . ILE B 1 517 ? -24.219 14.82 14.164 1 98.19 517 ILE B CA 1
ATOM 10197 C C . ILE B 1 517 ? -25.562 14.781 13.445 1 98.19 517 ILE B C 1
ATOM 10199 O O . ILE B 1 517 ? -25.797 13.898 12.617 1 98.19 517 ILE B O 1
ATOM 10203 N N . ILE B 1 518 ? -26.406 15.68 13.781 1 98.06 518 ILE B N 1
ATOM 10204 C CA . ILE B 1 518 ? -27.672 15.82 13.086 1 98.06 518 ILE B CA 1
ATOM 10205 C C . ILE B 1 518 ? -27.578 16.953 12.07 1 98.06 518 ILE B C 1
ATOM 10207 O O . ILE B 1 518 ? -27.328 18.109 12.445 1 98.06 518 ILE B O 1
ATOM 10211 N N . ASP B 1 519 ? -27.766 16.672 10.812 1 97.88 519 ASP B N 1
ATOM 10212 C CA . ASP B 1 519 ? -27.641 17.641 9.727 1 97.88 519 ASP B CA 1
ATOM 10213 C C . ASP B 1 519 ? -29.016 18.078 9.234 1 97.88 519 ASP B C 1
ATOM 10215 O O . ASP B 1 519 ? -29.703 17.328 8.539 1 97.88 519 ASP B O 1
ATOM 10219 N N . ILE B 1 520 ? -29.375 19.281 9.477 1 97 520 ILE B N 1
ATOM 10220 C CA . ILE B 1 520 ? -30.688 19.797 9.141 1 97 520 ILE B CA 1
ATOM 10221 C C . ILE B 1 520 ? -30.609 20.609 7.848 1 97 520 ILE B C 1
ATOM 10223 O O . ILE B 1 520 ? -29.781 21.516 7.723 1 97 520 ILE B O 1
ATOM 10227 N N . GLY B 1 521 ? -31.391 20.25 6.887 1 94.25 521 GLY B N 1
ATOM 10228 C CA . GLY B 1 521 ? -31.422 20.938 5.609 1 94.25 521 GLY B CA 1
ATOM 10229 C C . GLY B 1 521 ? -32.812 21.375 5.195 1 94.25 521 GLY B C 1
ATOM 10230 O O . GLY B 1 521 ? -33.781 20.641 5.402 1 94.25 521 GLY B O 1
ATOM 10231 N N . GLY B 1 522 ? -32.906 22.547 4.613 1 91.81 522 GLY B N 1
ATOM 10232 C CA . GLY B 1 522 ? -34.188 23.062 4.148 1 91.81 522 GLY B CA 1
ATOM 10233 C C . GLY B 1 522 ? -34.281 23.156 2.637 1 91.81 522 GLY B C 1
ATOM 10234 O O . GLY B 1 522 ? -35.281 23.609 2.098 1 91.81 522 GLY B O 1
ATOM 10235 N N . VAL B 1 523 ? -33.188 22.766 1.943 1 88.69 523 VAL B N 1
ATOM 10236 C CA . VAL B 1 523 ? -33.125 22.828 0.487 1 88.69 523 VAL B CA 1
ATOM 10237 C C . VAL B 1 523 ? -32.781 21.438 -0.074 1 88.69 523 VAL B C 1
ATOM 10239 O O . VAL B 1 523 ? -31.875 20.781 0.411 1 88.69 523 VAL B O 1
ATOM 10242 N N . SER B 1 524 ? -33.625 21.031 -1.048 1 80.5 524 SER B N 1
ATOM 10243 C CA . SER B 1 524 ? -33.281 19.797 -1.754 1 80.5 524 SER B CA 1
ATOM 10244 C C . SER B 1 524 ? -32.219 20.047 -2.832 1 80.5 524 SER B C 1
ATOM 10246 O O . SER B 1 524 ? -32.375 20.953 -3.664 1 80.5 524 SER B O 1
ATOM 10248 N N . THR B 1 525 ? -31.156 19.281 -2.785 1 73.56 525 THR B N 1
ATOM 10249 C CA . THR B 1 525 ? -30.078 19.484 -3.75 1 73.56 525 THR B CA 1
ATOM 10250 C C . THR B 1 525 ? -30.078 18.375 -4.805 1 73.56 525 THR B C 1
ATOM 10252 O O . THR B 1 525 ? -29.094 18.172 -5.5 1 73.56 525 THR B O 1
ATOM 10255 N N . ARG B 1 526 ? -31.188 17.688 -4.934 1 70.62 526 ARG B N 1
ATOM 10256 C CA . ARG B 1 526 ? -31.328 16.688 -5.984 1 70.62 526 ARG B CA 1
ATOM 10257 C C . ARG B 1 526 ? -31.234 17.328 -7.367 1 70.62 526 ARG B C 1
ATOM 10259 O O . ARG B 1 526 ? -31.609 18.484 -7.547 1 70.62 526 ARG B O 1
ATOM 10266 N N . PRO B 1 527 ? -30.688 16.547 -8.281 1 65.94 527 PRO B N 1
ATOM 10267 C CA . PRO B 1 527 ? -30.594 17.094 -9.641 1 65.94 527 PRO B CA 1
ATOM 10268 C C . PRO B 1 527 ? -31.953 17.578 -10.172 1 65.94 527 PRO B C 1
ATOM 10270 O O . PRO B 1 527 ? -32.938 16.875 -10.039 1 65.94 527 PRO B O 1
ATOM 10273 N N . GLY B 1 528 ? -31.984 18.688 -10.641 1 66.75 528 GLY B N 1
ATOM 10274 C CA . GLY B 1 528 ? -33.188 19.234 -11.234 1 66.75 528 GLY B CA 1
ATOM 10275 C C . GLY B 1 528 ? -34 20.062 -10.266 1 66.75 528 GLY B C 1
ATOM 10276 O O . GLY B 1 528 ? -34.938 20.766 -10.664 1 66.75 528 GLY B O 1
ATOM 10277 N N . ALA B 1 529 ? -33.656 19.922 -8.977 1 70.62 529 ALA B N 1
ATOM 10278 C CA . ALA B 1 529 ? -34.406 20.672 -7.969 1 70.62 529 ALA B CA 1
ATOM 10279 C C . ALA B 1 529 ? -34.062 22.156 -8.008 1 70.62 529 ALA B C 1
ATOM 10281 O O . ALA B 1 529 ? -32.938 22.531 -8.312 1 70.62 529 ALA B O 1
ATOM 10282 N N . THR B 1 530 ? -35.125 23 -7.863 1 77.5 530 THR B N 1
ATOM 10283 C CA . THR B 1 530 ? -34.938 24.438 -7.75 1 77.5 530 THR B CA 1
ATOM 10284 C C . THR B 1 530 ? -34.906 24.859 -6.285 1 77.5 530 THR B C 1
ATOM 10286 O O . THR B 1 530 ? -35.781 24.469 -5.504 1 77.5 530 THR B O 1
ATOM 10289 N N . ALA B 1 531 ? -33.906 25.672 -5.965 1 81 531 ALA B N 1
ATOM 10290 C CA . ALA B 1 531 ? -33.781 26.125 -4.582 1 81 531 ALA B CA 1
ATOM 10291 C C . ALA B 1 531 ? -34.875 27.125 -4.219 1 81 531 ALA B C 1
ATOM 10293 O O . ALA B 1 531 ? -35.188 28.016 -5.008 1 81 531 ALA B O 1
ATOM 10294 N N . PRO B 1 532 ? -35.469 26.922 -3.078 1 87.5 532 PRO B N 1
ATOM 10295 C CA . PRO B 1 532 ? -36.406 27.938 -2.613 1 87.5 532 PRO B CA 1
ATOM 10296 C C . PRO B 1 532 ? -35.75 29.25 -2.232 1 87.5 532 PRO B C 1
ATOM 10298 O O . PRO B 1 532 ? -34.5 29.344 -2.252 1 87.5 532 PRO B O 1
ATOM 10301 N N . SER B 1 533 ? -36.562 30.219 -1.935 1 91.31 533 SER B N 1
ATOM 10302 C CA . SER B 1 533 ? -36 31.5 -1.501 1 91.31 533 SER B CA 1
ATOM 10303 C C . SER B 1 533 ? -35.344 31.391 -0.127 1 91.31 533 SER B C 1
ATOM 10305 O O . SER B 1 533 ? -35.594 30.422 0.602 1 91.31 533 SER B O 1
ATOM 10307 N N . GLU B 1 534 ? -34.531 32.312 0.168 1 94.69 534 GLU B N 1
ATOM 10308 C CA . GLU B 1 534 ? -33.844 32.375 1.455 1 94.69 534 GLU B CA 1
ATOM 10309 C C . GLU B 1 534 ? -34.844 32.406 2.611 1 94.69 534 GLU B C 1
ATOM 10311 O O . GLU B 1 534 ? -34.625 31.719 3.621 1 94.69 534 GLU B O 1
ATOM 10316 N N . GLU B 1 535 ? -35.906 33.125 2.416 1 95.5 535 GLU B N 1
ATOM 10317 C CA . GLU B 1 535 ? -36.906 33.25 3.445 1 95.5 535 GLU B CA 1
ATOM 10318 C C . GLU B 1 535 ? -37.594 31.906 3.709 1 95.5 535 GLU B C 1
ATOM 10320 O O . GLU B 1 535 ? -37.875 31.547 4.859 1 95.5 535 GLU B O 1
ATOM 10325 N N . VAL B 1 536 ? -37.844 31.203 2.66 1 93.69 536 VAL B N 1
ATOM 10326 C CA . VAL B 1 536 ? -38.469 29.906 2.783 1 93.69 536 VAL B CA 1
ATOM 10327 C C . VAL B 1 536 ? -37.531 28.922 3.498 1 93.69 536 VAL B C 1
ATOM 10329 O O . VAL B 1 536 ? -37.969 28.172 4.379 1 93.69 536 VAL B O 1
ATOM 10332 N N . GLU B 1 537 ? -36.312 28.953 3.133 1 94.31 537 GLU B N 1
ATOM 10333 C CA . GLU B 1 537 ? -35.344 28.078 3.793 1 94.31 537 GLU B CA 1
ATOM 10334 C C . GLU B 1 537 ? -35.25 28.391 5.281 1 94.31 537 GLU B C 1
ATOM 10336 O O . GLU B 1 537 ? -35.219 27.484 6.113 1 94.31 537 GLU B O 1
ATOM 10341 N N . LEU B 1 538 ? -35.25 29.672 5.613 1 96.62 538 LEU B N 1
ATOM 10342 C CA . LEU B 1 538 ? -35.188 30.094 7.004 1 96.62 538 LEU B CA 1
ATOM 10343 C C . LEU B 1 538 ? -36.406 29.609 7.777 1 96.62 538 LEU B C 1
ATOM 10345 O O . LEU B 1 538 ? -36.281 29.141 8.914 1 96.62 538 LEU B O 1
ATOM 10349 N N . SER B 1 539 ? -37.562 29.656 7.133 1 94.69 539 SER B N 1
ATOM 10350 C CA . SER B 1 539 ? -38.812 29.266 7.781 1 94.69 539 SER B CA 1
ATOM 10351 C C . SER B 1 539 ? -38.875 27.766 8.016 1 94.69 539 SER B C 1
ATOM 10353 O O . SER B 1 539 ? -39.656 27.297 8.844 1 94.69 539 SER B O 1
ATOM 10355 N N . ARG B 1 540 ? -38.062 27.078 7.34 1 92.75 540 ARG B N 1
ATOM 10356 C CA . ARG B 1 540 ? -38 25.625 7.48 1 92.75 540 ARG B CA 1
ATOM 10357 C C . ARG B 1 540 ? -36.969 25.203 8.531 1 92.75 540 ARG B C 1
ATOM 10359 O O . ARG B 1 540 ? -37.281 24.438 9.445 1 92.75 540 ARG B O 1
ATOM 10366 N N . VAL B 1 541 ? -35.812 25.781 8.477 1 95.94 541 VAL B N 1
ATOM 10367 C CA . VAL B 1 541 ? -34.656 25.297 9.219 1 95.94 541 VAL B CA 1
ATOM 10368 C C . VAL B 1 541 ? -34.688 25.844 10.648 1 95.94 541 VAL B C 1
ATOM 10370 O O . VAL B 1 541 ? -34.469 25.094 11.609 1 95.94 541 VAL B O 1
ATOM 10373 N N . ILE B 1 542 ? -35 27.078 10.844 1 97.19 542 ILE B N 1
ATOM 10374 C CA . ILE B 1 542 ? -34.875 27.75 12.133 1 97.19 542 ILE B CA 1
ATOM 10375 C C . ILE B 1 542 ? -35.844 27.141 13.141 1 97.19 542 ILE B C 1
ATOM 10377 O O . ILE B 1 542 ? -35.438 26.766 14.242 1 97.19 542 ILE B O 1
ATOM 10381 N N . PRO B 1 543 ? -37.156 26.891 12.742 1 95.56 543 PRO B N 1
ATOM 10382 C CA . PRO B 1 543 ? -38.062 26.266 13.695 1 95.56 543 PRO B CA 1
ATOM 10383 C C . PRO B 1 543 ? -37.656 24.859 14.086 1 95.56 543 PRO B C 1
ATOM 10385 O O . PRO B 1 543 ? -37.844 24.438 15.227 1 95.56 543 PRO B O 1
ATOM 10388 N N . ALA B 1 544 ? -37.094 24.188 13.141 1 95.56 544 ALA B N 1
ATOM 10389 C CA . ALA B 1 544 ? -36.656 22.812 13.422 1 95.56 544 ALA B CA 1
ATOM 10390 C C . ALA B 1 544 ? -35.531 22.812 14.453 1 95.56 544 ALA B C 1
ATOM 10392 O O . ALA B 1 544 ? -35.562 22.016 15.391 1 95.56 544 ALA B O 1
ATOM 10393 N N . ILE B 1 545 ? -34.562 23.703 14.328 1 97.19 545 ILE B N 1
ATOM 10394 C CA . ILE B 1 545 ? -33.438 23.797 15.258 1 97.19 545 ILE B CA 1
ATOM 10395 C C . ILE B 1 545 ? -33.938 24.172 16.641 1 97.19 545 ILE B C 1
ATOM 10397 O O . ILE B 1 545 ? -33.594 23.547 17.641 1 97.19 545 ILE B O 1
ATOM 10401 N N . GLN B 1 546 ? -34.812 25.125 16.688 1 96.94 546 GLN B N 1
ATOM 10402 C CA . GLN B 1 546 ? -35.375 25.609 17.953 1 96.94 546 GLN B CA 1
ATOM 10403 C C . GLN B 1 546 ? -36.188 24.516 18.656 1 96.94 546 GLN B C 1
ATOM 10405 O O . GLN B 1 546 ? -36.125 24.375 19.875 1 96.94 546 GLN B O 1
ATOM 10410 N N . LEU B 1 547 ? -36.938 23.812 17.812 1 96.44 547 LEU B N 1
ATOM 10411 C CA . LEU B 1 547 ? -37.781 22.734 18.344 1 96.44 547 LEU B CA 1
ATOM 10412 C C . LEU B 1 547 ? -36.906 21.688 19.047 1 96.44 547 LEU B C 1
ATOM 10414 O O . LEU B 1 547 ? -37.219 21.266 20.156 1 96.44 547 LEU B O 1
ATOM 10418 N N . ILE B 1 548 ? -35.812 21.281 18.453 1 96.88 548 ILE B N 1
ATOM 10419 C CA . ILE B 1 548 ? -34.938 20.281 19.016 1 96.88 548 ILE B CA 1
ATOM 10420 C C . ILE B 1 548 ? -34.281 20.828 20.281 1 96.88 548 ILE B C 1
ATOM 10422 O O . ILE B 1 548 ? -34.25 20.141 21.312 1 96.88 548 ILE B O 1
ATOM 10426 N N . ARG B 1 549 ? -33.844 22.078 20.281 1 96.75 549 ARG B N 1
ATOM 10427 C CA . ARG B 1 549 ? -33.188 22.672 21.438 1 96.75 549 ARG B CA 1
ATOM 10428 C C . ARG B 1 549 ? -34.125 22.812 22.609 1 96.75 549 ARG B C 1
ATOM 10430 O O . ARG B 1 549 ? -33.781 22.531 23.75 1 96.75 549 ARG B O 1
ATOM 10437 N N . ASN B 1 550 ? -35.344 23.203 22.312 1 96.19 550 ASN B N 1
ATOM 10438 C CA . ASN B 1 550 ? -36.344 23.297 23.359 1 96.19 550 ASN B CA 1
ATOM 10439 C C . ASN B 1 550 ? -36.656 21.938 23.969 1 96.19 550 ASN B C 1
ATOM 10441 O O . ASN B 1 550 ? -36.812 21.812 25.188 1 96.19 550 ASN B O 1
ATOM 10445 N N . TYR B 1 551 ? -36.781 20.984 23.094 1 96.25 551 TYR B N 1
ATOM 10446 C CA . TYR B 1 551 ? -37.031 19.625 23.578 1 96.25 551 TYR B CA 1
ATOM 10447 C C . TYR B 1 551 ? -35.906 19.156 24.484 1 96.25 551 TYR B C 1
ATOM 10449 O O . TYR B 1 551 ? -36.188 18.562 25.531 1 96.25 551 TYR B O 1
ATOM 10457 N N . GLU B 1 552 ? -34.688 19.391 24.094 1 95.44 552 GLU B N 1
ATOM 10458 C CA . GLU B 1 552 ? -33.5 19 24.875 1 95.44 552 GLU B CA 1
ATOM 10459 C C . GLU B 1 552 ? -33.5 19.672 26.25 1 95.44 552 GLU B C 1
ATOM 10461 O O . GLU B 1 552 ? -33.25 19.047 27.266 1 95.44 552 GLU B O 1
ATOM 10466 N N . LYS B 1 553 ? -33.844 20.906 26.281 1 95 553 LYS B N 1
ATOM 10467 C CA . LYS B 1 553 ? -33.906 21.688 27.531 1 95 553 LYS B CA 1
ATOM 10468 C C . LYS B 1 553 ? -35 21.172 28.453 1 95 553 LYS B C 1
ATOM 10470 O O . LYS B 1 553 ? -34.75 20.953 29.641 1 95 553 LYS B O 1
ATOM 10475 N N . GLU B 1 554 ? -36.125 20.984 27.844 1 95.94 554 GLU B N 1
ATOM 10476 C CA . GLU B 1 554 ? -37.281 20.547 28.609 1 95.94 554 GLU B CA 1
ATOM 10477 C C . GLU B 1 554 ? -37.062 19.172 29.234 1 95.94 554 GLU B C 1
ATOM 10479 O O . GLU B 1 554 ? -37.562 18.875 30.312 1 95.94 554 GLU B O 1
ATOM 10484 N N . ASN B 1 555 ? -36.312 18.375 28.594 1 95.62 555 ASN B N 1
ATOM 10485 C CA . ASN B 1 555 ? -36.125 17.016 29.062 1 95.62 555 ASN B CA 1
ATOM 10486 C C . ASN B 1 555 ? -34.75 16.844 29.688 1 95.62 555 ASN B C 1
ATOM 10488 O O . ASN B 1 555 ? -34.312 15.711 29.938 1 95.62 555 ASN B O 1
ATOM 10492 N N . SER B 1 556 ? -33.969 17.906 29.906 1 94.06 556 SER B N 1
ATOM 10493 C CA . SER B 1 556 ? -32.656 17.922 30.531 1 94.06 556 SER B CA 1
ATOM 10494 C C . SER B 1 556 ? -31.688 16.969 29.844 1 94.06 556 SER B C 1
ATOM 10496 O O . SER B 1 556 ? -31 16.172 30.5 1 94.06 556 SER B O 1
ATOM 10498 N N . LEU B 1 557 ? -31.859 16.984 28.516 1 92.25 557 LEU B N 1
ATOM 10499 C CA . LEU B 1 557 ? -30.969 16.156 27.719 1 92.25 557 LEU B CA 1
ATOM 10500 C C . LEU B 1 557 ? -29.703 16.922 27.344 1 92.25 557 LEU B C 1
ATOM 10502 O O . LEU B 1 557 ? -29.719 18.156 27.25 1 92.25 557 LEU B O 1
ATOM 10506 N N . GLN B 1 558 ? -28.609 16.188 27.203 1 89.88 558 GLN B N 1
ATOM 10507 C CA . GLN B 1 558 ? -27.391 16.781 26.672 1 89.88 558 GLN B CA 1
ATOM 10508 C C . GLN B 1 558 ? -27.578 17.25 25.234 1 89.88 558 GLN B C 1
ATOM 10510 O O . GLN B 1 558 ? -28.172 16.547 24.406 1 89.88 558 GLN B O 1
ATOM 10515 N N . PRO B 1 559 ? -27.156 18.406 24.938 1 92.31 559 PRO B N 1
ATOM 10516 C CA . PRO B 1 559 ? -27.344 18.906 23.578 1 92.31 559 PRO B CA 1
ATOM 10517 C C . PRO B 1 559 ? -26.609 18.094 22.531 1 92.31 559 PRO B C 1
ATOM 10519 O O . PRO B 1 559 ? -25.422 17.781 22.703 1 92.31 559 PRO B O 1
ATOM 10522 N N . GLN B 1 560 ? -27.328 17.766 21.484 1 94.19 560 GLN B N 1
ATOM 10523 C CA . GLN B 1 560 ? -26.719 17.094 20.344 1 94.19 560 GLN B CA 1
ATOM 10524 C C . GLN B 1 560 ? -26.031 18.109 19.422 1 94.19 560 GLN B C 1
ATOM 10526 O O . GLN B 1 560 ? -26.391 19.281 19.391 1 94.19 560 GLN B O 1
ATOM 10531 N N . VAL B 1 561 ? -25 17.656 18.734 1 97.56 561 VAL B N 1
ATOM 10532 C CA . VAL B 1 561 ? -24.359 18.5 17.734 1 97.56 561 VAL B CA 1
ATOM 10533 C C . VAL B 1 561 ? -25.25 18.625 16.5 1 97.56 561 VAL B C 1
ATOM 10535 O O . VAL B 1 561 ? -25.641 17.625 15.914 1 97.56 561 VAL B O 1
ATOM 10538 N N . ILE B 1 562 ? -25.625 19.844 16.141 1 98.19 562 ILE B N 1
ATOM 10539 C CA . ILE B 1 562 ? -26.5 20.109 15.008 1 98.19 562 ILE B CA 1
ATOM 10540 C C . ILE B 1 562 ? -25.734 20.844 13.914 1 98.19 562 ILE B C 1
ATOM 10542 O O . ILE B 1 562 ? -25.109 21.875 14.18 1 98.19 562 ILE B O 1
ATOM 10546 N N . SER B 1 563 ? -25.688 20.281 12.734 1 98.56 563 SER B N 1
ATOM 10547 C CA . SER B 1 563 ? -25.188 20.922 11.523 1 98.56 563 SER B CA 1
ATOM 10548 C C . SER B 1 563 ? -26.328 21.469 10.672 1 98.56 563 SER B C 1
ATOM 10550 O O . SER B 1 563 ? -27.391 20.859 10.586 1 98.56 563 SER B O 1
ATOM 10552 N N . VAL B 1 564 ? -26.109 22.656 10.109 1 98.38 564 VAL B N 1
ATOM 10553 C CA . VAL B 1 564 ? -27.078 23.188 9.164 1 98.38 564 VAL B CA 1
ATOM 10554 C C . VAL B 1 564 ? -26.547 23.062 7.742 1 98.38 564 VAL B C 1
ATOM 10556 O O . VAL B 1 564 ? -25.422 23.516 7.449 1 98.38 564 VAL B O 1
ATOM 10559 N N . ASP B 1 565 ? -27.281 22.406 6.922 1 96.69 565 ASP B N 1
ATOM 10560 C CA . ASP B 1 565 ? -26.953 22.25 5.508 1 96.69 565 ASP B CA 1
ATOM 10561 C C . ASP B 1 565 ? -27.438 23.453 4.703 1 96.69 565 ASP B C 1
ATOM 10563 O O . ASP B 1 565 ? -28.609 23.562 4.375 1 96.69 565 ASP B O 1
ATOM 10567 N N . THR B 1 566 ? -26.516 24.391 4.375 1 97.06 566 THR B N 1
ATOM 10568 C CA . THR B 1 566 ? -26.891 25.594 3.623 1 97.06 566 THR B CA 1
ATOM 10569 C C . THR B 1 566 ? -25.656 26.203 2.951 1 97.06 566 THR B C 1
ATOM 10571 O O . THR B 1 566 ? -24.531 26.016 3.414 1 97.06 566 THR B O 1
ATOM 10574 N N . PHE B 1 567 ? -25.906 26.875 1.851 1 95.19 567 PHE B N 1
ATOM 10575 C CA . PHE B 1 567 ? -24.844 27.594 1.176 1 95.19 567 PHE B CA 1
ATOM 10576 C C . PHE B 1 567 ? -25.062 29.109 1.289 1 95.19 567 PHE B C 1
ATOM 10578 O O . PHE B 1 567 ? -24.344 29.891 0.655 1 95.19 567 PHE B O 1
ATOM 10585 N N . ARG B 1 568 ? -26.031 29.5 2.084 1 96.31 568 ARG B N 1
ATOM 10586 C CA . ARG B 1 568 ? -26.391 30.922 2.236 1 96.31 568 ARG B CA 1
ATOM 10587 C C . ARG B 1 568 ? -25.891 31.453 3.572 1 96.31 568 ARG B C 1
ATOM 10589 O O . ARG B 1 568 ? -26.219 30.906 4.629 1 96.31 568 ARG B O 1
ATOM 10596 N N . SER B 1 569 ? -25.234 32.594 3.529 1 98.12 569 SER B N 1
ATOM 10597 C CA . SER B 1 569 ? -24.609 33.188 4.715 1 98.12 569 SER B CA 1
ATOM 10598 C C . SER B 1 569 ? -25.672 33.594 5.734 1 98.12 569 SER B C 1
ATOM 10600 O O . SER B 1 569 ? -25.5 33.406 6.938 1 98.12 569 SER B O 1
ATOM 10602 N N . GLN B 1 570 ? -26.766 34.062 5.285 1 97.94 570 GLN B N 1
ATOM 10603 C CA . GLN B 1 570 ? -27.812 34.531 6.191 1 97.94 570 GLN B CA 1
ATOM 10604 C C . GLN B 1 570 ? -28.469 33.375 6.91 1 97.94 570 GLN B C 1
ATOM 10606 O O . GLN B 1 570 ? -28.812 33.469 8.094 1 97.94 570 GLN B O 1
ATOM 10611 N N . VAL B 1 571 ? -28.734 32.312 6.203 1 98.12 571 VAL B N 1
ATOM 10612 C CA . VAL B 1 571 ? -29.312 31.125 6.812 1 98.12 571 VAL B CA 1
ATOM 10613 C C . VAL B 1 571 ? -28.328 30.547 7.824 1 98.12 571 VAL B C 1
ATOM 10615 O O . VAL B 1 571 ? -28.734 30.141 8.922 1 98.12 571 VAL B O 1
ATOM 10618 N N . ALA B 1 572 ? -27.078 30.5 7.477 1 98.5 572 ALA B N 1
ATOM 10619 C CA . ALA B 1 572 ? -26.062 30.031 8.406 1 98.5 572 ALA B CA 1
ATOM 10620 C C . ALA B 1 572 ? -26.031 30.875 9.68 1 98.5 572 ALA B C 1
ATOM 10622 O O . ALA B 1 572 ? -26.016 30.328 10.781 1 98.5 572 ALA B O 1
ATOM 10623 N N . LEU B 1 573 ? -26.047 32.188 9.516 1 98.56 573 LEU B N 1
ATOM 10624 C CA . LEU B 1 573 ? -26 33.125 10.633 1 98.56 573 LEU B CA 1
ATOM 10625 C C . LEU B 1 573 ? -27.172 32.875 11.594 1 98.56 573 LEU B C 1
ATOM 10627 O O . LEU B 1 573 ? -26.953 32.656 12.789 1 98.56 573 LEU B O 1
ATOM 10631 N N . LYS B 1 574 ? -28.359 32.844 11.047 1 98.56 574 LYS B N 1
ATOM 10632 C CA . LYS B 1 574 ? -29.562 32.688 11.875 1 98.56 574 LYS B CA 1
ATOM 10633 C C . LYS B 1 574 ? -29.625 31.312 12.508 1 98.56 574 LYS B C 1
ATOM 10635 O O . LYS B 1 574 ? -30.109 31.156 13.625 1 98.56 574 LYS B O 1
ATOM 10640 N N . SER B 1 575 ? -29.156 30.328 11.766 1 98.56 575 SER B N 1
ATOM 10641 C CA . SER B 1 575 ? -29.141 28.969 12.305 1 98.56 575 SER B CA 1
ATOM 10642 C C . SER B 1 575 ? -28.203 28.859 13.508 1 98.56 575 SER B C 1
ATOM 10644 O O . SER B 1 575 ? -28.562 28.266 14.523 1 98.56 575 SER B O 1
ATOM 10646 N N . LEU B 1 576 ? -27 29.422 13.398 1 98.25 576 LEU B N 1
ATOM 10647 C CA . LEU B 1 576 ? -26.047 29.391 14.5 1 98.25 576 LEU B CA 1
ATOM 10648 C C . LEU B 1 576 ? -26.578 30.156 15.703 1 98.25 576 LEU B C 1
ATOM 10650 O O . LEU B 1 576 ? -26.422 29.719 16.844 1 98.25 576 LEU B O 1
ATOM 10654 N N . GLU B 1 577 ? -27.25 31.219 15.445 1 97.75 577 GLU B N 1
ATOM 10655 C CA . GLU B 1 577 ? -27.859 31.984 16.516 1 97.75 577 GLU B CA 1
ATOM 10656 C C . GLU B 1 577 ? -28.969 31.203 17.203 1 97.75 577 GLU B C 1
ATOM 10658 O O . GLU B 1 577 ? -29.25 31.391 18.391 1 97.75 577 GLU B O 1
ATOM 10663 N N . SER B 1 578 ? -29.578 30.297 16.422 1 97.5 578 SER B N 1
ATOM 10664 C CA . SER B 1 578 ? -30.734 29.562 16.906 1 97.5 578 SER B CA 1
ATOM 10665 C C . SER B 1 578 ? -30.312 28.266 17.594 1 97.5 578 SER B C 1
ATOM 10667 O O . SER B 1 578 ? -31.156 27.531 18.109 1 97.5 578 SER B O 1
ATOM 10669 N N . GLY B 1 579 ? -29.062 27.953 17.516 1 96.81 579 GLY B N 1
ATOM 10670 C CA . GLY B 1 579 ? -28.625 26.797 18.281 1 96.81 579 GLY B CA 1
ATOM 10671 C C . GLY B 1 579 ? -27.859 25.781 17.453 1 96.81 579 GLY B C 1
ATOM 10672 O O . GLY B 1 579 ? -27.391 24.766 17.984 1 96.81 579 GLY B O 1
ATOM 10673 N N . ALA B 1 580 ? -27.781 25.922 16.156 1 98.19 580 ALA B N 1
ATOM 10674 C CA . ALA B 1 580 ? -26.922 25.062 15.352 1 98.19 580 ALA B CA 1
ATOM 10675 C C . ALA B 1 580 ? -25.453 25.25 15.727 1 98.19 580 ALA B C 1
ATOM 10677 O O . ALA B 1 580 ? -25.078 26.25 16.344 1 98.19 580 ALA B O 1
ATOM 10678 N N . ASN B 1 581 ? -24.609 24.266 15.359 1 98.25 581 ASN B N 1
ATOM 10679 C CA . ASN B 1 581 ? -23.234 24.281 15.82 1 98.25 581 ASN B CA 1
ATOM 10680 C C . ASN B 1 581 ? -22.25 24.266 14.648 1 98.25 581 ASN B C 1
ATOM 10682 O O . ASN B 1 581 ? -21.125 24.75 14.773 1 98.25 581 ASN B O 1
ATOM 10686 N N . ILE B 1 582 ? -22.625 23.609 13.531 1 98.5 582 ILE B N 1
ATOM 10687 C CA . ILE B 1 582 ? -21.766 23.375 12.375 1 98.5 582 ILE B CA 1
ATOM 10688 C C . ILE B 1 582 ? -22.453 23.906 11.117 1 98.5 5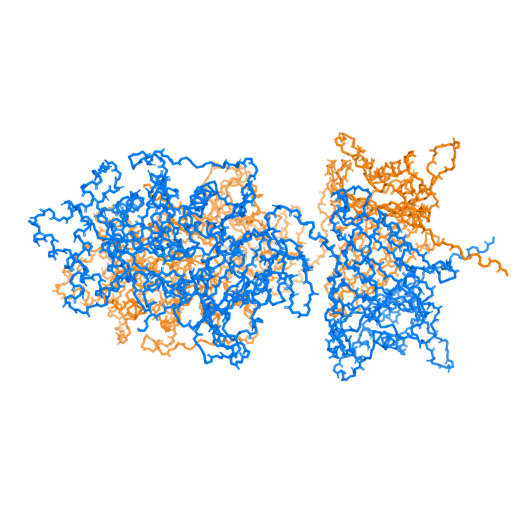82 ILE B C 1
ATOM 10690 O O . ILE B 1 582 ? -23.688 23.859 11.008 1 98.5 582 ILE B O 1
ATOM 10694 N N . VAL B 1 583 ? -21.703 24.469 10.18 1 98.69 583 VAL B N 1
ATOM 10695 C CA . VAL B 1 583 ? -22.234 24.844 8.867 1 98.69 583 VAL B CA 1
ATOM 10696 C C . VAL B 1 583 ? -21.734 23.875 7.805 1 98.69 583 VAL B C 1
ATOM 10698 O O . VAL B 1 583 ? -20.516 23.672 7.652 1 98.69 583 VAL B O 1
ATOM 10701 N N . ASN B 1 584 ? -22.625 23.188 7.164 1 98.19 584 ASN B N 1
ATOM 10702 C CA . ASN B 1 584 ? -22.344 22.297 6.043 1 98.19 584 ASN B CA 1
ATOM 10703 C C . ASN B 1 584 ? -22.688 22.938 4.711 1 98.19 584 ASN B C 1
ATOM 10705 O O . ASN B 1 584 ? -23.875 23.078 4.371 1 98.19 584 ASN B O 1
ATOM 10709 N N . ASP B 1 585 ? -21.688 23.375 3.982 1 97.5 585 ASP B N 1
ATOM 10710 C CA . ASP B 1 585 ? -21.859 24.125 2.74 1 97.5 585 ASP B CA 1
ATOM 10711 C C . ASP B 1 585 ? -21.375 23.312 1.54 1 97.5 585 ASP B C 1
ATOM 10713 O O . ASP B 1 585 ? -20.172 23.203 1.3 1 97.5 585 ASP B O 1
ATOM 10717 N N . ILE B 1 586 ? -22.266 22.875 0.714 1 93.69 586 ILE B N 1
ATOM 10718 C CA . ILE B 1 586 ? -21.953 21.984 -0.398 1 93.69 586 ILE B CA 1
ATOM 10719 C C . ILE B 1 586 ? -21.109 22.734 -1.435 1 93.69 586 ILE B C 1
ATOM 10721 O O . ILE B 1 586 ? -20.5 22.109 -2.305 1 93.69 586 ILE B O 1
ATOM 10725 N N . SER B 1 587 ? -21.031 24.109 -1.339 1 94.69 587 SER B N 1
ATOM 10726 C CA . SER B 1 587 ? -20.375 24.891 -2.385 1 94.69 587 SER B CA 1
ATOM 10727 C C . SER B 1 587 ? -19 25.359 -1.931 1 94.69 587 SER B C 1
ATOM 10729 O O . SER B 1 587 ? -18.219 25.875 -2.736 1 94.69 587 SER B O 1
ATOM 10731 N N . GLY B 1 588 ? -18.734 25.25 -0.631 1 96.19 588 GLY B N 1
ATOM 10732 C CA . GLY B 1 588 ? -17.469 25.75 -0.115 1 96.19 588 GLY B CA 1
ATOM 10733 C C . GLY B 1 588 ? -17.281 27.234 -0.318 1 96.19 588 GLY B C 1
ATOM 10734 O O . GLY B 1 588 ? -16.203 27.688 -0.695 1 96.19 588 GLY B O 1
ATOM 10735 N N . GLY B 1 589 ? -18.312 27.922 -0.126 1 96 589 GLY B N 1
ATOM 10736 C CA . GLY B 1 589 ? -18.25 29.375 -0.24 1 96 589 GLY B CA 1
ATOM 10737 C C . GLY B 1 589 ? -18.422 29.875 -1.664 1 96 589 GLY B C 1
ATOM 10738 O O . GLY B 1 589 ? -18.469 31.078 -1.905 1 96 589 GLY B O 1
ATOM 10739 N N . ARG B 1 590 ? -18.531 29.047 -2.631 1 93.06 590 ARG B N 1
ATOM 10740 C CA . ARG B 1 590 ? -18.609 29.406 -4.039 1 93.06 590 ARG B CA 1
ATOM 10741 C C . ARG B 1 590 ? -19.906 30.172 -4.336 1 93.06 590 ARG B C 1
ATOM 10743 O O . ARG B 1 590 ? -19.906 31.125 -5.109 1 93.06 590 ARG B O 1
ATOM 10750 N N . PHE B 1 591 ? -21 29.781 -3.736 1 92.75 591 PHE B N 1
ATOM 10751 C CA . PHE B 1 591 ? -22.297 30.375 -4.027 1 92.75 591 PHE B CA 1
ATOM 10752 C C . PHE B 1 591 ? -22.516 31.656 -3.221 1 92.75 591 PHE B C 1
ATOM 10754 O O . PHE B 1 591 ? -23.234 32.562 -3.65 1 92.75 591 PHE B O 1
ATOM 10761 N N . ASP B 1 592 ? -21.969 31.719 -1.991 1 95.5 592 ASP B N 1
ATOM 10762 C CA . ASP B 1 592 ? -22.062 32.875 -1.098 1 95.5 592 ASP B CA 1
ATOM 10763 C C . ASP B 1 592 ? -20.812 33.031 -0.244 1 95.5 592 ASP B C 1
ATOM 10765 O O . ASP B 1 592 ? -20.703 32.406 0.827 1 95.5 592 ASP B O 1
ATOM 10769 N N . GLU B 1 593 ? -19.969 33.875 -0.659 1 95.81 593 GLU B N 1
ATOM 10770 C CA . GLU B 1 593 ? -18.656 34.031 -0.029 1 95.81 593 GLU B CA 1
ATOM 10771 C C . GLU B 1 593 ? -18.781 34.625 1.371 1 95.81 593 GLU B C 1
ATOM 10773 O O . GLU B 1 593 ? -17.891 34.438 2.203 1 95.81 593 GLU B O 1
ATOM 10778 N N . GLN B 1 594 ? -19.812 35.281 1.688 1 97.5 594 GLN B N 1
ATOM 10779 C CA . GLN B 1 594 ? -20 35.906 2.984 1 97.5 594 GLN B CA 1
ATOM 10780 C C . GLN B 1 594 ? -20.172 34.875 4.094 1 97.5 594 GLN B C 1
ATOM 10782 O O . GLN B 1 594 ? -20.109 35.219 5.277 1 97.5 594 GLN B O 1
ATOM 10787 N N . ILE B 1 595 ? -20.391 33.688 3.697 1 98.44 595 ILE B N 1
ATOM 10788 C CA . ILE B 1 595 ? -20.562 32.594 4.668 1 98.44 595 ILE B CA 1
ATOM 10789 C C . ILE B 1 595 ? -19.281 32.438 5.488 1 98.44 595 ILE B C 1
ATOM 10791 O O . ILE B 1 595 ? -19.328 32.031 6.652 1 98.44 595 ILE B O 1
ATOM 10795 N N . PHE B 1 596 ? -18.141 32.781 4.891 1 98.25 596 PHE B N 1
ATOM 10796 C CA . PHE B 1 596 ? -16.875 32.688 5.598 1 98.25 596 PHE B CA 1
ATOM 10797 C C . PHE B 1 596 ? -16.828 33.656 6.77 1 98.25 596 PHE B C 1
ATOM 10799 O O . PHE B 1 596 ? -16.297 33.344 7.832 1 98.25 596 PHE B O 1
ATOM 10806 N N . ASP B 1 597 ? -17.391 34.812 6.605 1 98.12 597 ASP B N 1
ATOM 10807 C CA . ASP B 1 597 ? -17.438 35.781 7.68 1 98.12 597 ASP B CA 1
ATOM 10808 C C . ASP B 1 597 ? -18.266 35.281 8.859 1 98.12 597 ASP B C 1
ATOM 10810 O O . ASP B 1 597 ? -17.891 35.469 10.016 1 98.12 597 ASP B O 1
ATOM 10814 N N . VAL B 1 598 ? -19.344 34.625 8.523 1 98.5 598 VAL B N 1
ATOM 10815 C CA . VAL B 1 598 ? -20.234 34.094 9.547 1 98.5 598 VAL B CA 1
ATOM 10816 C C . VAL B 1 598 ? -19.516 33 10.32 1 98.5 598 VAL B C 1
ATOM 10818 O O . VAL B 1 598 ? -19.5 33 11.555 1 98.5 598 VAL B O 1
ATOM 10821 N N . VAL B 1 599 ? -18.891 32.094 9.625 1 98.31 599 VAL B N 1
ATOM 10822 C CA . VAL B 1 599 ? -18.188 30.953 10.219 1 98.31 599 VAL B CA 1
ATOM 10823 C C . VAL B 1 599 ? -17.047 31.469 11.094 1 98.31 599 VAL B C 1
ATOM 10825 O O . VAL B 1 599 ? -16.844 30.969 12.211 1 98.31 599 VAL B O 1
ATOM 10828 N N . ALA B 1 600 ? -16.328 32.438 10.586 1 97.56 600 ALA B N 1
ATOM 10829 C CA . ALA B 1 600 ? -15.219 33.031 11.336 1 97.56 600 ALA B CA 1
ATOM 10830 C C . ALA B 1 600 ? -15.719 33.688 12.617 1 97.56 600 ALA B C 1
ATOM 10832 O O . ALA B 1 600 ? -15.125 33.5 13.688 1 97.56 600 ALA B O 1
ATOM 10833 N N . LYS B 1 601 ? -16.781 34.375 12.508 1 96.62 601 LYS B N 1
ATOM 10834 C CA . LYS B 1 601 ? -17.344 35.125 13.633 1 96.62 601 LYS B CA 1
ATOM 10835 C C . LYS B 1 601 ? -17.734 34.188 14.766 1 96.62 601 LYS B C 1
ATOM 10837 O O . LYS B 1 601 ? -17.438 34.438 15.938 1 96.62 601 LYS B O 1
ATOM 10842 N N . PHE B 1 602 ? -18.328 33.094 14.461 1 97.44 602 PHE B N 1
ATOM 10843 C CA . PHE B 1 602 ? -18.844 32.188 15.477 1 97.44 602 PHE B CA 1
ATOM 10844 C C . PHE B 1 602 ? -17.797 31.156 15.867 1 97.44 602 PHE B C 1
ATOM 10846 O O . PHE B 1 602 ? -17.953 30.453 16.859 1 97.44 602 PHE B O 1
ATOM 10853 N N . GLY B 1 603 ? -16.719 31.031 15.07 1 97.06 603 GLY B N 1
ATOM 10854 C CA . GLY B 1 603 ? -15.75 29.953 15.289 1 97.06 603 GLY B CA 1
ATOM 10855 C C . GLY B 1 603 ? -16.344 28.578 15.055 1 97.06 603 GLY B C 1
ATOM 10856 O O . GLY B 1 603 ? -15.875 27.594 15.633 1 97.06 603 GLY B O 1
ATOM 10857 N N . ALA B 1 604 ? -17.406 28.5 14.227 1 98 604 ALA B N 1
ATOM 10858 C CA . ALA B 1 604 ? -18.125 27.25 13.984 1 98 604 ALA B CA 1
ATOM 10859 C C . ALA B 1 604 ? -17.344 26.344 13.031 1 98 604 ALA B C 1
ATOM 10861 O O . ALA B 1 604 ? -16.734 26.828 12.062 1 98 604 ALA B O 1
ATOM 10862 N N . PRO B 1 605 ? -17.344 24.984 13.344 1 98.38 605 PRO B N 1
ATOM 10863 C CA . PRO B 1 605 ? -16.812 24.078 12.32 1 98.38 605 PRO B CA 1
ATOM 10864 C C . PRO B 1 605 ? -17.484 24.266 10.961 1 98.38 605 PRO B C 1
ATOM 10866 O O . PRO B 1 605 ? -18.672 24.594 10.898 1 98.38 605 PRO B O 1
ATOM 10869 N N . TYR B 1 606 ? -16.734 24.141 9.922 1 98.56 606 TYR B N 1
ATOM 10870 C CA . TYR B 1 606 ? -17.172 24.422 8.562 1 98.56 606 TYR B CA 1
ATOM 10871 C C . TYR B 1 606 ? -16.828 23.281 7.621 1 98.56 606 TYR B C 1
ATOM 10873 O O . TYR B 1 606 ? -15.664 22.906 7.477 1 98.56 606 TYR B O 1
ATOM 10881 N N . MET B 1 607 ? -17.844 22.656 7.051 1 98.5 607 MET B N 1
ATOM 10882 C CA . MET B 1 607 ? -17.641 21.625 6.043 1 98.5 607 MET B CA 1
ATOM 10883 C C . MET B 1 607 ? -17.578 22.219 4.645 1 98.5 607 MET B C 1
ATOM 10885 O O . MET B 1 607 ? -18.594 22.672 4.113 1 98.5 607 MET B O 1
ATOM 10889 N N . VAL B 1 608 ? -16.391 22.188 4.066 1 98 608 VAL B N 1
ATOM 10890 C CA . VAL B 1 608 ? -16.109 22.766 2.762 1 98 608 VAL B CA 1
ATOM 10891 C C . VAL B 1 608 ? -16.422 21.75 1.661 1 98 608 VAL B C 1
ATOM 10893 O O . VAL B 1 608 ? -15.578 20.922 1.328 1 98 608 VAL B O 1
ATOM 10896 N N . GLY B 1 609 ? -17.547 21.969 1.029 1 96.94 609 GLY B N 1
ATOM 10897 C CA . GLY B 1 609 ? -17.953 21.062 -0.042 1 96.94 609 GLY B CA 1
ATOM 10898 C C . GLY B 1 609 ? -17.391 21.453 -1.393 1 96.94 609 GLY B C 1
ATOM 10899 O O . GLY B 1 609 ? -17.094 22.641 -1.633 1 96.94 609 GLY B O 1
ATOM 10900 N N . HIS B 1 610 ? -17.234 20.469 -2.232 1 96.88 610 HIS B N 1
ATOM 10901 C CA . HIS B 1 610 ? -16.781 20.719 -3.596 1 96.88 610 HIS B CA 1
ATOM 10902 C C . HIS B 1 610 ? -17.906 20.516 -4.598 1 96.88 610 HIS B C 1
ATOM 10904 O O . HIS B 1 610 ? -18.469 19.422 -4.703 1 96.88 610 HIS B O 1
ATOM 10910 N N . THR B 1 611 ? -18.234 21.469 -5.223 1 93.69 611 THR B N 1
ATOM 10911 C CA . THR B 1 611 ? -19.109 21.453 -6.387 1 93.69 611 THR B CA 1
ATOM 10912 C C . THR B 1 611 ? -18.656 22.453 -7.434 1 93.69 611 THR B C 1
ATOM 10914 O O . THR B 1 611 ? -17.656 23.156 -7.23 1 93.69 611 THR B O 1
ATOM 10917 N N . ARG B 1 612 ? -19.234 22.391 -8.562 1 91.19 612 ARG B N 1
ATOM 10918 C CA . ARG B 1 612 ? -18.891 23.328 -9.633 1 91.19 612 ARG B CA 1
ATOM 10919 C C . ARG B 1 612 ? -20.141 24.016 -10.188 1 91.19 612 ARG B C 1
ATOM 10921 O O . ARG B 1 612 ? -21.266 23.641 -9.836 1 91.19 612 ARG B O 1
ATOM 10928 N N . GLY B 1 613 ? -19.859 25.031 -10.875 1 85.75 613 GLY B N 1
ATOM 10929 C CA . GLY B 1 613 ? -20.969 25.812 -11.406 1 85.75 613 GLY B CA 1
ATOM 10930 C C . GLY B 1 613 ? -21.297 27.031 -10.57 1 85.75 613 GLY B C 1
ATOM 10931 O O . GLY B 1 613 ? -20.656 27.281 -9.547 1 85.75 613 GLY B O 1
ATOM 10932 N N . GLU B 1 614 ? -22.281 27.75 -11.016 1 79.25 614 GLU B N 1
ATOM 10933 C CA . GLU B 1 614 ? -22.609 29 -10.344 1 79.25 614 GLU B CA 1
ATOM 10934 C C . GLU B 1 614 ? -23.812 28.812 -9.406 1 79.25 614 GLU B C 1
ATOM 10936 O O . GLU B 1 614 ? -24.031 29.641 -8.516 1 79.25 614 GLU B O 1
ATOM 10941 N N . ASN B 1 615 ? -24.547 27.781 -9.797 1 76.94 615 ASN B N 1
ATOM 10942 C CA . ASN B 1 615 ? -25.719 27.453 -8.977 1 76.94 615 ASN B CA 1
ATOM 10943 C C . ASN B 1 615 ? -25.984 25.953 -8.953 1 76.94 615 ASN B C 1
ATOM 10945 O O . ASN B 1 615 ? -25.281 25.172 -9.609 1 76.94 615 ASN B O 1
ATOM 10949 N N . MET B 1 616 ? -26.938 25.531 -8.18 1 75 616 MET B N 1
ATOM 10950 C CA . MET B 1 616 ? -27.234 24.125 -7.949 1 75 616 MET B CA 1
ATOM 10951 C C . MET B 1 616 ? -27.75 23.469 -9.227 1 75 616 MET B C 1
ATOM 10953 O O . MET B 1 616 ? -27.594 22.266 -9.406 1 75 616 MET B O 1
ATOM 10957 N N . THR B 1 617 ? -28.266 24.219 -10.141 1 71.38 617 THR B N 1
ATOM 10958 C CA . THR B 1 617 ? -28.938 23.656 -11.297 1 71.38 617 THR B CA 1
ATOM 10959 C C . THR B 1 617 ? -27.938 23.234 -12.367 1 71.38 617 THR B C 1
ATOM 10961 O O . THR B 1 617 ? -28.219 22.359 -13.188 1 71.38 617 THR B O 1
ATOM 10964 N N . ASP B 1 618 ? -26.781 23.875 -12.359 1 74.19 618 ASP B N 1
ATOM 10965 C CA . ASP B 1 618 ? -25.875 23.609 -13.469 1 74.19 618 ASP B CA 1
ATOM 10966 C C . ASP B 1 618 ? -24.703 22.734 -13.039 1 74.19 618 ASP B C 1
ATOM 10968 O O . ASP B 1 618 ? -23.859 22.375 -13.859 1 74.19 618 ASP B O 1
ATOM 10972 N N . MET B 1 619 ? -24.75 22.297 -11.93 1 74.38 619 MET B N 1
ATOM 10973 C CA . MET B 1 619 ? -23.578 21.609 -11.391 1 74.38 619 MET B CA 1
ATOM 10974 C C . MET B 1 619 ? -23.344 20.297 -12.117 1 74.38 619 MET B C 1
ATOM 10976 O O . MET B 1 619 ? -22.188 19.891 -12.32 1 74.38 619 MET B O 1
ATOM 10980 N N . HIS B 1 620 ? -24.25 19.578 -12.594 1 75.44 620 HIS B N 1
ATOM 10981 C CA . HIS B 1 620 ? -24.141 18.25 -13.164 1 75.44 620 HIS B CA 1
ATOM 10982 C C . HIS B 1 620 ? -23.5 18.281 -14.547 1 75.44 620 HIS B C 1
ATOM 10984 O O . HIS B 1 620 ? -23.031 17.25 -15.047 1 75.44 620 HIS B O 1
ATOM 10990 N N . THR B 1 621 ? -23.375 19.5 -15.094 1 74.88 621 THR B N 1
ATOM 10991 C CA . THR B 1 621 ? -22.844 19.609 -16.453 1 74.88 621 THR B CA 1
ATOM 10992 C C . THR B 1 621 ? -21.359 19.906 -16.422 1 74.88 621 THR B C 1
ATOM 10994 O O . THR B 1 621 ? -20.688 19.844 -17.453 1 74.88 621 THR B O 1
ATOM 10997 N N . HIS B 1 622 ? -20.859 20.141 -15.273 1 84.69 622 HIS B N 1
ATOM 10998 C CA . HIS B 1 622 ? -19.469 20.562 -15.164 1 84.69 622 HIS B CA 1
ATOM 10999 C C . HIS B 1 622 ? -18.594 19.406 -14.695 1 84.69 622 HIS B C 1
ATOM 11001 O O . HIS B 1 622 ? -17.938 19.5 -13.648 1 84.69 622 HIS B O 1
ATOM 11007 N N . THR B 1 623 ? -18.469 18.344 -15.539 1 89.44 623 THR B N 1
ATOM 11008 C CA . THR B 1 623 ? -17.781 17.141 -15.117 1 89.44 623 THR B CA 1
ATOM 11009 C C . THR B 1 623 ? -16.453 16.984 -15.844 1 89.44 623 THR B C 1
ATOM 11011 O O . THR B 1 623 ? -15.883 15.883 -15.898 1 89.44 623 THR B O 1
ATOM 11014 N N . ARG B 1 624 ? -15.984 18.062 -16.5 1 89.25 624 ARG B N 1
ATOM 11015 C CA . ARG B 1 624 ? -14.703 17.969 -17.188 1 89.25 624 ARG B CA 1
ATOM 11016 C C . ARG B 1 624 ? -13.555 18.375 -16.266 1 89.25 624 ARG B C 1
ATOM 11018 O O . ARG B 1 624 ? -13.461 19.516 -15.836 1 89.25 624 ARG B O 1
ATOM 11025 N N . TYR B 1 625 ? -12.781 17.469 -15.93 1 90.75 625 TYR B N 1
ATOM 11026 C CA . TYR B 1 625 ? -11.625 17.672 -15.062 1 90.75 625 TYR B CA 1
ATOM 11027 C C . TYR B 1 625 ? -10.32 17.484 -15.828 1 90.75 625 TYR B C 1
ATOM 11029 O O . TYR B 1 625 ? -10.016 16.391 -16.281 1 90.75 625 TYR B O 1
ATOM 11037 N N . LYS B 1 626 ? -9.57 18.516 -16.141 1 81.25 626 LYS B N 1
ATOM 11038 C CA . LYS B 1 626 ? -8.305 18.5 -16.859 1 81.25 626 LYS B CA 1
ATOM 11039 C C . LYS B 1 626 ? -7.172 19.047 -16 1 81.25 626 LYS B C 1
ATOM 11041 O O . LYS B 1 626 ? -7.418 19.766 -15.016 1 81.25 626 LYS B O 1
ATOM 11046 N N . HIS B 1 627 ? -6.008 18.547 -16.328 1 70.38 627 HIS B N 1
ATOM 11047 C CA . HIS B 1 627 ? -4.855 19.094 -15.625 1 70.38 627 HIS B CA 1
ATOM 11048 C C . HIS B 1 627 ? -4.617 20.562 -16 1 70.38 627 HIS B C 1
ATOM 11050 O O . HIS B 1 627 ? -4.523 20.891 -17.188 1 70.38 627 HIS B O 1
ATOM 11056 N N . THR B 1 628 ? -4.941 21.453 -15.148 1 64.56 628 THR B N 1
ATOM 11057 C CA . THR B 1 628 ? -4.66 22.859 -15.414 1 64.56 628 THR B CA 1
ATOM 11058 C C . THR B 1 628 ? -3.623 23.406 -14.438 1 64.56 628 THR B C 1
ATOM 11060 O O . THR B 1 628 ? -3.783 23.266 -13.219 1 64.56 628 THR B O 1
ATOM 11063 N N . GLN B 1 629 ? -2.428 23.281 -14.688 1 57.31 629 GLN B N 1
ATOM 11064 C CA . GLN B 1 629 ? -1.464 23.906 -13.789 1 57.31 629 GLN B CA 1
ATOM 11065 C C . GLN B 1 629 ? -1.34 25.406 -14.078 1 57.31 629 GLN B C 1
ATOM 11067 O O . GLN B 1 629 ? -1.157 25.812 -15.227 1 57.31 629 GLN B O 1
ATOM 11072 N N . LYS B 1 630 ? -1.846 26.156 -13.062 1 62.06 630 LYS B N 1
ATOM 11073 C CA . LYS B 1 630 ? -1.688 27.594 -13.18 1 62.06 630 LYS B CA 1
ATOM 11074 C C . LYS B 1 630 ? -0.219 28 -13.086 1 62.06 630 LYS B C 1
ATOM 11076 O O . LYS B 1 630 ? 0.552 27.375 -12.352 1 62.06 630 LYS B O 1
ATOM 11081 N N . ILE B 1 631 ? 0.088 28.984 -13.797 1 57.19 631 ILE B N 1
ATOM 11082 C CA . ILE B 1 631 ? 1.447 29.516 -13.773 1 57.19 631 ILE B CA 1
ATOM 11083 C C . ILE B 1 631 ? 1.79 30 -12.367 1 57.19 631 ILE B C 1
ATOM 11085 O O . ILE B 1 631 ? 0.976 30.641 -11.711 1 57.19 631 ILE B O 1
ATOM 11089 N N . GLY B 1 632 ? 2.855 29.547 -11.812 1 60.81 632 GLY B N 1
ATOM 11090 C CA . GLY B 1 632 ? 3.328 29.984 -10.516 1 60.81 632 GLY B CA 1
ATOM 11091 C C . GLY B 1 632 ? 2.883 29.094 -9.375 1 60.81 632 GLY B C 1
ATOM 11092 O O . GLY B 1 632 ? 3.236 29.328 -8.219 1 60.81 632 GLY B O 1
ATOM 11093 N N . GLU B 1 633 ? 2.049 28.125 -9.797 1 75.06 633 GLU B N 1
ATOM 11094 C CA . GLU B 1 633 ? 1.596 27.203 -8.766 1 75.06 633 GLU B CA 1
ATOM 11095 C C . GLU B 1 633 ? 2.412 25.906 -8.797 1 75.06 633 GLU B C 1
ATOM 11097 O O . GLU B 1 633 ? 2.787 25.422 -9.867 1 75.06 633 GLU B O 1
ATOM 11102 N N . VAL B 1 634 ? 2.807 25.531 -7.598 1 71.69 634 VAL B N 1
ATOM 11103 C CA . VAL B 1 634 ? 3.479 24.234 -7.445 1 71.69 634 VAL B CA 1
ATOM 11104 C C . VAL B 1 634 ? 2.57 23.266 -6.691 1 71.69 634 VAL B C 1
ATOM 11106 O O . VAL B 1 634 ? 2.201 23.516 -5.543 1 71.69 634 VAL B O 1
ATOM 11109 N N . GLU B 1 635 ? 2.166 22.25 -7.379 1 74.81 635 GLU B N 1
ATOM 11110 C CA . GLU B 1 635 ? 1.365 21.203 -6.742 1 74.81 635 GLU B CA 1
ATOM 11111 C C . GLU B 1 635 ? 2.24 20.062 -6.254 1 74.81 635 GLU B C 1
ATOM 11113 O O . GLU B 1 635 ? 3.18 19.656 -6.941 1 74.81 635 GLU B O 1
ATOM 11118 N N . PHE B 1 636 ? 1.908 19.719 -5.082 1 74.19 636 PHE B N 1
ATOM 11119 C CA . PHE B 1 636 ? 2.678 18.625 -4.484 1 74.19 636 PHE B CA 1
ATOM 11120 C C . PHE B 1 636 ? 1.889 17.328 -4.52 1 74.19 636 PHE B C 1
ATOM 11122 O O . PHE B 1 636 ? 0.661 17.328 -4.402 1 74.19 636 PHE B O 1
ATOM 11129 N N . TRP B 1 637 ? 2.58 16.078 -4.812 1 72.5 637 TRP B N 1
ATOM 11130 C CA . TRP B 1 637 ? 2.047 14.719 -4.859 1 72.5 637 TRP B CA 1
ATOM 11131 C C . TRP B 1 637 ? 0.973 14.594 -5.934 1 72.5 637 TRP B C 1
ATOM 11133 O O . TRP B 1 637 ? -0.169 14.227 -5.637 1 72.5 637 TRP B O 1
ATOM 11143 N N . PRO B 1 638 ? 1.332 14.938 -7.09 1 71.25 638 PRO B N 1
ATOM 11144 C CA . PRO B 1 638 ? 0.352 14.891 -8.18 1 71.25 638 PRO B CA 1
ATOM 11145 C C . PRO B 1 638 ? -0.27 13.508 -8.352 1 71.25 638 PRO B C 1
ATOM 11147 O O . PRO B 1 638 ? 0.393 12.492 -8.109 1 71.25 638 PRO B O 1
ATOM 11150 N N . SER B 1 639 ? -1.506 13.523 -8.625 1 83.81 639 SER B N 1
ATOM 11151 C CA . SER B 1 639 ? -2.295 12.32 -8.867 1 83.81 639 SER B CA 1
ATOM 11152 C C . SER B 1 639 ? -3.01 12.383 -10.211 1 83.81 639 SER B C 1
ATOM 11154 O O . SER B 1 639 ? -2.43 12.828 -11.203 1 83.81 639 SER B O 1
ATOM 11156 N N . SER B 1 640 ? -4.227 12.039 -10.352 1 87.88 640 SER B N 1
ATOM 11157 C CA . SER B 1 640 ? -5 12.117 -11.586 1 87.88 640 SER B CA 1
ATOM 11158 C C . SER B 1 640 ? -5.57 13.516 -11.797 1 87.88 640 SER B C 1
ATOM 11160 O O . SER B 1 640 ? -5.695 14.289 -10.844 1 87.88 640 SER B O 1
ATOM 11162 N N . PRO B 1 641 ? -5.906 13.844 -13.016 1 89.25 641 PRO B N 1
ATOM 11163 C CA . PRO B 1 641 ? -6.496 15.164 -13.266 1 89.25 641 PRO B CA 1
ATOM 11164 C C . PRO B 1 641 ? -7.742 15.422 -12.422 1 89.25 641 PRO B C 1
ATOM 11166 O O . PRO B 1 641 ? -7.957 16.547 -11.961 1 89.25 641 PRO B O 1
ATOM 11169 N N . LEU B 1 642 ? -8.492 14.406 -12.211 1 94.69 642 LEU B N 1
ATOM 11170 C CA . LEU B 1 642 ? -9.695 14.547 -11.391 1 94.69 642 LEU B CA 1
ATOM 11171 C C . LEU B 1 642 ? -9.336 14.945 -9.961 1 94.69 642 LEU B C 1
ATOM 11173 O O . LEU B 1 642 ? -9.844 15.938 -9.445 1 94.69 642 LEU B O 1
ATOM 11177 N N . ILE B 1 643 ? -8.438 14.258 -9.367 1 95.25 643 ILE B N 1
ATOM 11178 C CA . ILE B 1 643 ? -8.078 14.43 -7.965 1 95.25 643 ILE B CA 1
ATOM 11179 C C . ILE B 1 643 ? -7.34 15.75 -7.781 1 95.25 643 ILE B C 1
ATOM 11181 O O . ILE B 1 643 ? -7.617 16.5 -6.844 1 95.25 643 ILE B O 1
ATOM 11185 N N . ASP B 1 644 ? -6.453 16.078 -8.719 1 90.88 644 ASP B N 1
ATOM 11186 C CA . ASP B 1 644 ? -5.668 17.297 -8.625 1 90.88 644 ASP B CA 1
ATOM 11187 C C . ASP B 1 644 ? -6.559 18.531 -8.766 1 90.88 644 ASP B C 1
ATOM 11189 O O . ASP B 1 644 ? -6.387 19.516 -8.039 1 90.88 644 ASP B O 1
ATOM 11193 N N . THR B 1 645 ? -7.461 18.422 -9.641 1 93.56 645 THR B N 1
ATOM 11194 C CA . THR B 1 645 ? -8.344 19.562 -9.867 1 93.56 645 THR B CA 1
ATOM 11195 C C . THR B 1 645 ? -9.266 19.781 -8.664 1 93.56 645 THR B C 1
ATOM 11197 O O . THR B 1 645 ? -9.453 20.906 -8.211 1 93.56 645 THR B O 1
ATOM 11200 N N . ILE B 1 646 ? -9.836 18.734 -8.141 1 96 646 ILE B N 1
ATOM 11201 C CA . ILE B 1 646 ? -10.68 18.828 -6.957 1 96 646 ILE B CA 1
ATOM 11202 C C . ILE B 1 646 ? -9.867 19.391 -5.793 1 96 646 ILE B C 1
ATOM 11204 O O . ILE B 1 646 ? -10.32 20.297 -5.094 1 96 646 ILE B O 1
ATOM 11208 N N . GLY B 1 647 ? -8.664 18.844 -5.629 1 94.62 647 GLY B N 1
ATOM 11209 C CA . GLY B 1 647 ? -7.781 19.344 -4.582 1 94.62 647 GLY B CA 1
ATOM 11210 C C . GLY B 1 647 ? -7.496 20.828 -4.707 1 94.62 647 GLY B C 1
ATOM 11211 O O . GLY B 1 647 ? -7.57 21.562 -3.719 1 94.62 647 GLY B O 1
ATOM 11212 N N . ARG B 1 648 ? -7.223 21.281 -5.844 1 92.31 648 ARG B N 1
ATOM 11213 C CA . ARG B 1 648 ? -6.906 22.688 -6.109 1 92.31 648 ARG B CA 1
ATOM 11214 C C . ARG B 1 648 ? -8.102 23.578 -5.801 1 92.31 648 ARG B C 1
ATOM 11216 O O . ARG B 1 648 ? -7.953 24.609 -5.141 1 92.31 648 ARG B O 1
ATOM 11223 N N . GLU B 1 649 ? -9.219 23.156 -6.27 1 93.94 649 GLU B N 1
ATOM 11224 C CA . GLU B 1 649 ? -10.422 23.969 -6.09 1 93.94 649 GLU B CA 1
ATOM 11225 C C . GLU B 1 649 ? -10.82 24.047 -4.617 1 93.94 649 GLU B C 1
ATOM 11227 O O . GLU B 1 649 ? -11.25 25.094 -4.137 1 93.94 649 GLU B O 1
ATOM 11232 N N . ILE B 1 650 ? -10.703 23 -3.885 1 96.88 650 ILE B N 1
ATOM 11233 C CA . ILE B 1 650 ? -10.969 23 -2.449 1 96.88 650 ILE B CA 1
ATOM 11234 C C . ILE B 1 650 ? -9.93 23.875 -1.737 1 96.88 650 ILE B C 1
ATOM 11236 O O . ILE B 1 650 ? -10.281 24.656 -0.851 1 96.88 650 ILE B O 1
ATOM 11240 N N . ALA B 1 651 ? -8.688 23.703 -2.133 1 94.06 651 ALA B N 1
ATOM 11241 C CA . ALA B 1 651 ? -7.621 24.5 -1.538 1 94.06 651 ALA B CA 1
ATOM 11242 C C . ALA B 1 651 ? -7.875 26 -1.736 1 94.06 651 ALA B C 1
ATOM 11244 O O . ALA B 1 651 ? -7.609 26.797 -0.841 1 94.06 651 ALA B O 1
ATOM 11245 N N . GLU B 1 652 ? -8.352 26.359 -2.842 1 93 652 GLU B N 1
ATOM 11246 C CA . GLU B 1 652 ? -8.688 27.75 -3.123 1 93 652 GLU B CA 1
ATOM 11247 C C . GLU B 1 652 ? -9.781 28.266 -2.188 1 93 652 GLU B C 1
ATOM 11249 O O . GLU B 1 652 ? -9.703 29.375 -1.677 1 93 652 GLU B O 1
ATOM 11254 N N . SER B 1 653 ? -10.766 27.422 -2.051 1 96.31 653 SER B N 1
ATOM 11255 C CA . SER B 1 653 ? -11.836 27.766 -1.123 1 96.31 653 SER B CA 1
ATOM 11256 C C . SER B 1 653 ? -11.305 27.953 0.295 1 96.31 653 SER B C 1
ATOM 11258 O O . SER B 1 653 ? -11.664 28.906 0.982 1 96.31 653 SER B O 1
ATOM 11260 N N . ILE B 1 654 ? -10.477 27.109 0.713 1 96.38 654 ILE B N 1
ATOM 11261 C CA . ILE B 1 654 ? -9.906 27.156 2.055 1 96.38 654 ILE B CA 1
ATOM 11262 C C . ILE B 1 654 ? -9.047 28.406 2.207 1 96.38 654 ILE B C 1
ATOM 11264 O O . ILE B 1 654 ? -9.047 29.047 3.264 1 96.38 654 ILE B O 1
ATOM 11268 N N . GLN B 1 655 ? -8.336 28.75 1.193 1 94.12 655 GLN B N 1
ATOM 11269 C CA . GLN B 1 655 ? -7.523 29.953 1.223 1 94.12 655 GLN B CA 1
ATOM 11270 C C . GLN B 1 655 ? -8.391 31.188 1.449 1 94.12 655 GLN B C 1
ATOM 11272 O O . GLN B 1 655 ? -8.047 32.062 2.268 1 94.12 655 GLN B O 1
ATOM 11277 N N . LEU B 1 656 ? -9.477 31.234 0.761 1 95.19 656 LEU B N 1
ATOM 11278 C CA . LEU B 1 656 ? -10.398 32.344 0.919 1 95.19 656 LEU B CA 1
ATOM 11279 C C . LEU B 1 656 ? -10.992 32.375 2.326 1 95.19 656 LEU B C 1
ATOM 11281 O O . LEU B 1 656 ? -11.086 33.438 2.945 1 95.19 656 LEU B O 1
ATOM 11285 N N . ALA B 1 657 ? -11.367 31.266 2.812 1 97.5 657 ALA B N 1
ATOM 11286 C CA . ALA B 1 657 ? -11.906 31.141 4.164 1 97.5 657 ALA B CA 1
ATOM 11287 C C . ALA B 1 657 ? -10.883 31.609 5.199 1 97.5 657 ALA B C 1
ATOM 11289 O O . ALA B 1 657 ? -11.227 32.344 6.125 1 97.5 657 ALA B O 1
ATOM 11290 N N . THR B 1 658 ? -9.672 31.188 5.02 1 94.94 658 THR B N 1
ATOM 11291 C CA . THR B 1 658 ? -8.602 31.516 5.949 1 94.94 658 THR B CA 1
ATOM 11292 C C . THR B 1 658 ? -8.359 33.031 5.973 1 94.94 658 THR B C 1
ATOM 11294 O O . THR B 1 658 ? -8.164 33.625 7.039 1 94.94 658 THR B O 1
ATOM 11297 N N . ARG B 1 659 ? -8.406 33.656 4.855 1 93.88 659 ARG B N 1
ATOM 11298 C CA . ARG B 1 659 ? -8.203 35.094 4.746 1 93.88 659 ARG B CA 1
ATOM 11299 C C . ARG B 1 659 ? -9.305 35.844 5.473 1 93.88 659 ARG B C 1
ATOM 11301 O O . ARG B 1 659 ? -9.086 36.969 5.949 1 93.88 659 ARG B O 1
ATOM 11308 N N . LYS B 1 660 ? -10.422 35.156 5.57 1 95.81 660 LYS B N 1
ATOM 11309 C CA . LYS B 1 660 ? -11.555 35.781 6.246 1 95.81 660 LYS B CA 1
ATOM 11310 C C . LYS B 1 660 ? -11.562 35.469 7.738 1 95.81 660 LYS B C 1
ATOM 11312 O O . LYS B 1 660 ? -12.461 35.875 8.469 1 95.81 660 LYS B O 1
ATOM 11317 N N . GLY B 1 661 ? -10.594 34.688 8.172 1 95.56 661 GLY B N 1
ATOM 11318 C CA . GLY B 1 661 ? -10.414 34.5 9.602 1 95.56 661 GLY B CA 1
ATOM 11319 C C . GLY B 1 661 ? -10.805 33.094 10.062 1 95.56 661 GLY B C 1
ATOM 11320 O O . GLY B 1 661 ? -10.781 32.812 11.258 1 95.56 661 GLY B O 1
ATOM 11321 N N . VAL B 1 662 ? -11.211 32.25 9.18 1 97.88 662 VAL B N 1
ATOM 11322 C CA . VAL B 1 662 ? -11.531 30.875 9.539 1 97.88 662 VAL B CA 1
ATOM 11323 C C . VAL B 1 662 ? -10.25 30.125 9.883 1 97.88 662 VAL B C 1
ATOM 11325 O O . VAL B 1 662 ? -9.266 30.188 9.141 1 97.88 662 VAL B O 1
ATOM 11328 N N . LYS B 1 663 ? -10.266 29.516 11.023 1 97.94 663 LYS B N 1
ATOM 11329 C CA . LYS B 1 663 ? -9.094 28.75 11.453 1 97.94 663 LYS B CA 1
ATOM 11330 C C . LYS B 1 663 ? -9.094 27.344 10.836 1 97.94 663 LYS B C 1
ATOM 11332 O O . LYS B 1 663 ? -10.156 26.797 10.555 1 97.94 663 LYS B O 1
ATOM 11337 N N . ARG B 1 664 ? -7.926 26.781 10.664 1 97.69 664 ARG B N 1
ATOM 11338 C CA . ARG B 1 664 ? -7.773 25.469 10.016 1 97.69 664 ARG B CA 1
ATOM 11339 C C . ARG B 1 664 ? -8.492 24.391 10.797 1 97.69 664 ARG B C 1
ATOM 11341 O O . ARG B 1 664 ? -9.047 23.453 10.211 1 97.69 664 ARG B O 1
ATOM 11348 N N . TRP B 1 665 ? -8.453 24.5 12.125 1 98 665 TRP B N 1
ATOM 11349 C CA . TRP B 1 665 ? -9.031 23.438 12.953 1 98 665 TRP B CA 1
ATOM 11350 C C . TRP B 1 665 ? -10.547 23.438 12.859 1 98 665 TRP B C 1
ATOM 11352 O O . TRP B 1 665 ? -11.211 22.531 13.367 1 98 665 TRP B O 1
ATOM 11362 N N . GLN B 1 666 ? -11.141 24.422 12.203 1 98.19 666 GLN B N 1
ATOM 11363 C CA . GLN B 1 666 ? -12.578 24.469 12 1 98.19 666 GLN B CA 1
ATOM 11364 C C . GLN B 1 666 ? -13 23.672 10.773 1 98.19 666 GLN B C 1
ATOM 11366 O O . GLN B 1 666 ? -14.18 23.391 10.578 1 98.19 666 GLN B O 1
ATOM 11371 N N . LEU B 1 667 ? -12.078 23.234 9.977 1 98.12 667 LEU B N 1
ATOM 11372 C CA . LEU B 1 667 ? -12.375 22.797 8.617 1 98.12 667 LEU B CA 1
ATOM 11373 C C . LEU B 1 667 ? -12.594 21.297 8.562 1 98.12 667 LEU B C 1
ATOM 11375 O O . LEU B 1 667 ? -11.891 20.531 9.227 1 98.12 667 LEU B O 1
ATOM 11379 N N . ILE B 1 668 ? -13.555 20.844 7.82 1 98.5 668 ILE B N 1
ATOM 11380 C CA . ILE B 1 668 ? -13.82 19.484 7.348 1 98.5 668 ILE B CA 1
ATOM 11381 C C . ILE B 1 668 ? -14.047 19.516 5.836 1 98.5 668 ILE B C 1
ATOM 11383 O O . ILE B 1 668 ? -14.781 20.359 5.32 1 98.5 668 ILE B O 1
ATOM 11387 N N . VAL B 1 669 ? -13.43 18.641 5.09 1 98.5 669 VAL B N 1
ATOM 11388 C CA . VAL B 1 669 ? -13.5 18.672 3.633 1 98.5 669 VAL B CA 1
ATOM 11389 C C . VAL B 1 669 ? -14.523 17.641 3.141 1 98.5 669 VAL B C 1
ATOM 11391 O O . VAL B 1 669 ? -14.539 16.5 3.6 1 98.5 669 VAL B O 1
ATOM 11394 N N . ASP B 1 670 ? -15.398 18.062 2.297 1 98.5 670 ASP B N 1
ATOM 11395 C CA . ASP B 1 670 ? -16.312 17.203 1.559 1 98.5 670 ASP B CA 1
ATOM 11396 C C . ASP B 1 670 ? -16.031 17.266 0.058 1 98.5 670 ASP B C 1
ATOM 11398 O O . ASP B 1 670 ? -16.422 18.234 -0.609 1 98.5 670 ASP B O 1
ATOM 11402 N N . PRO B 1 671 ? -15.453 16.219 -0.494 1 97.88 671 PRO B N 1
ATOM 11403 C CA . PRO B 1 671 ? -15.094 16.266 -1.912 1 97.88 671 PRO B CA 1
ATOM 11404 C C . PRO B 1 671 ? -16.312 16.266 -2.834 1 97.88 671 PRO B C 1
ATOM 11406 O O . PRO B 1 671 ? -16.172 16.484 -4.043 1 97.88 671 PRO B O 1
ATOM 11409 N N . GLY B 1 672 ? -17.406 16.062 -2.295 1 96.19 672 GLY B N 1
ATOM 11410 C CA . GLY B 1 672 ? -18.656 16.312 -3.02 1 96.19 672 GLY B CA 1
ATOM 11411 C C . GLY B 1 672 ? -19.078 15.148 -3.9 1 96.19 672 GLY B C 1
ATOM 11412 O O . GLY B 1 672 ? -19.375 15.336 -5.082 1 96.19 672 GLY B O 1
ATOM 11413 N N . LEU B 1 673 ? -19.219 13.906 -3.359 1 95.81 673 LEU B N 1
ATOM 11414 C CA . LEU B 1 673 ? -19.734 12.766 -4.109 1 95.81 673 LEU B CA 1
ATOM 11415 C C . LEU B 1 673 ? -21.078 13.086 -4.734 1 95.81 673 LEU B C 1
ATOM 11417 O O . LEU B 1 673 ? -21.969 13.625 -4.066 1 95.81 673 LEU B O 1
ATOM 11421 N N . GLY B 1 674 ? -21.156 12.844 -5.996 1 92.31 674 GLY B N 1
ATOM 11422 C CA . GLY B 1 674 ? -22.422 13.031 -6.691 1 92.31 674 GLY B CA 1
ATOM 11423 C C . GLY B 1 674 ? -22.609 14.43 -7.25 1 92.31 674 GLY B C 1
ATOM 11424 O O . GLY B 1 674 ? -23.562 14.703 -7.969 1 92.31 674 GLY B O 1
ATOM 11425 N N . PHE B 1 675 ? -21.75 15.375 -6.887 1 90.81 675 PHE B N 1
ATOM 11426 C CA . PHE B 1 675 ? -21.828 16.75 -7.371 1 90.81 675 PHE B CA 1
ATOM 11427 C C . PHE B 1 675 ? -20.781 17 -8.445 1 90.81 675 PHE B C 1
ATOM 11429 O O . PHE B 1 675 ? -19.578 16.969 -8.164 1 90.81 675 PHE B O 1
ATOM 11436 N N . ALA B 1 676 ? -21.219 17.25 -9.656 1 92.31 676 ALA B N 1
ATOM 11437 C CA . ALA B 1 676 ? -20.359 17.609 -10.781 1 92.31 676 ALA B CA 1
ATOM 11438 C C . ALA B 1 676 ? -19.391 16.469 -11.109 1 92.31 676 ALA B C 1
ATOM 11440 O O . ALA B 1 676 ? -18.219 16.719 -11.398 1 92.31 676 ALA B O 1
ATOM 11441 N N . LYS B 1 677 ? -19.781 15.25 -11.031 1 94.38 677 LYS B N 1
ATOM 11442 C CA . LYS B 1 677 ? -18.969 14.078 -11.32 1 94.38 677 LYS B CA 1
ATOM 11443 C C . LYS B 1 677 ? -19.797 12.992 -12 1 94.38 677 LYS B C 1
ATOM 11445 O O . LYS B 1 677 ? -20.953 12.766 -11.648 1 94.38 677 LYS B O 1
ATOM 11450 N N . THR B 1 678 ? -19.188 12.297 -12.938 1 94.19 678 THR B N 1
ATOM 11451 C CA . THR B 1 678 ? -19.797 11.141 -13.57 1 94.19 678 THR B CA 1
ATOM 11452 C C . THR B 1 678 ? -19.75 9.922 -12.648 1 94.19 678 THR B C 1
ATOM 11454 O O . THR B 1 678 ? -19.172 9.992 -11.555 1 94.19 678 THR B O 1
ATOM 11457 N N . VAL B 1 679 ? -20.422 8.875 -13.086 1 94.75 679 VAL B N 1
ATOM 11458 C CA . VAL B 1 679 ? -20.406 7.629 -12.312 1 94.75 679 VAL B CA 1
ATOM 11459 C C . VAL B 1 679 ? -18.969 7.176 -12.094 1 94.75 679 VAL B C 1
ATOM 11461 O O . VAL B 1 679 ? -18.562 6.918 -10.953 1 94.75 679 VAL B O 1
ATOM 11464 N N . GLU B 1 680 ? -18.141 7.156 -13.141 1 94.56 680 GLU B N 1
ATOM 11465 C CA . GLU B 1 680 ? -16.75 6.707 -13.078 1 94.56 680 GLU B CA 1
ATOM 11466 C C . GLU B 1 680 ? -15.906 7.625 -12.188 1 94.56 680 GLU B C 1
ATOM 11468 O O . GLU B 1 680 ? -15.031 7.16 -11.461 1 94.56 680 GLU B O 1
ATOM 11473 N N . GLN B 1 681 ? -16.203 8.875 -12.266 1 95.25 681 GLN B N 1
ATOM 11474 C CA . GLN B 1 681 ? -15.445 9.859 -11.492 1 95.25 681 GLN B CA 1
ATOM 11475 C C . GLN B 1 681 ? -15.742 9.727 -10 1 95.25 681 GLN B C 1
ATOM 11477 O O . GLN B 1 681 ? -14.844 9.898 -9.172 1 95.25 681 GLN B O 1
ATOM 11482 N N . ASN B 1 682 ? -16.969 9.469 -9.641 1 96.94 682 ASN B N 1
ATOM 11483 C CA . ASN B 1 682 ? -17.312 9.242 -8.242 1 96.94 682 ASN B CA 1
ATOM 11484 C C . ASN B 1 682 ? -16.562 8.031 -7.676 1 96.94 682 ASN B C 1
ATOM 11486 O O . ASN B 1 682 ? -16.047 8.094 -6.562 1 96.94 682 ASN B O 1
ATOM 11490 N N . ILE B 1 683 ? -16.516 6.988 -8.453 1 97.06 683 ILE B N 1
ATOM 11491 C CA . ILE B 1 683 ? -15.82 5.777 -8.039 1 97.06 683 ILE B CA 1
ATOM 11492 C C . ILE B 1 683 ? -14.328 6.074 -7.875 1 97.06 683 ILE B C 1
ATOM 11494 O O . ILE B 1 683 ? -13.711 5.676 -6.879 1 97.06 683 ILE B O 1
ATOM 11498 N N . SER B 1 684 ? -13.797 6.75 -8.859 1 95.94 684 SER B N 1
ATOM 11499 C CA . SER B 1 684 ? -12.383 7.121 -8.812 1 95.94 684 SER B CA 1
ATOM 11500 C C . SER B 1 684 ? -12.078 7.984 -7.59 1 95.94 684 SER B C 1
ATOM 11502 O O . SER B 1 684 ? -11.039 7.816 -6.949 1 95.94 684 SER B O 1
ATOM 11504 N N . LEU B 1 685 ? -12.938 8.875 -7.301 1 97.19 685 LEU B N 1
ATOM 11505 C CA . LEU B 1 685 ? -12.766 9.766 -6.152 1 97.19 685 LEU B CA 1
ATOM 11506 C C . LEU B 1 685 ? -12.711 8.969 -4.855 1 97.19 685 LEU B C 1
ATOM 11508 O O . LEU B 1 685 ? -11.844 9.203 -4.008 1 97.19 685 LEU B O 1
ATOM 11512 N N . ILE B 1 686 ? -13.617 8.008 -4.699 1 97.88 686 ILE B N 1
ATOM 11513 C CA . ILE B 1 686 ? -13.633 7.168 -3.502 1 97.88 686 ILE B CA 1
ATOM 11514 C C . ILE B 1 686 ? -12.305 6.418 -3.383 1 97.88 686 ILE B C 1
ATOM 11516 O O . ILE B 1 686 ? -11.664 6.445 -2.33 1 97.88 686 ILE B O 1
ATOM 11520 N N . ARG B 1 687 ? -11.844 5.832 -4.434 1 95.62 687 ARG B N 1
ATOM 11521 C CA . ARG B 1 687 ? -10.633 5.027 -4.449 1 95.62 687 ARG B CA 1
ATOM 11522 C C . ARG B 1 687 ? -9.398 5.883 -4.164 1 95.62 687 ARG B C 1
ATOM 11524 O O . ARG B 1 687 ? -8.422 5.402 -3.578 1 95.62 687 ARG B O 1
ATOM 11531 N N . ASN B 1 688 ? -9.492 7.133 -4.578 1 96 688 ASN B N 1
ATOM 11532 C CA . ASN B 1 688 ? -8.297 7.965 -4.52 1 96 688 ASN B CA 1
ATOM 11533 C C . ASN B 1 688 ? -8.391 9.008 -3.404 1 96 688 ASN B C 1
ATOM 11535 O O . ASN B 1 688 ? -7.699 10.023 -3.441 1 96 688 ASN B O 1
ATOM 11539 N N . LEU B 1 689 ? -9.188 8.766 -2.434 1 97.5 689 LEU B N 1
ATOM 11540 C CA . LEU B 1 689 ? -9.32 9.664 -1.29 1 97.5 689 LEU B CA 1
ATOM 11541 C C . LEU B 1 689 ? -7.973 9.859 -0.602 1 97.5 689 LEU B C 1
ATOM 11543 O O . LEU B 1 689 ? -7.637 10.977 -0.195 1 97.5 689 LEU B O 1
ATOM 11547 N N . PRO B 1 690 ? -7.16 8.812 -0.481 1 95.12 690 PRO B N 1
ATOM 11548 C CA . PRO B 1 690 ? -5.848 9.016 0.137 1 95.12 690 PRO B CA 1
ATOM 11549 C C . PRO B 1 690 ? -4.98 10 -0.638 1 95.12 690 PRO B C 1
ATOM 11551 O O . PRO B 1 690 ? -4.254 10.797 -0.035 1 95.12 690 PRO B O 1
ATOM 11554 N N . ASN B 1 691 ? -5.031 9.953 -1.923 1 93.38 691 ASN B N 1
ATOM 11555 C CA . ASN B 1 691 ? -4.273 10.891 -2.744 1 93.38 691 ASN B CA 1
ATOM 11556 C C . ASN B 1 691 ? -4.781 12.32 -2.572 1 93.38 691 ASN B C 1
ATOM 11558 O O . ASN B 1 691 ? -3.988 13.266 -2.533 1 93.38 691 ASN B O 1
ATOM 11562 N N . LEU B 1 692 ? -6.059 12.445 -2.488 1 96.69 692 LEU B N 1
ATOM 11563 C CA . LEU B 1 692 ? -6.633 13.766 -2.262 1 96.69 692 LEU B CA 1
ATOM 11564 C C . LEU B 1 692 ? -6.203 14.32 -0.907 1 96.69 692 LEU B C 1
ATOM 11566 O O . LEU B 1 692 ? -5.891 15.508 -0.787 1 96.69 692 LEU B O 1
ATOM 11570 N N . ALA B 1 693 ? -6.195 13.469 0.079 1 96.12 693 ALA B N 1
ATOM 11571 C CA . ALA B 1 693 ? -5.816 13.867 1.433 1 96.12 693 ALA B CA 1
ATOM 11572 C C . ALA B 1 693 ? -4.371 14.352 1.479 1 96.12 693 ALA B C 1
ATOM 11574 O O . ALA B 1 693 ? -3.998 15.125 2.361 1 96.12 693 ALA B O 1
ATOM 11575 N N . LYS B 1 694 ? -3.578 14.008 0.533 1 91.19 694 LYS B N 1
ATOM 11576 C CA . LYS B 1 694 ? -2.166 14.375 0.491 1 91.19 694 LYS B CA 1
ATOM 11577 C C . LYS B 1 694 ? -1.954 15.648 -0.326 1 91.19 694 LYS B C 1
ATOM 11579 O O . LYS B 1 694 ? -0.837 16.156 -0.405 1 91.19 694 LYS B O 1
ATOM 11584 N N . TYR B 1 695 ? -2.965 16.141 -0.827 1 92.69 695 TYR B N 1
ATOM 11585 C CA . TYR B 1 695 ? -2.842 17.266 -1.759 1 92.69 695 TYR B CA 1
ATOM 11586 C C . TYR B 1 695 ? -2.275 18.484 -1.062 1 92.69 695 TYR B C 1
ATOM 11588 O O . TYR B 1 695 ? -2.652 18.797 0.07 1 92.69 695 TYR B O 1
ATOM 11596 N N . GLY B 1 696 ? -1.353 19.125 -1.739 1 90.94 696 GLY B N 1
ATOM 11597 C CA . GLY B 1 696 ? -0.771 20.391 -1.332 1 90.94 696 GLY B CA 1
ATOM 11598 C C . GLY B 1 696 ? -0.39 21.281 -2.504 1 90.94 696 GLY B C 1
ATOM 11599 O O . GLY B 1 696 ? -0.026 20.781 -3.57 1 90.94 696 GLY B O 1
ATOM 11600 N N . VAL B 1 697 ? -0.568 22.578 -2.266 1 89.69 697 VAL B N 1
ATOM 11601 C CA . VAL B 1 697 ? -0.256 23.516 -3.338 1 89.69 697 VAL B CA 1
ATOM 11602 C C . VAL B 1 697 ? 0.371 24.781 -2.756 1 89.69 697 VAL B C 1
ATOM 11604 O O . VAL B 1 697 ? 0.043 25.172 -1.637 1 89.69 697 VAL B O 1
ATOM 11607 N N . GLU B 1 698 ? 1.303 25.25 -3.389 1 84 698 GLU B N 1
ATOM 11608 C CA . GLU B 1 698 ? 1.874 26.562 -3.111 1 84 698 GLU B CA 1
ATOM 11609 C C . GLU B 1 698 ? 1.59 27.531 -4.246 1 84 698 GLU B C 1
ATOM 11611 O O . GLU B 1 698 ? 1.945 27.281 -5.398 1 84 698 GLU B O 1
ATOM 11616 N N . ALA B 1 699 ? 0.819 28.531 -3.891 1 78 699 ALA B N 1
ATOM 11617 C CA . ALA B 1 699 ? 0.464 29.562 -4.863 1 78 699 ALA B CA 1
ATOM 11618 C C . ALA B 1 699 ? 0.642 30.953 -4.273 1 78 699 ALA B C 1
ATOM 11620 O O . ALA B 1 699 ? 0.239 31.203 -3.135 1 78 699 ALA B O 1
ATOM 11621 N N . ASP B 1 700 ? 1.257 31.859 -5.027 1 72.56 700 ASP B N 1
ATOM 11622 C CA . ASP B 1 700 ? 1.473 33.25 -4.633 1 72.56 700 ASP B CA 1
ATOM 11623 C C . ASP B 1 700 ? 2.174 33.312 -3.279 1 72.56 700 ASP B C 1
ATOM 11625 O O . ASP B 1 700 ? 1.771 34.094 -2.414 1 72.56 700 ASP B O 1
ATOM 11629 N N . GLY B 1 701 ? 3.008 32.406 -3.049 1 72.12 701 GLY B N 1
ATOM 11630 C CA . GLY B 1 701 ? 3.809 32.438 -1.836 1 72.12 701 GLY B CA 1
ATOM 11631 C C . GLY B 1 701 ? 3.096 31.828 -0.641 1 72.12 701 GLY B C 1
ATOM 11632 O O . GLY B 1 701 ? 3.619 31.859 0.476 1 72.12 701 GLY B O 1
ATOM 11633 N N . GLU B 1 702 ? 1.936 31.359 -0.842 1 85.5 702 GLU B N 1
ATOM 11634 C CA . GLU B 1 702 ? 1.167 30.75 0.246 1 85.5 702 GLU B CA 1
ATOM 11635 C C . GLU B 1 702 ? 0.99 29.25 0.039 1 85.5 702 GLU B C 1
ATOM 11637 O O . GLU B 1 702 ? 0.776 28.797 -1.086 1 85.5 702 GLU B O 1
ATOM 11642 N N . TYR B 1 703 ? 1.187 28.609 1.095 1 90.88 703 TYR B N 1
ATOM 11643 C CA . TYR B 1 703 ? 1.017 27.156 1.071 1 90.88 703 TYR B CA 1
ATOM 11644 C C . TYR B 1 703 ? -0.326 26.75 1.67 1 90.88 703 TYR B C 1
ATOM 11646 O O . TYR B 1 703 ? -0.732 27.281 2.709 1 90.88 703 TYR B O 1
ATOM 11654 N N . GLN B 1 704 ? -1.077 25.938 0.891 1 92.56 704 GLN B N 1
ATOM 11655 C CA . GLN B 1 704 ? -2.314 25.328 1.363 1 92.56 704 GLN B CA 1
ATOM 11656 C C . GLN B 1 704 ? -2.301 23.812 1.146 1 92.56 704 GLN B C 1
ATOM 11658 O O . GLN B 1 704 ? -1.781 23.328 0.138 1 92.56 704 GLN B O 1
ATOM 11663 N N . SER B 1 705 ? -2.789 23.094 2.123 1 93.38 705 SER B N 1
ATOM 11664 C CA . SER B 1 705 ? -2.814 21.641 1.965 1 93.38 705 SER B CA 1
ATOM 11665 C C . SER B 1 705 ? -4.07 21.047 2.586 1 93.38 705 SER B C 1
ATOM 11667 O O . SER B 1 705 ? -4.734 21.688 3.4 1 93.38 705 SER B O 1
ATOM 11669 N N . LEU B 1 706 ? -4.359 19.875 2.166 1 96.25 706 LEU B N 1
ATOM 11670 C CA . LEU B 1 706 ? -5.453 19.109 2.752 1 96.25 706 LEU B CA 1
ATOM 11671 C C . LEU B 1 706 ? -4.926 18.047 3.713 1 96.25 706 LEU B C 1
ATOM 11673 O O . LEU B 1 706 ? -5.672 17.172 4.148 1 96.25 706 LEU B O 1
ATOM 11677 N N . HIS B 1 707 ? -3.713 18.172 4.07 1 92.12 707 HIS B N 1
ATOM 11678 C CA . HIS B 1 707 ? -3.109 17.234 4.996 1 92.12 707 HIS B CA 1
ATOM 11679 C C . HIS B 1 707 ? -3.807 17.266 6.352 1 92.12 707 HIS B C 1
ATOM 11681 O O . HIS B 1 707 ? -3.984 18.328 6.938 1 92.12 707 HIS B O 1
ATOM 11687 N N . ARG B 1 708 ? -4.203 16.125 6.762 1 93.38 708 ARG B N 1
ATOM 11688 C CA . ARG B 1 708 ? -4.699 15.898 8.117 1 93.38 708 ARG B CA 1
ATOM 11689 C C . ARG B 1 708 ? -5.926 16.75 8.398 1 93.38 708 ARG B C 1
ATOM 11691 O O . ARG B 1 708 ? -6.137 17.203 9.531 1 93.38 708 ARG B O 1
ATOM 11698 N N . VAL B 1 709 ? -6.562 17.141 7.348 1 96.62 709 VAL B N 1
ATOM 11699 C CA . VAL B 1 709 ? -7.914 17.672 7.469 1 96.62 709 VAL B CA 1
ATOM 11700 C C . VAL B 1 709 ? -8.93 16.547 7.387 1 96.62 709 VAL B C 1
ATOM 11702 O O . VAL B 1 709 ? -8.812 15.648 6.539 1 96.62 709 VAL B O 1
ATOM 11705 N N . PRO B 1 710 ? -9.93 16.547 8.281 1 97.94 710 PRO B N 1
ATOM 11706 C CA . PRO B 1 710 ? -10.922 15.461 8.227 1 97.94 710 PRO B CA 1
ATOM 11707 C C . PRO B 1 710 ? -11.766 15.492 6.961 1 97.94 710 PRO B C 1
ATOM 11709 O O . PRO B 1 710 ? -12.031 16.562 6.418 1 97.94 710 PRO B O 1
ATOM 11712 N N . PHE B 1 711 ? -12.195 14.273 6.516 1 98.44 711 PHE B N 1
ATOM 11713 C CA . PHE B 1 711 ? -12.992 14.156 5.305 1 98.44 711 PHE B CA 1
ATOM 11714 C C . PHE B 1 711 ? -14.406 13.672 5.637 1 98.44 711 PHE B C 1
ATOM 11716 O O . PHE B 1 711 ? -14.578 12.711 6.391 1 98.44 711 PHE B O 1
ATOM 11723 N N . LEU B 1 712 ? -15.383 14.367 5.133 1 98.56 712 LEU B N 1
ATOM 11724 C CA . LEU B 1 712 ? -16.781 13.984 5.133 1 98.56 712 LEU B CA 1
ATOM 11725 C C . LEU B 1 712 ? -17.203 13.438 3.768 1 98.56 712 LEU B C 1
ATOM 11727 O O . LEU B 1 712 ? -16.922 14.055 2.738 1 98.56 712 LEU B O 1
ATOM 11731 N N . LEU B 1 713 ? -17.797 12.242 3.736 1 98.56 713 LEU B N 1
ATOM 11732 C CA . LEU B 1 713 ? -18.312 11.672 2.496 1 98.56 713 LEU B CA 1
ATOM 11733 C C . LEU B 1 713 ? -19.812 11.367 2.619 1 98.56 713 LEU B C 1
ATOM 11735 O O . LEU B 1 713 ? -20.266 10.883 3.654 1 98.56 713 LEU B O 1
ATOM 11739 N N . GLY B 1 714 ? -20.562 11.719 1.574 1 97.62 714 GLY B N 1
ATOM 11740 C CA . GLY B 1 714 ? -21.984 11.469 1.572 1 97.62 714 GLY B CA 1
ATOM 11741 C C . GLY B 1 714 ? -22.453 10.648 0.383 1 97.62 714 GLY B C 1
ATOM 11742 O O . GLY B 1 714 ? -23.047 11.18 -0.554 1 97.62 714 GLY B O 1
ATOM 11743 N N . PRO B 1 715 ? -22.281 9.352 0.415 1 97.06 715 PRO B N 1
ATOM 11744 C CA . PRO B 1 715 ? -22.672 8.523 -0.728 1 97.06 715 PRO B CA 1
ATOM 11745 C C . PRO B 1 715 ? -24.172 8.195 -0.731 1 97.06 715 PRO B C 1
ATOM 11747 O O . PRO B 1 715 ? -24.688 7.664 -1.72 1 97.06 715 PRO B O 1
ATOM 11750 N N . SER B 1 716 ? -24.875 8.57 0.249 1 95.31 716 SER B N 1
ATOM 11751 C CA . SER B 1 716 ? -26.25 8.109 0.47 1 95.31 716 SER B CA 1
ATOM 11752 C C . SER B 1 716 ? -27.172 8.539 -0.672 1 95.31 716 SER B C 1
ATOM 11754 O O . SER B 1 716 ? -27.219 9.719 -1.024 1 95.31 716 SER B O 1
ATOM 11756 N N . ARG B 1 717 ? -27.844 7.574 -1.337 1 92.75 717 ARG B N 1
ATOM 11757 C CA . ARG B 1 717 ? -28.922 7.727 -2.312 1 92.75 717 ARG B CA 1
ATOM 11758 C C . ARG B 1 717 ? -28.406 8.352 -3.604 1 92.75 717 ARG B C 1
ATOM 11760 O O . ARG B 1 717 ? -29.188 8.812 -4.438 1 92.75 717 ARG B O 1
ATOM 11767 N N . LYS B 1 718 ? -27.141 8.328 -3.805 1 93.62 718 LYS B N 1
ATOM 11768 C CA . LYS B 1 718 ? -26.578 8.992 -4.98 1 93.62 718 LYS B CA 1
ATOM 11769 C C . LYS B 1 718 ? -26.828 8.172 -6.242 1 93.62 718 LYS B C 1
ATOM 11771 O O . LYS B 1 718 ? -26.922 6.945 -6.188 1 93.62 718 LYS B O 1
ATOM 11776 N N . ARG B 1 719 ? -26.906 8.789 -7.305 1 92.12 719 ARG B N 1
ATOM 11777 C CA . ARG B 1 719 ? -27.266 8.211 -8.594 1 92.12 719 ARG B CA 1
ATOM 11778 C C . ARG B 1 719 ? -26.25 7.145 -9.008 1 92.12 719 ARG B C 1
ATOM 11780 O O . ARG B 1 719 ? -26.625 6.125 -9.594 1 92.12 719 ARG B O 1
ATOM 11787 N N . PHE B 1 720 ? -25 7.312 -8.75 1 93.94 720 PHE B N 1
ATOM 11788 C CA . PHE B 1 720 ? -23.984 6.367 -9.227 1 93.94 720 PHE B CA 1
ATOM 11789 C C . PHE B 1 720 ? -24.188 4.996 -8.586 1 93.94 720 PHE B C 1
ATOM 11791 O O . PHE B 1 720 ? -23.875 3.971 -9.195 1 93.94 720 PHE B O 1
ATOM 11798 N N . ILE B 1 721 ? -24.719 4.941 -7.41 1 96.12 721 ILE B N 1
ATOM 11799 C CA . ILE B 1 721 ? -25.016 3.67 -6.762 1 96.12 721 ILE B CA 1
ATOM 11800 C C . ILE B 1 721 ? -26.125 2.939 -7.531 1 96.12 721 ILE B C 1
ATOM 11802 O O . ILE B 1 721 ? -26.016 1.739 -7.789 1 96.12 721 ILE B O 1
ATOM 11806 N N . GLY B 1 722 ? -27.172 3.711 -7.891 1 95.12 722 GLY B N 1
ATOM 11807 C CA . GLY B 1 722 ? -28.25 3.121 -8.656 1 95.12 722 GLY B CA 1
ATOM 11808 C C . GLY B 1 722 ? -27.812 2.598 -10.008 1 95.12 722 GLY B C 1
ATOM 11809 O O . GLY B 1 722 ? -28.25 1.519 -10.43 1 95.12 722 GLY B O 1
ATOM 11810 N N . VAL B 1 723 ? -26.969 3.316 -10.664 1 94.31 723 VAL B N 1
ATOM 11811 C CA . VAL B 1 723 ? -26.484 2.93 -11.992 1 94.31 723 VAL B CA 1
ATOM 11812 C C . VAL B 1 723 ? -25.656 1.653 -11.883 1 94.31 723 VAL B C 1
ATOM 11814 O O . VAL B 1 723 ? -25.812 0.743 -12.703 1 94.31 723 VAL B O 1
ATOM 11817 N N . ILE B 1 724 ? -24.875 1.525 -10.883 1 94.88 724 ILE B N 1
ATOM 11818 C CA . ILE B 1 724 ? -23.953 0.417 -10.734 1 94.88 724 ILE B CA 1
ATOM 11819 C C . ILE B 1 724 ? -24.703 -0.84 -10.305 1 94.88 724 ILE B C 1
ATOM 11821 O O . ILE B 1 724 ? -24.422 -1.938 -10.797 1 94.88 724 ILE B O 1
ATOM 11825 N N . THR B 1 725 ? -25.672 -0.685 -9.453 1 93.25 725 THR B N 1
ATOM 11826 C CA . THR B 1 725 ? -26.25 -1.855 -8.805 1 93.25 725 THR B CA 1
ATOM 11827 C C . THR B 1 725 ? -27.625 -2.164 -9.375 1 93.25 725 THR B C 1
ATOM 11829 O O . THR B 1 725 ? -28.156 -3.262 -9.18 1 93.25 725 THR B O 1
ATOM 11832 N N . GLY B 1 726 ? -28.25 -1.212 -9.977 1 91.44 726 GLY B N 1
ATOM 11833 C CA . GLY B 1 726 ? -29.641 -1.36 -10.406 1 91.44 726 GLY B CA 1
ATOM 11834 C C . GLY B 1 726 ? -30.641 -1.155 -9.281 1 91.44 726 GLY B C 1
ATOM 11835 O O . GLY B 1 726 ? -31.844 -1.256 -9.492 1 91.44 726 GLY B O 1
ATOM 11836 N N . GLU B 1 727 ? -30.125 -0.83 -8.109 1 91.5 727 GLU B N 1
ATOM 11837 C CA . GLU B 1 727 ? -31 -0.636 -6.957 1 91.5 727 GLU B CA 1
ATOM 11838 C C . GLU B 1 727 ? -31.781 0.667 -7.074 1 91.5 727 GLU B C 1
ATOM 11840 O O . GLU B 1 727 ? -31.219 1.708 -7.422 1 91.5 727 GLU B O 1
ATOM 11845 N N . GLU B 1 728 ? -32.969 0.628 -6.812 1 90.12 728 GLU B N 1
ATOM 11846 C CA . GLU B 1 728 ? -33.812 1.829 -6.762 1 90.12 728 GLU B CA 1
ATOM 11847 C C . GLU B 1 728 ? -33.719 2.51 -5.402 1 90.12 728 GLU B C 1
ATOM 11849 O O . GLU B 1 728 ? -33.125 1.95 -4.461 1 90.12 728 GLU B O 1
ATOM 11854 N N . LEU B 1 729 ? -34.156 3.762 -5.336 1 89.62 729 LEU B N 1
ATOM 11855 C CA . LEU B 1 729 ? -34.188 4.445 -4.051 1 89.62 729 LEU B CA 1
ATOM 11856 C C . LEU B 1 729 ? -34.938 3.621 -3.004 1 89.62 729 LEU B C 1
ATOM 11858 O O . LEU B 1 729 ? -35.938 2.961 -3.32 1 89.62 729 LEU B O 1
ATOM 11862 N N . PRO B 1 730 ? -34.469 3.537 -1.75 1 91.06 730 PRO B N 1
ATOM 11863 C CA . PRO B 1 730 ? -33.5 4.438 -1.149 1 91.06 730 PRO B CA 1
ATOM 11864 C C . PRO B 1 730 ? -32.062 3.922 -1.286 1 91.06 730 PRO B C 1
ATOM 11866 O O . PRO B 1 730 ? -31.125 4.551 -0.787 1 91.06 730 PRO B O 1
ATOM 11869 N N . ARG B 1 731 ? -31.797 2.818 -1.954 1 94.38 731 ARG B N 1
ATOM 11870 C CA . ARG B 1 731 ? -30.469 2.283 -2.266 1 94.38 731 ARG B CA 1
ATOM 11871 C C . ARG B 1 731 ? -29.672 2.006 -0.994 1 94.38 731 ARG B C 1
ATOM 11873 O O . ARG B 1 731 ? -28.5 2.373 -0.894 1 94.38 731 ARG B O 1
ATOM 11880 N N . SER B 1 732 ? -30.312 1.444 -0.049 1 94.5 732 SER B N 1
ATOM 11881 C CA . SER B 1 732 ? -29.75 1.273 1.287 1 94.5 732 SER B CA 1
ATOM 11882 C C . SER B 1 732 ? -28.562 0.322 1.271 1 94.5 732 SER B C 1
ATOM 11884 O O . SER B 1 732 ? -27.531 0.606 1.874 1 94.5 732 SER B O 1
ATOM 11886 N N . VAL B 1 733 ? -28.688 -0.816 0.496 1 95.81 733 VAL B N 1
ATOM 11887 C CA . VAL B 1 733 ? -27.609 -1.812 0.463 1 95.81 733 VAL B CA 1
ATOM 11888 C C . VAL B 1 733 ? -26.391 -1.231 -0.235 1 95.81 733 VAL B C 1
ATOM 11890 O O . VAL B 1 733 ? -25.266 -1.324 0.28 1 95.81 733 VAL B O 1
ATOM 11893 N N . GLY B 1 734 ? -26.656 -0.6 -1.354 1 96.62 734 GLY B N 1
ATOM 11894 C CA . GLY B 1 734 ? -25.562 0.03 -2.086 1 96.62 734 GLY B CA 1
ATOM 11895 C C . GLY B 1 734 ? -24.875 1.131 -1.3 1 96.62 734 GLY B C 1
ATOM 11896 O O . GLY B 1 734 ? -23.656 1.293 -1.387 1 96.62 734 GLY B O 1
ATOM 11897 N N . THR B 1 735 ? -25.656 1.909 -0.529 1 97.12 735 THR B N 1
ATOM 11898 C CA . THR B 1 735 ? -25.094 2.959 0.318 1 97.12 735 THR B CA 1
ATOM 11899 C C . THR B 1 735 ? -24.172 2.365 1.376 1 97.12 735 THR B C 1
ATOM 11901 O O . THR B 1 735 ? -23.047 2.852 1.576 1 97.12 735 THR B O 1
ATOM 11904 N N . CYS B 1 736 ? -24.672 1.313 2.014 1 97.44 736 CYS B N 1
ATOM 11905 C CA . CYS B 1 736 ? -23.844 0.673 3.035 1 97.44 736 CYS B CA 1
ATOM 11906 C C . CYS B 1 736 ? -22.531 0.167 2.445 1 97.44 736 CYS B C 1
ATOM 11908 O O . CYS B 1 736 ? -21.484 0.318 3.057 1 97.44 736 CYS B O 1
ATOM 11910 N N . ALA B 1 737 ? -22.625 -0.407 1.259 1 97.94 737 ALA B N 1
ATOM 11911 C CA . ALA B 1 737 ? -21.422 -0.875 0.577 1 97.94 737 ALA B CA 1
ATOM 11912 C C . ALA B 1 737 ? -20.469 0.279 0.311 1 97.94 737 ALA B C 1
ATOM 11914 O O . ALA B 1 737 ? -19.266 0.177 0.599 1 97.94 737 ALA B O 1
ATOM 11915 N N . ALA B 1 738 ? -20.953 1.348 -0.196 1 98 738 ALA B N 1
ATOM 11916 C CA . ALA B 1 738 ? -20.141 2.52 -0.487 1 98 738 ALA B CA 1
ATOM 11917 C C . ALA B 1 738 ? -19.5 3.076 0.785 1 98 738 ALA B C 1
ATOM 11919 O O . ALA B 1 738 ? -18.344 3.494 0.777 1 98 738 ALA B O 1
ATOM 11920 N N . VAL B 1 739 ? -20.281 3.084 1.861 1 98.25 739 VAL B N 1
ATOM 11921 C CA . VAL B 1 739 ? -19.812 3.604 3.141 1 98.25 739 VAL B CA 1
ATOM 11922 C C . VAL B 1 739 ? -18.594 2.811 3.607 1 98.25 739 VAL B C 1
ATOM 11924 O O . VAL B 1 739 ? -17.609 3.387 4.082 1 98.25 739 VAL B O 1
ATOM 11927 N N . MET B 1 740 ? -18.594 1.466 3.436 1 98.31 740 MET B N 1
ATOM 11928 C CA . MET B 1 740 ? -17.453 0.636 3.812 1 98.31 740 MET B CA 1
ATOM 11929 C C . MET B 1 740 ? -16.188 1.094 3.094 1 98.31 740 MET B C 1
ATOM 11931 O O . MET B 1 740 ? -15.133 1.235 3.715 1 98.31 740 MET B O 1
ATOM 11935 N N . SER B 1 741 ? -16.344 1.318 1.841 1 97.94 741 SER B N 1
ATOM 11936 C CA . SER B 1 741 ? -15.172 1.718 1.054 1 97.94 741 SER B CA 1
ATOM 11937 C C . SER B 1 741 ? -14.719 3.129 1.411 1 97.94 741 SER B C 1
ATOM 11939 O O . SER B 1 741 ? -13.523 3.414 1.445 1 97.94 741 SER B O 1
ATOM 11941 N N . CYS B 1 742 ? -15.672 4.02 1.651 1 98.31 742 CYS B N 1
ATOM 11942 C CA . CYS B 1 742 ? -15.328 5.383 2.041 1 98.31 742 CYS B CA 1
ATOM 11943 C C . CYS B 1 742 ? -14.461 5.391 3.293 1 98.31 742 CYS B C 1
ATOM 11945 O O . CYS B 1 742 ? -13.422 6.059 3.332 1 98.31 742 CYS B O 1
ATOM 11947 N N . ILE B 1 743 ? -14.891 4.629 4.273 1 97.69 743 ILE B N 1
ATOM 11948 C CA . ILE B 1 743 ? -14.133 4.555 5.52 1 97.69 743 ILE B CA 1
ATOM 11949 C C . ILE B 1 743 ? -12.805 3.842 5.277 1 97.69 743 ILE B C 1
ATOM 11951 O O . ILE B 1 743 ? -11.758 4.281 5.758 1 97.69 743 ILE B O 1
ATOM 11955 N N . GLY B 1 744 ? -12.82 2.816 4.52 1 97 744 GLY B N 1
ATOM 11956 C CA . GLY B 1 744 ? -11.617 2.059 4.23 1 97 744 GLY B CA 1
ATOM 11957 C C . GLY B 1 744 ? -10.547 2.883 3.541 1 97 744 GLY B C 1
ATOM 11958 O O . GLY B 1 744 ? -9.352 2.664 3.756 1 97 744 GLY B O 1
ATOM 11959 N N . PHE B 1 745 ? -10.984 3.801 2.732 1 96.88 745 PHE B N 1
ATOM 11960 C CA . PHE B 1 745 ? -10.023 4.609 1.984 1 96.88 745 PHE B CA 1
ATOM 11961 C C . PHE B 1 745 ? -9.711 5.902 2.727 1 96.88 745 PHE B C 1
ATOM 11963 O O . PHE B 1 745 ? -9.023 6.773 2.197 1 96.88 745 PHE B O 1
ATOM 11970 N N . GLY B 1 746 ? -10.258 6.109 3.859 1 95.56 746 GLY B N 1
ATOM 11971 C CA . GLY B 1 746 ? -9.75 7.195 4.688 1 95.56 746 GLY B CA 1
ATOM 11972 C C . GLY B 1 746 ? -10.82 8.219 5.043 1 95.56 746 GLY B C 1
ATOM 11973 O O . GLY B 1 746 ? -10.508 9.297 5.551 1 95.56 746 GLY B O 1
ATOM 11974 N N . GLY B 1 747 ? -12.055 7.938 4.812 1 97.19 747 GLY B N 1
ATOM 11975 C CA . GLY B 1 747 ? -13.117 8.82 5.266 1 97.19 747 GLY B CA 1
ATOM 11976 C C . GLY B 1 747 ? -13.289 8.828 6.773 1 97.19 747 GLY B C 1
ATOM 11977 O O . GLY B 1 747 ? -13.141 7.789 7.422 1 97.19 747 GLY B O 1
ATOM 11978 N N . HIS B 1 748 ? -13.711 9.984 7.336 1 97.75 748 HIS B N 1
ATOM 11979 C CA . HIS B 1 748 ? -13.805 10.117 8.781 1 97.75 748 HIS B CA 1
ATOM 11980 C C . HIS B 1 748 ? -15.258 10.281 9.227 1 97.75 748 HIS B C 1
ATOM 11982 O O . HIS B 1 748 ? -15.664 9.734 10.258 1 97.75 748 HIS B O 1
ATOM 11988 N N . LEU B 1 749 ? -16 11.094 8.477 1 98.19 749 LEU B N 1
ATOM 11989 C CA . LEU B 1 749 ? -17.422 11.305 8.695 1 98.19 749 LEU B CA 1
ATOM 11990 C C . LEU B 1 749 ? -18.25 10.82 7.5 1 98.19 749 LEU B C 1
ATOM 11992 O O . LEU B 1 749 ? -17.828 10.992 6.352 1 98.19 749 LEU B O 1
ATOM 11996 N N . ILE B 1 750 ? -19.391 10.227 7.844 1 98.5 750 ILE B N 1
ATOM 11997 C CA . ILE B 1 750 ? -20.281 9.734 6.793 1 98.5 750 ILE B CA 1
ATOM 11998 C C . ILE B 1 750 ? -21.656 10.398 6.926 1 98.5 750 ILE B C 1
ATOM 12000 O O . ILE B 1 750 ? -22.297 10.305 7.973 1 98.5 750 ILE B O 1
ATOM 12004 N N . ARG B 1 751 ? -22.047 11.094 5.879 1 98.19 751 ARG B N 1
ATOM 12005 C CA . ARG B 1 751 ? -23.359 11.734 5.84 1 98.19 751 ARG B CA 1
ATOM 12006 C C . ARG B 1 751 ? -24.391 10.828 5.176 1 98.19 751 ARG B C 1
ATOM 12008 O O . ARG B 1 751 ? -24.219 10.414 4.027 1 98.19 751 ARG B O 1
ATOM 12015 N N . VAL B 1 752 ? -25.516 10.555 5.906 1 97.25 752 VAL B N 1
ATOM 12016 C CA . VAL B 1 752 ? -26.391 9.523 5.363 1 97.25 752 VAL B CA 1
ATOM 12017 C C . VAL B 1 752 ? -27.844 9.805 5.766 1 97.25 752 VAL B C 1
ATOM 12019 O O . VAL B 1 752 ? -28.094 10.5 6.758 1 97.25 752 VAL B O 1
ATOM 12022 N N . HIS B 1 753 ? -28.781 9.219 5.004 1 94.06 753 HIS B N 1
ATOM 12023 C CA . HIS B 1 753 ? -30.203 9.25 5.32 1 94.06 753 HIS B CA 1
ATOM 12024 C C . HIS B 1 753 ? -30.609 8.047 6.168 1 94.06 753 HIS B C 1
ATOM 12026 O O . HIS B 1 753 ? -31.297 8.195 7.176 1 94.06 753 HIS B O 1
ATOM 12032 N N . ASP B 1 754 ? -30.125 6.859 5.809 1 93.12 754 ASP B N 1
ATOM 12033 C CA . ASP B 1 754 ? -30.406 5.617 6.527 1 93.12 754 ASP B CA 1
ATOM 12034 C C . ASP B 1 754 ? -29.359 5.363 7.609 1 93.12 754 ASP B C 1
ATOM 12036 O O . ASP B 1 754 ? -28.516 4.469 7.469 1 93.12 754 ASP B O 1
ATOM 12040 N N . PHE B 1 755 ? -29.562 6.051 8.766 1 95.69 755 PHE B N 1
ATOM 12041 C CA . PHE B 1 755 ? -28.5 6.082 9.766 1 95.69 755 PHE B CA 1
ATOM 12042 C C . PHE B 1 755 ? -28.469 4.785 10.562 1 95.69 755 PHE B C 1
ATOM 12044 O O . PHE B 1 755 ? -27.438 4.402 11.094 1 95.69 755 PHE B O 1
ATOM 12051 N N . LYS B 1 756 ? -29.531 3.973 10.641 1 94.06 756 LYS B N 1
ATOM 12052 C CA . LYS B 1 756 ? -29.531 2.736 11.414 1 94.06 756 LYS B CA 1
ATOM 12053 C C . LYS B 1 756 ? -28.625 1.691 10.789 1 94.06 756 LYS B C 1
ATOM 12055 O O . LYS B 1 756 ? -27.719 1.179 11.453 1 94.06 756 LYS B O 1
ATOM 12060 N N . ALA B 1 757 ? -28.844 1.439 9.469 1 95.06 757 ALA B N 1
ATOM 12061 C CA . ALA B 1 757 ? -28.016 0.474 8.75 1 95.06 757 ALA B CA 1
ATOM 12062 C C . ALA B 1 757 ? -26.562 0.946 8.68 1 95.06 757 ALA B C 1
ATOM 12064 O O . ALA B 1 757 ? -25.641 0.141 8.781 1 95.06 757 ALA B O 1
ATOM 12065 N N . VAL B 1 758 ? -26.406 2.236 8.578 1 96.31 758 VAL B N 1
ATOM 12066 C CA . VAL B 1 758 ? -25.062 2.779 8.406 1 96.31 758 VAL B CA 1
ATOM 12067 C C . VAL B 1 758 ? -24.297 2.703 9.719 1 96.31 758 VAL B C 1
ATOM 12069 O O . VAL B 1 758 ? -23.094 2.475 9.734 1 96.31 758 VAL B O 1
ATOM 12072 N N . LYS B 1 759 ? -24.953 2.85 10.82 1 95.44 759 LYS B N 1
ATOM 12073 C CA . LYS B 1 759 ? -24.297 2.691 12.117 1 95.44 759 LYS B CA 1
ATOM 12074 C C . LYS B 1 759 ? -23.719 1.289 12.273 1 95.44 759 LYS B C 1
ATOM 12076 O O . LYS B 1 759 ? -22.594 1.129 12.75 1 95.44 759 LYS B O 1
ATOM 12081 N N . VAL B 1 760 ? -24.484 0.296 11.828 1 95.31 760 VAL B N 1
ATOM 12082 C CA . VAL B 1 760 ? -24 -1.084 11.828 1 95.31 760 VAL B CA 1
ATOM 12083 C C . VAL B 1 760 ? -22.781 -1.21 10.914 1 95.31 760 VAL B C 1
ATOM 12085 O O . VAL B 1 760 ? -21.766 -1.775 11.305 1 95.31 760 VAL B O 1
ATOM 12088 N N . THR B 1 761 ? -22.922 -0.642 9.75 1 97.5 761 THR B N 1
ATOM 12089 C CA . THR B 1 761 ? -21.859 -0.679 8.75 1 97.5 761 THR B CA 1
ATOM 12090 C C . THR B 1 761 ? -20.578 -0.028 9.281 1 97.5 761 THR B C 1
ATOM 12092 O O . THR B 1 761 ? -19.484 -0.569 9.125 1 97.5 761 THR B O 1
ATOM 12095 N N . CYS B 1 762 ? -20.734 1.105 9.961 1 96.88 762 CYS B N 1
ATOM 12096 C CA . CYS B 1 762 ? -19.594 1.806 10.531 1 96.88 762 CYS B CA 1
ATOM 12097 C C . CYS B 1 762 ? -18.906 0.964 11.602 1 96.88 762 CYS B C 1
ATOM 12099 O O . CYS B 1 762 ? -17.688 0.96 11.719 1 96.88 762 CYS B O 1
ATOM 12101 N N . GLY B 1 763 ? -19.734 0.302 12.375 1 95.69 763 GLY B N 1
ATOM 12102 C CA . GLY B 1 763 ? -19.172 -0.594 13.367 1 95.69 763 GLY B CA 1
ATOM 12103 C C . GLY B 1 763 ? -18.266 -1.652 12.766 1 95.69 763 GLY B C 1
ATOM 12104 O O . GLY B 1 763 ? -17.172 -1.902 13.273 1 95.69 763 GLY B O 1
ATOM 12105 N N . MET B 1 764 ? -18.703 -2.258 11.672 1 96.88 764 MET B N 1
ATOM 12106 C CA . MET B 1 764 ? -17.906 -3.268 10.984 1 96.88 764 MET B CA 1
ATOM 12107 C C . MET B 1 764 ? -16.656 -2.648 10.383 1 96.88 764 MET B C 1
ATOM 12109 O O . MET B 1 764 ? -15.562 -3.227 10.477 1 96.88 764 MET B O 1
ATOM 12113 N N . ALA B 1 765 ? -16.828 -1.486 9.781 1 97.5 765 ALA B N 1
ATOM 12114 C CA . ALA B 1 765 ? -15.703 -0.802 9.148 1 97.5 765 ALA B CA 1
ATOM 12115 C C . ALA B 1 765 ? -14.625 -0.467 10.172 1 97.5 765 ALA B C 1
ATOM 12117 O O . ALA B 1 765 ? -13.438 -0.69 9.93 1 97.5 765 ALA B O 1
ATOM 12118 N N . ASP B 1 766 ? -15.031 0.062 11.328 1 96.56 766 ASP B N 1
ATOM 12119 C CA . ASP B 1 766 ? -14.086 0.421 12.375 1 96.56 766 ASP B CA 1
ATOM 12120 C C . ASP B 1 766 ? -13.352 -0.812 12.898 1 96.56 766 ASP B C 1
ATOM 12122 O O . ASP B 1 766 ? -12.148 -0.764 13.148 1 96.56 766 ASP B O 1
ATOM 12126 N N . ALA B 1 767 ? -14.062 -1.892 13.008 1 96.5 767 ALA B N 1
ATOM 12127 C CA . ALA B 1 767 ? -13.445 -3.131 13.469 1 96.5 767 ALA B CA 1
ATOM 12128 C C . ALA B 1 767 ? -12.406 -3.629 12.469 1 96.5 767 ALA B C 1
ATOM 12130 O O . ALA B 1 767 ? -11.289 -3.99 12.852 1 96.5 767 ALA B O 1
ATOM 12131 N N . ILE B 1 768 ? -12.734 -3.635 11.219 1 96.44 768 ILE B N 1
ATOM 12132 C CA . ILE B 1 768 ? -11.891 -4.246 10.203 1 96.44 768 ILE B CA 1
ATOM 12133 C C . ILE B 1 768 ? -10.734 -3.305 9.859 1 96.44 768 ILE B C 1
ATOM 12135 O O . ILE B 1 768 ? -9.57 -3.719 9.828 1 96.44 768 ILE B O 1
ATOM 12139 N N . TYR B 1 769 ? -11 -2.045 9.648 1 95.44 769 TYR B N 1
ATOM 12140 C CA . TYR B 1 769 ? -9.984 -1.152 9.086 1 95.44 769 TYR B CA 1
ATOM 12141 C C . TYR B 1 769 ? -9.203 -0.46 10.195 1 95.44 769 TYR B C 1
ATOM 12143 O O . TYR B 1 769 ? -8.047 -0.071 9.992 1 95.44 769 TYR B O 1
ATOM 12151 N N . LYS B 1 770 ? -9.836 -0.308 11.398 1 93.25 770 LYS B N 1
ATOM 12152 C CA . LYS B 1 770 ? -9.164 0.452 12.453 1 93.25 770 LYS B CA 1
ATOM 12153 C C . LYS B 1 770 ? -8.859 -0.432 13.656 1 93.25 770 LYS B C 1
ATOM 12155 O O . LYS B 1 770 ? -8.148 -0.014 14.578 1 93.25 770 LYS B O 1
ATOM 12160 N N . GLY B 1 771 ? -9.438 -1.583 13.742 1 90.81 771 GLY B N 1
ATOM 12161 C CA . GLY B 1 771 ? -9.219 -2.467 14.875 1 90.81 771 GLY B CA 1
ATOM 12162 C C . GLY B 1 771 ? -10 -2.062 16.109 1 90.81 771 GLY B C 1
ATOM 12163 O O . GLY B 1 771 ? -9.648 -2.445 17.219 1 90.81 771 GLY B O 1
ATOM 12164 N N . LEU B 1 772 ? -11.055 -1.234 15.898 1 91.5 772 LEU B N 1
ATOM 12165 C CA . LEU B 1 772 ? -11.867 -0.747 17 1 91.5 772 LEU B CA 1
ATOM 12166 C C . LEU B 1 772 ? -13.148 -1.568 17.141 1 91.5 772 LEU B C 1
ATOM 12168 O O . LEU B 1 772 ? -13.961 -1.611 16.219 1 91.5 772 LEU B O 1
ATOM 12172 N N . ILE B 1 773 ? -13.219 -2.361 18.188 1 86.69 773 ILE B N 1
ATOM 12173 C CA . ILE B 1 773 ? -14.422 -3.141 18.453 1 86.69 773 ILE B CA 1
ATOM 12174 C C . ILE B 1 773 ? -15.18 -2.529 19.641 1 86.69 773 ILE B C 1
ATOM 12176 O O . ILE B 1 773 ? -14.609 -2.332 20.719 1 86.69 773 ILE B O 1
ATOM 12180 N N . GLN B 1 774 ? -16.234 -1.896 19.375 1 67.56 774 GLN B N 1
ATOM 12181 C CA . GLN B 1 774 ? -17 -1.242 20.422 1 67.56 774 GLN B CA 1
ATOM 12182 C C . GLN B 1 774 ? -17.547 -2.262 21.438 1 67.56 774 GLN B C 1
ATOM 12184 O O . GLN B 1 774 ? -18.062 -3.309 21.047 1 67.56 774 GLN B O 1
ATOM 12189 N N . SER B 1 775 ? -16.938 -2.475 22.672 1 53.03 775 SER B N 1
ATOM 12190 C CA . SER B 1 775 ? -17.5 -3.283 23.75 1 53.03 775 SER B CA 1
ATOM 12191 C C . SER B 1 775 ? -18.875 -2.781 24.156 1 53.03 775 SER B C 1
ATOM 12193 O O . SER B 1 775 ? -19.172 -1.589 24.047 1 53.03 775 SER B O 1
#

Sequence (1550 aa):
MMSGTTKSPDLVKISRLHFDAQLTNGNFWHQTSLQPLTCSVTLKTDFFKASETDDLRYSLNYATISNNILSVFRNSDEVYGSIESIAHRVAESVFSDESNGQSAEINVSSEKSEIRCDSIDLSISRYRKDDSTNELIAPSLDKFTFKGLNLFTIIGVYTFERYNRQSVVLNLSVHYDSNKVKLKFSQLTETVSSYVESTQFKTVEALAGNVASLVLQEFDFIEATDVEVVKLNAITFADGVGVATSKLRNQLQRSKIVVNLKKSEFSTLPNLNKETSFEVHPNIENHRVFIAFGTNEGDYLENIEKTISELDKRGCKVEKTSSLYESAPMYHLDQARFQNGVFQVSTKLSPRDLLKTLKEIEYGELKRIKHFDNGPRTIDLDILLYDDLIYDEPDLKIPHVSLIERNFVLYPLCDLLPPTAIHPVTAEPFHQHLKRLSAHDTSLQADDRLVNIIPIPSIPNRKADIRIDTIGNKLTKSLVMAVLNVTPDSFSDGGLHSTNESIISVYKEMVHSGVDIIDIGGVSTRPGATAPSEEVELSRVIPAIQLIRNYEKENSLQPQVISVDTFRSQVALKSLESGANIVNDISGGRFDEQIFDVVAKFGAPYMVGHTRGENMTDMHTHTRYKHTQKIGEVEFWPSSPLIDTIGREIAESIQLATRKGVKRWQLIVDPGLGFAKTVEQNISLIRNLPNLAKYGVEADGEYQSLHRVPFLLGPSRKRFIGVITGEELPRSVGTCAAVMSCIGFGGHLIRVHDFKAVKVTCGMADAIYKGLIQSMMSGTTKSPDLVKISRLHFDAQLTNGNFWHQTSLQPLTCSVTLKTDFFKASETDDLRYSLNYATISNNILSVFRNSDEVYGSIESIAHRVAESVFSDESNGQSAEINVSSEKSEIRCDSIDLSISRYRKDDSTNELIAPSLDKFTFKGLNLFTIIGVYTFERYNRQSVVLNLSVHYDSNKVKLKFSQLTETVSSYVESTQFKTVEALAGNVASLVLQEFDFIEATDVEVVKLNAITFADGVGVATSKLRNQLQRSKIVVNLKKSEFSTLPNLNKETSFEVHPNIENHRVFIAFGTNEGDYLENIEKTISELDKRGCKVEKTSSLYESAPMYHLDQARFQNGVFQVSTKLSPRDLLKTLKEIEYGELKRIKHFDNGPRTIDLDILLYDDLIYDEPDLKIPHVSLIERNFVLYPLCDLLPPTAIHPVTAEPFHQHLKRLSAHDTSLQADDRLVNIIPIPSIPNRKADIRIDTIGNKLTKSLVMAVLNVTPDSFSDGGLHSTNESIISVYKEMVHSGVDIIDIGGVSTRPGATAPSEEVELSRVIPAIQLIRNYEKENSLQPQVISVDTFRSQVALKSLESGANIVNDISGGRFDEQIFDVVAKFGAPYMVGHTRGENMTDMHTHTRYKHTQKIGEVEFWPSSPLIDTIGREIAESIQLATRKGVKRWQLIVDPGLGFAKTVEQNISLIRNLPNLAKYGVEADGEYQSLHRVPFLLGPSRKRFIGVITGEELPRSVGTCAAVMSCIGFGGHLIRVHDFKAVKVTCGMADAIYKGLIQS

Organism: Komagataella pastoris (NCBI:txid4922)

Nearest PDB structures (foldseek):
  7mpy-assembly2_B  TM=8.365E-01  e=1.066E-33  Arabidopsis thaliana
  3ilo-assembly1_A  TM=9.132E-01  e=2.922E-13  Escherichia coli K-12
  3kuh-assembly1_A  TM=9.158E-01  e=4.592E-13  Escherichia coli K-12
  1tmm-assembly1_A  TM=9.025E-01  e=1.684E-12  Escherichia coli
  7kdr-assembly1_A  TM=9.008E-01  e=2.234E-12  Escherichia coli K-12

Solvent-accessible surface area (backbone atoms only — not comparable to full-atom values): 81341 Å² total; per-residue (Å²): 129,86,74,70,78,71,71,60,62,25,33,41,35,39,36,43,35,52,48,52,46,32,21,40,45,33,30,77,80,52,39,70,35,80,37,68,32,29,37,25,36,39,27,34,30,79,42,62,66,12,27,73,64,41,38,70,91,51,46,78,58,64,63,53,40,52,47,44,42,46,58,64,41,54,97,48,89,63,72,31,73,42,70,64,55,48,48,50,52,42,52,53,35,52,65,35,93,88,45,85,50,50,32,36,40,39,36,38,36,29,53,66,35,41,81,58,24,61,28,39,34,40,38,40,46,41,31,63,53,72,85,86,75,84,53,77,46,69,84,54,66,21,36,42,32,38,35,50,33,60,42,50,24,27,50,32,80,50,73,76,33,57,76,39,66,36,68,34,32,30,36,39,33,39,29,27,54,63,91,81,46,79,81,58,61,68,59,53,54,48,53,51,49,53,48,47,52,72,40,74,34,40,30,70,46,17,45,32,49,51,50,40,49,47,51,43,66,77,34,78,72,40,49,31,32,36,24,30,34,29,29,46,78,78,41,88,51,21,64,24,34,32,36,34,42,53,46,47,51,89,65,62,64,84,73,69,74,76,65,82,66,72,77,65,74,77,84,59,72,81,49,80,29,65,71,68,72,63,68,66,59,82,67,89,64,73,40,51,29,32,35,36,38,39,19,43,34,81,60,50,66,58,42,51,52,50,48,52,53,54,34,43,76,70,53,31,40,74,64,45,47,20,44,32,31,36,32,55,48,60,83,54,65,90,54,60,54,32,45,22,29,26,33,37,28,38,26,72,65,50,73,68,57,42,50,53,50,50,49,43,43,31,46,63,73,59,54,36,61,81,87,52,88,81,52,73,31,35,49,42,78,42,62,36,39,45,64,85,49,67,43,53,46,98,91,47,43,27,50,31,85,61,40,79,73,30,59,74,48,38,54,23,45,51,53,62,44,53,72,79,41,54,34,84,86,80,68,39,33,53,52,57,45,47,53,51,54,69,72,42,89,70,50,83,28,92,54,67,62,62,33,36,41,33,59,40,73,84,49,79,90,61,75,75,36,45,64,42,44,59,83,70,76,49,79,48,71,68,39,40,31,30,55,45,67,49,38,64,89,71,44,62,86,41,66,73,66,46,37,51,53,47,51,49,52,51,49,50,50,38,58,73,65,61,52,58,30,42,32,39,26,37,62,66,82,53,90,81,43,76,72,70,54,71,68,57,30,42,67,32,42,45,56,53,46,40,50,53,52,49,50,27,60,77,65,72,44,80,80,74,50,28,29,36,46,46,55,45,33,66,54,48,46,54,32,44,74,51,62,35,43,30,43,35,17,59,40,30,43,71,71,25,61,60,30,31,50,46,36,28,72,65,51,29,27,35,34,39,17,32,52,39,70,80,47,83,71,49,13,73,75,48,54,83,59,57,79,73,80,55,90,77,48,48,72,42,73,82,71,51,34,54,46,46,43,53,38,50,55,49,43,52,35,50,52,54,28,27,77,50,56,35,50,45,32,29,47,30,38,20,80,29,63,72,39,23,45,49,58,69,50,41,39,50,47,45,67,39,35,55,56,39,39,55,23,30,37,35,44,91,91,40,60,44,56,37,54,68,49,48,31,39,45,46,62,49,63,35,64,52,50,29,66,48,46,67,45,56,88,69,28,61,62,46,28,38,35,50,50,39,49,36,44,66,36,62,40,40,32,38,39,30,68,63,50,70,64,40,48,34,25,45,36,50,37,27,30,52,73,42,66,43,65,67,127,130,84,75,70,79,71,73,59,66,26,31,42,33,38,37,44,36,54,47,52,46,33,21,41,44,34,29,79,80,54,40,71,35,78,39,68,32,29,35,26,38,38,28,34,31,79,42,63,66,12,27,74,63,42,37,70,90,50,45,79,55,64,64,55,42,51,47,45,41,46,57,65,43,53,96,48,88,62,70,32,73,42,70,64,55,49,48,50,51,43,52,54,34,53,65,35,93,89,46,83,51,50,32,34,40,36,35,36,35,28,54,65,33,41,83,56,26,62,29,39,34,40,38,40,46,41,31,64,54,71,86,85,77,83,55,76,46,67,83,54,68,22,36,44,32,37,36,50,33,60,42,50,24,28,50,33,80,49,74,75,33,57,77,41,67,36,68,32,32,30,36,37,34,38,27,27,56,63,90,82,48,80,79,59,61,69,58,51,53,48,53,52,50,54,50,48,51,72,42,74,35,38,28,72,47,18,46,33,50,51,48,40,49,46,51,43,67,77,34,78,71,39,49,29,31,36,24,28,35,31,28,47,77,75,43,89,50,22,64,25,34,32,36,34,42,55,46,46,51,90,66,62,65,85,74,70,77,78,65,82,67,73,78,65,72,79,85,55,70,81,52,76,53,62,73,66,72,64,66,67,59,82,66,90,63,73,39,53,31,32,35,36,38,37,18,44,33,80,60,49,65,59,44,50,52,50,47,53,55,54,33,42,78,71,55,32,39,73,63,45,45,20,44,32,32,36,32,55,47,61,82,52,65,92,55,60,54,30,44,22,28,26,34,37,28,38,26,71,65,49,74,66,56,41,51,51,51,50,50,42,43,31,47,63,74,61,54,36,63,81,87,54,88,80,52,73,29,36,50,44,78,43,61,36,38,44,64,86,49,64,41,74,46,98,90,47,42,26,51,31,86,61,40,79,73,30,59,74,47,37,55,23,45,51,53,62,44,54,72,80,41,54,35,82,86,79,68,39,34,52,52,55,44,48,53,52,54,69,71,41,89,70,52,84,29,93,54,68,62,61,32,35,40,32,61,39,71,83,47,77,91,61,75,76,36,45,64,42,45,58,82,70,75,49,78,50,70,68,40,41,30,31,54,46,67,48,38,64,87,71,42,61,83,42,67,71,66,46,37,52,52,47,50,50,52,51,49,50,50,39,57,74,65,62,52,58,30,42,33,38,25,37,63,67,82,53,90,83,44,75,73,69,54,71,68,56,31,42,66,33,42,44,56,52,45,39,50,53,52,49,50,28,60,75,65,73,45,80,82,73,50,28,28,36,46,48,57,45,32,67,54,49,46,52,32,45,75,49,65,34,44,30,42,35,17,60,41,31,43,70,74,24,59,61,31,30,48,46,34,27,71,64,51,29,28,35,33,40,16,32,52,41,71,81,47,82,71,49,12,74,76,50,52,82,58,60,80,71,81,56,89,79,50,47,73,41,73,82,70,50,36,57,48,46,42,52,39,51,56,49,43,51,35,48,51,54,29,28,77,49,55,34,53,47,30,29,47,30,40,19,78,29,64,74,40,24,45,50,58,68,49,40,39,49,47,46,67,39,36,56,54,38,38,56,24,30,36,35,44,90,89,39,61,43,56,38,55,68,49,47,32,41,45,45,64,50,63,34,64,51,49,29,64,46,46,67,45,58,89,70,27,60,62,45,28,37,35,49,49,40,48,36,44,68,35,64,40,41,32,38,38,29,70,64,49,66,63,38,49,34,24,46,35,50,38,27,31,53,74,42,66,43,66,68,127

Radius of gyration: 39.32 Å; Cα contacts (8 Å, |Δi|>4): 3308; chains: 2; bounding box: 122×94×80 Å

Secondary structure (DSSP, 8-state):
---------EEEEEEEEEEEEEETT-STT---EEEEEEEEEEEEE--HHHHHH--GGGS--HHHHHHHHHHHHTT--PEES-HHHHHHHHHHHHTSTT---SEEEEEEEESSS-TTSSEEEEEEEEE---SSS---B--S-EEEEEEEEEEEEEE-SSGGGGTS-EEEEEEEEEEE-TTT----HHHHHHHHHHHHHH-EESSHHHHHHHHHHHHHHH-TT--EEEEEEEESSSSTTEEEEEEEEEEEGGG--S-----------TTS----------------PPEEEEEEEEE-SS-HHHHHHHHHHHHHHTT-EEEEE--EEEE--SS--SSPPEEEEEEEEEE-S-HHHHHHHHHIIIIIIS----SSTT---S-EEEEEEETT--EEETTEEES-TTGGG-HHHHHHHHHHS-TT-B-TTT-SBHHHHHHHHHHSS--SSS---EEEEE--TTSGGGTT-EEE--SS---SPPEEEEEEE-SHHHHTTS-HHHHHHHHHHHHHHHHHHT-SEEEEESS--STTPPP--HHHHHHHHHHHHHHHHHHHHHTTPPPPEEEEE-S-HHHHHHHHHHT--EEEETTTTSS-TTHHHHHHHHT--EEEE---SSSTTTGGG---------TT-EEES---HHHHHHHHHHHHHHHHHHHTT--GGGEEEE--TTSS--HHHHHHHHHTHHHHHT-EEEETTEEEE-TT--BEE--TT-HHHHHHH-PPTT-HHHHHHHHHHHHHTT--EEEES-HHHHHHHHHHHIIIII-----/---------EEEEEEEEEEEEEETT-STT---EEEEEEEEEEEEE--HHHHHH--GGGS--HHHHHHHHHHHHTT--PEES-HHHHHHHHHHHHTSTT---SEEEEEEEESSS-TTSSEEEEEEEEE---SSS---B--S-EEEEEEEEEEEEEE-SSGGGGTS-EEEEEEEEEEE-TTT----HHHHHHHHHHHHHH-EESSHHHHHHHHHHHHHHH-TT--EEEEEEEETTSSTTEEEEEEEEEEEGGG--S-----------TTS----S-----------PPEEEEEEEEE-SS-HHHHHHHHHHHHHHTTEEEEEE--EEEE--SS--SSPPEEEEEEEEEE-S-HHHHHHHHHIIIIIIS----SSTT---S-EEEEEEETT--EEETTEEES-TTGGG-HHHHHHHHHHS-TT-B-TTT-SBHHHHHHHHHHSS--SSS---EEEEE--TTSGGGTT-EEE--SS---SPPEEEEEEE-SHHHHTTS-HHHHHHHHHHHHHHHHHTT-SEEEEESS--STTPPPPPHHHHHHHHHHHHHHHHHHHHHTTPPPPEEEEE-S-HHHHHHHHHHT--EEEETTTTSS-TTHHHHHHHHT--EEEE---SSSTTTGGG---------TT-EEES---HHHHHHHHHHHHHHHHHHHTT--GGGEEEE--TTSS--HHHHHHHHHTHHHHHT-EEEETTEEEE-TT--BEE--TT-HHHHHHH-PPTT-HHHHHHHHHHHHHTT--EEEES-HHHHHHHHHHHIIIII-----

Foldseek 3Di:
DCPPPPPDFDKDKDFWQWAWAFEQLQALNRHGDIFIKTKMKIFGDHLVVCVVPVDCVSPFPPVQLSVLLRVVGPPDPDYHHAVLRSQVVSVLSNPPPRGRTFKMWMKMWGCGRDPQANIKIKIFIWGQDDPDPRDTDGPFFIKIKGHFRWAWAQEAQDPVSRVGTAIKTKIKMFTFHCVVDPDPVSVLSVQLRLVRHLDHYHHLVVNQVVSQLSSCVVDVRTFKMKMWIWGCPPDPPDRTDTDIDMDGNVRNDPPPPPPVPVPPPPPAPPLSVPCPVPVLVLDDFWWKWKKKKKAQDDDLVVLVVLLQVLCVVVFKHFQAKFFWKWAQQFPDRPGGIMIMIMTTIIGSDDPVRVVVSQVCCQCPVQNWDDPDPSDHTGMDMATQAIHLDAGDDPVHGYNPPCQLQAQSRLVRVPQFDDQCDANNPVRHGSVVSNVVNVPDPPRSGPTRAMWTWQAQVLAPPRPLIDTFRQPQLLPDFFAEEAEDEQECVVQVPDPPVSSLVVLVVVVVVCVVLPHQEYEYFHADLPAPGDGDDPVSRLVRGLVSLLSQVVVCVVVVHRDGAYEYEDQELVSLQSSVVSPHGAYEYQPLCLQPVCNLLSCQVNVGQYERHHFDDNDSHCGQVQADFADDDDPQKDKDLDDDSLLQRLLVVSQVSVSSSSNSRHHQNSYEYESRQQTNHDLVSSVVCLQCVVSSCAIWMAHPNGIHHNHSHAYEYEPFCHPSLCVVPVDHPRSLVSRLVSLLSNVLNRHRYYYYHPRNSNSVSSQVSSCPRSVDHDD/DCPPPPPDFDKDKDFFQWAWAFEQLQALNRHTDIFIKTKMKIFGDHQPVCVVVVDCVSPFPVVQLSVLLRVVRPPDPDHHHAVLRSQVVSVLSNPPPRGRTFKMWMKMWGCGRDPQANIKIKIFIWGQDPPDPRDTDGPFFIKIKGHFRWAWAQEAQDPVSRVGTAIKTKIKMFTFHCVVDPDPVSVLSCQLRLVRLLDHYHHLVVSQVVSQLSSCVVDVRTFKMKMWIWHCPPDPPDRTDTDIDMDGNVRNDPPPPPPPPPPPPPPQPPCSVPCPVPPLVLDDFWWKWKKKKKAQDDDLVVLVVLLQVLCVVVFKHFQAKFFWKWAQQFPDRPGGIMIMIMTTIIGSDDPVRVVVSQVCCQCPVQNWDDPDPSDHTGMDMATQAIHLDADGDPVHGYNPPCQLQALSRLVRVPQFDDQCDANNPVRHGSVVSNVVNVPDPPRSGPTRAMWTWQAQVLAPPRPLIDTFRQPQLLPDFFAEEAEDEQECVVQVPDPPVSSLVVLVVVVVVCVVLPHQEYEYFDADLPAPGDGDDPVSRLVRGLVSLLSQVVVCVVVVHRDGAYEYEDQELVSLQSNVVSPHGAYEYQPLCLQPVCNLLSCQVNVGQYERHDFDDNDSHCGQVQQDFADDDDPQKDKDLDDDSLLQRLLVVSQVSVSSSSNSRHHQNSYEYESRQQTNHDLVSSVVCLQCVVSSCAIWMDHPNGIHHNHSHAYEYEPFCHVSLCVVPVDHPRSLVSRLVSLLSNVLNRHRYYYYHPRNSNSVSSQVSSCPRSVDHDD

pLDDT: mean 83.37, std 17.06, range [21.59, 98.69]